Protein AF-A0A971Z7F9-F1 (afdb_monomer_lite)

Radius of gyration: 33.35 Å; chains: 1; bounding box: 84×88×85 Å

Sequence (938 aa):
MILYEGDIRAFKNAVNRNKLASYMASVFERKYSRKITIELQREWNYSLKCLYGIVVNAEVSEDCCIRLDFVLSQYCSRLEALLAGRDLENRQHIVMVELLPWRESMVSDQEDMIRVHDDLGWHDSVHPAYQSAAYGRYISERSGAGDLSSVTFVQTVYMYDYIMNHPEPLLDSQYNNLLTDVHLFFSDEAEKLSALLNKYIAQGGGREILNRLRLRDQFCPEGLEEYLNRLDEDAPFISLYEDQKMASASILRDLDKEGQKSVTLISGMPGTGKTAIAVTLIHNLARKGKRIAYISYTAALMHYIKNIFQTREENIDFMTFHKMLGASRKNEEYLKENVSFLTSYDMIICDESQDMEGFPGWRKALDRLLSMARVSVFLYSSNQRVLGCEFNLPQYLEKQASGMNMTYHTFDLNRNIRFKDKSGGLYWLLHQLQLDTNSNYDDWDPDSYEIKVVDHPGILADYIKEKNSQGFLARMVANFNKGSLKEKDGVKSYVLEEYGFSRPVVSPGNRTFEDWLAPKNDDEMIGTVHMCKGLEFDYAGILIDDLSYDQETGNISASKGFNTEGEYDVRLLGNIYHVLFTRARKGIYIFCRDQALNCYLKDRISYARRKHYWIDYFMNLYSAEAEDRRVKELCDAKWKAVSEEEHLRLRAQLEKARKEAEYYRNRYMAAEKILDILGISPEDMENIQNKLKEIKDSSEQIKDEEERAHYIQSKTSDLLLNRFMPMIEKQAHVDGIEKRLEQVVGAGAWSKISTRSKRFLITAEVVYESIEAYNQLIDFSGVCLQVTKAFECEMTYRYFTHYREYLKNRFGNNYAYNMPQAFYKLRRGKKVELDEDEYTLGSIVYTTGMWKEGNTIRGYERDQALFMDYAQVELLIHPNNAHAVIKRHLREIEKIRVRYRNSAAHKDPIDVIGARECLDYIVEIQRILGSLLDDYRL

Foldseek 3Di:
DFLDKDFLLVLLVCLVVVNSLVSSQVSCCVQPVDGDDPVVSVVCNVQSVLVNVLQVLLLADRQWMKIAQDQDLQQSDTQGIWIWAAAPVRQTEIEGEREAQWAAWAADPFQQKIWTQDPVGTDIWGQVLLVQVVVQVSLVVVLPDDDCPRYYYQGEYENQNYDADVVGNSPDPSCCVSPVRYHYYYNVCSNVSSNVCNRGHRGHPNVVNVVSVVPCVPPAHDFPVRLLVVLVPVPVDDDDHTLLVVLLRVLVVLLPDPPAAAEEEEEEAPQLCLVVSVLVSCSVVQVVVFAEEEEEQAVQLLVVSCVSCVVPGPRYHGYYLVVLVVLVVDDPVCCVPPPPLVAAGSEYEYEACLQLQQDDPSLVSVLSVSVRYRYYYYYDYPLQHQHHDDDDPVVSSVVSCVVVVHHYHYGYRYDNSLQSSQCLVVLLVLVLLVLDPVDPRLQHDCVRAPEAEDAAVVVLLVVQVVCLVVVWFEAEEEADDPVQWDDDPNWIWGDDVVRPDIATEDDPPPDDSVQRRDSPHDNRYYYYLSNLAVAATQEYEYEAEQWEADPVVRHIDGDPPPDPPDDPDSNSVSSSSSSRSSRHRHYYYYYYPHVVSSVSVVVSVLLSLLPCVVVVLVCLVVVLVVLVVVLVVLVVVLVVDDDPVSVVVSVVVNVVSVVVNVLSVLLVVLVVVLCVVLVPDPVNVVVLVVVLVVQLVVLVVPPDPLLSLLSSLQSNLVSLLVSRVVSLVPDPCQVVQLVVLCVLLPVLLSVVQDPQLSSLQSSLVVSVVSCVVVLQSDFSVSSLSSLLNSLWLVCLCQLPVVLLVVLCVVQPVCSVVLPFPLQWDADPNDTDGDDSSSDGLVSNCSQLCAALQLDGPVPCPSSNVSVLVCQQPAWFPDNPPSSVLVSVLNNLSVCCCPQRVSSPTDSDRDDPVSRVVVVVVSSSSSHSSSVSSVGTPD

pLDDT: mean 75.39, std 15.97, range [32.5, 97.06]

Secondary structure (DSSP, 8-state):
--SEEEEHHHHHHHHHTT-HHHHHHHHHHHHHS-PPPHHHHHHHHHHHHHHHHHHHHTT--TT-EEEEEEE-TTT--EEEEEEEEE-TT--EEEEEEEEE---EEEE-SSTTEEEEEETTEEEEEE-HHHHHHHHHHHHHHHTTTTTSTTEEEEEEEEETTPPPPSS-GGG-GGGHHHHTSEEEEEGGGHHHHHHHHHHHHSB--HHHHHHHTTTT---PPPPHHHHHHHHTTT-S-----HHHHHHHHHHHHHHHSTT--EEEEEEE-TTS-HHHHHHHHHHHHHTTT--EEEEES-HHHHHHHHHHHTTT-TTEEEEEHHHHHHHTTS-TTHHHHH--TTS-EEEEEEETGGGGGGSTTHHHHHHHHHHHEEEEEEEE-GGG--SSSS--HHHHHHHHHHHTT-EEEEEEE---TTTTTTHHHHHHHHHHTTS-SS-------TTTSEEEEES-HHHHHHHHHHHHHTT--EEEEE---TTTEEEETTEEEEEEGGGTEEEEBP-TTTS-HHHHHSTTS-TT-EEEHHHHTT--EEEEEEEE-SEEE-TTT--EEEPTT---SS---HHHHHHHHHHHHTSEEEEEEEEESSHHHHHHHHHHHHHHHGGGHHHHHHHHHHHHHHHHHHHHHHHHHHHH--SHHHHHHHHHHHHHHHHHHHHHHHHHHHHHHHHHHTT--HHHHHHHHHHHHHHHHHHTT--SHHHHHHHHHHHHHHHHHHHHHHHHTTSTTHHHHHHHHHHHH-HHHHHHS-HHHHHHHHHHHHHHHHHHTTTTSS-SHHHHHHHHHHHHHHHHIIIIIHHHHHHHHHHGGGHHHH--GGGEEEETTEEEEPPGGG--GGGHHHHTTB-TTSPBPTT-HHHHHHHHHHIIIIIBS-GGGHHHHHHHHHHHHHHHHHHTSSS-S-SSS--HHHHHHHHHHHHHHHHHHHHHHHHB--

Structure (mmCIF, N/CA/C/O backbone):
data_AF-A0A971Z7F9-F1
#
_entry.id   AF-A0A971Z7F9-F1
#
loop_
_atom_site.group_PDB
_atom_site.id
_atom_site.type_symbol
_atom_site.label_atom_id
_atom_site.label_alt_id
_atom_site.label_comp_id
_atom_site.label_asym_id
_atom_site.label_entity_id
_atom_site.label_seq_id
_atom_site.pdbx_PDB_ins_code
_atom_site.Cartn_x
_atom_site.Cartn_y
_atom_site.Cartn_z
_atom_site.occupancy
_atom_site.B_iso_or_equiv
_atom_site.auth_seq_id
_atom_site.auth_comp_id
_atom_site.auth_asym_id
_atom_site.auth_atom_id
_atom_site.pdbx_PDB_model_num
ATOM 1 N N . MET A 1 1 ? -9.200 -8.281 2.532 1.00 58.56 1 MET A N 1
ATOM 2 C CA . MET A 1 1 ? -8.568 -9.621 2.569 1.00 58.56 1 MET A CA 1
ATOM 3 C C . MET A 1 1 ? -9.524 -10.612 3.216 1.00 58.56 1 MET A C 1
ATOM 5 O O . MET A 1 1 ? -10.246 -10.212 4.115 1.00 58.56 1 MET A O 1
ATOM 9 N N . ILE A 1 2 ? -9.536 -11.862 2.742 1.00 70.94 2 ILE A N 1
ATOM 10 C CA . ILE A 1 2 ? -10.261 -13.001 3.329 1.00 70.94 2 ILE A CA 1
ATOM 11 C C . ILE A 1 2 ? -9.290 -14.185 3.324 1.00 70.94 2 ILE A C 1
ATOM 13 O O . ILE A 1 2 ? -8.766 -14.499 2.245 1.00 70.94 2 ILE A O 1
ATOM 17 N N . LEU A 1 3 ? -9.033 -14.812 4.477 1.00 75.12 3 LEU A N 1
ATOM 18 C CA . LEU A 1 3 ? -8.169 -16.003 4.557 1.00 75.12 3 LEU A CA 1
ATOM 19 C C . LEU A 1 3 ? -8.960 -17.311 4.547 1.00 75.12 3 LEU A C 1
ATOM 21 O O . LEU A 1 3 ? -8.474 -18.320 4.036 1.00 75.12 3 LEU A O 1
ATOM 25 N N . TYR A 1 4 ? -10.194 -17.289 5.041 1.00 84.25 4 TYR A N 1
ATOM 26 C CA . TYR A 1 4 ? -11.104 -18.423 4.971 1.00 84.25 4 TYR A CA 1
ATOM 27 C C . TYR A 1 4 ? -12.548 -17.953 4.802 1.00 84.25 4 TYR A C 1
ATOM 29 O O . TYR A 1 4 ? -12.964 -16.960 5.396 1.00 84.25 4 TYR A O 1
ATOM 37 N N . GLU A 1 5 ? -13.319 -18.688 4.005 1.00 88.25 5 GLU A N 1
ATOM 38 C CA . GLU A 1 5 ? -14.769 -18.548 3.929 1.00 88.25 5 GLU A CA 1
ATOM 39 C C . GLU A 1 5 ? -15.397 -19.912 3.654 1.00 88.25 5 GLU A C 1
ATOM 41 O O . GLU A 1 5 ? -14.987 -20.622 2.733 1.00 88.25 5 GLU A O 1
ATOM 46 N N . GLY A 1 6 ? -16.429 -20.258 4.411 1.00 89.88 6 GLY A N 1
ATOM 47 C CA . GLY A 1 6 ? -17.180 -21.487 4.216 1.00 89.88 6 GLY A CA 1
ATOM 48 C C . GLY A 1 6 ? -18.504 -21.448 4.957 1.00 89.88 6 GLY A C 1
ATOM 49 O O . GLY A 1 6 ? -18.742 -20.565 5.779 1.00 89.88 6 GLY A O 1
ATOM 50 N N . ASP A 1 7 ? -19.359 -22.419 4.664 1.00 93.06 7 ASP A N 1
ATOM 51 C CA . ASP A 1 7 ? -20.518 -22.680 5.507 1.00 93.06 7 ASP A CA 1
ATOM 52 C C . ASP A 1 7 ? -20.077 -23.253 6.872 1.00 93.06 7 ASP A C 1
ATOM 54 O O . ASP A 1 7 ? -18.922 -23.670 7.060 1.00 93.06 7 ASP A O 1
ATOM 58 N N . ILE A 1 8 ? -20.975 -23.237 7.859 1.00 93.31 8 ILE A N 1
ATOM 59 C CA . ILE A 1 8 ? -20.665 -23.705 9.215 1.00 93.31 8 ILE A CA 1
ATOM 60 C C . ILE A 1 8 ? -20.261 -25.187 9.207 1.00 93.31 8 ILE A C 1
ATOM 62 O O . ILE A 1 8 ? -19.371 -25.576 9.967 1.00 93.31 8 ILE A O 1
ATOM 66 N N . ARG A 1 9 ? -20.827 -26.019 8.322 1.00 90.12 9 ARG A N 1
ATOM 67 C CA . ARG A 1 9 ? -20.422 -27.430 8.176 1.00 90.12 9 ARG A CA 1
ATOM 68 C C . ARG A 1 9 ? -18.960 -27.556 7.736 1.00 90.12 9 ARG A C 1
ATOM 70 O O . ARG A 1 9 ? -18.195 -28.327 8.321 1.00 90.12 9 ARG A O 1
ATOM 77 N N . ALA A 1 10 ? -18.547 -26.806 6.721 1.00 88.81 10 ALA A N 1
ATOM 78 C CA . ALA A 1 10 ? -17.186 -26.781 6.203 1.00 88.81 10 ALA A CA 1
ATOM 79 C C . ALA A 1 10 ? -16.207 -26.254 7.256 1.00 88.81 10 ALA A C 1
ATOM 81 O O . ALA A 1 10 ? -15.150 -26.854 7.455 1.00 88.81 10 ALA A O 1
ATOM 82 N N . PHE A 1 11 ? -16.589 -25.200 7.983 1.00 90.00 11 PHE A N 1
ATOM 83 C CA . PHE A 1 11 ? -15.796 -24.660 9.088 1.00 90.00 11 PHE A CA 1
ATOM 84 C C . PHE A 1 11 ? -15.592 -25.697 10.193 1.00 90.00 11 PHE A C 1
ATOM 86 O O . PHE A 1 11 ? -14.449 -25.978 10.560 1.00 90.00 11 PHE A O 1
ATOM 93 N N . LYS A 1 12 ? -16.671 -26.354 10.642 1.00 87.94 12 LYS A N 1
ATOM 94 C CA . LYS A 1 12 ? -16.594 -27.413 11.657 1.00 87.94 12 LYS A CA 1
ATOM 95 C C . LYS A 1 12 ? -15.641 -28.534 11.228 1.00 87.94 12 LYS A C 1
ATOM 97 O O . LYS A 1 12 ? -14.785 -28.964 12.000 1.00 87.94 12 LYS A O 1
ATOM 102 N N . ASN A 1 13 ? -15.728 -28.962 9.969 1.00 86.19 13 ASN A N 1
ATOM 103 C CA . ASN A 1 13 ? -14.839 -29.978 9.404 1.00 86.19 13 ASN A CA 1
ATOM 104 C C . ASN A 1 13 ? -13.374 -29.520 9.305 1.00 86.19 13 ASN A C 1
ATOM 106 O O . ASN A 1 13 ? -12.464 -30.317 9.548 1.00 86.19 13 ASN A O 1
ATOM 110 N N . ALA A 1 14 ? -13.127 -28.260 8.941 1.00 84.19 14 ALA A N 1
ATOM 111 C CA . ALA A 1 14 ? -11.783 -27.706 8.799 1.00 84.19 14 ALA A CA 1
ATOM 112 C C . ALA A 1 14 ? -11.054 -27.596 10.150 1.00 84.19 14 ALA A C 1
ATOM 114 O O . ALA A 1 14 ? -9.871 -27.953 10.234 1.00 84.19 14 ALA A O 1
ATOM 115 N N . VAL A 1 15 ? -11.764 -27.165 11.201 1.00 84.06 15 VAL A N 1
ATOM 116 C CA . VAL A 1 15 ? -11.239 -27.104 12.577 1.00 84.06 15 VAL A CA 1
ATOM 117 C C . VAL A 1 15 ? -10.969 -28.510 13.113 1.00 84.06 15 VAL A C 1
ATOM 119 O O . VAL A 1 15 ? -9.854 -28.785 13.551 1.00 84.06 15 VAL A O 1
ATOM 122 N N . ASN A 1 16 ? -11.924 -29.439 12.982 1.00 82.12 16 ASN A N 1
ATOM 123 C CA . ASN A 1 16 ? -11.782 -30.818 13.477 1.00 82.12 16 ASN A CA 1
ATOM 124 C C . ASN A 1 16 ? -10.620 -31.588 12.839 1.00 82.12 16 ASN A C 1
ATOM 126 O O . ASN A 1 16 ? -10.012 -32.448 13.471 1.00 82.12 16 ASN A O 1
ATOM 130 N N . ARG A 1 17 ? -10.281 -31.278 11.584 1.00 81.12 17 ARG A N 1
ATOM 131 C CA . ARG A 1 17 ? -9.128 -31.872 10.888 1.00 81.12 17 ARG A CA 1
ATOM 132 C C . ARG A 1 17 ? -7.799 -31.189 11.225 1.00 81.12 17 ARG A C 1
ATOM 134 O O . ARG A 1 17 ? -6.777 -31.600 10.684 1.00 81.12 17 ARG A O 1
ATOM 141 N N . ASN A 1 18 ? -7.809 -30.155 12.070 1.00 75.00 18 ASN A N 1
ATOM 142 C CA . ASN A 1 18 ? -6.656 -29.325 12.423 1.00 75.00 18 ASN A CA 1
ATOM 143 C C . ASN A 1 18 ? -5.944 -28.737 11.185 1.00 75.00 18 ASN A C 1
ATOM 145 O O . ASN A 1 18 ? -4.719 -28.639 11.133 1.00 75.00 18 ASN A O 1
ATOM 149 N N . LYS A 1 19 ? -6.726 -28.402 10.145 1.00 77.06 19 LYS A N 1
ATOM 150 C CA . LYS A 1 19 ? -6.227 -27.888 8.855 1.00 77.06 19 LYS A CA 1
ATOM 151 C C . LYS A 1 19 ? -6.550 -26.415 8.620 1.00 77.06 19 LYS A C 1
ATOM 153 O O . LYS A 1 19 ? -6.071 -25.849 7.646 1.00 77.06 19 LYS A O 1
ATOM 158 N N . LEU A 1 20 ? -7.364 -25.794 9.472 1.00 81.12 20 LEU A N 1
ATOM 159 C CA . LEU A 1 20 ? -7.842 -24.434 9.233 1.00 81.12 20 LEU A CA 1
ATOM 160 C C . LEU A 1 20 ? -6.712 -23.395 9.297 1.00 81.12 20 LEU A C 1
ATOM 162 O O . LEU A 1 20 ? -6.513 -22.663 8.333 1.00 81.12 20 LEU A O 1
ATOM 166 N N . ALA A 1 21 ? -5.913 -23.382 10.368 1.00 81.06 21 ALA A N 1
ATOM 167 C CA . ALA A 1 21 ? -4.816 -22.421 10.500 1.00 81.06 21 ALA A CA 1
ATOM 168 C C . ALA A 1 21 ? -3.714 -22.629 9.447 1.00 81.06 21 ALA A C 1
ATOM 170 O O . ALA A 1 21 ? -3.137 -21.662 8.960 1.00 81.06 21 ALA A O 1
ATOM 171 N N . SER A 1 22 ? -3.421 -23.875 9.055 1.00 78.75 22 SER A N 1
ATOM 172 C CA . SER A 1 22 ? -2.468 -24.159 7.971 1.00 78.75 22 SER A CA 1
ATOM 173 C C . SER A 1 22 ? -3.017 -23.775 6.598 1.00 78.75 22 SER A C 1
ATOM 175 O O . SER A 1 22 ? -2.277 -23.246 5.771 1.00 78.75 22 SER A O 1
ATOM 177 N N . TYR A 1 23 ? -4.318 -23.956 6.364 1.00 80.75 23 TYR A N 1
ATOM 178 C CA . TYR A 1 23 ? -4.985 -23.445 5.172 1.00 80.75 23 TYR A CA 1
ATOM 179 C C . TYR A 1 23 ? -4.910 -21.917 5.111 1.00 80.75 23 TYR A C 1
ATOM 181 O O . TYR A 1 23 ? -4.454 -21.378 4.106 1.00 80.75 23 TYR A O 1
ATOM 189 N N . MET A 1 24 ? -5.270 -21.218 6.188 1.00 78.75 24 MET A N 1
ATOM 190 C CA . MET A 1 24 ? -5.198 -19.756 6.259 1.00 78.75 24 MET A CA 1
ATOM 191 C C . MET A 1 24 ? -3.762 -19.255 6.071 1.00 78.75 24 MET A C 1
ATOM 193 O O . MET A 1 24 ? -3.553 -18.311 5.314 1.00 78.75 24 MET A O 1
ATOM 197 N N . ALA A 1 25 ? -2.770 -19.945 6.647 1.00 73.50 25 ALA A N 1
ATOM 198 C CA . ALA A 1 25 ? -1.351 -19.669 6.422 1.00 73.50 25 ALA A CA 1
ATOM 199 C C . ALA A 1 25 ? -0.977 -19.793 4.940 1.00 73.50 25 ALA A C 1
ATOM 201 O O . ALA A 1 25 ? -0.375 -18.886 4.382 1.00 73.50 25 ALA A O 1
ATOM 202 N N . SER A 1 26 ? -1.410 -20.869 4.272 1.00 70.50 26 SER A N 1
ATOM 203 C CA . SER A 1 26 ? -1.158 -21.069 2.839 1.00 70.50 26 SER A CA 1
ATOM 204 C C . SER A 1 26 ? -1.862 -20.033 1.956 1.00 70.50 26 SER A C 1
ATOM 206 O O . SER A 1 26 ? -1.373 -19.679 0.887 1.00 70.50 26 SER A O 1
ATOM 208 N N . VAL A 1 27 ? -3.039 -19.543 2.361 1.00 65.31 27 VAL A N 1
ATOM 209 C CA . VAL A 1 27 ? -3.748 -18.472 1.646 1.00 65.31 27 VAL A CA 1
ATOM 210 C C . VAL A 1 27 ? -3.026 -17.142 1.848 1.00 65.31 27 VAL A C 1
ATOM 212 O O . VAL A 1 27 ? -2.862 -16.405 0.880 1.00 65.31 27 VAL A O 1
ATOM 215 N N . PHE A 1 28 ? -2.565 -16.854 3.065 1.00 62.03 28 PHE A N 1
ATOM 216 C CA . PHE A 1 28 ? -1.773 -15.665 3.368 1.00 62.03 28 PHE A CA 1
ATOM 217 C C . PHE A 1 28 ? -0.453 -15.667 2.588 1.00 62.03 28 PHE A C 1
ATOM 219 O O . PHE A 1 28 ? -0.160 -14.707 1.881 1.00 62.03 28 PHE A O 1
ATOM 226 N N . GLU A 1 29 ? 0.291 -16.774 2.628 1.00 59.72 29 GLU A N 1
ATOM 227 C CA . GLU A 1 29 ? 1.546 -16.945 1.889 1.00 59.72 29 GLU A CA 1
ATOM 228 C C . GLU A 1 29 ? 1.350 -16.766 0.382 1.00 59.72 29 GLU A C 1
ATOM 230 O O . GLU A 1 29 ? 2.125 -16.052 -0.247 1.00 59.72 29 GLU A O 1
ATOM 235 N N . ARG A 1 30 ? 0.283 -17.338 -0.194 1.00 55.06 30 ARG A N 1
ATOM 236 C CA . ARG A 1 30 ? -0.040 -17.165 -1.620 1.00 55.06 30 ARG A CA 1
ATOM 237 C C . ARG A 1 30 ? -0.442 -15.740 -1.993 1.00 55.06 30 ARG A C 1
ATOM 239 O O . ARG A 1 30 ? -0.204 -15.345 -3.125 1.00 55.06 30 ARG A O 1
ATOM 246 N N . LYS A 1 31 ? -1.088 -14.997 -1.088 1.00 52.34 31 LYS A N 1
ATOM 247 C CA . LYS A 1 31 ? -1.552 -13.625 -1.357 1.00 52.34 31 LYS A CA 1
ATOM 248 C C . LYS A 1 31 ? -0.472 -12.566 -1.153 1.00 52.34 31 LYS A C 1
ATOM 250 O O . LYS A 1 31 ? -0.516 -11.549 -1.828 1.00 52.34 31 LYS A O 1
ATOM 255 N N . TYR A 1 32 ? 0.455 -12.782 -0.220 1.00 48.69 32 TYR A N 1
ATOM 256 C CA . TYR A 1 32 ? 1.413 -11.755 0.211 1.00 48.69 32 TYR A CA 1
ATOM 257 C C . TYR A 1 32 ? 2.876 -12.138 -0.008 1.00 48.69 32 TYR A C 1
ATOM 259 O O . TYR A 1 32 ? 3.757 -11.367 0.374 1.00 48.69 32 TYR A O 1
ATOM 267 N N . SER A 1 33 ? 3.150 -13.328 -0.554 1.00 42.94 33 SER A N 1
ATOM 268 C CA . SER A 1 33 ? 4.506 -13.854 -0.774 1.00 42.94 33 SER A CA 1
ATOM 269 C C . SER A 1 33 ? 5.385 -13.795 0.489 1.00 42.94 33 SER A C 1
ATOM 271 O O . SER A 1 33 ? 6.610 -13.693 0.427 1.00 42.94 33 SER A O 1
ATOM 273 N N . ARG A 1 34 ? 4.758 -13.842 1.674 1.00 46.56 34 ARG A N 1
ATOM 274 C CA . ARG A 1 34 ? 5.396 -13.748 2.994 1.00 46.56 34 ARG A CA 1
ATOM 275 C C . ARG A 1 34 ? 4.844 -14.823 3.914 1.00 46.56 34 ARG A C 1
ATOM 277 O O . ARG A 1 34 ? 3.639 -15.060 3.944 1.00 46.56 34 ARG A O 1
ATOM 284 N N . LYS A 1 35 ? 5.734 -15.439 4.692 1.00 53.81 35 LYS A N 1
ATOM 285 C CA . LYS A 1 35 ? 5.359 -16.436 5.699 1.00 53.81 35 LYS A CA 1
ATOM 286 C C . LYS A 1 35 ? 4.803 -15.767 6.944 1.00 53.81 35 LYS A C 1
ATOM 288 O O . LYS A 1 35 ? 5.331 -14.746 7.382 1.00 53.81 35 LYS A O 1
ATOM 293 N N . ILE A 1 36 ? 3.771 -16.371 7.523 1.00 68.38 36 ILE A N 1
ATOM 294 C CA . ILE A 1 36 ? 3.320 -16.000 8.864 1.00 68.38 36 ILE A CA 1
ATOM 295 C C . ILE A 1 36 ? 4.308 -16.521 9.909 1.00 68.38 36 ILE A C 1
ATOM 297 O O . ILE A 1 36 ? 4.985 -17.532 9.698 1.00 68.38 36 ILE A O 1
ATOM 301 N N . THR A 1 37 ? 4.394 -15.831 11.042 1.00 71.00 37 THR A N 1
ATOM 302 C CA . THR A 1 37 ? 5.180 -16.305 12.180 1.00 71.00 37 THR A CA 1
ATOM 303 C C . THR A 1 37 ? 4.519 -17.534 12.805 1.00 71.00 37 THR A C 1
ATOM 305 O O . THR A 1 37 ? 3.304 -17.741 12.701 1.00 71.00 37 THR A O 1
ATOM 308 N N . ILE A 1 38 ? 5.324 -18.379 13.451 1.00 74.31 38 ILE A N 1
ATOM 309 C CA . ILE A 1 38 ? 4.820 -19.581 14.132 1.00 74.31 38 ILE A CA 1
ATOM 310 C C . ILE A 1 38 ? 3.890 -19.166 15.278 1.00 74.31 38 ILE A C 1
ATOM 312 O O . ILE A 1 38 ? 2.893 -19.834 15.545 1.00 74.31 38 ILE A O 1
ATOM 316 N N . GLU A 1 39 ? 4.205 -18.049 15.926 1.00 72.06 39 GLU A N 1
ATOM 317 C CA . GLU A 1 39 ? 3.440 -17.429 17.000 1.00 72.06 39 GLU A CA 1
ATOM 318 C C . GLU A 1 39 ? 2.033 -17.050 16.520 1.00 72.06 39 GLU A C 1
ATOM 320 O O . GLU A 1 39 ? 1.055 -17.531 17.088 1.00 72.06 39 GLU A O 1
ATOM 325 N N . LEU A 1 40 ? 1.918 -16.325 15.402 1.00 71.38 40 LEU A N 1
ATOM 326 C CA . LEU A 1 40 ? 0.623 -15.935 14.831 1.00 71.38 40 LEU A CA 1
ATOM 327 C C . LEU A 1 40 ? -0.207 -17.156 14.403 1.00 71.38 40 LEU A C 1
ATOM 329 O O . LEU A 1 40 ? -1.423 -17.200 14.577 1.00 71.38 40 LEU A O 1
ATOM 333 N N . GLN A 1 41 ? 0.442 -18.197 13.872 1.00 78.44 41 GLN A N 1
ATOM 334 C CA . GLN A 1 41 ? -0.249 -19.438 13.521 1.00 78.44 41 GLN A CA 1
ATOM 335 C C . GLN A 1 41 ? -0.768 -20.194 14.755 1.00 78.44 41 GLN A C 1
ATOM 337 O O . GLN A 1 41 ? -1.804 -20.866 14.691 1.00 78.44 41 GLN A O 1
ATOM 342 N N . ARG A 1 42 ? -0.043 -20.134 15.879 1.00 79.38 42 ARG A N 1
ATOM 343 C CA . ARG A 1 42 ? -0.487 -20.706 17.159 1.00 79.38 42 ARG A CA 1
ATOM 344 C C . ARG A 1 42 ? -1.664 -19.928 17.726 1.00 79.38 42 ARG A C 1
ATOM 346 O O . ARG A 1 42 ? -2.625 -20.563 18.150 1.00 79.38 42 ARG A O 1
ATOM 353 N N . GLU A 1 43 ? -1.612 -18.605 17.652 1.00 78.25 43 GLU A N 1
ATOM 354 C CA . GLU A 1 43 ? -2.702 -17.720 18.056 1.00 78.25 43 GLU A CA 1
ATOM 355 C C . GLU A 1 43 ? -3.996 -18.058 17.302 1.00 78.25 43 GLU A C 1
ATOM 357 O O . GLU A 1 43 ? -5.015 -18.317 17.933 1.00 78.25 43 GLU A O 1
ATOM 362 N N . TRP A 1 44 ? -3.945 -18.221 15.970 1.00 83.69 44 TRP A N 1
ATOM 363 C CA . TRP A 1 44 ? -5.127 -18.628 15.186 1.00 83.69 44 TRP A CA 1
ATOM 364 C C . TRP A 1 44 ? -5.654 -19.994 15.594 1.00 83.69 44 TRP A C 1
ATOM 366 O O . TRP A 1 44 ? -6.859 -20.207 15.672 1.00 83.69 44 TRP A O 1
ATOM 376 N N . ASN A 1 45 ? -4.763 -20.951 15.849 1.00 82.81 45 ASN A N 1
ATOM 377 C CA . ASN A 1 45 ? -5.192 -22.271 16.299 1.00 82.81 45 ASN A CA 1
ATOM 378 C C . ASN A 1 45 ? -5.915 -22.219 17.644 1.00 82.81 45 ASN A C 1
ATOM 380 O O . ASN A 1 45 ? -6.760 -23.077 17.890 1.00 82.81 45 ASN A O 1
ATOM 384 N N . TYR A 1 46 ? -5.565 -21.278 18.517 1.00 84.94 46 TYR A N 1
ATOM 385 C CA . TYR A 1 46 ? -6.198 -21.128 19.817 1.00 84.94 46 TYR A CA 1
ATOM 386 C C . TYR A 1 46 ? -7.510 -20.342 19.709 1.00 84.94 46 TYR A C 1
ATOM 388 O O . TYR A 1 46 ? -8.568 -20.892 20.015 1.00 84.94 46 TYR A O 1
ATOM 396 N N . SER A 1 47 ? -7.481 -19.128 19.152 1.00 86.62 47 SER A N 1
ATOM 397 C CA . SER A 1 47 ? -8.662 -18.262 19.032 1.00 86.62 47 SER A CA 1
ATOM 398 C C . SER A 1 47 ? -9.789 -18.905 18.214 1.00 86.62 47 SER A C 1
ATOM 400 O O . SER A 1 47 ? -10.956 -18.874 18.612 1.00 86.62 47 SER A O 1
ATOM 402 N N . LEU A 1 48 ? -9.461 -19.602 17.118 1.00 86.38 48 LEU A N 1
ATOM 403 C CA . LEU A 1 48 ? -10.460 -20.280 16.285 1.00 86.38 48 LEU A CA 1
ATOM 404 C C . LEU A 1 48 ? -11.038 -21.538 16.944 1.00 86.38 48 LEU A C 1
ATOM 406 O O . LEU A 1 48 ? -12.155 -21.931 16.606 1.00 86.38 48 LEU A O 1
ATOM 410 N N . LYS A 1 49 ? -10.326 -22.170 17.889 1.00 86.44 49 LYS A N 1
ATOM 411 C CA . LYS A 1 49 ? -10.893 -23.256 18.707 1.00 86.44 49 LYS A CA 1
ATOM 412 C C . LYS A 1 49 ? -11.906 -22.721 19.710 1.00 86.44 49 LYS A C 1
ATOM 414 O O . LYS A 1 49 ? -12.954 -23.343 19.874 1.00 86.44 49 LYS A O 1
ATOM 419 N N . CYS A 1 50 ? -11.628 -21.571 20.323 1.00 88.75 50 CYS A N 1
ATOM 420 C CA . CYS A 1 50 ? -12.585 -20.888 21.192 1.00 88.75 50 CYS A CA 1
ATOM 421 C C . CYS A 1 50 ? -13.862 -20.545 20.411 1.00 88.75 50 CYS A C 1
ATOM 423 O O . CYS A 1 50 ? -14.958 -20.949 20.802 1.00 88.75 50 CYS A O 1
ATOM 425 N N . LEU A 1 51 ? -13.714 -19.919 19.237 1.00 91.31 51 LEU A N 1
ATOM 426 C CA . LEU A 1 51 ? -14.842 -19.608 18.355 1.00 91.31 51 LEU A CA 1
ATOM 427 C C . LEU A 1 51 ? -15.590 -20.864 17.879 1.00 91.31 51 LEU A C 1
ATOM 429 O O . LEU A 1 51 ? -16.817 -20.862 17.803 1.00 91.31 51 LEU A O 1
ATOM 433 N N . TYR A 1 52 ? -14.878 -21.953 17.581 1.00 91.56 52 TYR A N 1
ATOM 434 C CA . TYR A 1 52 ? -15.495 -23.225 17.200 1.00 91.56 52 TYR A CA 1
ATOM 435 C C . TYR A 1 52 ? -16.439 -23.761 18.282 1.00 91.56 52 TYR A C 1
ATOM 437 O O . TYR A 1 52 ? -17.557 -24.152 17.949 1.00 91.56 52 TYR A O 1
ATOM 445 N N . GLY A 1 53 ? -16.030 -23.742 19.556 1.00 89.88 53 GLY A N 1
ATOM 446 C CA . GLY A 1 53 ? -16.880 -24.182 20.668 1.00 89.88 53 GLY A CA 1
ATOM 447 C C . GLY A 1 53 ? -18.184 -23.384 20.754 1.00 89.88 53 GLY A C 1
ATOM 448 O O . GLY A 1 53 ? -19.263 -23.967 20.835 1.00 89.88 53 GLY A O 1
ATOM 449 N N . ILE A 1 54 ? -18.086 -22.059 20.622 1.00 94.19 54 ILE A N 1
ATOM 450 C CA . ILE A 1 54 ? -19.234 -21.141 20.604 1.00 94.19 54 ILE A CA 1
ATOM 451 C C . ILE A 1 54 ? -20.180 -21.462 19.435 1.00 94.19 54 ILE A C 1
ATOM 453 O O . ILE A 1 54 ? -21.382 -21.634 19.617 1.00 94.19 54 ILE A O 1
ATOM 457 N N . VAL A 1 55 ? -19.645 -21.598 18.218 1.00 93.00 55 VAL A N 1
ATOM 458 C CA . VAL A 1 55 ? -20.444 -21.872 17.010 1.00 93.00 55 VAL A CA 1
ATOM 459 C C . VAL A 1 55 ? -21.118 -23.248 17.059 1.00 93.00 55 VAL A C 1
ATOM 461 O O . VAL A 1 55 ? -22.218 -23.419 16.532 1.00 93.00 55 VAL A O 1
ATOM 464 N N . VAL A 1 56 ? -20.473 -24.249 17.663 1.00 90.62 56 VAL A N 1
ATOM 465 C CA . VAL A 1 56 ? -21.065 -25.581 17.855 1.00 90.62 56 VAL A CA 1
ATOM 466 C C . VAL A 1 56 ? -22.237 -25.518 18.831 1.00 90.62 56 VAL A C 1
ATOM 468 O O . VAL A 1 56 ? -23.292 -26.068 18.518 1.00 90.62 56 VAL A O 1
ATOM 471 N N . ASN A 1 57 ? -22.071 -24.817 19.953 1.00 92.75 57 ASN A N 1
ATOM 472 C CA . ASN A 1 57 ? -23.088 -24.702 21.000 1.00 92.75 57 ASN A CA 1
ATOM 473 C C . ASN A 1 57 ? -24.241 -23.759 20.629 1.00 92.75 57 ASN A C 1
ATOM 475 O O . ASN A 1 57 ? -25.320 -23.863 21.198 1.00 92.75 57 ASN A O 1
ATOM 479 N N . ALA A 1 58 ? -24.040 -22.855 19.669 1.00 92.62 58 ALA A N 1
ATOM 480 C CA . ALA A 1 58 ? -25.073 -21.932 19.208 1.00 92.62 58 ALA A CA 1
ATOM 481 C C . ALA A 1 58 ? -26.216 -22.605 18.422 1.00 92.62 58 ALA A C 1
ATOM 483 O O . ALA A 1 58 ? -27.199 -21.939 18.107 1.00 92.62 58 ALA A O 1
ATOM 484 N N . GLU A 1 59 ? -26.090 -23.886 18.051 1.00 90.19 59 GLU A N 1
ATOM 485 C CA . GLU A 1 59 ? -27.107 -24.642 17.293 1.00 90.19 59 GLU A CA 1
ATOM 486 C C . GLU A 1 59 ? -27.597 -23.937 16.008 1.00 90.19 59 GLU A C 1
ATOM 488 O O . GLU A 1 59 ? -28.734 -24.101 15.570 1.00 90.19 59 GLU A O 1
ATOM 493 N N . VAL A 1 60 ? -26.728 -23.141 15.380 1.00 93.00 60 VAL A N 1
ATOM 494 C CA . VAL A 1 60 ? -27.035 -22.440 14.125 1.00 93.00 60 VAL A CA 1
ATOM 495 C C . VAL A 1 60 ? -27.111 -23.413 12.948 1.00 93.00 60 VAL A C 1
ATOM 497 O O . VAL A 1 60 ? -26.427 -24.445 12.921 1.00 93.00 60 VAL A O 1
ATOM 500 N N . SER A 1 61 ? -27.913 -23.064 11.940 1.00 93.69 61 SER A N 1
ATOM 501 C CA . SER A 1 61 ? -28.011 -23.831 10.698 1.00 93.69 61 SER A CA 1
ATOM 502 C C . SER A 1 61 ? -26.645 -24.037 10.037 1.00 93.69 61 SER A C 1
ATOM 504 O O . SER A 1 61 ? -25.790 -23.152 10.003 1.00 93.69 61 SER A O 1
ATOM 506 N N . GLU A 1 62 ? -26.444 -25.214 9.448 1.00 91.44 62 GLU A N 1
ATOM 507 C CA . GLU A 1 62 ? -25.194 -25.550 8.766 1.00 91.44 62 GLU A CA 1
ATOM 508 C C . GLU A 1 62 ? -24.931 -24.718 7.502 1.00 91.44 62 GLU A C 1
ATOM 510 O O . GLU A 1 62 ? -23.780 -24.647 7.082 1.00 91.44 62 GLU A O 1
ATOM 515 N N . ASP A 1 63 ? -25.968 -24.086 6.936 1.00 90.00 63 ASP A N 1
ATOM 516 C CA . ASP A 1 63 ? -25.913 -23.168 5.782 1.00 90.00 63 ASP A CA 1
ATOM 517 C C . ASP A 1 63 ? -25.694 -21.690 6.187 1.00 90.00 63 ASP A C 1
ATOM 519 O O . ASP A 1 63 ? -25.597 -20.780 5.356 1.00 90.00 63 ASP A O 1
ATOM 523 N N . CYS A 1 64 ? -25.559 -21.404 7.484 1.00 94.81 64 CYS A N 1
ATOM 524 C CA . CYS A 1 64 ? -24.929 -20.151 7.891 1.00 94.81 64 CYS A CA 1
ATOM 525 C C . CYS A 1 64 ? -23.486 -20.138 7.368 1.00 94.81 64 CYS A C 1
ATOM 527 O O . CYS A 1 64 ? -22.868 -21.187 7.170 1.00 94.81 64 CYS A O 1
ATOM 529 N N . CYS A 1 65 ? -22.931 -18.958 7.118 1.00 94.19 65 CYS A N 1
ATOM 530 C CA . CYS A 1 65 ? -21.571 -18.840 6.600 1.00 94.19 65 CYS A CA 1
ATOM 531 C C . CYS A 1 65 ? -20.684 -18.066 7.557 1.00 94.19 65 CYS A C 1
ATOM 533 O O . CYS A 1 65 ? -21.121 -17.109 8.188 1.00 94.19 65 CYS A O 1
ATOM 535 N N . ILE A 1 66 ? -19.421 -18.468 7.610 1.00 93.38 66 ILE A N 1
ATOM 536 C CA . ILE A 1 66 ? -18.378 -17.796 8.368 1.00 93.38 66 ILE A CA 1
ATOM 537 C C . ILE A 1 66 ? -17.252 -17.374 7.435 1.00 93.38 66 ILE A C 1
ATOM 539 O O . ILE A 1 66 ? -16.839 -18.111 6.533 1.00 93.38 66 ILE A O 1
ATOM 543 N N . ARG A 1 67 ? -16.743 -16.175 7.679 1.00 90.31 67 ARG A N 1
ATOM 544 C CA . ARG A 1 67 ? -15.579 -15.603 7.020 1.00 90.31 67 ARG A CA 1
ATOM 545 C C . ARG A 1 67 ? -14.589 -15.190 8.098 1.00 90.31 67 ARG A C 1
ATOM 547 O O . ARG A 1 67 ? -14.972 -14.508 9.040 1.00 90.31 67 ARG A O 1
ATOM 554 N N . LEU A 1 68 ? -13.343 -15.624 7.952 1.00 87.19 68 LEU A N 1
ATOM 555 C CA . LEU A 1 68 ? -12.286 -15.357 8.922 1.00 87.19 68 LEU A CA 1
ATOM 556 C C . LEU A 1 68 ? -11.244 -14.413 8.341 1.00 87.19 68 LEU A C 1
ATOM 558 O O . LEU A 1 68 ? -10.928 -14.474 7.142 1.00 87.19 68 LEU A O 1
ATOM 562 N N . ASP A 1 69 ? -10.695 -13.591 9.225 1.00 73.38 69 ASP A N 1
ATOM 563 C CA . ASP A 1 69 ? -9.645 -12.612 8.947 1.00 73.38 69 ASP A CA 1
ATOM 564 C C . ASP A 1 69 ? -10.027 -11.639 7.859 1.00 73.38 69 ASP A C 1
ATOM 566 O O . ASP A 1 69 ? -9.377 -11.502 6.813 1.00 73.38 69 ASP A O 1
ATOM 570 N N . PHE A 1 70 ? -11.141 -10.970 8.127 1.00 65.50 70 PHE A N 1
ATOM 571 C CA . PHE A 1 70 ? -11.672 -9.970 7.241 1.00 65.50 70 PHE A CA 1
ATOM 572 C C . PHE A 1 70 ? -10.957 -8.641 7.469 1.00 65.50 70 PHE A C 1
ATOM 574 O O . PHE A 1 70 ? -11.180 -7.951 8.457 1.00 65.50 70 PHE A O 1
ATOM 581 N N . VAL A 1 71 ? -10.079 -8.271 6.535 1.00 61.72 71 VAL A N 1
ATOM 582 C CA . VAL A 1 71 ? -9.373 -6.980 6.598 1.00 61.72 71 VAL A CA 1
ATOM 583 C C . VAL A 1 71 ? -10.205 -5.891 5.938 1.00 61.72 71 VAL A C 1
ATOM 585 O O . VAL A 1 71 ? -10.331 -5.866 4.700 1.00 61.72 71 VAL A O 1
ATOM 588 N N . LEU A 1 72 ? -10.678 -4.955 6.758 1.00 56.75 72 LEU A N 1
ATOM 589 C CA . LEU A 1 72 ? -11.380 -3.745 6.338 1.00 56.75 72 LEU A CA 1
ATOM 590 C C . LEU A 1 72 ? -10.396 -2.752 5.710 1.00 56.75 72 LEU A C 1
ATOM 592 O O . LEU A 1 72 ? -9.331 -2.476 6.255 1.00 56.75 72 LEU A O 1
ATOM 596 N N . SER A 1 73 ? -10.710 -2.260 4.506 1.00 48.88 73 SER A N 1
ATOM 597 C CA . SER A 1 73 ? -9.773 -1.474 3.681 1.00 48.88 73 SER A CA 1
ATOM 598 C C . SER A 1 73 ? -9.448 -0.107 4.192 1.00 48.88 73 SER A C 1
ATOM 600 O O . SER A 1 73 ? -8.330 0.342 3.973 1.00 48.88 73 SER A O 1
ATOM 602 N N . GLN A 1 74 ? -10.402 0.530 4.851 1.00 42.69 74 GLN A N 1
ATOM 603 C CA . GLN A 1 74 ? -10.105 1.757 5.543 1.00 42.69 74 GLN A CA 1
ATOM 604 C C . GLN A 1 74 ? -9.276 1.395 6.767 1.00 42.69 74 GLN A C 1
ATOM 606 O O . GLN A 1 74 ? -8.100 1.704 6.744 1.00 42.69 74 GLN A O 1
ATOM 611 N N . TYR A 1 75 ? -9.786 0.631 7.733 1.00 46.78 75 TYR A N 1
ATOM 612 C CA . TYR A 1 75 ? -9.185 0.484 9.068 1.00 46.78 75 TYR A CA 1
ATOM 613 C C . TYR A 1 75 ? -7.849 -0.271 9.161 1.00 46.78 75 TYR A C 1
ATOM 615 O O . TYR A 1 75 ? -7.218 -0.239 10.216 1.00 46.78 75 TYR A O 1
ATOM 623 N N . CYS A 1 76 ? -7.364 -0.905 8.080 1.00 47.09 76 CYS A N 1
ATOM 624 C CA . CYS A 1 76 ? -6.130 -1.716 8.082 1.00 47.09 76 CYS A CA 1
ATOM 625 C C . CYS A 1 76 ? -6.030 -2.616 9.325 1.00 47.09 76 CYS A C 1
ATOM 627 O O . CYS A 1 76 ? -4.949 -2.894 9.840 1.00 47.09 76 CYS A O 1
ATOM 629 N N . SER A 1 77 ? -7.187 -3.014 9.828 1.00 57.47 77 SER A N 1
ATOM 630 C CA . SER A 1 77 ? -7.409 -3.756 11.042 1.00 57.47 77 SER A CA 1
ATOM 631 C C . SER A 1 77 ? -8.202 -4.981 10.636 1.00 57.47 77 SER A C 1
ATOM 633 O O . SER A 1 77 ? -8.890 -5.027 9.601 1.00 57.47 77 SER A O 1
ATOM 635 N N . ARG A 1 78 ? -7.987 -6.023 11.408 1.00 69.31 78 ARG A N 1
ATOM 636 C CA . ARG A 1 78 ? -8.464 -7.347 11.104 1.00 69.31 78 ARG A CA 1
ATOM 637 C C . ARG A 1 78 ? -9.652 -7.588 12.006 1.00 69.31 78 ARG A C 1
ATOM 639 O O . ARG A 1 78 ? -9.538 -7.382 13.198 1.00 69.31 78 ARG A O 1
ATOM 646 N N . LEU A 1 79 ? -10.766 -7.962 11.399 1.00 77.00 79 LEU A N 1
ATOM 647 C CA . LEU A 1 79 ? -11.880 -8.542 12.121 1.00 77.00 79 LEU A CA 1
ATOM 648 C C . LEU A 1 79 ? -11.713 -10.058 12.075 1.00 77.00 79 LEU A C 1
ATOM 650 O O . LEU A 1 79 ? -11.641 -10.629 10.975 1.00 77.00 79 LEU A O 1
ATOM 654 N N . GLU A 1 80 ? -11.629 -10.708 13.235 1.00 86.19 80 GLU A N 1
ATOM 655 C CA . GLU A 1 80 ? -11.327 -12.143 13.299 1.00 86.19 80 GLU A CA 1
ATOM 656 C C . GLU A 1 80 ? -12.417 -12.991 12.651 1.00 86.19 80 GLU A C 1
ATOM 658 O O . GLU A 1 80 ? -12.096 -13.914 11.894 1.00 86.19 80 GLU A O 1
ATOM 663 N N . ALA A 1 81 ? -13.695 -12.677 12.890 1.00 90.56 81 ALA A N 1
ATOM 664 C CA . ALA A 1 81 ? -14.795 -13.432 12.308 1.00 90.56 81 ALA A CA 1
ATOM 665 C C . ALA A 1 81 ? -16.018 -12.589 11.922 1.00 90.56 81 ALA A C 1
ATOM 667 O O . ALA A 1 81 ? -16.488 -11.717 12.647 1.00 90.56 81 ALA A O 1
ATOM 668 N N . LEU A 1 82 ? -16.586 -12.936 10.768 1.00 91.31 82 LEU A N 1
ATOM 669 C CA . LEU A 1 82 ? -17.902 -12.513 10.304 1.00 91.31 82 LEU A CA 1
ATOM 670 C C . LEU A 1 82 ? -18.779 -13.746 10.131 1.00 91.31 82 LEU A C 1
ATOM 672 O O . LEU A 1 82 ? -18.444 -14.625 9.333 1.00 91.31 82 LEU A O 1
ATOM 676 N N . LEU A 1 83 ? -19.909 -13.792 10.826 1.00 94.50 83 LEU A N 1
ATOM 677 C CA . LEU A 1 83 ? -20.898 -14.853 10.693 1.00 94.50 83 LEU A CA 1
ATOM 678 C C . LEU A 1 83 ? -22.184 -14.286 10.099 1.00 94.50 83 LEU A C 1
ATOM 680 O O . LEU A 1 83 ? -22.745 -13.333 10.626 1.00 94.50 83 LEU A O 1
ATOM 684 N N . ALA A 1 84 ? -22.652 -14.874 9.005 1.00 94.31 84 ALA A N 1
ATOM 685 C CA . ALA A 1 84 ? -23.833 -14.423 8.284 1.00 94.31 84 ALA A CA 1
ATOM 686 C C . ALA A 1 84 ? -24.913 -15.501 8.257 1.00 94.31 84 ALA A C 1
ATOM 688 O O . ALA A 1 84 ? -24.634 -16.679 8.002 1.00 94.31 84 ALA A O 1
ATOM 689 N N . GLY A 1 85 ? -26.151 -15.063 8.447 1.00 95.12 85 GLY A N 1
ATOM 690 C CA . GLY A 1 85 ? -27.333 -15.910 8.446 1.00 95.12 85 GLY A CA 1
ATOM 691 C C . GLY A 1 85 ? -28.589 -15.077 8.650 1.00 95.12 85 GLY A C 1
ATOM 692 O O . GLY A 1 85 ? -28.592 -13.859 8.444 1.00 95.12 85 GLY A O 1
ATOM 693 N N . ARG A 1 86 ? -29.667 -15.743 9.042 1.00 95.62 86 ARG A N 1
ATOM 694 C CA . ARG A 1 86 ? -30.954 -15.107 9.304 1.00 95.62 86 ARG A CA 1
ATOM 695 C C . ARG A 1 86 ? -31.454 -15.437 10.700 1.00 95.62 86 ARG A C 1
ATOM 697 O O . ARG A 1 86 ? -31.156 -16.505 11.233 1.00 95.62 86 ARG A O 1
ATOM 704 N N . ASP A 1 87 ? -32.227 -14.532 11.285 1.00 95.62 87 ASP A N 1
ATOM 705 C CA . ASP A 1 87 ? -32.899 -14.809 12.554 1.00 95.62 87 ASP A CA 1
ATOM 706 C C . ASP A 1 87 ? -34.155 -15.672 12.345 1.00 95.62 87 ASP A C 1
ATOM 708 O O . ASP A 1 87 ? -34.502 -16.061 11.227 1.00 95.62 87 ASP A O 1
ATOM 712 N N . LEU A 1 88 ? -34.859 -15.980 13.436 1.00 93.00 88 LEU A N 1
ATOM 713 C CA . LEU A 1 88 ? -36.100 -16.763 13.390 1.00 93.00 88 LEU A CA 1
ATOM 714 C C . LEU A 1 88 ? -37.248 -16.060 12.645 1.00 93.00 88 LEU A C 1
ATOM 716 O O . LEU A 1 88 ? -38.182 -16.725 12.200 1.00 93.00 88 LEU A O 1
ATOM 720 N N . GLU A 1 89 ? -37.170 -14.739 12.484 1.00 94.81 89 GLU A N 1
ATOM 721 C CA . GLU A 1 89 ? -38.120 -13.915 11.731 1.00 94.81 89 GLU A CA 1
ATOM 722 C C . GLU A 1 89 ? -37.659 -13.681 10.280 1.00 94.81 89 GLU A C 1
ATOM 724 O O . GLU A 1 89 ? -38.246 -12.869 9.562 1.00 94.81 89 GLU A O 1
ATOM 729 N N . ASN A 1 90 ? -36.638 -14.419 9.823 1.00 92.31 90 ASN A N 1
ATOM 730 C CA . ASN A 1 90 ? -36.084 -14.378 8.470 1.00 92.31 90 ASN A CA 1
ATOM 731 C C . ASN A 1 90 ? -35.442 -13.025 8.085 1.00 92.31 90 ASN A C 1
ATOM 733 O O . ASN A 1 90 ? -35.260 -12.739 6.895 1.00 92.31 90 ASN A O 1
ATOM 737 N N . ARG A 1 91 ? -35.067 -12.190 9.065 1.00 93.38 91 ARG A N 1
ATOM 738 C CA . ARG A 1 91 ? -34.265 -10.976 8.834 1.00 93.38 91 ARG A CA 1
ATOM 739 C C . ARG A 1 91 ? -32.796 -11.343 8.665 1.00 93.38 91 ARG A C 1
ATOM 741 O O . ARG A 1 91 ? -32.325 -12.303 9.263 1.00 93.38 91 ARG A O 1
ATOM 748 N N . GLN A 1 92 ? -32.081 -10.590 7.834 1.00 93.06 92 GLN A N 1
ATOM 749 C CA . GLN A 1 92 ? -30.687 -10.868 7.490 1.00 93.06 92 GLN A CA 1
ATOM 750 C C . GLN A 1 92 ? -29.743 -10.198 8.484 1.00 93.06 92 GLN A C 1
ATOM 752 O O . GLN A 1 92 ? -29.843 -8.993 8.712 1.00 93.06 92 GLN A O 1
ATOM 757 N N . HIS A 1 93 ? -28.797 -10.966 9.019 1.00 92.94 93 HIS A N 1
ATOM 758 C CA . HIS A 1 93 ? -27.846 -10.481 10.014 1.00 92.94 93 HIS A CA 1
ATOM 759 C C . HIS A 1 93 ? -26.416 -10.872 9.665 1.00 92.94 93 HIS A C 1
ATOM 761 O O . HIS A 1 93 ? -26.155 -11.930 9.081 1.00 92.94 93 HIS A O 1
ATOM 767 N N . ILE A 1 94 ? -25.485 -10.015 10.072 1.00 92.38 94 ILE A N 1
ATOM 768 C CA . ILE A 1 94 ? -24.055 -10.298 10.098 1.00 92.38 94 ILE A CA 1
ATOM 769 C C . ILE A 1 94 ? -23.545 -10.008 11.506 1.00 92.38 94 ILE A C 1
ATOM 771 O O . ILE A 1 94 ? -23.511 -8.856 11.935 1.00 92.38 94 ILE A O 1
ATOM 775 N N . VAL A 1 95 ? -23.127 -11.055 12.213 1.00 94.38 95 VAL A N 1
ATOM 776 C CA . VAL A 1 95 ? -22.471 -10.937 13.515 1.00 94.38 95 VAL A CA 1
ATOM 777 C C . VAL A 1 95 ? -20.968 -10.798 13.300 1.00 94.38 95 VAL A C 1
ATOM 779 O O . VAL A 1 95 ? -20.332 -11.650 12.676 1.00 94.38 95 VAL A O 1
ATOM 782 N N . MET A 1 96 ? -20.417 -9.700 13.800 1.00 92.00 96 MET A N 1
ATOM 783 C CA . MET A 1 96 ? -19.007 -9.336 13.737 1.00 92.00 96 MET A CA 1
ATOM 784 C C . MET A 1 96 ? -18.382 -9.681 15.082 1.00 92.00 96 MET A C 1
ATOM 786 O O . MET A 1 96 ? -18.780 -9.109 16.090 1.00 92.00 96 MET A O 1
ATOM 790 N N . VAL A 1 97 ? -17.443 -10.621 15.106 1.00 93.25 97 VAL A N 1
ATOM 791 C CA . VAL A 1 97 ? -16.828 -11.101 16.345 1.00 93.25 97 VAL A CA 1
ATOM 792 C C . VAL A 1 97 ? -15.345 -10.763 16.333 1.00 93.25 97 VAL A C 1
ATOM 794 O O . VAL A 1 97 ? -14.588 -11.345 15.553 1.00 93.25 97 VAL A O 1
ATOM 797 N N . GLU A 1 98 ? -14.963 -9.845 17.219 1.00 91.31 98 GLU A N 1
ATOM 798 C CA . GLU A 1 98 ? -13.570 -9.581 17.583 1.00 91.31 98 GLU A CA 1
ATOM 799 C C . GLU A 1 98 ? -13.145 -10.540 18.701 1.00 91.31 98 GLU A C 1
ATOM 801 O O . GLU A 1 98 ? -13.890 -10.731 19.670 1.00 91.31 98 GLU A O 1
ATOM 806 N N . LEU A 1 99 ? -11.966 -11.150 18.580 1.00 90.19 99 LEU A N 1
ATOM 807 C CA . LEU A 1 99 ? -11.437 -12.107 19.558 1.00 90.19 99 LEU A CA 1
ATOM 808 C C . LEU A 1 99 ? -10.152 -11.566 20.189 1.00 90.19 99 LEU A C 1
ATOM 810 O O . LEU A 1 99 ? -9.138 -11.462 19.504 1.00 90.19 99 LEU A O 1
ATOM 814 N N . LEU A 1 100 ? -10.151 -11.321 21.504 1.00 89.81 100 LEU A N 1
ATOM 815 C CA . LEU A 1 100 ? -8.994 -10.742 22.201 1.00 89.81 100 LEU A CA 1
ATOM 816 C C . LEU A 1 100 ? -8.446 -11.637 23.334 1.00 89.81 100 LEU A C 1
ATOM 818 O O . LEU A 1 100 ? -9.229 -12.099 24.169 1.00 89.81 100 LEU A O 1
ATOM 822 N N . PRO A 1 101 ? -7.112 -11.847 23.405 1.00 88.81 101 PRO A N 1
ATOM 823 C CA . PRO A 1 101 ? -6.445 -12.690 24.411 1.00 88.81 101 PRO A CA 1
ATOM 824 C C . PRO A 1 101 ? -6.124 -11.988 25.741 1.00 88.81 101 PRO A C 1
ATOM 826 O O . PRO A 1 101 ? -5.289 -12.479 26.502 1.00 88.81 101 PRO A O 1
ATOM 829 N N . TRP A 1 102 ? -6.683 -10.809 26.027 1.00 90.56 102 TRP A N 1
ATOM 830 C CA . TRP A 1 102 ? -6.286 -10.065 27.230 1.00 90.56 102 TRP A CA 1
ATOM 831 C C . TRP A 1 102 ? -6.611 -10.843 28.504 1.00 90.56 102 TRP A C 1
ATOM 833 O O . TRP A 1 102 ? -7.614 -11.548 28.561 1.00 90.56 102 TRP A O 1
ATOM 843 N N . ARG A 1 103 ? -5.777 -10.679 29.536 1.00 89.12 103 ARG A N 1
ATOM 844 C CA . ARG A 1 103 ? -5.926 -11.392 30.815 1.00 89.12 103 ARG A CA 1
ATOM 845 C C . ARG A 1 103 ? -6.491 -10.505 31.913 1.00 89.12 103 ARG A C 1
ATOM 847 O O . ARG A 1 103 ? -7.353 -10.938 32.668 1.00 89.12 103 ARG A O 1
ATOM 854 N N . GLU A 1 104 ? -5.993 -9.274 31.998 1.00 90.31 104 GLU A N 1
ATOM 855 C CA . GLU A 1 104 ? -6.406 -8.283 32.993 1.00 90.31 104 GLU A CA 1
ATOM 856 C C . GLU A 1 104 ? -6.478 -6.896 32.353 1.00 90.31 104 GLU A C 1
ATOM 858 O O . GLU A 1 104 ? -5.844 -6.635 31.325 1.00 90.31 104 GLU A O 1
ATOM 863 N N . SER A 1 105 ? -7.244 -5.993 32.966 1.00 93.50 105 SER A N 1
ATOM 864 C CA . SER A 1 105 ? -7.281 -4.592 32.562 1.00 93.50 105 SER A CA 1
ATOM 865 C C . SER A 1 105 ? -7.415 -3.640 33.750 1.00 93.50 105 SER A C 1
ATOM 867 O O . SER A 1 105 ? -7.723 -4.043 34.871 1.00 93.50 105 SER A O 1
ATOM 869 N N . MET A 1 106 ? -7.143 -2.361 33.503 1.00 92.88 106 MET A N 1
ATOM 870 C CA . MET A 1 106 ? -7.333 -1.249 34.423 1.00 92.88 106 MET A CA 1
ATOM 871 C C . MET A 1 106 ? -7.897 -0.053 33.665 1.00 92.88 106 MET A C 1
ATOM 873 O O . MET A 1 106 ? -7.538 0.208 32.515 1.00 92.88 106 MET A O 1
ATOM 877 N N . VAL A 1 107 ? -8.749 0.707 34.347 1.00 91.19 107 VAL A N 1
ATOM 878 C CA . VAL A 1 107 ? -9.349 1.924 33.804 1.00 91.19 107 VAL A CA 1
ATOM 879 C C . VAL A 1 107 ? -8.247 2.925 33.443 1.00 91.19 107 VAL A C 1
ATOM 881 O O . VAL A 1 107 ? -7.339 3.171 34.243 1.00 91.19 107 VAL A O 1
ATOM 884 N N . SER A 1 108 ? -8.313 3.482 32.233 1.00 88.44 108 SER A N 1
ATOM 885 C CA . SER A 1 108 ? -7.387 4.526 31.801 1.00 88.44 108 SER A CA 1
ATOM 886 C C . SER A 1 108 ? -7.830 5.899 32.300 1.00 88.44 108 SER A C 1
ATOM 888 O O . SER A 1 108 ? -8.995 6.137 32.613 1.00 88.44 108 SER A O 1
ATOM 890 N N . ASP A 1 109 ? -6.872 6.818 32.346 1.00 82.38 109 ASP A N 1
ATOM 891 C CA . ASP A 1 109 ? -7.096 8.247 32.557 1.00 82.38 109 ASP A CA 1
ATOM 892 C C . ASP A 1 109 ? -7.530 8.977 31.274 1.00 82.38 109 ASP A C 1
ATOM 894 O O . ASP A 1 109 ? -7.823 10.168 31.315 1.00 82.38 109 ASP A O 1
ATOM 898 N N . GLN A 1 110 ? -7.520 8.286 30.132 1.00 80.56 110 GLN A N 1
ATOM 899 C CA . GLN A 1 110 ? -7.834 8.833 28.815 1.00 80.56 110 GLN A CA 1
ATOM 900 C C . GLN A 1 110 ? -9.092 8.189 28.231 1.00 80.56 110 GLN A C 1
ATOM 902 O O . GLN A 1 110 ? -9.248 6.970 28.266 1.00 80.56 110 GLN A O 1
ATOM 907 N N . GLU A 1 111 ? -9.935 9.021 27.621 1.00 77.25 111 GLU A N 1
ATOM 908 C CA . GLU A 1 111 ? -11.172 8.610 26.955 1.00 77.25 111 GLU A CA 1
ATOM 909 C C . GLU A 1 111 ? -10.895 7.592 25.832 1.00 77.25 111 GLU A C 1
ATOM 911 O O . GLU A 1 111 ? -9.941 7.733 25.058 1.00 77.25 111 GLU A O 1
ATOM 916 N N . ASP A 1 112 ? -11.737 6.559 25.748 1.00 83.62 112 ASP A N 1
ATOM 917 C CA . ASP A 1 112 ? -11.634 5.413 24.829 1.00 83.62 112 ASP A CA 1
ATOM 918 C C . ASP A 1 112 ? -10.369 4.541 24.961 1.00 83.62 112 ASP A C 1
ATOM 920 O O . ASP A 1 112 ? -10.180 3.622 24.161 1.00 83.62 112 ASP A O 1
ATOM 924 N N . MET A 1 113 ? -9.488 4.806 25.927 1.00 88.69 113 MET A N 1
ATOM 925 C CA . MET A 1 113 ? -8.274 4.019 26.168 1.00 88.69 113 MET A CA 1
ATOM 926 C C . MET A 1 113 ? -8.459 3.103 27.370 1.00 88.69 113 MET A C 1
ATOM 928 O O . MET A 1 113 ? -9.238 3.396 28.265 1.00 88.69 113 MET A O 1
ATOM 932 N N . ILE A 1 114 ? -7.685 2.028 27.446 1.00 91.69 114 ILE A N 1
ATOM 933 C CA . ILE A 1 114 ? -7.670 1.109 28.583 1.00 91.69 114 ILE A CA 1
ATOM 934 C C . ILE A 1 114 ? -6.250 0.585 28.811 1.00 91.69 114 ILE A C 1
ATOM 936 O O . ILE A 1 114 ? -5.483 0.432 27.862 1.00 91.69 114 ILE A O 1
ATOM 940 N N . ARG A 1 115 ? -5.867 0.324 30.065 1.00 91.75 115 ARG A N 1
ATOM 941 C CA . ARG A 1 115 ? -4.619 -0.396 30.358 1.00 91.75 115 ARG A CA 1
ATOM 942 C C . ARG A 1 115 ? -4.888 -1.877 30.409 1.00 91.75 115 ARG A C 1
ATOM 944 O O . ARG A 1 115 ? -5.829 -2.294 31.073 1.00 91.75 115 ARG A O 1
ATOM 951 N N . VAL A 1 116 ? -4.051 -2.664 29.757 1.00 91.06 116 VAL A N 1
ATOM 952 C CA . VAL A 1 116 ? -4.262 -4.103 29.600 1.00 91.06 116 VAL A CA 1
ATOM 953 C C . VAL A 1 116 ? -2.998 -4.862 29.931 1.00 91.06 116 VAL A C 1
ATOM 955 O O . VAL A 1 116 ? -1.897 -4.312 29.864 1.00 91.06 116 VAL A O 1
ATOM 958 N N . HIS A 1 117 ? -3.178 -6.120 30.306 1.00 88.06 117 HIS A N 1
ATOM 959 C CA . HIS A 1 117 ? -2.102 -7.062 30.540 1.00 88.06 117 HIS A CA 1
ATOM 960 C C . HIS A 1 117 ? -2.312 -8.308 29.681 1.00 88.06 117 HIS A C 1
ATOM 962 O O . HIS A 1 117 ? -3.308 -9.027 29.832 1.00 88.06 117 HIS A O 1
ATOM 968 N N . ASP A 1 118 ? -1.352 -8.568 28.802 1.00 82.69 118 ASP A N 1
ATOM 969 C CA . ASP A 1 118 ? -1.304 -9.740 27.935 1.00 82.69 118 ASP A CA 1
ATOM 970 C C . ASP A 1 118 ? 0.119 -10.342 27.902 1.00 82.69 118 ASP A C 1
ATOM 972 O O . ASP A 1 118 ? 0.863 -10.259 28.884 1.00 82.69 118 ASP A O 1
ATOM 976 N N . ASP A 1 119 ? 0.505 -11.006 26.810 1.00 77.00 119 ASP A N 1
ATOM 977 C CA . ASP A 1 119 ? 1.840 -11.595 26.654 1.00 77.00 119 ASP A CA 1
ATOM 978 C C . ASP A 1 119 ? 2.979 -10.560 26.543 1.00 77.00 119 ASP A C 1
ATOM 980 O O . ASP A 1 119 ? 4.147 -10.919 26.717 1.00 77.00 119 ASP A O 1
ATOM 984 N N . LEU A 1 120 ? 2.665 -9.283 26.302 1.00 76.94 120 LEU A N 1
ATOM 985 C CA . LEU A 1 120 ? 3.614 -8.166 26.259 1.00 76.94 120 LEU A CA 1
ATOM 986 C C . LEU A 1 120 ? 3.773 -7.463 27.620 1.00 76.94 120 LEU A C 1
ATOM 988 O O . LEU A 1 120 ? 4.628 -6.585 27.764 1.00 76.94 120 LEU A O 1
ATOM 992 N N . GLY A 1 121 ? 2.998 -7.865 28.631 1.00 86.00 121 GLY A N 1
ATOM 993 C CA . GLY A 1 121 ? 2.940 -7.214 29.939 1.00 86.00 121 GLY A CA 1
ATOM 994 C C . GLY A 1 121 ? 1.938 -6.057 29.974 1.00 86.00 121 GLY A C 1
ATOM 995 O O . GLY A 1 121 ? 1.006 -6.007 29.180 1.00 86.00 121 GLY A O 1
ATOM 996 N N . TRP A 1 122 ? 2.094 -5.136 30.932 1.00 89.56 122 TRP A N 1
ATOM 997 C CA . TRP A 1 122 ? 1.186 -3.992 31.076 1.00 89.56 122 TRP A CA 1
ATOM 998 C C . TRP A 1 122 ? 1.463 -2.912 30.029 1.00 89.56 122 TRP A C 1
ATOM 1000 O O . TRP A 1 122 ? 2.570 -2.369 29.988 1.00 89.56 122 TRP A O 1
ATOM 1010 N N . HIS A 1 123 ? 0.446 -2.533 29.258 1.00 86.94 123 HIS A N 1
ATOM 1011 C CA . HIS A 1 123 ? 0.524 -1.414 28.317 1.00 86.94 123 HIS A CA 1
ATOM 1012 C C . HIS A 1 123 ? -0.832 -0.715 28.119 1.00 86.94 123 HIS A C 1
ATOM 1014 O O . HIS A 1 123 ? -1.882 -1.241 28.488 1.00 86.94 123 HIS A O 1
ATOM 1020 N N . ASP A 1 124 ? -0.809 0.498 27.557 1.00 86.81 124 ASP A N 1
ATOM 1021 C CA . ASP A 1 124 ? -2.020 1.190 27.098 1.00 86.81 124 ASP A CA 1
ATOM 1022 C C . ASP A 1 124 ? -2.493 0.545 25.776 1.00 86.81 124 ASP A C 1
ATOM 1024 O O . ASP A 1 124 ? -1.678 0.199 24.918 1.00 86.81 124 ASP A O 1
ATOM 1028 N N . SER A 1 125 ? -3.803 0.385 25.604 1.00 87.50 125 SER A N 1
ATOM 1029 C CA . SER A 1 125 ? -4.455 -0.047 24.363 1.00 87.50 125 SER A CA 1
ATOM 1030 C C . SER A 1 125 ? -5.775 0.709 24.174 1.00 87.50 125 SER A C 1
ATOM 1032 O O . SER A 1 125 ? -6.275 1.367 25.089 1.00 87.50 125 SER A O 1
ATOM 1034 N N . VAL A 1 126 ? -6.331 0.669 22.968 1.00 88.25 126 VAL A N 1
ATOM 1035 C CA . VAL A 1 126 ? -7.651 1.240 22.688 1.00 88.25 126 VAL A CA 1
ATOM 1036 C C . VAL A 1 126 ? -8.722 0.299 23.237 1.00 88.25 126 VAL A C 1
ATOM 1038 O O . VAL A 1 126 ? -8.595 -0.917 23.140 1.00 88.25 126 VAL A O 1
ATOM 1041 N N . HIS A 1 127 ? -9.794 0.844 23.813 1.00 91.06 127 HIS A N 1
ATOM 1042 C CA . HIS A 1 127 ? -10.892 0.037 24.334 1.00 91.06 127 HIS A CA 1
ATOM 1043 C C . HIS A 1 127 ? -11.480 -0.855 23.222 1.00 91.06 127 HIS A C 1
ATOM 1045 O O . HIS A 1 127 ? -11.798 -0.355 22.143 1.00 91.06 127 HIS A O 1
ATOM 1051 N N . PRO A 1 128 ? -11.713 -2.157 23.445 1.00 90.25 128 PRO A N 1
ATOM 1052 C CA . PRO A 1 128 ? -12.041 -3.077 22.354 1.00 90.25 128 PRO A CA 1
ATOM 1053 C C . PRO A 1 128 ? -13.403 -2.786 21.706 1.00 90.25 128 PRO A C 1
ATOM 1055 O O . PRO A 1 128 ? -13.598 -2.983 20.505 1.00 90.25 128 PRO A O 1
ATOM 1058 N N . ALA A 1 129 ? -14.339 -2.213 22.471 1.00 90.31 129 ALA A N 1
ATOM 1059 C CA . ALA A 1 129 ? -15.603 -1.720 21.923 1.00 90.31 129 ALA A CA 1
ATOM 1060 C C . ALA A 1 129 ? -15.419 -0.579 20.904 1.00 90.31 129 ALA A C 1
ATOM 1062 O O . ALA A 1 129 ? -16.182 -0.503 19.948 1.00 90.31 129 ALA A O 1
ATOM 1063 N N . TYR A 1 130 ? -14.387 0.262 21.044 1.00 86.81 130 TYR A N 1
ATOM 1064 C CA . TYR A 1 130 ? -14.079 1.316 20.071 1.00 86.81 130 TYR A CA 1
ATOM 1065 C C . TYR A 1 130 ? -13.783 0.717 18.691 1.00 86.81 130 TYR A C 1
ATOM 1067 O O . TYR A 1 130 ? -14.334 1.155 17.682 1.00 86.81 130 TYR A O 1
ATOM 1075 N N . GLN A 1 131 ? -12.946 -0.323 18.655 1.00 79.88 131 GLN A N 1
ATOM 1076 C CA . GLN A 1 131 ? -12.539 -1.000 17.426 1.00 79.88 131 GLN A CA 1
ATOM 1077 C C . GLN A 1 131 ? -13.716 -1.732 16.769 1.00 79.88 131 GLN A C 1
ATOM 1079 O O . GLN A 1 131 ? -13.973 -1.548 15.578 1.00 79.88 131 GLN A O 1
ATOM 1084 N N . SER A 1 132 ? -14.491 -2.487 17.553 1.00 85.38 132 SER A N 1
ATOM 1085 C CA . SER A 1 132 ? -15.667 -3.207 17.049 1.00 85.38 132 SER A CA 1
ATOM 1086 C C . SER A 1 132 ? -16.751 -2.250 16.518 1.00 85.38 132 SER A C 1
ATOM 1088 O O . SER A 1 132 ? -17.292 -2.457 15.426 1.00 85.38 132 SER A O 1
ATOM 1090 N N . ALA A 1 133 ? -17.009 -1.139 17.220 1.00 82.19 133 ALA A N 1
ATOM 1091 C CA . ALA A 1 133 ? -17.931 -0.094 16.769 1.00 82.19 133 ALA A CA 1
ATOM 1092 C C . ALA A 1 133 ? -17.462 0.562 15.459 1.00 82.19 133 ALA A C 1
ATOM 1094 O O . ALA A 1 133 ? -18.261 0.741 14.531 1.00 82.19 133 ALA A O 1
ATOM 1095 N N . ALA A 1 134 ? -16.162 0.861 15.344 1.00 76.38 134 ALA A N 1
ATOM 1096 C CA . ALA A 1 134 ? -15.571 1.422 14.133 1.00 76.38 134 ALA A CA 1
ATOM 1097 C C . ALA A 1 134 ? -15.795 0.518 12.911 1.00 76.38 134 ALA A C 1
ATOM 1099 O O . ALA A 1 134 ? -16.134 1.006 11.831 1.00 76.38 134 ALA A O 1
ATOM 1100 N N . TYR A 1 135 ? -15.682 -0.802 13.079 1.00 75.44 135 TYR A N 1
ATOM 1101 C CA . TYR A 1 135 ? -15.917 -1.761 12.001 1.00 75.44 135 TYR A CA 1
ATOM 1102 C C . TYR A 1 135 ? -17.365 -1.779 11.531 1.00 75.44 135 TYR A C 1
ATOM 1104 O O . TYR A 1 135 ? -17.626 -1.741 10.328 1.00 75.44 135 TYR A O 1
ATOM 1112 N N . GLY A 1 136 ? -18.313 -1.847 12.467 1.00 75.44 136 GLY A N 1
ATOM 1113 C CA . GLY A 1 136 ? -19.729 -1.894 12.119 1.00 75.44 136 GLY A CA 1
ATOM 1114 C C . GLY A 1 136 ? -20.174 -0.628 11.391 1.00 75.44 136 GLY A C 1
ATOM 1115 O O . GLY A 1 136 ? -20.852 -0.707 10.367 1.00 75.44 136 GLY A O 1
ATOM 1116 N N . ARG A 1 137 ? -19.703 0.536 11.856 1.00 72.31 137 ARG A N 1
ATOM 1117 C CA . ARG A 1 137 ? -19.950 1.827 11.206 1.00 72.31 137 ARG A CA 1
ATOM 1118 C C . ARG A 1 137 ? -19.335 1.900 9.808 1.00 72.31 137 ARG A C 1
ATOM 1120 O O . ARG A 1 137 ? -19.986 2.340 8.867 1.00 72.31 137 ARG A O 1
ATOM 1127 N N . TYR A 1 138 ? -18.106 1.421 9.650 1.00 71.00 138 TYR A N 1
ATOM 1128 C CA . TYR A 1 138 ? -17.439 1.396 8.352 1.00 71.00 138 TYR A CA 1
ATOM 1129 C C . TYR A 1 138 ? -18.218 0.631 7.289 1.00 71.00 138 TYR A C 1
ATOM 1131 O O . TYR A 1 138 ? -18.409 1.112 6.167 1.00 71.00 138 TYR A O 1
ATOM 1139 N N . ILE A 1 139 ? -18.625 -0.590 7.640 1.00 71.38 139 ILE A N 1
ATOM 1140 C CA . ILE A 1 139 ? -19.323 -1.460 6.707 1.00 71.38 139 ILE A CA 1
ATOM 1141 C C . ILE A 1 139 ? -20.697 -0.861 6.408 1.00 71.38 139 ILE A C 1
ATOM 1143 O O . ILE A 1 139 ? -21.078 -0.818 5.240 1.00 71.38 139 ILE A O 1
ATOM 1147 N N . SER A 1 140 ? -21.414 -0.339 7.407 1.00 68.38 140 SER A N 1
ATOM 1148 C CA . SER A 1 140 ? -22.746 0.238 7.206 1.00 68.38 140 SER A CA 1
ATOM 1149 C C . SER A 1 140 ? -22.732 1.513 6.349 1.00 68.38 140 SER A C 1
ATOM 1151 O O . SER A 1 140 ? -23.534 1.619 5.421 1.00 68.38 140 SER A O 1
ATOM 1153 N N . GLU A 1 141 ? -21.790 2.436 6.566 1.00 62.69 141 GLU A N 1
ATOM 1154 C CA . GLU A 1 141 ? -21.680 3.693 5.805 1.00 62.69 141 GLU A CA 1
ATOM 1155 C C . GLU A 1 141 ? -21.349 3.446 4.324 1.00 62.69 141 GLU A C 1
ATOM 1157 O O . GLU A 1 141 ? -21.973 4.021 3.429 1.00 62.69 141 GLU A O 1
ATOM 1162 N N . ARG A 1 142 ? -20.405 2.542 4.027 1.00 57.69 142 ARG A N 1
ATOM 1163 C CA . ARG A 1 142 ? -20.008 2.237 2.636 1.00 57.69 142 ARG A CA 1
ATOM 1164 C C . ARG A 1 142 ? -20.934 1.273 1.908 1.00 57.69 142 ARG A C 1
ATOM 1166 O O . ARG A 1 142 ? -20.836 1.121 0.690 1.00 57.69 142 ARG A O 1
ATOM 1173 N N . SER A 1 143 ? -21.861 0.667 2.633 1.00 57.75 143 SER A N 1
ATOM 1174 C CA . SER A 1 143 ? -22.961 -0.109 2.065 1.00 57.75 143 SER A CA 1
ATOM 1175 C C . SER A 1 143 ? -24.032 0.771 1.390 1.00 57.75 143 SER A C 1
ATOM 1177 O O . SER A 1 143 ? -24.985 0.246 0.809 1.00 57.75 143 SER A O 1
ATOM 1179 N N . GLY A 1 144 ? -23.880 2.103 1.440 1.00 44.31 144 GLY A N 1
ATOM 1180 C CA . GLY A 1 144 ? -24.831 3.105 0.958 1.00 44.31 144 GLY A CA 1
ATOM 1181 C C . GLY A 1 144 ? -25.256 2.986 -0.517 1.00 44.31 144 GLY A C 1
ATOM 1182 O O . GLY A 1 144 ? -24.441 2.844 -1.431 1.00 44.31 144 GLY A O 1
ATOM 1183 N N . ALA A 1 145 ? -26.576 3.103 -0.714 1.00 35.28 145 ALA A N 1
ATOM 1184 C CA . ALA A 1 145 ? -27.377 2.959 -1.937 1.00 35.28 145 ALA A CA 1
ATOM 1185 C C . ALA A 1 145 ? -27.447 1.535 -2.538 1.00 35.28 145 ALA A C 1
ATOM 1187 O O . ALA A 1 145 ? -26.879 1.260 -3.601 1.00 35.28 145 ALA A O 1
ATOM 1188 N N . GLY A 1 146 ? -28.205 0.639 -1.884 1.00 51.94 146 GLY A N 1
ATOM 1189 C CA . GLY A 1 146 ? -28.874 -0.475 -2.572 1.00 51.94 146 GLY A CA 1
ATOM 1190 C C . GLY A 1 146 ? -29.008 -1.789 -1.796 1.00 51.94 146 GLY A C 1
ATOM 1191 O O . GLY A 1 146 ? -30.097 -2.127 -1.353 1.00 51.94 146 GLY A O 1
ATOM 1192 N N . ASP A 1 147 ? -27.920 -2.555 -1.685 1.00 56.97 147 ASP A N 1
ATOM 1193 C CA . ASP A 1 147 ? -27.997 -4.031 -1.594 1.00 56.97 147 ASP A CA 1
ATOM 1194 C C . ASP A 1 147 ? -27.866 -4.615 -0.165 1.00 56.97 147 ASP A C 1
ATOM 1196 O O . ASP A 1 147 ? -28.216 -5.768 0.097 1.00 56.97 147 ASP A O 1
ATOM 1200 N N . LEU A 1 148 ? -27.371 -3.809 0.783 1.00 65.88 148 LEU A N 1
ATOM 1201 C CA . LEU A 1 148 ? -27.084 -4.209 2.172 1.00 65.88 148 LEU A CA 1
ATOM 1202 C C . LEU A 1 148 ? -27.931 -3.460 3.217 1.00 65.88 148 LEU A C 1
ATOM 1204 O O . LEU A 1 148 ? -27.795 -3.720 4.406 1.00 65.88 148 LEU A O 1
ATOM 1208 N N . SER A 1 149 ? -28.843 -2.574 2.801 1.00 67.75 149 SER A N 1
ATOM 1209 C CA . SER A 1 149 ? -29.746 -1.851 3.717 1.00 67.75 149 SER A CA 1
ATOM 1210 C C . SER A 1 149 ? -30.700 -2.771 4.487 1.00 67.75 149 SER A C 1
ATOM 1212 O O . SER A 1 149 ? -31.215 -2.388 5.533 1.00 67.75 149 SER A O 1
ATOM 1214 N N . SER A 1 150 ? -30.933 -3.985 3.979 1.00 78.88 150 SER A N 1
ATOM 1215 C CA . SER A 1 150 ? -31.738 -5.021 4.631 1.00 78.88 150 SER A CA 1
ATOM 1216 C C . SER A 1 150 ? -30.958 -5.881 5.629 1.00 78.88 150 SER A C 1
ATOM 1218 O O . SER A 1 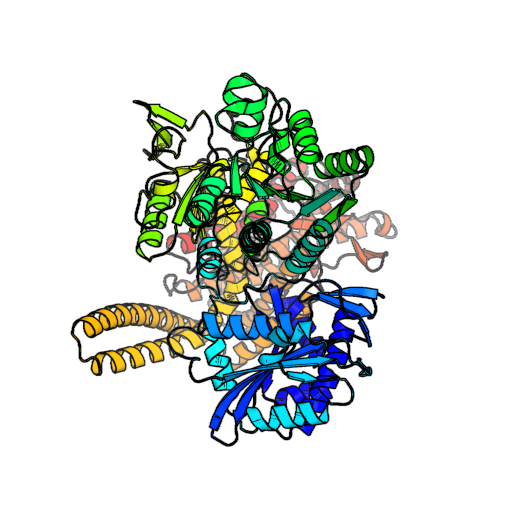150 ? -31.550 -6.781 6.221 1.00 78.88 150 SER A O 1
ATOM 1220 N N . VAL A 1 151 ? -29.644 -5.667 5.764 1.00 85.75 151 VAL A N 1
ATOM 1221 C CA . VAL A 1 151 ? -28.763 -6.463 6.623 1.00 85.75 151 VAL A CA 1
ATOM 1222 C C . VAL A 1 151 ? -28.450 -5.683 7.892 1.00 85.75 151 VAL A C 1
ATOM 1224 O O . VAL A 1 151 ? -27.953 -4.560 7.838 1.00 85.75 151 VAL A O 1
ATOM 1227 N N . THR A 1 152 ? -28.710 -6.290 9.045 1.00 88.88 152 THR A N 1
ATOM 1228 C CA . THR A 1 152 ? -28.324 -5.732 10.342 1.00 88.88 152 THR A CA 1
ATOM 1229 C C . THR A 1 152 ? -26.940 -6.243 10.738 1.00 88.88 152 THR A C 1
ATOM 1231 O O . THR A 1 152 ? -26.668 -7.444 10.687 1.00 88.88 152 THR A O 1
ATOM 1234 N N . PHE A 1 153 ? -26.056 -5.328 11.131 1.00 87.81 153 PHE A N 1
ATOM 1235 C CA . PHE A 1 153 ? -24.732 -5.652 11.660 1.00 87.81 153 PHE A CA 1
ATOM 1236 C C . PHE A 1 153 ? -24.797 -5.701 13.184 1.00 87.81 153 PHE A C 1
ATOM 1238 O O . PHE A 1 153 ? -25.386 -4.815 13.796 1.00 87.81 153 PHE A O 1
ATOM 1245 N N . VAL A 1 154 ? -24.212 -6.741 13.774 1.00 92.50 154 VAL A N 1
ATOM 1246 C CA . VAL A 1 154 ? -24.167 -6.943 15.225 1.00 92.50 154 VAL A CA 1
ATOM 1247 C C . VAL A 1 154 ? -22.707 -6.994 15.653 1.00 92.50 154 VAL A C 1
ATOM 1249 O O . VAL A 1 154 ? -22.002 -7.952 15.340 1.00 92.50 154 VAL A O 1
ATOM 1252 N N . GLN A 1 155 ? -22.250 -5.953 16.340 1.00 92.38 155 GLN A N 1
ATOM 1253 C CA . GLN A 1 155 ? -20.878 -5.795 16.807 1.00 92.38 155 GLN A CA 1
ATOM 1254 C C . GLN A 1 155 ? -20.685 -6.567 18.109 1.00 92.38 155 GLN A C 1
ATOM 1256 O O . GLN A 1 155 ? -21.471 -6.451 19.052 1.00 92.38 155 GLN A O 1
ATOM 1261 N N . THR A 1 156 ? -19.659 -7.408 18.163 1.00 95.06 156 THR A N 1
ATOM 1262 C CA . THR A 1 156 ? -19.394 -8.276 19.307 1.00 95.06 156 THR A CA 1
ATOM 1263 C C . THR A 1 156 ? -17.899 -8.374 19.574 1.00 95.06 156 THR A C 1
ATOM 1265 O O . THR A 1 156 ? -17.093 -8.479 18.651 1.00 95.06 156 THR A O 1
ATOM 1268 N N . VAL A 1 157 ? -17.535 -8.349 20.852 1.00 94.88 157 VAL A N 1
ATOM 1269 C CA . VAL A 1 157 ? -16.177 -8.562 21.353 1.00 94.88 157 VAL A CA 1
ATOM 1270 C C . VAL A 1 157 ? -16.217 -9.735 22.322 1.00 94.88 157 VAL A C 1
ATOM 1272 O O . VAL A 1 157 ? -17.049 -9.762 23.229 1.00 94.88 157 VAL A O 1
ATOM 1275 N N . TYR A 1 158 ? -15.311 -10.692 22.144 1.00 95.00 158 TYR A N 1
ATOM 1276 C CA . TYR A 1 158 ? -15.143 -11.820 23.050 1.00 95.00 158 TYR A CA 1
ATOM 1277 C C . TYR A 1 158 ? -13.712 -11.886 23.585 1.00 95.00 158 TYR A C 1
ATOM 1279 O O . TYR A 1 158 ? -12.754 -12.143 22.850 1.00 95.00 158 TYR A O 1
ATOM 1287 N N . MET A 1 159 ? -13.592 -11.664 24.891 1.00 93.25 159 MET A N 1
ATOM 1288 C CA . MET A 1 159 ? -12.338 -11.662 25.636 1.00 93.25 159 MET A CA 1
ATOM 1289 C C . MET A 1 159 ? -12.037 -13.087 26.128 1.00 93.25 159 MET A C 1
ATOM 1291 O O . MET A 1 159 ? -12.402 -13.465 27.242 1.00 93.25 159 MET A O 1
ATOM 1295 N N . TYR A 1 160 ? -11.432 -13.916 25.276 1.00 90.12 160 TYR A N 1
ATOM 1296 C CA . TYR A 1 160 ? -11.440 -15.375 25.458 1.00 90.12 160 TYR A CA 1
ATOM 1297 C C . TYR A 1 160 ? -10.517 -15.906 26.564 1.00 90.12 160 TYR A C 1
ATOM 1299 O O . TYR A 1 160 ? -10.740 -17.023 27.023 1.00 90.12 160 TYR A O 1
ATOM 1307 N N . ASP A 1 161 ? -9.540 -15.114 27.011 1.00 88.81 161 ASP A N 1
ATOM 1308 C CA . ASP A 1 161 ? -8.641 -15.436 28.134 1.00 88.81 161 ASP A CA 1
ATOM 1309 C C . ASP A 1 161 ? -8.835 -14.490 29.342 1.00 88.81 161 ASP A C 1
ATOM 1311 O O . ASP A 1 161 ? -8.059 -14.528 30.299 1.00 88.81 161 ASP A O 1
ATOM 1315 N N . TYR A 1 162 ? -9.878 -13.649 29.320 1.00 91.44 162 TYR A N 1
ATOM 1316 C CA . TYR A 1 162 ? -10.110 -12.627 30.341 1.00 91.44 162 TYR A CA 1
ATOM 1317 C C . TYR A 1 162 ? -11.096 -13.107 31.402 1.00 91.44 162 TYR A C 1
ATOM 1319 O O . TYR A 1 162 ? -12.239 -13.462 31.091 1.00 91.44 162 TYR A O 1
ATOM 1327 N N . ILE A 1 163 ? -10.684 -13.053 32.666 1.00 86.62 163 ILE A N 1
ATOM 1328 C CA . ILE A 1 163 ? -11.547 -13.342 33.815 1.00 86.62 163 ILE A CA 1
ATOM 1329 C C . ILE A 1 163 ? -12.116 -12.022 34.332 1.00 86.62 163 ILE A C 1
ATOM 1331 O O . ILE A 1 163 ? -11.359 -11.113 34.670 1.00 86.62 163 ILE A O 1
ATOM 1335 N N . MET A 1 164 ? -13.445 -11.917 34.386 1.00 87.69 164 MET A N 1
ATOM 1336 C CA . MET A 1 164 ? -14.127 -10.694 34.811 1.00 87.69 164 MET A CA 1
ATOM 1337 C C . MET A 1 164 ? -13.736 -10.301 36.247 1.00 87.69 164 MET A C 1
ATOM 1339 O O . MET A 1 164 ? -13.749 -11.124 37.166 1.00 87.69 164 MET A O 1
ATOM 1343 N N . ASN A 1 165 ? -13.431 -9.020 36.439 1.00 84.69 165 ASN A N 1
ATOM 1344 C CA . ASN A 1 165 ? -13.154 -8.397 37.726 1.00 84.69 165 ASN A CA 1
ATOM 1345 C C . ASN A 1 165 ? -14.401 -7.688 38.280 1.00 84.69 165 ASN A C 1
ATOM 1347 O O . ASN A 1 165 ? -15.343 -7.355 37.561 1.00 84.69 165 ASN A O 1
ATOM 1351 N N . HIS A 1 166 ? -14.413 -7.417 39.586 1.00 84.44 166 HIS A N 1
ATOM 1352 C CA . HIS A 1 166 ? -15.504 -6.687 40.235 1.00 84.44 166 HIS A CA 1
ATOM 1353 C C . HIS A 1 166 ? -14.963 -5.559 41.129 1.00 84.44 166 HIS A C 1
ATOM 1355 O O . HIS A 1 166 ? -14.370 -5.855 42.170 1.00 84.44 166 HIS A O 1
ATOM 1361 N N . PRO A 1 167 ? -15.195 -4.274 40.784 1.00 87.25 167 PRO A N 1
ATOM 1362 C CA . PRO A 1 167 ? -15.842 -3.772 39.559 1.00 87.25 167 PRO A CA 1
ATOM 1363 C C . PRO A 1 167 ? -15.019 -4.073 38.294 1.00 87.25 167 PRO A C 1
ATOM 1365 O O . PRO A 1 167 ? -13.798 -4.169 38.375 1.00 87.25 167 PRO A O 1
ATOM 1368 N N . GLU A 1 168 ? -15.686 -4.224 37.146 1.00 92.50 168 GLU A N 1
ATOM 1369 C CA . GLU A 1 168 ? -15.035 -4.557 35.869 1.00 92.50 168 GLU A CA 1
ATOM 1370 C C . GLU A 1 168 ? -14.553 -3.284 35.154 1.00 92.50 168 GLU A C 1
ATOM 1372 O O . GLU A 1 168 ? -15.394 -2.473 34.755 1.00 92.50 168 GLU A O 1
ATOM 1377 N N . PRO A 1 169 ? -13.236 -3.099 34.944 1.00 93.06 169 PRO A N 1
ATOM 1378 C CA . PRO A 1 169 ? -12.707 -1.917 34.268 1.00 93.06 169 PRO A CA 1
ATOM 1379 C C . PRO A 1 169 ? -13.216 -1.721 32.837 1.00 93.06 169 PRO A C 1
ATOM 1381 O O . PRO A 1 169 ? -13.449 -0.582 32.444 1.00 93.06 169 PRO A O 1
ATOM 1384 N N . LEU A 1 170 ? -13.440 -2.797 32.073 1.00 92.06 170 LEU A N 1
ATOM 1385 C CA . LEU A 1 170 ? -13.996 -2.733 30.709 1.00 92.06 170 LEU A CA 1
ATOM 1386 C C . LEU A 1 170 ? -15.460 -2.254 30.655 1.00 92.06 170 LEU A C 1
ATOM 1388 O O . LEU A 1 170 ? -15.976 -1.958 29.581 1.00 92.06 170 LEU A O 1
ATOM 1392 N N . LEU A 1 171 ? -16.144 -2.191 31.800 1.00 93.25 171 LEU A N 1
ATOM 1393 C CA . LEU A 1 171 ? -17.531 -1.731 31.927 1.00 93.25 171 LEU A CA 1
ATOM 1394 C C . LEU A 1 171 ? -17.633 -0.406 32.700 1.00 93.25 171 LEU A C 1
ATOM 1396 O O . LEU A 1 171 ? -18.710 -0.051 33.183 1.00 93.25 171 LEU A O 1
ATOM 1400 N N . ASP A 1 172 ? -16.521 0.320 32.852 1.00 93.56 172 ASP A N 1
ATOM 1401 C CA . ASP A 1 172 ? -16.516 1.622 33.516 1.00 93.56 172 ASP A CA 1
ATOM 1402 C C . ASP A 1 172 ? -17.431 2.629 32.800 1.00 93.56 172 ASP A C 1
ATOM 1404 O O . ASP A 1 172 ? -17.563 2.644 31.573 1.00 93.56 172 ASP A O 1
ATOM 1408 N N . SER A 1 173 ? -18.047 3.513 33.588 1.00 90.31 173 SER A N 1
ATOM 1409 C CA . SER A 1 173 ? -19.034 4.485 33.112 1.00 90.31 173 SER A CA 1
ATOM 1410 C C . SER A 1 173 ? -18.531 5.401 31.992 1.00 90.31 173 SER A C 1
ATOM 1412 O O . SER A 1 173 ? -19.340 5.871 31.188 1.00 90.31 173 SER A O 1
ATOM 1414 N N . GLN A 1 174 ? -17.216 5.631 31.903 1.00 88.44 174 GLN A N 1
ATOM 1415 C CA . GLN A 1 174 ? -16.633 6.437 30.834 1.00 88.44 174 GLN A CA 1
ATOM 1416 C C . GLN A 1 174 ? -16.774 5.793 29.442 1.00 88.44 174 GLN A C 1
ATOM 1418 O O . GLN A 1 174 ? -16.783 6.511 28.447 1.00 88.44 174 GLN A O 1
ATOM 1423 N N . TYR A 1 175 ? -16.936 4.465 29.349 1.00 89.38 175 TYR A N 1
ATOM 1424 C CA . TYR A 1 175 ? -17.048 3.749 28.071 1.00 89.38 175 TYR A CA 1
ATOM 1425 C C . TYR A 1 175 ? -18.499 3.493 27.638 1.00 89.38 175 TYR A C 1
ATOM 1427 O O . TYR A 1 175 ? -18.726 2.853 26.611 1.00 89.38 175 TYR A O 1
ATOM 1435 N N . ASN A 1 176 ? -19.497 4.006 28.367 1.00 87.88 176 ASN A N 1
ATOM 1436 C CA . ASN A 1 176 ? -20.920 3.781 28.069 1.00 87.88 176 ASN A CA 1
ATOM 1437 C C . ASN A 1 176 ? -21.302 4.146 26.623 1.00 87.88 176 ASN A C 1
ATOM 1439 O O . ASN A 1 176 ? -22.088 3.439 25.990 1.00 87.88 176 ASN A O 1
ATOM 1443 N N . ASN A 1 177 ? -20.711 5.214 26.077 1.00 83.06 177 ASN A N 1
ATOM 1444 C CA . ASN A 1 177 ? -20.941 5.625 24.690 1.00 83.06 177 ASN A CA 1
ATOM 1445 C C . ASN A 1 177 ? -20.455 4.566 23.684 1.00 83.06 177 ASN A C 1
ATOM 1447 O O . ASN A 1 177 ? -21.113 4.342 22.675 1.00 83.06 177 ASN A O 1
ATOM 1451 N N . LEU A 1 178 ? -19.342 3.880 23.971 1.00 82.81 178 LEU A N 1
ATOM 1452 C CA . LEU A 1 178 ? -18.803 2.812 23.120 1.00 82.81 178 LEU A CA 1
ATOM 1453 C C . LEU A 1 178 ? -19.600 1.512 23.260 1.00 82.81 178 LEU A C 1
ATOM 1455 O O . LEU A 1 178 ? -19.805 0.791 22.288 1.00 82.81 178 LEU A O 1
ATOM 1459 N N . LEU A 1 179 ? -20.045 1.210 24.480 1.00 87.50 179 LEU A N 1
ATOM 1460 C CA . LEU A 1 179 ? -20.748 -0.029 24.819 1.00 87.50 179 LEU A CA 1
ATOM 1461 C C . LEU A 1 179 ? -22.224 -0.031 24.395 1.00 87.50 179 LEU A C 1
ATOM 1463 O O . LEU A 1 179 ? -22.873 -1.070 24.470 1.00 87.50 179 LEU A O 1
ATOM 1467 N N . THR A 1 180 ? -22.763 1.104 23.940 1.00 85.25 180 THR A N 1
ATOM 1468 C CA . THR A 1 180 ? -24.172 1.215 23.522 1.00 85.25 180 THR A CA 1
ATOM 1469 C C . THR A 1 180 ? -24.496 0.287 22.344 1.00 85.25 180 THR A C 1
ATOM 1471 O O . THR A 1 180 ? -25.535 -0.370 22.357 1.00 85.25 180 THR A O 1
ATOM 1474 N N . ASP A 1 181 ? -23.582 0.184 21.374 1.00 80.44 181 ASP A N 1
ATOM 1475 C CA . ASP A 1 181 ? -23.782 -0.577 20.132 1.00 80.44 181 ASP A CA 1
ATOM 1476 C C . ASP A 1 181 ? -22.938 -1.864 20.058 1.00 80.44 181 ASP A C 1
ATOM 1478 O O . ASP A 1 181 ? -22.934 -2.542 19.031 1.00 80.44 181 ASP A O 1
ATOM 1482 N N . VAL A 1 182 ? -22.201 -2.218 21.120 1.00 91.44 182 VAL A N 1
ATOM 1483 C CA . VAL A 1 182 ? -21.262 -3.353 21.117 1.00 91.44 182 VAL A CA 1
ATOM 1484 C C . VAL A 1 182 ? -21.572 -4.332 22.241 1.00 91.44 182 VAL A C 1
ATOM 1486 O O . VAL A 1 182 ? -21.599 -3.976 23.416 1.00 91.44 182 VAL A O 1
ATOM 1489 N N . HIS A 1 183 ? -21.731 -5.606 21.887 1.00 94.69 183 HIS A N 1
ATOM 1490 C CA . HIS A 1 183 ? -21.871 -6.685 22.859 1.00 94.69 183 HIS A CA 1
ATOM 1491 C C . HIS A 1 183 ? -20.496 -7.177 23.326 1.00 94.69 183 HIS A C 1
ATOM 1493 O O . HIS A 1 183 ? -19.741 -7.740 22.535 1.00 94.69 183 HIS A O 1
ATOM 1499 N N . LEU A 1 184 ? -20.177 -6.985 24.606 1.00 95.06 184 LEU A N 1
ATOM 1500 C CA . LEU A 1 184 ? -18.940 -7.465 25.225 1.00 95.06 184 LEU A CA 1
ATOM 1501 C C . LEU A 1 184 ? -19.203 -8.747 26.026 1.00 95.06 184 LEU A C 1
ATOM 1503 O O . LEU A 1 184 ? -20.136 -8.786 26.827 1.00 95.06 184 LEU A O 1
ATOM 1507 N N . PHE A 1 185 ? -18.370 -9.767 25.818 1.00 95.50 185 PHE A N 1
ATOM 1508 C CA . PHE A 1 185 ? -18.421 -11.045 26.530 1.00 95.50 185 PHE A CA 1
ATOM 1509 C C . PHE A 1 185 ? -17.045 -11.437 27.074 1.00 95.50 185 PHE A C 1
ATOM 1511 O O . PHE A 1 185 ? -16.023 -11.228 26.412 1.00 95.50 185 PHE A O 1
ATOM 1518 N N . PHE A 1 186 ? -17.038 -12.064 28.247 1.00 94.50 186 PHE A N 1
ATOM 1519 C CA . PHE A 1 186 ? -15.836 -12.552 28.932 1.00 94.50 186 PHE A CA 1
ATOM 1520 C C . PHE A 1 186 ? -15.676 -14.073 28.813 1.00 94.50 186 PHE A C 1
ATOM 1522 O O . PHE A 1 186 ? -16.577 -14.761 28.329 1.00 94.50 186 PHE A O 1
ATOM 1529 N N . SER A 1 187 ? -14.527 -14.611 29.233 1.00 91.56 187 SER A N 1
ATOM 1530 C CA . SER A 1 187 ? -14.160 -16.021 29.011 1.00 91.56 187 SER A CA 1
ATOM 1531 C C . SER A 1 187 ? -15.160 -17.045 29.576 1.00 91.56 187 SER A C 1
ATOM 1533 O O . SER A 1 187 ? -15.327 -18.124 29.006 1.00 91.56 187 SER A O 1
ATOM 1535 N N . ASP A 1 188 ? -15.874 -16.711 30.653 1.00 90.62 188 ASP A N 1
ATOM 1536 C CA . ASP A 1 188 ? -16.897 -17.542 31.297 1.00 90.62 188 ASP A CA 1
ATOM 1537 C C . ASP A 1 188 ? -18.311 -17.359 30.707 1.00 90.62 188 ASP A C 1
ATOM 1539 O O . ASP A 1 188 ? -19.258 -18.029 31.117 1.00 90.62 188 ASP A O 1
ATOM 1543 N N . GLU A 1 189 ? -18.466 -16.504 29.694 1.00 94.25 189 GLU A N 1
ATOM 1544 C CA . GLU A 1 189 ? -19.752 -16.145 29.087 1.00 94.25 189 GLU A CA 1
ATOM 1545 C C . GLU A 1 189 ? -19.949 -16.707 27.670 1.00 94.25 189 GLU A C 1
ATOM 1547 O O . GLU A 1 189 ? -20.835 -16.267 26.930 1.00 94.25 189 GLU A O 1
ATOM 1552 N N . ALA A 1 190 ? -19.174 -17.725 27.287 1.00 92.38 190 ALA A N 1
ATOM 1553 C CA . ALA A 1 190 ? -19.271 -18.380 25.978 1.00 92.38 190 ALA A CA 1
ATOM 1554 C C . ALA A 1 190 ? -20.700 -18.864 25.638 1.00 92.38 190 ALA A C 1
ATOM 1556 O O . ALA A 1 190 ? -21.120 -18.823 24.477 1.00 92.38 190 ALA A O 1
ATOM 1557 N N . GLU A 1 191 ? -21.480 -19.286 26.639 1.00 94.56 191 GLU A N 1
ATOM 1558 C CA . GLU A 1 191 ? -22.890 -19.668 26.467 1.00 94.56 191 GLU A CA 1
ATOM 1559 C C . GLU A 1 191 ? -23.777 -18.474 26.084 1.00 94.56 191 GLU A C 1
ATOM 1561 O O . GLU A 1 191 ? -24.652 -18.606 25.225 1.00 94.56 191 GLU A O 1
ATOM 1566 N N . LYS A 1 192 ? -23.525 -17.285 26.650 1.00 96.62 192 LYS A N 1
ATOM 1567 C CA . LYS A 1 192 ? -24.270 -16.062 26.313 1.00 96.62 192 LYS A CA 1
ATOM 1568 C C . LYS A 1 192 ? -23.985 -15.627 24.877 1.00 96.62 192 LYS A C 1
ATOM 1570 O O . LYS A 1 192 ? -24.913 -15.266 24.153 1.00 96.62 192 LYS A O 1
ATOM 1575 N N . LEU A 1 193 ? -22.729 -15.731 24.438 1.00 96.12 193 LEU A N 1
ATOM 1576 C CA . LEU A 1 193 ? -22.359 -15.477 23.046 1.00 96.12 193 LEU A CA 1
ATOM 1577 C C . LEU A 1 193 ? -22.983 -16.514 22.096 1.00 96.12 193 LEU A C 1
ATOM 1579 O O . LEU A 1 193 ? -23.495 -16.153 21.039 1.00 96.12 193 LEU A O 1
ATOM 1583 N N . SER A 1 194 ? -23.023 -17.788 22.492 1.00 96.75 194 SER A N 1
ATOM 1584 C CA . SER A 1 194 ? -23.696 -18.843 21.718 1.00 96.75 194 SER A CA 1
ATOM 1585 C C . SER A 1 194 ? -25.192 -18.544 21.547 1.00 96.75 194 SER A C 1
ATOM 1587 O O . SER A 1 194 ? -25.725 -18.638 20.440 1.00 96.75 194 SER A O 1
ATOM 1589 N N . ALA A 1 195 ? -25.859 -18.096 22.615 1.00 97.06 195 ALA A N 1
ATOM 1590 C CA . ALA A 1 195 ? -27.250 -17.656 22.568 1.00 97.06 195 ALA A CA 1
ATOM 1591 C C . ALA A 1 195 ? -27.446 -16.411 21.680 1.00 97.06 195 ALA A C 1
ATOM 1593 O O . ALA A 1 195 ? -28.448 -16.317 20.969 1.00 97.06 195 ALA A O 1
ATOM 1594 N N . LEU A 1 196 ? -26.488 -15.475 21.669 1.00 97.06 196 LEU A N 1
ATOM 1595 C CA . LEU A 1 196 ? -26.512 -14.314 20.776 1.00 97.06 196 LEU A CA 1
ATOM 1596 C C . LEU A 1 196 ? -26.394 -14.725 19.303 1.00 97.06 196 LEU A C 1
ATOM 1598 O O . LEU A 1 196 ? -27.161 -14.235 18.472 1.00 97.06 196 LEU A O 1
ATOM 1602 N N . LEU A 1 197 ? -25.486 -15.650 18.973 1.00 96.62 197 LEU A N 1
ATOM 1603 C CA . LEU A 1 197 ? -25.388 -16.194 17.618 1.00 96.62 197 LEU A CA 1
ATOM 1604 C C . LEU A 1 197 ? -26.695 -16.877 17.210 1.00 96.62 197 LEU A C 1
ATOM 1606 O O . LEU A 1 197 ? -27.205 -16.603 16.129 1.00 96.62 197 LEU A O 1
ATOM 1610 N N . ASN A 1 198 ? -27.289 -17.698 18.079 1.00 96.25 198 ASN A N 1
ATOM 1611 C CA . ASN A 1 198 ? -28.585 -18.312 17.790 1.00 96.25 198 ASN A CA 1
ATOM 1612 C C . ASN A 1 198 ? -29.671 -17.252 17.530 1.00 96.25 198 ASN A C 1
ATOM 1614 O O . ASN A 1 198 ? -30.390 -17.327 16.538 1.00 96.25 198 ASN A O 1
ATOM 1618 N N . LYS A 1 199 ? -29.737 -16.205 18.360 1.00 96.25 199 LYS A N 1
ATOM 1619 C CA . LYS A 1 199 ? -30.717 -15.120 18.217 1.00 96.25 199 LYS A CA 1
ATOM 1620 C C . LYS A 1 199 ? -30.665 -14.447 16.841 1.00 96.25 199 LYS A C 1
ATOM 1622 O O . LYS A 1 199 ? -31.720 -14.182 16.270 1.00 96.25 199 LYS A O 1
ATOM 1627 N N . TYR A 1 200 ? -29.470 -14.152 16.324 1.00 96.00 200 TYR A N 1
ATOM 1628 C CA . TYR A 1 200 ? -29.314 -13.361 15.096 1.00 96.00 200 TYR A CA 1
ATOM 1629 C C . TYR A 1 200 ? -29.092 -14.198 13.831 1.00 96.00 200 TYR A C 1
ATOM 1631 O O . TYR A 1 200 ? -29.453 -13.758 12.746 1.00 96.00 200 TYR A O 1
ATOM 1639 N N . ILE A 1 201 ? -28.522 -15.398 13.930 1.00 95.94 201 ILE A N 1
ATOM 1640 C CA . ILE A 1 201 ? -28.156 -16.223 12.766 1.00 95.94 201 ILE A CA 1
ATOM 1641 C C . ILE A 1 201 ? -28.562 -17.699 12.931 1.00 95.94 201 ILE A C 1
ATOM 1643 O O . ILE A 1 201 ? -27.849 -18.596 12.480 1.00 95.94 201 ILE A O 1
ATOM 1647 N N . ALA A 1 202 ? -29.705 -17.974 13.572 1.00 93.56 202 ALA A N 1
ATOM 1648 C CA . ALA A 1 202 ? -30.260 -19.329 13.700 1.00 93.56 202 ALA A CA 1
ATOM 1649 C C . ALA A 1 202 ? -30.464 -20.038 12.348 1.00 93.56 202 ALA A C 1
ATOM 1651 O O . ALA A 1 202 ? -30.252 -21.247 12.237 1.00 93.56 202 ALA A O 1
ATOM 1652 N N . GLN A 1 203 ? -30.901 -19.306 11.323 1.00 93.00 203 GLN A N 1
ATOM 1653 C CA . GLN A 1 203 ? -31.288 -19.828 10.012 1.00 93.00 203 GLN A CA 1
ATOM 1654 C C . GLN A 1 203 ? -30.220 -19.541 8.942 1.00 93.00 203 GLN A C 1
ATOM 1656 O O . GLN A 1 203 ? -29.466 -18.577 9.048 1.00 93.00 203 GLN A O 1
ATOM 1661 N N . GLY A 1 204 ? -30.171 -20.385 7.902 1.00 90.38 204 GLY A N 1
ATOM 1662 C CA . GLY A 1 204 ? -29.154 -20.366 6.838 1.00 90.38 204 GLY A CA 1
ATOM 1663 C C . GLY A 1 204 ? -29.235 -19.185 5.857 1.00 90.38 204 GLY A C 1
ATOM 1664 O O . GLY A 1 204 ? -29.726 -18.104 6.175 1.00 90.38 204 GLY A O 1
ATOM 1665 N N . GLY A 1 205 ? -28.736 -19.375 4.633 1.00 86.94 205 GLY A N 1
ATOM 1666 C CA . GLY A 1 205 ? -28.641 -18.314 3.623 1.00 86.94 205 GLY A CA 1
ATOM 1667 C C . GLY A 1 205 ? -27.430 -17.390 3.797 1.00 86.94 205 GLY A C 1
ATOM 1668 O O . GLY A 1 205 ? -27.393 -16.297 3.228 1.00 86.94 205 GLY A O 1
ATOM 1669 N N . GLY A 1 206 ? -26.415 -17.818 4.556 1.00 88.94 206 GLY A N 1
ATOM 1670 C CA . GLY A 1 206 ? -25.234 -17.000 4.833 1.00 88.94 206 GLY A CA 1
ATOM 1671 C C . GLY A 1 206 ? -24.420 -16.666 3.580 1.00 88.94 206 GLY A C 1
ATOM 1672 O O . GLY A 1 206 ? -23.864 -15.573 3.476 1.00 88.94 206 GLY A O 1
ATOM 1673 N N . ARG A 1 207 ? -24.376 -17.570 2.589 1.00 88.88 207 ARG A N 1
ATOM 1674 C CA . ARG A 1 207 ? -23.597 -17.365 1.355 1.00 88.88 207 ARG A CA 1
ATOM 1675 C C . ARG A 1 207 ? -24.150 -16.219 0.514 1.00 88.88 207 ARG A C 1
ATOM 1677 O O . ARG A 1 207 ? -23.377 -15.427 -0.016 1.00 88.88 207 ARG A O 1
ATOM 1684 N N . GLU A 1 208 ? -25.474 -16.132 0.408 1.00 86.75 208 GLU A N 1
ATOM 1685 C CA . GLU A 1 208 ? -26.165 -15.049 -0.295 1.00 86.75 208 GLU A CA 1
ATOM 1686 C C . GLU A 1 208 ? -25.792 -13.697 0.327 1.00 86.75 208 GLU A C 1
ATOM 1688 O O . GLU A 1 208 ? -25.342 -12.793 -0.375 1.00 86.75 208 GLU A O 1
ATOM 1693 N N . ILE A 1 209 ? -25.890 -13.601 1.655 1.00 87.31 209 ILE A N 1
ATOM 1694 C CA . ILE A 1 209 ? -25.596 -12.388 2.426 1.00 87.31 209 ILE A CA 1
ATOM 1695 C C . ILE A 1 209 ? -24.117 -11.986 2.268 1.00 87.31 209 ILE A C 1
ATOM 1697 O O . ILE A 1 209 ? -23.814 -10.840 1.933 1.00 87.31 209 ILE A O 1
ATOM 1701 N N . LEU A 1 210 ? -23.179 -12.929 2.421 1.00 83.38 210 LEU A N 1
ATOM 1702 C CA . LEU A 1 210 ? -21.741 -12.658 2.269 1.00 83.38 210 LEU A CA 1
ATOM 1703 C C . LEU A 1 210 ? -21.314 -12.322 0.833 1.00 83.38 210 LEU A C 1
ATOM 1705 O O . LEU A 1 210 ? -20.285 -11.662 0.651 1.00 83.38 210 LEU A O 1
ATOM 1709 N N . ASN A 1 211 ? -22.052 -12.772 -0.185 1.00 78.31 211 ASN A N 1
ATOM 1710 C CA . ASN A 1 211 ? -21.785 -12.420 -1.582 1.00 78.31 211 ASN A CA 1
ATOM 1711 C C . ASN A 1 211 ? -22.188 -10.975 -1.898 1.00 78.31 211 ASN A C 1
ATOM 1713 O O . ASN A 1 211 ? -21.505 -10.327 -2.689 1.00 78.31 211 ASN A O 1
ATOM 1717 N N . ARG A 1 212 ? -23.219 -10.431 -1.237 1.00 75.12 212 ARG A N 1
ATOM 1718 C CA . ARG A 1 212 ? -23.569 -9.004 -1.363 1.00 75.12 212 ARG A CA 1
ATOM 1719 C C . ARG A 1 212 ? -22.456 -8.090 -0.846 1.00 75.12 212 ARG A C 1
ATOM 1721 O O . ARG A 1 212 ? -22.235 -7.024 -1.407 1.00 75.12 212 ARG A O 1
ATOM 1728 N N . LEU A 1 213 ? -21.668 -8.552 0.132 1.00 71.12 213 LEU A N 1
ATOM 1729 C CA . LEU A 1 213 ? -20.433 -7.869 0.541 1.00 71.12 213 LEU A CA 1
ATOM 1730 C C . LEU A 1 213 ? -19.316 -7.908 -0.529 1.00 71.12 213 LEU A C 1
ATOM 1732 O O . LEU A 1 213 ? -18.432 -7.064 -0.471 1.00 71.12 213 LEU A O 1
ATOM 1736 N N . ARG A 1 214 ? -19.322 -8.859 -1.483 1.00 56.91 214 ARG A N 1
ATOM 1737 C CA . ARG A 1 214 ? -18.254 -9.038 -2.501 1.00 56.91 214 ARG A CA 1
ATOM 1738 C C . ARG A 1 214 ? -18.442 -8.199 -3.769 1.00 56.91 214 ARG A C 1
ATOM 1740 O O . ARG A 1 214 ? -17.461 -7.793 -4.382 1.00 56.91 214 ARG A O 1
ATOM 1747 N N . LEU A 1 215 ? -19.680 -7.926 -4.193 1.00 43.22 215 LEU A N 1
ATOM 1748 C CA . LEU A 1 215 ? -19.964 -7.297 -5.500 1.00 43.22 215 LEU A CA 1
ATOM 1749 C C . LEU A 1 215 ? -19.559 -5.806 -5.610 1.00 43.22 215 LEU A C 1
ATOM 1751 O O . LEU A 1 215 ? -19.757 -5.196 -6.660 1.00 43.22 215 LEU A O 1
ATOM 1755 N N . ARG A 1 216 ? -18.949 -5.213 -4.573 1.00 44.25 216 ARG A N 1
ATOM 1756 C CA . ARG A 1 216 ? -18.410 -3.838 -4.582 1.00 44.25 216 ARG A CA 1
ATOM 1757 C C . ARG A 1 216 ? -17.000 -3.717 -3.982 1.00 44.25 216 ARG A C 1
ATOM 1759 O O . ARG A 1 216 ? -16.659 -2.663 -3.458 1.00 44.25 216 ARG A O 1
ATOM 1766 N N . ASP A 1 217 ? -16.148 -4.737 -4.113 1.00 36.81 217 ASP A N 1
ATOM 1767 C CA . ASP A 1 217 ? -14.788 -4.781 -3.526 1.00 36.81 217 ASP A CA 1
ATOM 1768 C C . ASP A 1 217 ? -13.789 -3.675 -3.975 1.00 36.81 217 ASP A C 1
ATOM 1770 O O . ASP A 1 217 ? -12.610 -3.710 -3.624 1.00 36.81 217 ASP A O 1
ATOM 1774 N N . GLN A 1 218 ? -14.230 -2.607 -4.646 1.00 48.19 218 GLN A N 1
ATOM 1775 C CA . GLN A 1 218 ? -13.496 -1.338 -4.687 1.00 48.19 218 GLN A CA 1
ATOM 1776 C C . GLN A 1 218 ? -13.858 -0.443 -3.493 1.00 48.19 218 GLN A C 1
ATOM 1778 O O . GLN A 1 218 ? -14.277 0.704 -3.640 1.00 48.19 218 GLN A O 1
ATOM 1783 N N . PHE A 1 219 ? -13.639 -0.949 -2.281 1.00 49.88 219 PHE A N 1
ATOM 1784 C CA . PHE A 1 219 ? -13.659 -0.132 -1.071 1.00 49.88 219 PHE A CA 1
ATOM 1785 C C . PHE A 1 219 ? -12.399 0.751 -1.031 1.00 49.88 219 PHE A C 1
ATOM 1787 O O . PHE A 1 219 ? -11.392 0.394 -0.416 1.00 49.88 219 PHE A O 1
ATOM 1794 N N . CYS A 1 220 ? -12.436 1.887 -1.733 1.00 47.25 220 CYS A N 1
ATOM 1795 C CA . CYS A 1 220 ? -11.369 2.887 -1.727 1.00 47.25 220 CYS A CA 1
ATOM 1796 C C . CYS A 1 220 ? -11.286 3.559 -0.338 1.00 47.25 220 CYS A C 1
ATOM 1798 O O . CYS A 1 220 ? -12.332 3.944 0.206 1.00 47.25 220 CYS A O 1
ATOM 1800 N N . PRO A 1 221 ? -10.082 3.707 0.249 1.00 52.78 221 PRO A N 1
ATOM 1801 C CA . PRO A 1 221 ? -9.884 4.504 1.457 1.00 52.78 221 PRO A CA 1
ATOM 1802 C C . PRO A 1 221 ? -10.407 5.929 1.253 1.00 52.78 221 PRO A C 1
ATOM 1804 O O . PRO A 1 221 ? -10.237 6.489 0.164 1.00 52.78 221 PRO A O 1
ATOM 1807 N N . GLU A 1 222 ? -11.056 6.483 2.281 1.00 59.06 222 GLU A N 1
ATOM 1808 C CA . GLU A 1 222 ? -11.549 7.868 2.263 1.00 59.06 222 GLU A CA 1
ATOM 1809 C C . GLU A 1 222 ? -10.404 8.837 1.988 1.00 59.06 222 GLU A C 1
ATOM 1811 O O . GLU A 1 222 ? -9.280 8.636 2.452 1.00 59.06 222 GLU A O 1
ATOM 1816 N N . GLY A 1 223 ? -10.700 9.868 1.207 1.00 62.91 223 GLY A N 1
ATOM 1817 C CA . GLY A 1 223 ? -9.769 10.963 0.980 1.00 62.91 223 GLY A CA 1
ATOM 1818 C C . GLY A 1 223 ? -9.807 11.913 2.165 1.00 62.91 223 GLY A C 1
ATOM 1819 O O . GLY A 1 223 ? -10.773 11.918 2.929 1.00 62.91 223 GLY A O 1
ATOM 1820 N N . LEU A 1 224 ? -8.791 12.767 2.290 1.00 67.31 224 LEU A N 1
ATOM 1821 C CA . LEU A 1 224 ? -8.804 13.814 3.312 1.00 67.31 224 LEU A CA 1
ATOM 1822 C C . LEU A 1 224 ? -10.094 14.660 3.238 1.00 67.31 224 LEU A C 1
ATOM 1824 O O . LEU A 1 224 ? -10.672 14.940 4.272 1.00 67.31 224 LEU A O 1
ATOM 1828 N N . GLU A 1 225 ? -10.612 14.984 2.049 1.00 65.38 225 GLU A N 1
ATOM 1829 C CA . GLU A 1 225 ? -11.869 15.742 1.894 1.00 65.38 225 GLU A CA 1
ATOM 1830 C C . GLU A 1 225 ? -13.078 15.069 2.547 1.00 65.38 225 GLU A C 1
ATOM 1832 O O . GLU A 1 225 ? -13.799 15.681 3.328 1.00 65.38 225 GLU A O 1
ATOM 1837 N N . GLU A 1 226 ? -13.285 13.789 2.242 1.00 68.44 226 GLU A N 1
ATOM 1838 C CA . GLU A 1 226 ? -14.406 13.007 2.760 1.00 68.44 226 GLU A CA 1
ATOM 1839 C C . GLU A 1 226 ? -14.288 12.846 4.283 1.00 68.44 226 GLU A C 1
ATOM 1841 O O . GLU A 1 226 ? -15.279 12.982 4.997 1.00 68.44 226 GLU A O 1
ATOM 1846 N N . TYR A 1 227 ? -13.064 12.640 4.787 1.00 70.62 227 TYR A N 1
ATOM 1847 C CA . TYR A 1 227 ? -12.775 12.607 6.220 1.00 70.62 227 TYR A CA 1
ATOM 1848 C C . TYR A 1 227 ? -13.119 13.934 6.909 1.00 70.62 227 TYR A C 1
ATOM 1850 O O . TYR A 1 227 ? -13.708 13.948 7.989 1.00 70.62 227 TYR A O 1
ATOM 1858 N N . LEU A 1 228 ? -12.766 15.055 6.278 1.00 68.81 228 LEU A N 1
ATOM 1859 C CA . LEU A 1 228 ? -13.010 16.390 6.813 1.00 68.81 228 LEU A CA 1
ATOM 1860 C C . LEU A 1 228 ? -14.492 16.765 6.794 1.00 68.81 228 LEU A C 1
ATOM 1862 O O . LEU A 1 228 ? -14.991 17.264 7.795 1.00 68.81 228 LEU A O 1
ATOM 1866 N N . ASN A 1 229 ? -15.220 16.440 5.724 1.00 66.94 229 ASN A N 1
ATOM 1867 C CA . ASN A 1 229 ? -16.665 16.672 5.651 1.00 66.94 229 ASN A CA 1
ATOM 1868 C C . ASN A 1 229 ? -17.424 15.934 6.767 1.00 66.94 229 ASN A C 1
ATOM 1870 O O . ASN A 1 229 ? -18.402 16.452 7.298 1.00 66.94 229 ASN A O 1
ATOM 1874 N N . ARG A 1 230 ? -16.949 14.754 7.185 1.00 67.00 230 ARG A N 1
ATOM 1875 C CA . ARG A 1 230 ? -17.538 14.011 8.310 1.00 67.00 230 ARG A CA 1
ATOM 1876 C C . ARG A 1 230 ? -17.332 14.688 9.663 1.00 67.00 230 ARG A C 1
ATOM 1878 O O . ARG A 1 230 ? -18.193 14.543 10.528 1.00 67.00 230 ARG A O 1
ATOM 1885 N N . LEU A 1 231 ? -16.216 15.402 9.863 1.00 66.06 231 LEU A N 1
ATOM 1886 C CA . LEU A 1 231 ? -15.989 16.183 11.093 1.00 66.06 231 LEU A CA 1
ATOM 1887 C C . LEU A 1 231 ? -17.062 17.262 11.268 1.00 66.06 231 LEU A C 1
ATOM 1889 O O . LEU A 1 231 ? -17.366 17.640 12.396 1.00 66.06 231 LEU A O 1
ATOM 1893 N N . ASP A 1 232 ? -17.651 17.734 10.169 1.00 57.78 232 ASP A N 1
ATOM 1894 C CA . ASP A 1 232 ? -18.622 18.822 10.187 1.00 57.78 232 ASP A CA 1
ATOM 1895 C C . ASP A 1 232 ? -20.066 18.394 10.481 1.00 57.78 232 ASP A C 1
ATOM 1897 O O . ASP A 1 232 ? -20.865 19.264 10.833 1.00 57.78 232 ASP A O 1
ATOM 1901 N N . GLU A 1 233 ? -20.409 17.103 10.385 1.00 55.03 233 GLU A N 1
ATOM 1902 C CA . GLU A 1 233 ? -21.785 16.590 10.542 1.00 55.03 233 GLU A CA 1
ATOM 1903 C C . GLU A 1 233 ? -22.221 16.359 12.009 1.00 55.03 233 GLU A C 1
ATOM 1905 O O . GLU A 1 233 ? -23.202 15.661 12.254 1.00 55.03 233 GLU A O 1
ATOM 1910 N N . ASP A 1 234 ? -21.506 16.911 13.003 1.00 50.47 234 ASP A N 1
ATOM 1911 C CA . ASP A 1 234 ? -21.690 16.604 14.441 1.00 50.47 234 ASP A CA 1
ATOM 1912 C C . ASP A 1 234 ? -21.720 15.085 14.721 1.00 50.47 234 ASP A C 1
ATOM 1914 O O . ASP A 1 234 ? -22.297 14.606 15.700 1.00 50.47 234 ASP A O 1
ATOM 1918 N N . ALA A 1 235 ? -21.071 14.303 13.852 1.00 45.78 235 ALA A N 1
ATOM 1919 C CA . ALA A 1 235 ? -20.968 12.868 13.999 1.00 45.78 235 ALA A CA 1
ATOM 1920 C C . ALA A 1 235 ? -20.171 12.572 15.284 1.00 45.78 235 ALA A C 1
ATOM 1922 O O . ALA A 1 235 ? -18.980 12.880 15.337 1.00 45.78 235 ALA A O 1
ATOM 1923 N N . PRO A 1 236 ? -20.765 11.923 16.303 1.00 40.97 236 PRO A N 1
ATOM 1924 C CA . PRO A 1 236 ? -20.155 11.780 17.630 1.00 40.97 236 PRO A CA 1
ATOM 1925 C C . PRO A 1 236 ? -18.921 10.861 17.665 1.00 40.97 236 PRO A C 1
ATOM 1927 O O . PRO A 1 236 ? -18.387 10.586 18.732 1.00 40.97 236 PRO A O 1
ATOM 1930 N N . PHE A 1 237 ? -18.463 10.353 16.516 1.00 48.50 237 PHE A N 1
ATOM 1931 C CA . PHE A 1 237 ? -17.403 9.357 16.456 1.00 48.50 237 PHE A CA 1
ATOM 1932 C C . PHE A 1 237 ? -16.686 9.377 15.104 1.00 48.50 237 PHE A C 1
ATOM 1934 O O . PHE A 1 237 ? -17.195 8.859 14.107 1.00 48.50 237 PHE A O 1
ATOM 1941 N N . ILE A 1 238 ? -15.489 9.957 15.066 1.00 55.69 238 ILE A N 1
ATOM 1942 C CA . ILE A 1 238 ? -14.556 9.788 13.951 1.00 55.69 238 ILE A CA 1
ATOM 1943 C C . ILE A 1 238 ? -13.432 8.900 14.442 1.00 55.69 238 ILE A C 1
ATOM 1945 O O . ILE A 1 238 ? -12.661 9.264 15.331 1.00 55.69 238 ILE A O 1
ATOM 1949 N N . SER A 1 239 ? -13.410 7.683 13.905 1.00 64.62 239 SER A N 1
ATOM 1950 C CA . SER A 1 239 ? -12.502 6.658 14.385 1.00 64.62 239 SER A CA 1
ATOM 1951 C C . SER A 1 239 ? -11.125 6.864 13.777 1.00 64.62 239 SER A C 1
ATOM 1953 O O . SER A 1 239 ? -10.905 6.588 12.597 1.00 64.62 239 SER A O 1
ATOM 1955 N N . LEU A 1 240 ? -10.191 7.308 14.613 1.00 75.38 240 LEU A N 1
ATOM 1956 C CA . LEU A 1 240 ? -8.776 7.120 14.347 1.00 75.38 240 LEU A CA 1
ATOM 1957 C C . LEU A 1 240 ? -8.450 5.627 14.447 1.00 75.38 240 LEU A C 1
ATOM 1959 O O . LEU A 1 240 ? -9.165 4.840 15.067 1.00 75.38 240 LEU A O 1
ATOM 1963 N N . TYR A 1 241 ? -7.360 5.241 13.809 1.00 75.00 241 TYR A N 1
ATOM 1964 C CA . TYR A 1 241 ? -6.823 3.888 13.879 1.00 75.00 241 TYR A CA 1
ATOM 1965 C C . TYR A 1 241 ? -6.141 3.690 15.222 1.00 75.00 241 TYR A C 1
ATOM 1967 O O . TYR A 1 241 ? -5.739 4.672 15.833 1.00 75.00 241 TYR A O 1
ATOM 1975 N N . GLU A 1 242 ? -5.925 2.449 15.640 1.00 75.56 242 GLU A N 1
ATOM 1976 C CA . GLU A 1 242 ? -5.290 2.136 16.925 1.00 75.56 242 GLU A CA 1
ATOM 1977 C C . GLU A 1 242 ? -3.992 2.934 17.166 1.00 75.56 242 GLU A C 1
ATOM 1979 O O . GLU A 1 242 ? -3.943 3.756 18.079 1.00 75.56 242 GLU A O 1
ATOM 1984 N N . ASP A 1 243 ? -2.998 2.823 16.274 1.00 79.19 243 ASP A N 1
ATOM 1985 C CA . ASP A 1 243 ? -1.719 3.551 16.379 1.00 79.19 243 ASP A CA 1
ATOM 1986 C C . ASP A 1 243 ? -1.904 5.084 16.413 1.00 79.19 243 ASP A C 1
ATOM 1988 O O . ASP A 1 243 ? -1.198 5.809 17.116 1.00 79.19 243 ASP A O 1
ATOM 1992 N N . GLN A 1 244 ? -2.887 5.594 15.666 1.00 85.50 244 GLN A N 1
ATOM 1993 C CA . GLN A 1 244 ? -3.199 7.024 15.592 1.00 85.50 244 GLN A CA 1
ATOM 1994 C C . GLN A 1 244 ? -3.927 7.526 16.847 1.00 85.50 244 GLN A C 1
ATOM 1996 O O . GLN A 1 244 ? -3.684 8.647 17.304 1.00 85.50 244 GLN A O 1
ATOM 2001 N N . LYS A 1 245 ? -4.821 6.706 17.405 1.00 85.56 245 LYS A N 1
ATOM 2002 C CA . LYS A 1 245 ? -5.577 6.969 18.628 1.00 85.56 245 LYS A CA 1
ATOM 2003 C C . LYS A 1 245 ? -4.648 6.915 19.834 1.00 85.56 245 LYS A C 1
ATOM 2005 O O . LYS A 1 245 ? -4.717 7.826 20.650 1.00 85.56 245 LYS A O 1
ATOM 2010 N N . MET A 1 246 ? -3.716 5.959 19.883 1.00 85.25 246 MET A N 1
ATOM 2011 C CA . MET A 1 246 ? -2.649 5.912 20.890 1.00 85.25 246 MET A CA 1
ATOM 2012 C C . MET A 1 246 ? -1.797 7.186 20.874 1.00 85.25 246 MET A C 1
ATOM 2014 O O . MET A 1 246 ? -1.625 7.825 21.914 1.00 85.25 246 MET A O 1
ATOM 2018 N N . ALA A 1 247 ? -1.322 7.607 19.695 1.00 89.75 247 ALA A N 1
ATOM 2019 C CA . ALA A 1 247 ? -0.560 8.850 19.562 1.00 89.75 247 ALA A CA 1
ATOM 2020 C C . ALA A 1 247 ? -1.381 10.072 20.015 1.00 89.75 247 ALA A C 1
ATOM 2022 O O . ALA A 1 247 ? -0.891 10.915 20.767 1.00 89.75 247 ALA A O 1
ATOM 2023 N N . SER A 1 248 ? -2.652 10.144 19.610 1.00 90.06 248 SER A N 1
ATOM 2024 C CA . SER A 1 248 ? -3.559 11.235 19.990 1.00 90.06 248 SER A CA 1
ATOM 2025 C C . SER A 1 248 ? -3.833 11.268 21.494 1.00 90.06 248 SER A C 1
ATOM 2027 O O . SER A 1 248 ? -3.764 12.335 22.093 1.00 90.06 248 SER A O 1
ATOM 2029 N N . ALA A 1 249 ? -4.092 10.119 22.122 1.00 87.62 249 ALA A N 1
ATOM 2030 C CA . ALA A 1 249 ? -4.324 10.012 23.560 1.00 87.62 249 ALA A CA 1
ATOM 2031 C C . ALA A 1 249 ? -3.084 10.429 24.364 1.00 87.62 249 ALA A C 1
ATOM 2033 O O . ALA A 1 249 ? -3.204 11.165 25.338 1.00 87.62 249 ALA A O 1
ATOM 2034 N N . SER A 1 250 ? -1.879 10.047 23.924 1.00 89.12 250 SER A N 1
ATOM 2035 C CA . SER A 1 250 ? -0.638 10.510 24.558 1.00 89.12 250 SER A CA 1
ATOM 2036 C C . SER A 1 250 ? -0.475 12.030 24.475 1.00 89.12 250 SER A C 1
ATOM 2038 O O . SER A 1 250 ? -0.080 12.660 25.455 1.00 89.12 250 SER A O 1
ATOM 2040 N N . ILE A 1 251 ? -0.796 12.627 23.323 1.00 91.88 251 ILE A N 1
ATOM 2041 C CA . ILE A 1 251 ? -0.739 14.081 23.116 1.00 91.88 251 ILE A CA 1
ATOM 2042 C C . ILE A 1 251 ? -1.747 14.807 24.018 1.00 91.88 251 ILE A C 1
ATOM 2044 O O . ILE A 1 251 ? -1.407 15.824 24.624 1.00 91.88 251 ILE A O 1
ATOM 2048 N N . LEU A 1 252 ? -2.977 14.295 24.117 1.00 89.62 252 LEU A N 1
ATOM 2049 C CA . LEU A 1 252 ? -4.026 14.865 24.967 1.00 89.62 252 LEU A CA 1
ATOM 2050 C C . LEU A 1 252 ? -3.662 14.763 26.454 1.00 89.62 252 LEU A C 1
ATOM 2052 O O . LEU A 1 252 ? -3.738 15.765 27.162 1.00 89.62 252 LEU A O 1
ATOM 2056 N N . ARG A 1 253 ? -3.146 13.609 26.895 1.00 87.75 253 ARG A N 1
ATOM 2057 C CA . ARG A 1 253 ? -2.650 13.392 28.262 1.00 87.75 253 ARG A CA 1
ATOM 2058 C C . ARG A 1 253 ? -1.599 14.425 28.669 1.00 87.75 253 ARG A C 1
ATOM 2060 O O . ARG A 1 253 ? -1.622 14.931 29.787 1.00 87.75 253 ARG A O 1
ATOM 2067 N N . ASP A 1 254 ? -0.661 14.744 27.782 1.00 89.81 254 ASP A N 1
ATOM 2068 C CA . ASP A 1 254 ? 0.360 15.756 28.062 1.00 89.81 254 ASP A CA 1
ATOM 2069 C C . ASP A 1 254 ? -0.190 17.185 28.063 1.00 89.81 254 ASP A C 1
ATOM 2071 O O . ASP A 1 254 ? 0.304 18.033 28.806 1.00 89.81 254 ASP A O 1
ATOM 2075 N N . LEU A 1 255 ? -1.229 17.458 27.273 1.00 88.69 255 LEU A N 1
ATOM 2076 C CA . LEU A 1 255 ? -1.901 18.754 27.274 1.00 88.69 255 LEU A CA 1
ATOM 2077 C C . LEU A 1 255 ? -2.643 19.019 28.595 1.00 88.69 255 LEU A C 1
ATOM 2079 O O . LEU A 1 255 ? -2.696 20.165 29.058 1.00 88.69 255 LEU A O 1
ATOM 2083 N N . ASP A 1 256 ? -3.174 17.963 29.213 1.00 85.38 256 ASP A N 1
ATOM 2084 C CA . ASP A 1 256 ? -3.868 18.023 30.501 1.00 85.38 256 ASP A CA 1
ATOM 2085 C C . ASP A 1 256 ? -2.901 18.177 31.690 1.00 85.38 256 ASP A C 1
ATOM 2087 O O . ASP A 1 256 ? -3.271 18.747 32.718 1.00 85.38 256 ASP A O 1
ATOM 2091 N N . LYS A 1 257 ? -1.630 17.767 31.554 1.00 84.88 257 LYS A N 1
ATOM 2092 C CA . LYS A 1 257 ? -0.596 17.991 32.582 1.00 84.88 257 LYS A CA 1
ATOM 2093 C C . LYS A 1 257 ? -0.164 19.457 32.627 1.00 84.88 257 LYS A C 1
ATOM 2095 O O . LYS A 1 257 ? 0.464 19.982 31.702 1.00 84.88 257 LYS A O 1
ATOM 2100 N N . GLU A 1 258 ? -0.449 20.140 33.729 1.00 75.88 258 GLU A N 1
ATOM 2101 C CA . GLU A 1 258 ? 0.016 21.513 33.941 1.00 75.88 258 GLU A CA 1
ATOM 2102 C C . GLU A 1 258 ? 1.530 21.583 34.218 1.00 75.88 258 GLU A C 1
ATOM 2104 O O . GLU A 1 258 ? 2.105 20.730 34.888 1.00 75.88 258 GLU A O 1
ATOM 2109 N N . GLY A 1 259 ? 2.198 22.620 33.697 1.00 74.00 259 GLY A N 1
ATOM 2110 C CA . GLY A 1 259 ? 3.604 22.930 34.000 1.00 74.00 259 GLY A CA 1
ATOM 2111 C C . GLY A 1 259 ? 4.669 22.090 33.281 1.00 74.00 259 GLY A C 1
ATOM 2112 O O . GLY A 1 259 ? 5.837 22.476 33.297 1.00 74.00 259 GLY A O 1
ATOM 2113 N N . GLN A 1 260 ? 4.295 21.000 32.607 1.00 81.94 260 GLN A N 1
ATOM 2114 C CA . GLN A 1 260 ? 5.214 20.176 31.822 1.00 81.94 260 GLN A CA 1
ATOM 2115 C C . GLN A 1 260 ? 5.042 20.448 30.326 1.00 81.94 260 GLN A C 1
ATOM 2117 O O . GLN A 1 260 ? 3.926 20.528 29.817 1.00 81.94 260 GLN A O 1
ATOM 2122 N N . LYS A 1 261 ? 6.162 20.615 29.622 1.00 91.75 261 LYS A N 1
ATOM 2123 C CA . LYS A 1 261 ? 6.179 20.732 28.164 1.00 91.75 261 LYS A CA 1
ATOM 2124 C C . LYS A 1 261 ? 6.519 19.394 27.526 1.00 91.75 261 LYS A C 1
ATOM 2126 O O . LYS A 1 261 ? 7.341 18.656 28.073 1.00 91.75 261 LYS A O 1
ATOM 2131 N N . SER A 1 262 ? 5.967 19.119 26.351 1.00 94.69 262 SER A N 1
ATOM 2132 C CA . SER A 1 262 ? 6.303 17.911 25.599 1.00 94.69 262 SER A CA 1
ATOM 2133 C C . SER A 1 262 ? 6.458 18.142 24.100 1.00 94.69 262 SER A C 1
ATOM 2135 O O . SER A 1 262 ? 5.957 19.110 23.516 1.00 94.69 262 SER A O 1
ATOM 2137 N N . VAL A 1 263 ? 7.215 17.238 23.488 1.00 95.88 263 VAL A N 1
ATOM 2138 C CA . VAL A 1 263 ? 7.467 17.149 22.056 1.00 95.88 263 VAL A CA 1
ATOM 2139 C C . VAL A 1 263 ? 7.105 15.740 21.616 1.00 95.88 263 VAL A C 1
ATOM 2141 O O . VAL A 1 263 ? 7.675 14.773 22.111 1.00 95.88 263 VAL A O 1
ATOM 2144 N N . THR A 1 264 ? 6.174 15.621 20.678 1.00 96.38 264 THR A N 1
ATOM 2145 C CA . THR A 1 264 ? 5.770 14.340 20.095 1.00 96.38 264 THR A CA 1
ATOM 2146 C C . THR A 1 264 ? 6.152 14.304 18.623 1.00 96.38 264 THR A C 1
ATOM 2148 O O . THR A 1 264 ? 5.721 15.158 17.850 1.00 96.38 264 THR A O 1
ATOM 2151 N N . LEU A 1 265 ? 6.942 13.314 18.220 1.00 95.38 265 LEU A N 1
ATOM 2152 C CA . LEU A 1 265 ? 7.239 13.012 16.824 1.00 95.38 265 LEU A CA 1
ATOM 2153 C C . LEU A 1 265 ? 6.361 11.845 16.362 1.00 95.38 265 LEU A C 1
ATOM 2155 O O . LEU A 1 265 ? 6.443 10.753 16.915 1.00 95.38 265 LEU A O 1
ATOM 2159 N N . ILE A 1 266 ? 5.553 12.064 15.328 1.00 94.50 266 ILE A N 1
ATOM 2160 C CA . ILE A 1 266 ? 4.768 11.018 14.671 1.00 94.50 266 ILE A CA 1
ATOM 2161 C C . ILE A 1 266 ? 5.359 10.776 13.284 1.00 94.50 266 ILE A C 1
ATOM 2163 O O . ILE A 1 266 ? 5.195 11.597 12.374 1.00 94.50 266 ILE A O 1
ATOM 2167 N N . SER A 1 267 ? 6.028 9.643 13.109 1.00 90.19 267 SER A N 1
ATOM 2168 C CA . SER A 1 267 ? 6.593 9.226 11.829 1.00 90.19 267 SER A CA 1
ATOM 2169 C C . SER A 1 267 ? 5.645 8.288 11.090 1.00 90.19 267 SER A C 1
ATOM 2171 O O . SER A 1 267 ? 4.843 7.577 11.684 1.00 90.19 267 SER A O 1
ATOM 2173 N N . GLY A 1 268 ? 5.727 8.252 9.765 1.00 82.81 268 GLY A N 1
ATOM 2174 C CA . GLY A 1 268 ? 5.056 7.225 8.970 1.00 82.81 268 GLY A CA 1
ATOM 2175 C C . GLY A 1 268 ? 5.130 7.519 7.482 1.00 82.81 268 GLY A C 1
ATOM 2176 O O . GLY A 1 268 ? 5.326 8.665 7.078 1.00 82.81 268 GLY A O 1
ATOM 2177 N N . MET A 1 269 ? 4.930 6.506 6.646 1.00 74.81 269 MET A N 1
ATOM 2178 C CA . MET A 1 269 ? 4.912 6.669 5.188 1.00 74.81 269 MET A CA 1
ATOM 2179 C C . MET A 1 269 ? 3.741 7.558 4.712 1.00 74.81 269 MET A C 1
ATOM 2181 O O . MET A 1 269 ? 2.773 7.787 5.446 1.00 74.81 269 MET A O 1
ATOM 2185 N N . PRO A 1 270 ? 3.776 8.114 3.489 1.00 74.75 270 PRO A N 1
ATOM 2186 C CA . PRO A 1 270 ? 2.600 8.761 2.914 1.00 74.75 270 PRO A CA 1
ATOM 2187 C C . PRO A 1 270 ? 1.401 7.813 2.877 1.00 74.75 270 PRO A C 1
ATOM 2189 O O . PRO A 1 270 ? 1.521 6.657 2.475 1.00 74.75 270 PRO A O 1
ATOM 2192 N N . GLY A 1 271 ? 0.241 8.331 3.282 1.00 71.75 271 GLY A N 1
ATOM 2193 C CA . GLY A 1 271 ? -0.983 7.544 3.376 1.00 71.75 271 GLY A CA 1
ATOM 2194 C C . GLY A 1 271 ? -1.188 6.821 4.707 1.00 71.75 271 GLY A C 1
ATOM 2195 O O . GLY A 1 271 ? -2.148 6.076 4.808 1.00 71.75 271 GLY A O 1
ATOM 2196 N N . THR A 1 272 ? -0.354 7.033 5.735 1.00 75.06 272 THR A N 1
ATOM 2197 C CA . THR A 1 272 ? -0.569 6.457 7.083 1.00 75.06 272 THR A CA 1
ATOM 2198 C C . THR A 1 272 ? -1.527 7.252 7.978 1.00 75.06 272 THR A C 1
ATOM 2200 O O . THR A 1 272 ? -1.742 6.883 9.128 1.00 75.06 272 THR A O 1
ATOM 2203 N N . GLY A 1 273 ? -2.101 8.351 7.474 1.00 77.94 273 GLY A N 1
ATOM 2204 C CA . GLY A 1 273 ? -3.088 9.171 8.191 1.00 77.94 273 GLY A CA 1
ATOM 2205 C C . GLY A 1 273 ? -2.522 10.154 9.226 1.00 77.94 273 GLY A C 1
ATOM 2206 O O . GLY A 1 273 ? -3.255 10.615 10.091 1.00 77.94 273 GLY A O 1
ATOM 2207 N N . LYS A 1 274 ? -1.244 10.547 9.118 1.00 88.12 274 LYS A N 1
ATOM 2208 C CA . LYS A 1 274 ? -0.632 11.594 9.970 1.00 88.12 274 LYS A CA 1
ATOM 2209 C C . LYS A 1 274 ? -1.456 12.891 10.018 1.00 88.12 274 LYS A C 1
ATOM 2211 O O . LYS A 1 274 ? -1.768 13.385 11.094 1.00 88.12 274 LYS A O 1
ATOM 2216 N N . THR A 1 275 ? -1.863 13.414 8.861 1.00 85.81 275 THR A N 1
ATOM 2217 C CA . THR A 1 275 ? -2.681 14.636 8.782 1.00 85.81 275 THR A CA 1
ATOM 2218 C C . THR A 1 275 ? -4.084 14.434 9.372 1.00 85.81 275 THR A C 1
ATOM 2220 O O . THR A 1 275 ? -4.639 15.369 9.939 1.00 85.81 275 THR A O 1
ATOM 2223 N N . ALA A 1 276 ? -4.638 13.213 9.336 1.00 82.69 276 ALA A N 1
ATOM 2224 C CA . ALA A 1 276 ? -5.913 12.912 9.993 1.00 82.69 276 ALA A CA 1
ATOM 2225 C C . ALA A 1 276 ? -5.811 13.066 11.522 1.00 82.69 276 ALA A C 1
ATOM 2227 O O . ALA A 1 276 ? -6.714 13.643 12.128 1.00 82.69 276 ALA A O 1
ATOM 2228 N N . ILE A 1 277 ? -4.685 12.668 12.136 1.00 87.88 277 ILE A N 1
ATOM 2229 C CA . ILE A 1 277 ? -4.400 12.947 13.557 1.00 87.88 277 ILE A CA 1
ATOM 2230 C C . ILE A 1 277 ? -4.420 14.455 13.815 1.00 87.88 277 ILE A C 1
ATOM 2232 O O . ILE A 1 277 ? -5.136 14.914 14.702 1.00 87.88 277 ILE A O 1
ATOM 2236 N N . ALA A 1 278 ? -3.667 15.231 13.024 1.00 89.56 278 ALA A N 1
ATOM 2237 C CA . ALA A 1 278 ? -3.573 16.680 13.208 1.00 89.56 278 ALA A CA 1
ATOM 2238 C C . ALA A 1 278 ? -4.942 17.354 13.168 1.00 89.56 278 ALA A C 1
ATOM 2240 O O . ALA A 1 278 ? -5.284 18.112 14.070 1.00 89.56 278 ALA A O 1
ATOM 2241 N N . VAL A 1 279 ? -5.742 17.054 12.147 1.00 85.50 279 VAL A N 1
ATOM 2242 C CA . VAL A 1 279 ? -7.052 17.680 11.986 1.00 85.50 279 VAL A CA 1
ATOM 2243 C C . VAL A 1 279 ? -8.020 17.245 13.091 1.00 85.50 279 VAL A C 1
ATOM 2245 O O . VAL A 1 279 ? -8.741 18.083 13.625 1.00 85.50 279 VAL A O 1
ATOM 2248 N N . THR A 1 280 ? -7.992 15.979 13.510 1.00 84.12 280 THR A N 1
ATOM 2249 C CA . THR A 1 280 ? -8.837 15.494 14.618 1.00 84.12 280 THR A CA 1
ATOM 2250 C C . THR A 1 280 ? -8.499 16.192 15.932 1.00 84.12 280 THR A C 1
ATOM 2252 O O . THR A 1 280 ? -9.394 16.615 16.661 1.00 84.12 280 THR A O 1
ATOM 2255 N N . LEU A 1 281 ? -7.205 16.362 16.221 1.00 87.94 281 LEU A N 1
ATOM 2256 C CA . LEU A 1 281 ? -6.745 17.112 17.388 1.00 87.94 281 LEU A CA 1
ATOM 2257 C C . LEU A 1 281 ? -7.176 18.578 17.311 1.00 87.94 281 LEU A C 1
ATOM 2259 O O . LEU A 1 281 ? -7.695 19.093 18.297 1.00 87.94 281 LEU A O 1
ATOM 2263 N N . ILE A 1 282 ? -7.014 19.230 16.152 1.00 87.19 282 ILE A N 1
ATOM 2264 C CA . ILE A 1 282 ? -7.460 20.615 15.942 1.00 87.19 282 ILE A CA 1
ATOM 2265 C C . ILE A 1 282 ? -8.962 20.724 16.206 1.00 87.19 282 ILE A C 1
ATOM 2267 O O . ILE A 1 282 ? -9.355 21.524 17.044 1.00 87.19 282 ILE A O 1
ATOM 2271 N N . HIS A 1 283 ? -9.785 19.885 15.572 1.00 81.62 283 HIS A N 1
ATOM 2272 C CA . HIS A 1 283 ? -11.240 19.902 15.735 1.00 81.62 283 HIS A CA 1
ATOM 2273 C C . HIS A 1 283 ? -11.668 19.721 17.202 1.00 81.62 283 HIS A C 1
ATOM 2275 O O . HIS A 1 283 ? -12.450 20.508 17.730 1.00 81.62 283 HIS A O 1
ATOM 2281 N N . ASN A 1 284 ? -11.122 18.717 17.896 1.00 81.19 284 ASN A N 1
ATOM 2282 C CA . ASN A 1 284 ? -11.526 18.400 19.269 1.00 81.19 284 ASN A CA 1
ATOM 2283 C C . ASN A 1 284 ? -11.062 19.445 20.292 1.00 81.19 284 ASN A C 1
ATOM 2285 O O . ASN A 1 284 ? -11.765 19.727 21.263 1.00 81.19 284 ASN A O 1
ATOM 2289 N N . LEU A 1 285 ? -9.853 19.983 20.124 1.00 85.81 285 LEU A N 1
ATOM 2290 C CA . LEU A 1 285 ? -9.260 20.916 21.082 1.00 85.81 285 LEU A CA 1
ATOM 2291 C C . LEU A 1 285 ? -9.731 22.344 20.866 1.00 85.81 285 LEU A C 1
ATOM 2293 O O . LEU A 1 285 ? -9.874 23.094 21.836 1.00 85.81 285 LEU A O 1
ATOM 2297 N N . ALA A 1 286 ? -9.983 22.720 19.619 1.00 82.69 286 ALA A N 1
ATOM 2298 C CA . ALA A 1 286 ? -10.395 24.066 19.317 1.00 82.69 286 ALA A CA 1
ATOM 2299 C C . ALA A 1 286 ? -11.827 24.321 19.860 1.00 82.69 286 ALA A C 1
ATOM 2301 O O . ALA A 1 286 ? -12.019 25.313 20.567 1.00 82.69 286 ALA A O 1
ATOM 2302 N N . ARG A 1 287 ? -12.756 23.346 19.770 1.00 79.56 287 ARG A N 1
ATOM 2303 C CA . ARG A 1 287 ? -14.076 23.377 20.455 1.00 79.56 287 ARG A CA 1
ATOM 2304 C C . ARG A 1 287 ? -13.980 23.499 21.982 1.00 79.56 287 ARG A C 1
ATOM 2306 O O . ARG A 1 287 ? -14.902 23.993 22.628 1.00 79.56 287 ARG A O 1
ATOM 2313 N N . LYS A 1 288 ? -12.861 23.065 22.576 1.00 84.25 288 LYS A N 1
ATOM 2314 C CA . LYS A 1 288 ? -12.543 23.230 24.010 1.00 84.25 288 LYS A CA 1
ATOM 2315 C C . LYS A 1 288 ? -11.891 24.590 24.323 1.00 84.25 288 LYS A C 1
ATOM 2317 O O . LYS A 1 288 ? -11.405 24.790 25.435 1.00 84.25 288 LYS A O 1
ATOM 2322 N N . GLY A 1 289 ? -11.843 25.512 23.358 1.00 85.69 289 GLY A N 1
ATOM 2323 C CA . GLY A 1 289 ? -11.263 26.849 23.492 1.00 85.69 289 GLY A CA 1
ATOM 2324 C C . GLY A 1 289 ? -9.736 26.868 23.597 1.00 85.69 289 GLY A C 1
ATOM 2325 O O . GLY A 1 289 ? -9.169 27.882 24.001 1.00 85.69 289 GLY A O 1
ATOM 2326 N N . LYS A 1 290 ? -9.053 25.759 23.274 1.00 88.31 290 LYS A N 1
ATOM 2327 C CA . LYS A 1 290 ? -7.586 25.691 23.316 1.00 88.31 290 LYS A CA 1
ATOM 2328 C C . LYS A 1 290 ? -6.988 26.477 22.165 1.00 88.31 290 LYS A C 1
ATOM 2330 O O . LYS A 1 290 ? -7.518 26.469 21.057 1.00 88.31 290 LYS A O 1
ATOM 2335 N N . ARG A 1 291 ? -5.856 27.127 22.410 1.00 89.25 291 ARG A N 1
ATOM 2336 C CA . ARG A 1 291 ? -5.170 27.918 21.394 1.00 89.25 291 ARG A CA 1
ATOM 2337 C C . ARG A 1 291 ? -4.173 27.067 20.617 1.00 89.25 291 ARG A C 1
ATOM 2339 O O . ARG A 1 291 ? -3.187 26.590 21.186 1.00 89.25 291 ARG A O 1
ATOM 2346 N N . ILE A 1 292 ? -4.398 26.922 19.315 1.00 90.25 292 ILE A N 1
ATOM 2347 C CA . ILE A 1 292 ? -3.659 25.977 18.470 1.00 90.25 292 ILE A CA 1
ATOM 2348 C C . ILE A 1 292 ? -3.000 26.714 17.309 1.00 90.25 292 ILE A C 1
ATOM 2350 O O . ILE A 1 292 ? -3.619 27.565 16.679 1.00 90.25 292 ILE A O 1
ATOM 2354 N N . ALA A 1 293 ? -1.755 26.363 16.995 1.00 89.19 293 ALA A N 1
ATOM 2355 C CA . ALA A 1 293 ? -1.107 26.781 15.757 1.00 89.19 293 ALA A CA 1
ATOM 2356 C C . ALA A 1 293 ? -0.871 25.566 14.853 1.00 89.19 293 ALA A C 1
ATOM 2358 O O . ALA A 1 293 ? -0.159 24.632 15.226 1.00 89.19 293 ALA A O 1
ATOM 2359 N N . TYR A 1 294 ? -1.444 25.597 13.649 1.00 90.19 294 TYR A N 1
ATOM 2360 C CA . TYR A 1 294 ? -1.173 24.617 12.603 1.00 90.19 294 TYR A CA 1
ATOM 2361 C C . TYR A 1 294 ? -0.183 25.199 11.597 1.00 90.19 294 TYR A C 1
ATOM 2363 O O . TYR A 1 294 ? -0.465 26.162 10.873 1.00 90.19 294 TYR A O 1
ATOM 2371 N N . ILE A 1 295 ? 0.998 24.595 11.559 1.00 88.25 295 ILE A N 1
ATOM 2372 C CA . ILE A 1 295 ? 2.108 24.987 10.706 1.00 88.25 295 ILE A CA 1
ATOM 2373 C C . ILE A 1 295 ? 2.309 23.881 9.686 1.00 88.25 295 ILE A C 1
ATOM 2375 O O . ILE A 1 295 ? 2.693 22.773 10.038 1.00 88.25 295 ILE A O 1
ATOM 2379 N N . SER A 1 296 ? 2.098 24.177 8.411 1.00 85.00 296 SER A N 1
ATOM 2380 C CA . SER A 1 296 ? 2.435 23.239 7.339 1.00 85.00 296 SER A CA 1
ATOM 2381 C C . SER A 1 296 ? 3.536 23.814 6.463 1.00 85.00 296 SER A C 1
ATOM 2383 O O . SER A 1 296 ? 3.633 25.028 6.240 1.00 85.00 296 SER A O 1
ATOM 2385 N N . TYR A 1 297 ? 4.400 22.936 5.966 1.00 76.12 297 TYR A N 1
ATOM 2386 C CA . TYR A 1 297 ? 5.360 23.320 4.943 1.00 76.12 297 TYR A CA 1
ATOM 2387 C C . TYR A 1 297 ? 4.655 23.724 3.640 1.00 76.12 297 TYR A C 1
ATOM 2389 O O . TYR A 1 297 ? 4.979 24.739 3.012 1.00 76.12 297 TYR A O 1
ATOM 2397 N N . THR A 1 298 ? 3.645 22.948 3.264 1.00 74.69 298 THR A N 1
ATOM 2398 C CA . THR A 1 298 ? 2.948 23.079 1.995 1.00 74.69 298 THR A CA 1
ATOM 2399 C C . THR A 1 298 ? 1.802 24.077 2.136 1.00 74.69 298 THR A C 1
ATOM 2401 O O . THR A 1 298 ? 0.776 23.795 2.750 1.00 74.69 298 THR A O 1
ATOM 2404 N N . ALA A 1 299 ? 1.958 25.261 1.528 1.00 74.75 299 ALA A N 1
ATOM 2405 C CA . ALA A 1 299 ? 0.924 26.302 1.524 1.00 74.75 299 ALA A CA 1
ATOM 2406 C C . ALA A 1 299 ? -0.423 25.773 1.015 1.00 74.75 299 ALA A C 1
ATOM 2408 O O . ALA A 1 299 ? -1.464 26.113 1.559 1.00 74.75 299 ALA A O 1
ATOM 2409 N N . ALA A 1 300 ? -0.370 24.896 0.017 1.00 71.69 300 ALA A N 1
ATOM 2410 C CA . ALA A 1 300 ? -1.500 24.177 -0.539 1.00 71.69 300 ALA A CA 1
ATOM 2411 C C . ALA A 1 300 ? -2.316 23.418 0.531 1.00 71.69 300 ALA A C 1
ATOM 2413 O O . ALA A 1 300 ? -3.483 23.725 0.755 1.00 71.69 300 ALA A O 1
ATOM 2414 N N . LEU A 1 301 ? -1.681 22.501 1.267 1.00 76.25 301 LEU A N 1
ATOM 2415 C CA . LEU A 1 301 ? -2.303 21.764 2.370 1.00 76.25 301 LEU A CA 1
ATOM 2416 C C . LEU A 1 301 ? -2.804 22.701 3.480 1.00 76.25 301 LEU A C 1
ATOM 2418 O O . LEU A 1 301 ? -3.892 22.503 4.011 1.00 76.25 301 LEU A O 1
ATOM 2422 N N . MET A 1 302 ? -2.024 23.736 3.813 1.00 82.12 302 MET A N 1
ATOM 2423 C CA . MET A 1 302 ? -2.416 24.738 4.808 1.00 82.12 302 MET A CA 1
ATOM 2424 C C . MET A 1 302 ? -3.710 25.449 4.410 1.00 82.12 302 MET A C 1
ATOM 2426 O O . MET A 1 302 ? -4.631 25.489 5.213 1.00 82.12 302 MET A O 1
ATOM 2430 N N . HIS A 1 303 ? -3.791 25.977 3.185 1.00 76.81 303 HIS A N 1
ATOM 2431 C CA . HIS A 1 303 ? -4.984 26.654 2.672 1.00 76.81 303 HIS A CA 1
ATOM 2432 C C . HIS A 1 303 ? -6.182 25.709 2.610 1.00 76.81 303 HIS A C 1
ATOM 2434 O O . HIS A 1 303 ? -7.273 26.082 3.024 1.00 76.81 303 HIS A O 1
ATOM 2440 N N . TYR A 1 304 ? -5.957 24.474 2.163 1.00 74.69 304 TYR A N 1
ATOM 2441 C CA . TYR A 1 304 ? -6.992 23.453 2.088 1.00 74.69 304 TYR A CA 1
ATOM 2442 C C . TYR A 1 304 ? -7.636 23.176 3.456 1.00 74.69 304 TYR A C 1
ATOM 2444 O O . TYR A 1 304 ? -8.848 23.298 3.605 1.00 74.69 304 TYR A O 1
ATOM 2452 N N . ILE A 1 305 ? -6.823 22.898 4.480 1.00 78.62 305 ILE A N 1
ATOM 2453 C CA . ILE A 1 305 ? -7.312 22.676 5.849 1.00 78.62 305 ILE A CA 1
ATOM 2454 C C . ILE A 1 305 ? -7.917 23.966 6.417 1.00 78.62 305 ILE A C 1
ATOM 2456 O O . ILE A 1 305 ? -8.987 23.942 7.021 1.00 78.62 305 ILE A O 1
ATOM 2460 N N . LYS A 1 306 ? -7.263 25.109 6.189 1.00 79.62 306 LYS A N 1
ATOM 2461 C CA . LYS A 1 306 ? -7.730 26.413 6.658 1.00 79.62 306 LYS A CA 1
ATOM 2462 C C . LYS A 1 306 ? -9.134 26.731 6.144 1.00 79.62 306 LYS A C 1
ATOM 2464 O O . LYS A 1 306 ? -9.938 27.187 6.941 1.00 79.62 306 LYS A O 1
ATOM 2469 N N . ASN A 1 307 ? -9.439 26.489 4.869 1.00 75.19 307 ASN A N 1
ATOM 2470 C CA . ASN A 1 307 ? -10.747 26.801 4.278 1.00 75.19 307 ASN A CA 1
ATOM 2471 C C . ASN A 1 307 ? -11.891 26.013 4.932 1.00 75.19 307 ASN A C 1
ATOM 2473 O O . ASN A 1 307 ? -13.001 26.524 5.047 1.00 75.19 307 ASN A O 1
ATOM 2477 N N . ILE A 1 308 ? -11.604 24.805 5.412 1.00 69.75 308 ILE A N 1
ATOM 2478 C CA . ILE A 1 308 ? -12.572 23.950 6.105 1.00 69.75 308 ILE A CA 1
ATOM 2479 C C . ILE A 1 308 ? -12.849 24.504 7.511 1.00 69.75 308 ILE A C 1
ATOM 2481 O O . ILE A 1 308 ? -13.998 24.718 7.887 1.00 69.75 308 ILE A O 1
ATOM 2485 N N . PHE A 1 309 ? -11.799 24.872 8.253 1.00 71.12 309 PHE A N 1
ATOM 2486 C CA . PHE A 1 309 ? -11.931 25.449 9.600 1.00 71.12 309 PHE A CA 1
ATOM 2487 C C . PHE A 1 309 ? -12.337 26.934 9.637 1.00 71.12 309 PHE A C 1
ATOM 2489 O O . PHE A 1 309 ? -12.865 27.404 10.645 1.00 71.12 309 PHE A O 1
ATOM 2496 N N . GLN A 1 310 ? -12.110 27.689 8.556 1.00 58.75 310 GLN A N 1
ATOM 2497 C CA . GLN A 1 310 ? -12.300 29.148 8.472 1.00 58.75 310 GLN A CA 1
ATOM 2498 C C . GLN A 1 310 ? -13.732 29.625 8.708 1.00 58.75 310 GLN A C 1
ATOM 2500 O O . GLN A 1 310 ? -13.954 30.825 8.854 1.00 58.75 310 GLN A O 1
ATOM 2505 N N . THR A 1 311 ? -14.695 28.712 8.754 1.00 51.88 311 THR A N 1
ATOM 2506 C CA . THR A 1 311 ? -16.084 29.041 9.058 1.00 51.88 311 THR A CA 1
ATOM 2507 C C . THR A 1 311 ? -16.416 28.981 10.552 1.00 51.88 311 THR A C 1
ATOM 2509 O O . THR A 1 311 ? -17.538 29.347 10.897 1.00 51.88 311 THR A O 1
ATOM 2512 N N . ARG A 1 312 ? -15.513 28.520 11.443 1.00 56.72 312 ARG A N 1
ATOM 2513 C CA . ARG A 1 312 ? -15.945 28.064 12.782 1.00 56.72 312 ARG A CA 1
ATOM 2514 C C . ARG A 1 312 ? -15.150 28.563 14.001 1.00 56.72 312 ARG A C 1
ATOM 2516 O O . ARG A 1 312 ? -15.797 28.754 15.025 1.00 56.72 312 ARG A O 1
ATOM 2523 N N . GLU A 1 313 ? -13.830 28.814 13.955 1.00 65.00 313 GLU A N 1
ATOM 2524 C CA . GLU A 1 313 ? -13.046 28.956 15.210 1.00 65.00 313 GLU A CA 1
ATOM 2525 C C . GLU A 1 313 ? -11.885 29.986 15.182 1.00 65.00 313 GLU A C 1
ATOM 2527 O O . GLU A 1 313 ? -10.923 29.848 14.427 1.00 65.00 313 GLU A O 1
ATOM 2532 N N . GLU A 1 314 ? -11.954 31.027 16.031 1.00 69.88 314 GLU A N 1
ATOM 2533 C CA . GLU A 1 314 ? -10.985 32.150 16.102 1.00 69.88 314 GLU A CA 1
ATOM 2534 C C . GLU A 1 314 ? -9.665 31.810 16.830 1.00 69.88 314 GLU A C 1
ATOM 2536 O O . GLU A 1 314 ? -8.697 32.567 16.776 1.00 69.88 314 GLU A O 1
ATOM 2541 N N . ASN A 1 315 ? -9.604 30.672 17.522 1.00 81.12 315 ASN A N 1
ATOM 2542 C CA . ASN A 1 315 ? -8.484 30.212 18.355 1.00 81.12 315 ASN A CA 1
ATOM 2543 C C . ASN A 1 315 ? -7.446 29.355 17.604 1.00 81.12 315 ASN A C 1
ATOM 2545 O O . ASN A 1 315 ? -6.553 28.781 18.241 1.00 81.12 315 ASN A O 1
ATOM 2549 N N . ILE A 1 316 ? -7.546 29.274 16.271 1.00 84.94 316 ILE A N 1
ATOM 2550 C CA . ILE A 1 316 ? -6.650 28.481 15.422 1.00 84.94 316 ILE A CA 1
ATOM 2551 C C . ILE A 1 316 ? -5.840 29.387 14.487 1.00 84.94 316 ILE A C 1
ATOM 2553 O O . ILE A 1 316 ? -6.371 30.021 13.574 1.00 84.94 316 ILE A O 1
ATOM 2557 N N . ASP A 1 317 ? -4.520 29.375 14.657 1.00 85.44 317 ASP A N 1
ATOM 2558 C CA . ASP A 1 317 ? -3.582 30.102 13.807 1.00 85.44 317 ASP A CA 1
ATOM 2559 C C . ASP A 1 317 ? -3.028 29.182 12.700 1.00 85.44 317 ASP A C 1
ATOM 2561 O O . ASP A 1 317 ? -2.228 28.278 12.950 1.00 85.44 317 ASP A O 1
ATOM 2565 N N . PHE A 1 318 ? -3.426 29.427 11.446 1.00 84.00 318 PHE A N 1
ATOM 2566 C CA . PHE A 1 318 ? -2.926 28.706 10.266 1.00 84.00 318 PHE A CA 1
ATOM 2567 C C . PHE A 1 318 ? -1.767 29.451 9.601 1.00 84.00 318 PHE A C 1
ATOM 2569 O O . PHE A 1 318 ? -1.927 30.582 9.126 1.00 84.00 318 PHE A O 1
ATOM 2576 N N . MET A 1 319 ? -0.600 28.812 9.491 1.00 82.56 319 MET A N 1
ATOM 2577 C CA . MET A 1 319 ? 0.576 29.441 8.888 1.00 82.56 319 MET A CA 1
ATOM 2578 C C . MET A 1 319 ? 1.461 28.477 8.098 1.00 82.56 319 MET A C 1
ATOM 2580 O O . MET A 1 319 ? 1.465 27.266 8.287 1.00 82.56 319 MET A O 1
ATOM 2584 N N . THR A 1 320 ? 2.254 29.045 7.191 1.00 78.56 320 THR A N 1
ATOM 2585 C CA . THR A 1 320 ? 3.332 28.317 6.505 1.00 78.56 320 THR A CA 1
ATOM 2586 C C . THR A 1 320 ? 4.654 28.516 7.232 1.00 78.56 320 THR A C 1
ATOM 2588 O O . THR A 1 320 ? 4.909 29.628 7.710 1.00 78.56 320 THR A O 1
ATOM 2591 N N . PHE A 1 321 ? 5.554 27.533 7.180 1.00 74.19 321 PHE A N 1
ATOM 2592 C CA . PHE A 1 321 ? 6.894 27.656 7.771 1.00 74.19 321 PHE A CA 1
ATOM 2593 C C . PHE A 1 321 ? 7.672 28.897 7.275 1.00 74.19 321 PHE A C 1
ATOM 2595 O O . PHE A 1 321 ? 8.304 29.606 8.057 1.00 74.19 321 PHE A O 1
ATOM 2602 N N . HIS A 1 322 ? 7.551 29.245 5.988 1.00 70.19 322 HIS A N 1
ATOM 2603 C CA . HIS A 1 322 ? 8.153 30.457 5.413 1.00 70.19 322 HIS A CA 1
ATOM 2604 C C . HIS A 1 322 ? 7.653 31.758 6.047 1.00 70.19 322 HIS A C 1
ATOM 2606 O O . HIS A 1 322 ? 8.457 32.644 6.330 1.00 70.19 322 HIS A O 1
ATOM 2612 N N . LYS A 1 323 ? 6.337 31.897 6.256 1.00 68.38 323 LYS A N 1
ATOM 2613 C CA . LYS A 1 323 ? 5.750 33.079 6.910 1.00 68.38 323 LYS A CA 1
ATOM 2614 C C . LYS A 1 323 ? 6.271 33.220 8.339 1.00 68.38 323 LYS A C 1
ATOM 2616 O O . LYS A 1 323 ? 6.647 34.319 8.731 1.00 68.38 323 LYS A O 1
ATOM 2621 N N . MET A 1 324 ? 6.393 32.107 9.061 1.00 67.88 324 MET A N 1
ATOM 2622 C CA . MET A 1 324 ? 6.969 32.072 10.406 1.00 67.88 324 MET A CA 1
ATOM 2623 C C . MET A 1 324 ? 8.460 32.474 10.417 1.00 67.88 324 MET A C 1
ATOM 2625 O O . MET A 1 324 ? 8.895 33.241 11.275 1.00 67.88 324 MET A O 1
ATOM 2629 N N . LEU A 1 325 ? 9.249 32.033 9.431 1.00 62.72 325 LEU A N 1
ATOM 2630 C CA . LEU A 1 325 ? 10.651 32.445 9.276 1.00 62.72 325 LEU A CA 1
ATOM 2631 C C . LEU A 1 325 ? 10.821 33.904 8.829 1.00 62.72 325 LEU A C 1
ATOM 2633 O O . LEU A 1 325 ? 11.726 34.592 9.301 1.00 62.72 325 LEU A O 1
ATOM 2637 N N . GLY A 1 326 ? 9.981 34.379 7.906 1.00 55.34 326 GLY A N 1
ATOM 2638 C CA . GLY A 1 326 ? 9.995 35.750 7.387 1.00 55.34 326 GLY A CA 1
ATOM 2639 C C . GLY A 1 326 ? 9.622 36.777 8.454 1.00 55.34 326 GLY A C 1
ATOM 2640 O O . GLY A 1 326 ? 10.263 37.825 8.542 1.00 55.34 326 GLY A O 1
ATOM 2641 N N . ALA A 1 327 ? 8.683 36.411 9.329 1.00 48.12 327 ALA A N 1
ATOM 2642 C CA . ALA A 1 327 ? 8.414 37.071 10.602 1.00 48.12 327 ALA A CA 1
ATOM 2643 C C . ALA A 1 327 ? 9.700 37.239 11.437 1.00 48.12 327 ALA A C 1
ATOM 2645 O O . ALA A 1 327 ? 9.945 38.295 12.001 1.00 48.12 327 ALA A O 1
ATOM 2646 N N . SER A 1 328 ? 10.602 36.257 11.439 1.00 46.38 328 SER A N 1
ATOM 2647 C CA . SER A 1 328 ? 11.873 36.357 12.165 1.00 46.38 328 SER A CA 1
ATOM 2648 C C . SER A 1 328 ? 12.939 37.248 11.494 1.00 46.38 328 SER A C 1
ATOM 2650 O O . SER A 1 328 ? 13.978 37.481 12.111 1.00 46.38 328 SER A O 1
ATOM 2652 N N . ARG A 1 329 ? 12.728 37.725 10.252 1.00 44.72 329 ARG A N 1
ATOM 2653 C CA . ARG A 1 329 ? 13.683 38.563 9.488 1.00 44.72 329 ARG A CA 1
ATOM 2654 C C . ARG A 1 329 ? 13.247 40.020 9.279 1.00 44.72 329 ARG A C 1
ATOM 2656 O O . ARG A 1 329 ? 14.120 40.848 9.036 1.00 44.72 329 ARG A O 1
ATOM 2663 N N . LYS A 1 330 ? 11.950 40.350 9.320 1.00 41.56 330 LYS A N 1
ATOM 2664 C CA . LYS A 1 330 ? 11.439 41.715 9.075 1.00 41.56 330 LYS A CA 1
ATOM 2665 C C . LYS A 1 330 ? 10.715 42.263 10.310 1.00 41.56 330 LYS A C 1
ATOM 2667 O O . LYS A 1 330 ? 9.703 41.698 10.689 1.00 41.56 330 LYS A O 1
ATOM 2672 N N . ASN A 1 331 ? 11.255 43.360 10.859 1.00 42.28 331 ASN A N 1
ATOM 2673 C CA . ASN A 1 331 ? 10.721 44.294 11.867 1.00 42.28 331 ASN A CA 1
ATOM 2674 C C . ASN A 1 331 ? 9.790 43.737 12.964 1.00 42.28 331 ASN A C 1
ATOM 2676 O O . ASN A 1 331 ? 8.669 43.308 12.702 1.00 42.28 331 ASN A O 1
ATOM 2680 N N . GLU A 1 332 ? 10.193 43.940 14.224 1.00 45.59 332 GLU A N 1
ATOM 2681 C CA . GLU A 1 332 ? 9.369 43.745 15.435 1.00 45.59 332 GLU A CA 1
ATOM 2682 C C . GLU A 1 332 ? 7.991 44.432 15.393 1.00 45.59 332 GLU A C 1
ATOM 2684 O O . GLU A 1 332 ? 7.088 44.042 16.125 1.00 45.59 332 GLU A O 1
ATOM 2689 N N . GLU A 1 333 ? 7.810 45.436 14.537 1.00 42.28 333 GLU A N 1
ATOM 2690 C CA . GLU A 1 333 ? 6.579 46.218 14.393 1.00 42.28 333 GLU A CA 1
ATOM 2691 C C . GLU A 1 333 ? 5.524 45.512 13.515 1.00 42.28 333 GLU A C 1
ATOM 2693 O O . GLU A 1 333 ? 4.370 45.397 13.918 1.00 42.28 333 GLU A O 1
ATOM 2698 N N . TYR A 1 334 ? 5.928 44.892 12.394 1.00 42.44 334 TYR A N 1
ATOM 2699 C CA . TYR A 1 334 ? 5.032 44.064 11.562 1.00 42.44 334 TYR A CA 1
ATOM 2700 C C . TYR A 1 334 ? 4.579 42.798 12.310 1.00 42.44 334 TYR A C 1
ATOM 2702 O O . TYR A 1 334 ? 3.456 42.319 12.138 1.00 42.44 334 TYR A O 1
ATOM 2710 N N . LEU A 1 335 ? 5.458 42.291 13.184 1.00 45.12 335 LEU A N 1
ATOM 2711 C CA . LEU A 1 335 ? 5.196 41.189 14.109 1.00 45.12 335 LEU A CA 1
ATOM 2712 C C . LEU A 1 335 ? 4.180 41.526 15.203 1.00 45.12 335 LEU A C 1
ATOM 2714 O O . LEU A 1 335 ? 3.565 40.603 15.716 1.00 45.12 335 LEU A O 1
ATOM 2718 N N . LYS A 1 336 ? 4.013 42.798 15.584 1.00 43.47 336 LYS A N 1
ATOM 2719 C CA . LYS A 1 336 ? 3.023 43.216 16.592 1.00 43.47 336 LYS A CA 1
ATOM 2720 C C . LYS A 1 336 ? 1.626 43.387 16.000 1.00 43.47 336 LYS A C 1
ATOM 2722 O O . LYS A 1 336 ? 0.652 43.132 16.697 1.00 43.47 336 LYS A O 1
ATOM 2727 N N . GLU A 1 337 ? 1.534 43.801 14.737 1.00 41.59 337 GLU A N 1
ATOM 2728 C CA . GLU A 1 337 ? 0.254 44.117 14.088 1.00 41.59 337 GLU A CA 1
ATOM 2729 C C . GLU A 1 337 ? -0.442 42.909 13.440 1.00 41.59 337 GLU A C 1
ATOM 2731 O O . GLU A 1 337 ? -1.666 42.902 13.364 1.00 41.59 337 GLU A O 1
ATOM 2736 N N . ASN A 1 338 ? 0.297 41.891 12.970 1.00 41.88 338 ASN A N 1
ATOM 2737 C CA . ASN A 1 338 ? -0.279 40.852 12.093 1.00 41.88 338 ASN A CA 1
ATOM 2738 C C . ASN A 1 338 ? -0.235 39.418 12.633 1.00 41.88 338 ASN A C 1
ATOM 2740 O O . ASN A 1 338 ? -0.855 38.533 12.048 1.00 41.88 338 ASN A O 1
ATOM 2744 N N . VAL A 1 339 ? 0.498 39.153 13.713 1.00 48.44 339 VAL A N 1
ATOM 2745 C CA . VAL A 1 339 ? 0.535 37.825 14.335 1.00 48.44 339 VAL A CA 1
ATOM 2746 C C . VAL A 1 339 ? 0.707 38.022 15.832 1.00 48.44 339 VAL A C 1
ATOM 2748 O O . VAL A 1 339 ? 1.662 38.655 16.264 1.00 48.44 339 VAL A O 1
ATOM 2751 N N . SER A 1 340 ? -0.177 37.470 16.654 1.00 44.28 340 SER A N 1
ATOM 2752 C CA . SER A 1 340 ? -0.035 37.511 18.113 1.00 44.28 340 SER A CA 1
ATOM 2753 C C . SER A 1 340 ? 1.089 36.563 18.580 1.00 44.28 340 SER A C 1
ATOM 2755 O O . SER A 1 340 ? 0.880 35.573 19.266 1.00 44.28 340 SER A O 1
ATOM 2757 N N . PHE A 1 341 ? 2.340 36.869 18.216 1.00 47.72 341 PHE A N 1
ATOM 2758 C CA . PHE A 1 341 ? 3.551 36.134 18.616 1.00 47.72 341 PHE A CA 1
ATOM 2759 C C . PHE A 1 341 ? 3.897 36.281 20.113 1.00 47.72 341 PHE A C 1
ATOM 2761 O O . PHE A 1 341 ? 4.905 35.733 20.554 1.00 47.72 341 PHE A O 1
ATOM 2768 N N . LEU A 1 342 ? 3.096 37.021 20.888 1.00 43.38 342 LEU A N 1
ATOM 2769 C CA . LEU A 1 342 ? 3.284 37.260 22.327 1.00 43.38 342 LEU A CA 1
ATOM 2770 C C . LEU A 1 342 ? 2.465 36.322 23.225 1.00 43.38 342 LEU A C 1
ATOM 2772 O O . LEU A 1 342 ? 2.475 36.474 24.443 1.00 43.38 342 LEU A O 1
ATOM 2776 N N . THR A 1 343 ? 1.758 35.359 22.647 1.00 56.12 343 THR A N 1
ATOM 2777 C CA . THR A 1 343 ? 0.861 34.460 23.381 1.00 56.12 343 THR A CA 1
ATOM 2778 C C . THR A 1 343 ? 1.346 33.022 23.301 1.00 56.12 343 THR A C 1
ATOM 2780 O O . THR A 1 343 ? 1.680 32.530 22.225 1.00 56.12 343 THR A O 1
ATOM 2783 N N . SER A 1 344 ? 1.391 32.355 24.453 1.00 75.94 344 SER A N 1
ATOM 2784 C CA . SER A 1 344 ? 1.660 30.923 24.557 1.00 75.94 344 SER A CA 1
ATOM 2785 C C . SER A 1 344 ? 0.551 30.127 23.873 1.00 75.94 344 SER A C 1
ATOM 2787 O O . SER A 1 344 ? -0.627 30.359 24.150 1.00 75.94 344 SER A O 1
ATOM 2789 N N . TYR A 1 345 ? 0.925 29.186 23.010 1.00 87.31 345 TYR A N 1
ATOM 2790 C CA . TYR A 1 345 ? -0.006 28.214 22.445 1.00 87.31 345 TYR A CA 1
ATOM 2791 C C . TYR A 1 345 ? -0.159 27.030 23.397 1.00 87.31 345 TYR A C 1
ATOM 2793 O O . TYR A 1 345 ? 0.811 26.586 24.020 1.00 87.31 345 TYR A O 1
ATOM 2801 N N . ASP A 1 346 ? -1.366 26.480 23.470 1.00 90.62 346 ASP A N 1
ATOM 2802 C CA . ASP A 1 346 ? -1.578 25.189 24.118 1.00 90.62 346 ASP A CA 1
ATOM 2803 C C . ASP A 1 346 ? -0.898 24.093 23.285 1.00 90.62 346 ASP A C 1
ATOM 2805 O O . ASP A 1 346 ? -0.140 23.280 23.817 1.00 90.62 346 ASP A O 1
ATOM 2809 N N . MET A 1 347 ? -1.084 24.141 21.961 1.00 92.81 347 MET A N 1
ATOM 2810 C CA . MET A 1 347 ? -0.516 23.170 21.031 1.00 92.81 347 MET A CA 1
ATOM 2811 C C . MET A 1 347 ? 0.013 23.816 19.748 1.00 92.81 347 MET A C 1
ATOM 2813 O O . MET A 1 347 ? -0.638 24.674 19.153 1.00 92.81 347 MET A O 1
ATOM 2817 N N . ILE A 1 348 ? 1.173 23.352 19.284 1.00 93.06 348 ILE A N 1
ATOM 2818 C CA . ILE A 1 348 ? 1.673 23.606 17.928 1.00 93.06 348 ILE A CA 1
ATOM 2819 C C . ILE A 1 348 ? 1.775 22.277 17.188 1.00 93.06 348 ILE A C 1
ATOM 2821 O O . ILE A 1 348 ? 2.411 21.346 17.677 1.00 93.06 348 ILE A O 1
ATOM 2825 N N . ILE A 1 349 ? 1.198 22.207 15.992 1.00 93.75 349 ILE A N 1
ATOM 2826 C CA . ILE A 1 349 ? 1.304 21.053 15.098 1.00 93.75 349 ILE A CA 1
ATOM 2827 C C . ILE A 1 349 ? 2.094 21.471 13.859 1.00 93.75 349 ILE A C 1
ATOM 2829 O O . ILE A 1 349 ? 1.705 22.400 13.155 1.00 93.75 349 ILE A O 1
ATOM 2833 N N . CYS A 1 350 ? 3.201 20.783 13.594 1.00 91.69 350 CYS A N 1
ATOM 2834 C CA . CYS A 1 350 ? 4.042 20.962 12.417 1.00 91.69 350 CYS A CA 1
ATOM 2835 C C . CYS A 1 350 ? 3.843 19.788 11.449 1.00 91.69 350 CYS A C 1
ATOM 2837 O O . CYS A 1 350 ? 4.399 18.711 11.672 1.00 91.69 350 CYS A O 1
ATOM 2839 N N . ASP A 1 351 ? 3.076 19.996 10.376 1.00 89.94 351 ASP A N 1
ATOM 2840 C CA . ASP A 1 351 ? 2.885 19.007 9.307 1.00 89.94 351 ASP A CA 1
ATOM 2841 C C . ASP A 1 351 ? 3.945 19.147 8.199 1.00 89.94 351 ASP A C 1
ATOM 2843 O O . ASP A 1 351 ? 4.444 20.243 7.917 1.00 89.94 351 ASP A O 1
ATOM 2847 N N . GLU A 1 352 ? 4.287 18.025 7.563 1.00 85.44 352 GLU A N 1
ATOM 2848 C CA . GLU A 1 352 ? 5.345 17.895 6.550 1.00 85.44 352 GLU A CA 1
ATOM 2849 C C . GLU A 1 352 ? 6.720 18.409 7.043 1.00 85.44 352 GLU A C 1
ATOM 2851 O O . GLU A 1 352 ? 7.494 19.023 6.300 1.00 85.44 352 GLU A O 1
ATOM 2856 N N . SER A 1 353 ? 7.031 18.150 8.319 1.00 86.81 353 SER A N 1
ATOM 2857 C CA . SER A 1 353 ? 8.177 18.718 9.046 1.00 86.81 353 SER A CA 1
ATOM 2858 C C . SER A 1 353 ? 9.558 18.358 8.477 1.00 86.81 353 SER A C 1
ATOM 2860 O O . SER A 1 353 ? 10.523 19.080 8.717 1.00 86.81 353 SER A O 1
ATOM 2862 N N . GLN A 1 354 ? 9.670 17.301 7.671 1.00 83.38 354 GLN A N 1
ATOM 2863 C CA . GLN A 1 354 ? 10.928 16.852 7.066 1.00 83.38 354 GLN A CA 1
ATOM 2864 C C . GLN A 1 354 ? 11.577 17.876 6.119 1.00 83.38 354 GLN A C 1
ATOM 2866 O O . GLN A 1 354 ? 12.789 17.841 5.936 1.00 83.38 354 GLN A O 1
ATOM 2871 N N . ASP A 1 355 ? 10.811 18.804 5.532 1.00 78.38 355 ASP A N 1
ATOM 2872 C CA . ASP A 1 355 ? 11.369 19.838 4.638 1.00 78.38 355 ASP A CA 1
ATOM 2873 C C . ASP A 1 355 ? 11.837 21.097 5.392 1.00 78.38 355 ASP A C 1
ATOM 2875 O O . ASP A 1 355 ? 12.387 22.027 4.795 1.00 78.38 355 ASP A O 1
ATOM 2879 N N . MET A 1 356 ? 11.642 21.141 6.715 1.00 77.94 356 MET A N 1
ATOM 2880 C CA . MET A 1 356 ? 12.038 22.261 7.572 1.00 77.94 356 MET A CA 1
ATOM 2881 C C . MET A 1 356 ? 13.536 22.581 7.460 1.00 77.94 356 MET A C 1
ATOM 2883 O O . MET A 1 356 ? 13.943 23.745 7.483 1.00 77.94 356 MET A O 1
ATOM 2887 N N . GLU A 1 357 ? 14.343 21.537 7.277 1.00 71.06 357 GLU A N 1
ATOM 2888 C CA . GLU A 1 357 ? 15.803 21.573 7.171 1.00 71.06 357 GLU A CA 1
ATOM 2889 C C . GLU A 1 357 ? 16.300 22.393 5.970 1.00 71.06 357 GLU A C 1
ATOM 2891 O O . GLU A 1 357 ? 17.418 22.914 5.992 1.00 71.06 357 GLU A O 1
ATOM 2896 N N . GLY A 1 358 ? 15.463 22.567 4.941 1.00 68.94 358 GLY A N 1
ATOM 2897 C CA . GLY A 1 358 ? 15.801 23.298 3.719 1.00 68.94 358 GLY A CA 1
ATOM 2898 C C . GLY A 1 358 ? 15.969 24.814 3.895 1.00 68.94 358 GLY A C 1
ATOM 2899 O O . GLY A 1 358 ? 16.397 25.486 2.956 1.00 68.94 358 GLY A O 1
ATOM 2900 N N . PHE A 1 359 ? 15.653 25.380 5.070 1.00 69.38 359 PHE A N 1
ATOM 2901 C CA . PHE A 1 359 ? 15.640 26.833 5.283 1.00 69.38 359 PHE A CA 1
ATOM 2902 C C . PHE A 1 359 ? 16.830 27.375 6.073 1.00 69.38 359 PHE A C 1
ATOM 2904 O O . PHE A 1 359 ? 17.081 26.950 7.201 1.00 69.38 359 PHE A O 1
ATOM 2911 N N . PRO A 1 360 ? 17.498 28.439 5.593 1.00 70.38 360 PRO A N 1
ATOM 2912 C CA . PRO A 1 360 ? 18.498 29.131 6.393 1.00 70.38 360 PRO A CA 1
ATOM 2913 C C . PRO A 1 360 ? 17.895 29.687 7.694 1.00 70.38 360 PRO A C 1
ATOM 2915 O O . PRO A 1 360 ? 17.031 30.565 7.665 1.00 70.38 360 PRO A O 1
ATOM 2918 N N . GLY A 1 361 ? 18.391 29.213 8.840 1.00 74.12 361 GLY A N 1
ATOM 2919 C CA . GLY A 1 361 ? 17.929 29.637 10.168 1.00 74.12 361 GLY A CA 1
ATOM 2920 C C . GLY A 1 361 ? 16.810 28.784 10.775 1.00 74.12 361 GLY A C 1
ATOM 2921 O O . GLY A 1 361 ? 16.313 29.146 11.841 1.00 74.12 361 GLY A O 1
ATOM 2922 N N . TRP A 1 362 ? 16.454 27.651 10.155 1.00 78.94 362 TRP A N 1
ATOM 2923 C CA . TRP A 1 362 ? 15.403 26.748 10.637 1.00 78.94 362 TRP A CA 1
ATOM 2924 C C . TRP A 1 362 ? 15.596 26.307 12.098 1.00 78.94 362 TRP A C 1
ATOM 2926 O O . TRP A 1 362 ? 14.623 26.261 12.839 1.00 78.94 362 TRP A O 1
ATOM 2936 N N . ARG A 1 363 ? 16.843 26.091 12.551 1.00 83.38 363 ARG A N 1
ATOM 2937 C CA . ARG A 1 363 ? 17.162 25.713 13.944 1.00 83.38 363 ARG A CA 1
ATOM 2938 C C . ARG A 1 363 ? 16.643 26.725 14.961 1.00 83.38 363 ARG A C 1
ATOM 2940 O O . ARG A 1 363 ? 15.899 26.365 15.858 1.00 83.38 363 ARG A O 1
ATOM 2947 N N . LYS A 1 364 ? 16.965 28.010 14.767 1.00 79.38 364 LYS A N 1
ATOM 2948 C CA . LYS A 1 364 ? 16.503 29.089 15.659 1.00 79.38 364 LYS A CA 1
ATOM 2949 C C . LYS A 1 364 ? 14.981 29.194 15.676 1.00 79.38 364 LYS A C 1
ATOM 2951 O O . LYS A 1 364 ? 14.394 29.543 16.693 1.00 79.38 364 LYS A O 1
ATOM 2956 N N . ALA A 1 365 ? 14.354 28.931 14.534 1.00 77.88 365 ALA A N 1
ATOM 2957 C CA . ALA A 1 365 ? 12.909 28.967 14.411 1.00 77.88 365 ALA A CA 1
ATOM 2958 C C . ALA A 1 365 ? 12.252 27.783 15.129 1.00 77.88 365 ALA A C 1
ATOM 2960 O O . ALA A 1 365 ? 11.270 27.980 15.834 1.00 77.88 365 ALA A O 1
ATOM 2961 N N . LEU A 1 366 ? 12.837 26.590 15.016 1.00 84.12 366 LEU A N 1
ATOM 2962 C CA . LEU A 1 366 ? 12.402 25.405 15.741 1.00 84.12 366 LEU A CA 1
ATOM 2963 C C . LEU A 1 366 ? 12.559 25.581 17.255 1.00 84.12 366 LEU A C 1
ATOM 2965 O O . LEU A 1 366 ? 11.597 25.376 17.985 1.00 84.12 366 LEU A O 1
ATOM 2969 N N . ASP A 1 367 ? 13.717 26.050 17.724 1.00 84.50 367 ASP A N 1
ATOM 2970 C CA . ASP A 1 367 ? 13.951 26.315 19.150 1.00 84.50 367 ASP A CA 1
ATOM 2971 C C . ASP A 1 367 ? 12.922 27.329 19.702 1.00 84.50 367 ASP A C 1
ATOM 2973 O O . ASP A 1 367 ? 12.447 27.211 20.833 1.00 84.50 367 ASP A O 1
ATOM 2977 N N . ARG A 1 368 ? 12.520 28.311 18.880 1.00 80.25 368 ARG A N 1
ATOM 2978 C CA . ARG A 1 368 ? 11.454 29.267 19.210 1.00 80.25 368 ARG A CA 1
ATOM 2979 C C . ARG A 1 368 ? 10.064 28.622 19.229 1.00 80.25 368 ARG A C 1
ATOM 2981 O O . ARG A 1 368 ? 9.274 28.954 20.101 1.00 80.25 368 ARG A O 1
ATOM 2988 N N . LEU A 1 369 ? 9.753 27.707 18.313 1.00 85.44 369 LEU A N 1
ATOM 2989 C CA . LEU A 1 369 ? 8.476 26.983 18.325 1.00 85.44 369 LEU A CA 1
ATOM 2990 C C . LEU A 1 369 ? 8.307 26.161 19.605 1.00 85.44 369 LEU A C 1
ATOM 2992 O O . LEU A 1 369 ? 7.280 26.268 20.274 1.00 85.44 369 LEU A O 1
ATOM 2996 N N . LEU A 1 370 ? 9.350 25.422 19.988 1.00 88.25 370 LEU A N 1
ATOM 2997 C CA . LEU A 1 370 ? 9.361 24.620 21.213 1.00 88.25 370 LEU A CA 1
ATOM 2998 C C . LEU A 1 370 ? 9.182 25.489 22.473 1.00 88.25 370 LEU A C 1
ATOM 3000 O O . LEU A 1 370 ? 8.541 25.085 23.449 1.00 88.25 370 LEU A O 1
ATOM 3004 N N . SER A 1 371 ? 9.691 26.726 22.461 1.00 84.25 371 SER A N 1
ATOM 3005 C CA . SER A 1 371 ? 9.515 27.651 23.584 1.00 84.25 371 SER A CA 1
ATOM 3006 C C . SER A 1 371 ? 8.116 28.282 23.653 1.00 84.25 371 SER A C 1
ATOM 3008 O O . SER A 1 371 ? 7.683 28.651 24.747 1.00 84.25 371 SER A O 1
ATOM 3010 N N . MET A 1 372 ? 7.376 28.336 22.544 1.00 84.38 372 MET A N 1
ATOM 3011 C CA . MET A 1 372 ? 6.065 28.993 22.451 1.00 84.38 372 MET A CA 1
ATOM 3012 C C . MET A 1 372 ? 4.863 28.101 22.785 1.00 84.38 372 MET A C 1
ATOM 3014 O O . MET A 1 372 ? 3.789 28.638 23.059 1.00 84.38 372 MET A O 1
ATOM 3018 N N . ALA A 1 373 ? 5.020 26.775 22.771 1.00 88.19 373 ALA A N 1
ATOM 3019 C CA . ALA A 1 373 ? 3.938 25.831 23.049 1.00 88.19 373 ALA A CA 1
ATOM 3020 C C . ALA A 1 373 ? 4.147 25.042 24.344 1.00 88.19 373 ALA A C 1
ATOM 3022 O O . ALA A 1 373 ? 5.281 24.857 24.803 1.00 88.19 373 ALA A O 1
ATOM 3023 N N . ARG A 1 374 ? 3.041 24.549 24.913 1.00 90.38 374 ARG A N 1
ATOM 3024 C CA . ARG A 1 374 ? 3.075 23.488 25.929 1.00 90.38 374 ARG A CA 1
ATOM 3025 C C . ARG A 1 374 ? 3.331 22.129 25.283 1.00 90.38 374 ARG A C 1
ATOM 3027 O O . ARG A 1 374 ? 4.259 21.439 25.690 1.00 90.38 374 ARG A O 1
ATOM 3034 N N . VAL A 1 375 ? 2.573 21.800 24.238 1.00 94.19 375 VAL A N 1
ATOM 3035 C CA . VAL A 1 375 ? 2.725 20.553 23.478 1.00 94.19 375 VAL A CA 1
ATOM 3036 C C . VAL A 1 375 ? 3.084 20.866 22.027 1.00 94.19 375 VAL A C 1
ATOM 3038 O O . VAL A 1 375 ? 2.389 21.627 21.355 1.00 94.19 375 VAL A O 1
ATOM 3041 N N . SER A 1 376 ? 4.183 20.298 21.534 1.00 94.50 376 SER A N 1
ATOM 3042 C CA . SER A 1 376 ? 4.610 20.427 20.133 1.00 94.50 376 SER A CA 1
ATOM 3043 C C . SER A 1 376 ? 4.536 19.076 19.428 1.00 94.50 376 SER A C 1
ATOM 3045 O O . SER A 1 376 ? 5.175 18.124 19.863 1.00 94.50 376 SER A O 1
ATOM 3047 N N . VAL A 1 377 ? 3.788 18.987 18.331 1.00 95.94 377 VAL A N 1
ATOM 3048 C CA . VAL A 1 377 ? 3.602 17.756 17.550 1.00 95.94 377 VAL A CA 1
ATOM 3049 C C . VAL A 1 377 ? 4.256 17.919 16.183 1.00 95.94 377 VAL A C 1
ATOM 3051 O O . VAL A 1 377 ? 3.968 18.875 15.469 1.00 95.94 377 VAL A O 1
ATOM 3054 N N . PHE A 1 378 ? 5.119 16.983 15.797 1.00 94.69 378 PHE A N 1
ATOM 3055 C CA . PHE A 1 378 ? 5.797 16.961 14.502 1.00 94.69 378 PHE A CA 1
ATOM 3056 C C . PHE A 1 378 ? 5.341 15.745 13.705 1.00 94.69 378 PHE A C 1
ATOM 3058 O O . PHE A 1 378 ? 5.575 14.612 14.117 1.00 94.69 378 PHE A O 1
ATOM 3065 N N . LEU A 1 379 ? 4.711 15.975 12.554 1.00 93.25 379 LEU A N 1
ATOM 3066 C CA . LEU A 1 379 ? 4.370 14.917 11.609 1.00 93.25 379 LEU A CA 1
ATOM 3067 C C . LEU A 1 379 ? 5.509 14.783 10.597 1.00 93.25 379 LEU A C 1
ATOM 3069 O O . LEU A 1 379 ? 5.875 15.756 9.929 1.00 93.25 379 LEU A O 1
ATOM 3073 N N . TYR A 1 380 ? 6.100 13.594 10.512 1.00 89.50 380 TYR A N 1
ATOM 3074 C CA . TYR A 1 380 ? 7.358 13.361 9.805 1.00 89.50 380 TYR A CA 1
ATOM 3075 C C . TYR A 1 380 ? 7.284 12.162 8.851 1.00 89.50 380 TYR A C 1
ATOM 3077 O O . TYR A 1 380 ? 6.632 11.151 9.115 1.00 89.50 380 TYR A O 1
ATOM 3085 N N . SER A 1 381 ? 7.970 12.271 7.712 1.00 85.94 381 SER A N 1
ATOM 3086 C CA . SER A 1 381 ? 8.174 11.162 6.776 1.00 85.94 381 SER A CA 1
ATOM 3087 C C . SER A 1 381 ? 9.531 11.285 6.084 1.00 85.94 381 SER A C 1
ATOM 3089 O O . SER A 1 381 ? 9.698 12.122 5.194 1.00 85.94 381 SER A O 1
ATOM 3091 N N . SER A 1 382 ? 10.474 10.403 6.426 1.00 76.31 382 SER A N 1
ATOM 3092 C CA . SER A 1 382 ? 11.839 10.387 5.873 1.00 76.31 382 SER A CA 1
ATOM 3093 C C . SER A 1 382 ? 11.866 10.315 4.341 1.00 76.31 382 SER A C 1
ATOM 3095 O O . SER A 1 382 ? 12.583 11.074 3.692 1.00 76.31 382 SER A O 1
ATOM 3097 N N . ASN A 1 383 ? 11.011 9.473 3.751 1.00 73.88 383 ASN A N 1
ATOM 3098 C CA . ASN A 1 383 ? 10.991 9.185 2.307 1.00 73.88 383 ASN A CA 1
ATOM 3099 C C . ASN A 1 383 ? 10.219 10.240 1.489 1.00 73.88 383 ASN A C 1
ATOM 3101 O O . ASN A 1 383 ? 9.968 10.069 0.301 1.00 73.88 383 ASN A O 1
ATOM 3105 N N . GLN A 1 384 ? 9.777 11.324 2.133 1.00 76.69 384 GLN A N 1
ATOM 3106 C CA . GLN A 1 384 ? 9.083 12.442 1.488 1.00 76.69 384 GLN A CA 1
ATOM 3107 C C . GLN A 1 384 ? 9.873 13.751 1.608 1.00 76.69 384 GLN A C 1
ATOM 3109 O O . GLN A 1 384 ? 9.290 14.830 1.470 1.00 76.69 384 GLN A O 1
ATOM 3114 N N . ARG A 1 385 ? 11.172 13.687 1.921 1.00 79.81 385 ARG A N 1
ATOM 3115 C CA . ARG A 1 385 ? 12.032 14.874 1.943 1.00 79.81 385 ARG A CA 1
ATOM 3116 C C . ARG A 1 385 ? 12.353 15.299 0.516 1.00 79.81 385 ARG A C 1
ATOM 3118 O O . ARG A 1 385 ? 12.946 14.519 -0.224 1.00 79.81 385 ARG A O 1
ATOM 3125 N N . VAL A 1 386 ? 12.008 16.534 0.163 1.00 74.56 386 VAL A N 1
ATOM 3126 C CA . VAL A 1 386 ? 12.241 17.098 -1.180 1.00 74.56 386 VAL A CA 1
ATOM 3127 C C . VAL A 1 386 ? 13.171 18.317 -1.165 1.00 74.56 386 VAL A C 1
ATOM 3129 O O . VAL A 1 386 ? 13.443 18.884 -2.219 1.00 74.56 386 VAL A O 1
ATOM 3132 N N . LEU A 1 387 ? 13.680 18.721 0.009 1.00 70.19 387 LEU A N 1
ATOM 3133 C CA . LEU A 1 387 ? 14.629 19.828 0.191 1.00 70.19 387 LEU A CA 1
ATOM 3134 C C . LEU A 1 387 ? 15.681 19.528 1.275 1.00 70.19 387 LEU A C 1
ATOM 3136 O O . LEU A 1 387 ? 15.383 18.844 2.250 1.00 70.19 387 LEU A O 1
ATOM 3140 N N . GLY A 1 388 ? 16.876 20.124 1.148 1.00 62.06 388 GLY A N 1
ATOM 3141 C CA . GLY A 1 388 ? 17.936 20.105 2.173 1.00 62.06 388 GLY A CA 1
ATOM 3142 C C . GLY A 1 388 ? 18.979 18.982 2.034 1.00 62.06 388 GLY A C 1
ATOM 3143 O O . GLY A 1 388 ? 18.840 18.085 1.206 1.00 62.06 388 GLY A O 1
ATOM 3144 N N . CYS A 1 389 ? 20.052 19.064 2.832 1.00 55.22 389 CYS A N 1
ATOM 3145 C CA . CYS A 1 389 ? 21.097 18.034 2.962 1.00 55.22 389 CYS A CA 1
ATOM 3146 C C . CYS A 1 389 ? 20.776 17.038 4.095 1.00 55.22 389 CYS A C 1
ATOM 3148 O O . CYS A 1 389 ? 19.828 17.262 4.841 1.00 55.22 389 CYS A O 1
ATOM 3150 N N . GLU A 1 390 ? 21.538 15.938 4.223 1.00 55.91 390 GLU A N 1
ATOM 3151 C CA . GLU A 1 390 ? 21.371 14.924 5.283 1.00 55.91 390 GLU A CA 1
ATOM 3152 C C . GLU A 1 390 ? 21.464 15.525 6.698 1.00 55.91 390 GLU A C 1
ATOM 3154 O O . GLU A 1 390 ? 22.523 15.580 7.322 1.00 55.91 390 GLU A O 1
ATOM 3159 N N . PHE A 1 391 ? 20.323 15.969 7.218 1.00 64.19 391 PHE A N 1
ATOM 3160 C CA . PHE A 1 391 ? 20.106 16.278 8.617 1.00 64.19 391 PHE A CA 1
ATOM 3161 C C . PHE A 1 391 ? 19.016 15.344 9.172 1.00 64.19 391 PHE A C 1
ATOM 3163 O O . PHE A 1 391 ? 18.202 14.796 8.431 1.00 64.19 391 PHE A O 1
ATOM 3170 N N . ASN A 1 392 ? 19.084 15.065 10.474 1.00 78.31 392 ASN A N 1
ATOM 3171 C CA . ASN A 1 392 ? 18.200 14.128 11.160 1.00 78.31 392 ASN A CA 1
ATOM 3172 C C . ASN A 1 392 ? 17.337 14.911 12.160 1.00 78.31 392 ASN A C 1
ATOM 3174 O O . ASN A 1 392 ? 17.707 15.069 13.327 1.00 78.31 392 ASN A O 1
ATOM 3178 N N . LEU A 1 393 ? 16.209 15.455 11.683 1.00 84.19 393 LEU A N 1
ATOM 3179 C CA . LEU A 1 393 ? 15.227 16.148 12.522 1.00 84.19 393 LEU A CA 1
ATOM 3180 C C . LEU A 1 393 ? 14.838 15.358 13.791 1.00 84.19 393 LEU A C 1
ATOM 3182 O O . LEU A 1 393 ? 14.870 15.978 14.856 1.00 84.19 393 LEU A O 1
ATOM 3186 N N . PRO A 1 394 ? 14.551 14.036 13.742 1.00 89.06 394 PRO A N 1
ATOM 3187 C CA . PRO A 1 394 ? 14.288 13.244 14.948 1.00 89.06 394 PRO A CA 1
ATOM 3188 C C . PRO A 1 394 ? 15.370 13.380 16.030 1.00 89.06 394 PRO A C 1
ATOM 3190 O O . PRO A 1 394 ? 15.065 13.728 17.169 1.00 89.06 394 PRO A O 1
ATOM 3193 N N . GLN A 1 395 ? 16.644 13.206 15.664 1.00 89.31 395 GLN A N 1
ATOM 3194 C CA . GLN A 1 395 ? 17.767 13.345 16.603 1.00 89.31 395 GLN A CA 1
ATOM 3195 C C . GLN A 1 395 ? 17.892 14.769 17.164 1.00 89.31 395 GLN A C 1
ATOM 3197 O O . GLN A 1 395 ? 18.279 14.966 18.317 1.00 89.31 395 GLN A O 1
ATOM 3202 N N . TYR A 1 396 ? 17.589 15.790 16.359 1.00 89.25 396 TYR A N 1
ATOM 3203 C CA . TYR A 1 396 ? 17.628 17.174 16.830 1.00 89.25 396 TYR A CA 1
ATOM 3204 C C . TYR A 1 396 ? 16.499 17.483 17.811 1.00 89.25 396 TYR A C 1
ATOM 3206 O O . TYR A 1 396 ? 16.754 18.135 18.823 1.00 89.25 396 TYR A O 1
ATOM 3214 N N . LEU A 1 397 ? 15.279 17.015 17.535 1.00 91.94 397 LEU A N 1
ATOM 3215 C CA . LEU A 1 397 ? 14.132 17.179 18.428 1.00 91.94 397 LEU A CA 1
ATOM 3216 C C . LEU A 1 397 ? 14.385 16.512 19.779 1.00 91.94 397 LEU A C 1
ATOM 3218 O O . LEU A 1 397 ? 14.201 17.158 20.806 1.00 91.94 397 LEU A O 1
ATOM 3222 N N . GLU A 1 398 ? 14.892 15.278 19.781 1.00 93.38 398 GLU A N 1
ATOM 3223 C CA . GLU A 1 398 ? 15.257 14.555 21.004 1.00 93.38 398 GLU A CA 1
ATOM 3224 C C . GLU A 1 398 ? 16.296 15.331 21.835 1.00 93.38 398 GLU A C 1
ATOM 3226 O O . GLU A 1 398 ? 16.151 15.512 23.051 1.00 93.38 398 GLU A O 1
ATOM 3231 N N . LYS A 1 399 ? 17.322 15.877 21.166 1.00 92.81 399 LYS A N 1
ATOM 3232 C CA . LYS A 1 399 ? 18.363 16.688 21.809 1.00 92.81 399 LYS A CA 1
ATOM 3233 C C . LYS A 1 399 ? 17.814 17.992 22.395 1.00 92.81 399 LYS A C 1
ATOM 3235 O O . LYS A 1 399 ? 18.205 18.363 23.502 1.00 92.81 399 LYS A O 1
ATOM 3240 N N . GLN A 1 400 ? 16.950 18.702 21.668 1.00 92.31 400 GLN A N 1
ATOM 3241 C CA . GLN A 1 400 ? 16.356 19.953 22.152 1.00 92.31 400 GLN A CA 1
ATOM 3242 C C . GLN A 1 400 ? 15.368 19.708 23.290 1.00 92.31 400 GLN A C 1
ATOM 3244 O O . GLN A 1 400 ? 15.423 20.420 24.290 1.00 92.31 400 GLN A O 1
ATOM 3249 N N . ALA A 1 401 ? 14.532 18.672 23.190 1.00 92.38 401 ALA A N 1
ATOM 3250 C CA . ALA A 1 401 ? 13.622 18.280 24.260 1.00 92.38 401 ALA A CA 1
ATOM 3251 C C . ALA A 1 401 ? 14.395 17.983 25.554 1.00 92.38 401 ALA A C 1
ATOM 3253 O O . ALA A 1 401 ? 14.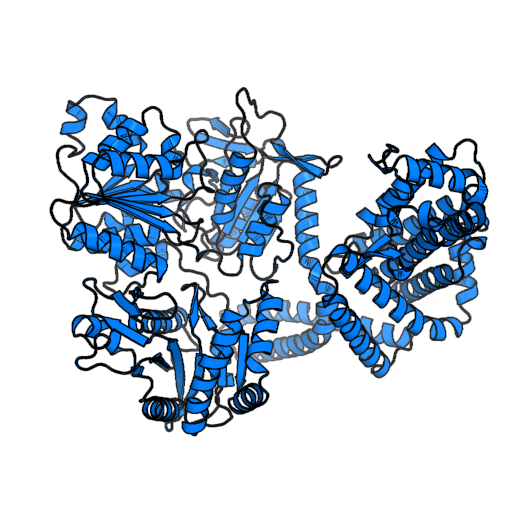081 18.546 26.602 1.00 92.38 401 ALA A O 1
ATOM 3254 N N . SER A 1 402 ? 15.488 17.217 25.457 1.00 92.12 402 SER A N 1
ATOM 3255 C CA . SER A 1 402 ? 16.380 16.941 26.590 1.00 92.12 402 SER A CA 1
ATOM 3256 C C . SER A 1 402 ? 17.012 18.216 27.164 1.00 92.12 402 SER A C 1
ATOM 3258 O O . SER A 1 402 ? 17.026 18.416 28.377 1.00 92.12 402 SER A O 1
ATOM 3260 N N . GLY A 1 403 ? 17.509 19.115 26.305 1.00 91.00 403 GLY A N 1
ATOM 3261 C CA . GLY A 1 403 ? 18.118 20.384 26.724 1.00 91.00 403 GLY A CA 1
ATOM 3262 C C . GLY A 1 403 ? 17.139 21.379 27.362 1.00 91.00 403 GLY A C 1
ATOM 3263 O O . GLY A 1 403 ? 17.555 22.199 28.178 1.00 91.00 403 GLY A O 1
ATOM 3264 N N . MET A 1 404 ? 15.851 21.300 27.016 1.00 89.38 404 MET A N 1
ATOM 3265 C CA . MET A 1 404 ? 14.780 22.158 27.539 1.00 89.38 404 MET A CA 1
ATOM 3266 C C . MET A 1 404 ? 13.942 21.489 28.644 1.00 89.38 404 MET A C 1
ATOM 3268 O O . MET A 1 404 ? 12.953 22.076 29.082 1.00 89.38 404 MET A O 1
ATOM 3272 N N . ASN A 1 405 ? 14.327 20.291 29.106 1.00 89.94 405 ASN A N 1
ATOM 3273 C CA . ASN A 1 405 ? 13.595 19.491 30.097 1.00 89.94 405 ASN A CA 1
ATOM 3274 C C . ASN A 1 405 ? 12.125 19.223 29.699 1.00 89.94 405 ASN A C 1
ATOM 3276 O O . ASN A 1 405 ? 11.206 19.343 30.510 1.00 89.94 405 ASN A O 1
ATOM 3280 N N . MET A 1 406 ? 11.910 18.910 28.421 1.00 92.62 406 MET A N 1
ATOM 3281 C CA . MET A 1 406 ? 10.614 18.543 27.845 1.00 92.62 406 MET A CA 1
ATOM 3282 C C . MET A 1 406 ? 10.511 17.021 27.728 1.00 92.62 406 MET A C 1
ATOM 3284 O O . MET A 1 406 ? 11.501 16.348 27.438 1.00 92.62 406 MET A O 1
ATOM 3288 N N . THR A 1 407 ? 9.308 16.472 27.882 1.00 92.81 407 THR A N 1
ATOM 3289 C CA . THR A 1 407 ? 9.062 15.054 27.580 1.00 92.81 407 THR A CA 1
ATOM 3290 C C . THR A 1 407 ? 9.139 14.827 26.073 1.00 92.81 407 THR A C 1
ATOM 3292 O O . THR A 1 407 ? 8.550 15.597 25.317 1.00 92.81 407 THR A O 1
ATOM 3295 N N . TYR A 1 408 ? 9.843 13.786 25.627 1.00 94.12 408 TYR A N 1
ATOM 3296 C CA . TYR A 1 408 ? 9.934 13.424 24.212 1.00 94.12 408 TYR A CA 1
ATOM 3297 C C . TYR A 1 408 ? 9.217 12.098 23.948 1.00 94.12 408 TYR A C 1
ATOM 3299 O O . TYR A 1 408 ? 9.550 11.080 24.553 1.00 94.12 408 TYR A O 1
ATOM 3307 N N . HIS A 1 409 ? 8.244 12.118 23.039 1.00 94.19 409 HIS A N 1
ATOM 3308 C CA . HIS A 1 409 ? 7.491 10.947 22.598 1.00 94.19 409 HIS A CA 1
ATOM 3309 C C . HIS A 1 409 ? 7.730 10.686 21.113 1.00 94.19 409 HIS A C 1
ATOM 3311 O O . HIS A 1 409 ? 7.840 11.621 20.318 1.00 94.19 409 HIS A O 1
ATOM 3317 N N . THR A 1 410 ? 7.779 9.411 20.731 1.00 93.50 410 THR A N 1
ATOM 3318 C CA . THR A 1 410 ? 7.895 8.979 19.334 1.00 93.50 410 THR A CA 1
ATOM 3319 C C . THR A 1 410 ? 6.829 7.934 19.040 1.00 93.50 410 THR A C 1
ATOM 3321 O O . THR A 1 410 ? 6.611 7.030 19.843 1.00 93.50 410 THR A O 1
ATOM 3324 N N . PHE A 1 411 ? 6.151 8.081 17.904 1.00 91.06 411 PHE A N 1
ATOM 3325 C CA . PHE A 1 411 ? 5.155 7.138 17.405 1.00 91.06 411 PHE A CA 1
ATOM 3326 C C . PHE A 1 411 ? 5.433 6.848 15.935 1.00 91.06 411 PHE A C 1
ATOM 3328 O O . PHE A 1 411 ? 5.528 7.779 15.136 1.00 91.06 411 PHE A O 1
ATOM 3335 N N . ASP A 1 412 ? 5.507 5.572 15.567 1.00 87.19 412 ASP A N 1
ATOM 3336 C CA . ASP A 1 412 ? 5.697 5.143 14.183 1.00 87.19 412 ASP A CA 1
ATOM 3337 C C . ASP A 1 412 ? 4.403 4.527 13.640 1.00 87.19 412 ASP A C 1
ATOM 3339 O O . ASP A 1 412 ? 3.978 3.444 14.041 1.00 87.19 412 ASP A O 1
ATOM 3343 N N . LEU A 1 413 ? 3.761 5.227 12.705 1.00 83.56 413 LEU A N 1
ATOM 3344 C CA . LEU A 1 413 ? 2.572 4.752 12.008 1.00 83.56 413 LEU A CA 1
ATOM 3345 C C . LEU A 1 413 ? 2.987 3.823 10.865 1.00 83.56 413 LEU A C 1
ATOM 3347 O O . LEU A 1 413 ? 3.446 4.274 9.810 1.00 83.56 413 LEU A O 1
ATOM 3351 N N . ASN A 1 414 ? 2.767 2.526 11.053 1.00 66.62 414 ASN A N 1
ATOM 3352 C CA . ASN A 1 414 ? 3.225 1.493 10.121 1.00 66.62 414 ASN A CA 1
ATOM 3353 C C . ASN A 1 414 ? 2.174 1.089 9.071 1.00 66.62 414 ASN A C 1
ATOM 3355 O O . ASN A 1 414 ? 2.487 0.384 8.112 1.00 66.62 414 ASN A O 1
ATOM 3359 N N . ARG A 1 415 ? 0.921 1.536 9.218 1.00 64.38 415 ARG A N 1
ATOM 3360 C CA . ARG A 1 415 ? -0.197 1.116 8.356 1.00 64.38 415 ARG A CA 1
ATOM 3361 C C . ARG A 1 415 ? -0.434 2.107 7.218 1.00 64.38 415 ARG A C 1
ATOM 3363 O O . ARG A 1 415 ? -0.900 3.217 7.456 1.00 64.38 415 ARG A O 1
ATOM 3370 N N . ASN A 1 416 ? -0.152 1.714 5.972 1.00 63.50 416 ASN A N 1
ATOM 3371 C CA . ASN A 1 416 ? -0.480 2.534 4.800 1.00 63.50 416 ASN A CA 1
ATOM 3372 C C . ASN A 1 416 ? -1.960 2.373 4.422 1.00 63.50 416 ASN A C 1
ATOM 3374 O O . ASN A 1 416 ? -2.350 1.413 3.762 1.00 63.50 416 ASN A O 1
ATOM 3378 N N . ILE A 1 417 ? -2.776 3.335 4.841 1.00 64.44 417 ILE A N 1
ATOM 3379 C CA . ILE A 1 417 ? -4.221 3.371 4.606 1.00 64.44 417 ILE A CA 1
ATOM 3380 C C . ILE A 1 417 ? -4.513 3.647 3.133 1.00 64.44 417 ILE A C 1
ATOM 3382 O O . ILE A 1 417 ? -5.380 3.008 2.550 1.00 64.44 417 ILE A O 1
ATOM 3386 N N . ARG A 1 418 ? -3.763 4.564 2.510 1.00 63.00 418 ARG A N 1
ATOM 3387 C CA . ARG A 1 418 ? -4.002 5.022 1.130 1.00 63.00 418 ARG A CA 1
ATOM 3388 C C . ARG A 1 418 ? -3.837 3.907 0.096 1.00 63.00 418 ARG A C 1
ATOM 3390 O O . ARG A 1 418 ? -4.580 3.873 -0.881 1.00 63.00 418 ARG A O 1
ATOM 3397 N N . PHE A 1 419 ? -2.874 3.010 0.314 1.00 57.59 419 PHE A N 1
ATOM 3398 C CA . PHE A 1 419 ? -2.491 1.989 -0.663 1.00 57.59 419 PHE A CA 1
ATOM 3399 C C . PHE A 1 419 ? -2.784 0.550 -0.247 1.00 57.59 419 PHE A C 1
ATOM 3401 O O . PHE A 1 419 ? -2.569 -0.318 -1.081 1.00 57.59 419 PHE A O 1
ATOM 3408 N N . LYS A 1 420 ? -3.283 0.289 0.970 1.00 52.81 420 LYS A N 1
ATOM 3409 C CA . LYS A 1 420 ? -3.706 -1.022 1.511 1.00 52.81 420 LYS A CA 1
ATOM 3410 C C . LYS A 1 420 ? -2.999 -2.262 0.914 1.00 52.81 420 LYS A C 1
ATOM 3412 O O . LYS A 1 420 ? -1.990 -2.688 1.458 1.00 52.81 420 LYS A O 1
ATOM 3417 N N . ASP A 1 421 ? -3.551 -2.809 -0.185 1.00 47.59 421 ASP A N 1
ATOM 3418 C CA . ASP A 1 421 ? -3.134 -4.017 -0.935 1.00 47.59 421 ASP A CA 1
ATOM 3419 C C . ASP A 1 421 ? -2.619 -3.695 -2.372 1.00 47.59 421 ASP A C 1
ATOM 3421 O O . ASP A 1 421 ? -2.169 -4.564 -3.108 1.00 47.59 421 ASP A O 1
ATOM 3425 N N . LYS A 1 422 ? -2.694 -2.424 -2.781 1.00 50.34 422 LYS A N 1
ATOM 3426 C CA . LYS A 1 422 ? -2.364 -1.853 -4.104 1.00 50.34 422 LYS A CA 1
ATOM 3427 C C . LYS A 1 422 ? -0.966 -1.238 -4.166 1.00 50.34 422 LYS A C 1
ATOM 3429 O O . LYS A 1 422 ? -0.504 -0.828 -5.231 1.00 50.34 422 LYS A O 1
ATOM 3434 N N . SER A 1 423 ? -0.275 -1.161 -3.026 1.00 53.41 423 SER A N 1
ATOM 3435 C CA . SER A 1 423 ? 1.074 -0.596 -2.943 1.00 53.41 423 SER A CA 1
ATOM 3436 C C . SER A 1 423 ? 2.094 -1.379 -3.764 1.00 53.41 423 SER A C 1
ATOM 3438 O O . SER A 1 423 ? 3.149 -0.835 -4.073 1.00 53.41 423 SER A O 1
ATOM 3440 N N . GLY A 1 424 ? 1.783 -2.628 -4.132 1.00 58.81 424 GLY A N 1
ATOM 3441 C CA . GLY A 1 424 ? 2.623 -3.434 -5.010 1.00 58.81 424 GLY A CA 1
ATOM 3442 C C . GLY A 1 424 ? 2.963 -2.703 -6.303 1.00 58.81 424 GLY A C 1
ATOM 3443 O O . GLY A 1 424 ? 4.132 -2.646 -6.648 1.00 58.81 424 GLY A O 1
ATOM 3444 N N . GLY A 1 425 ? 1.996 -2.035 -6.946 1.00 65.00 425 GLY A N 1
ATOM 3445 C CA . GLY A 1 425 ? 2.251 -1.270 -8.173 1.00 65.00 425 GLY A CA 1
ATOM 3446 C C . GLY A 1 425 ? 3.143 -0.042 -7.959 1.00 65.00 425 GLY A C 1
ATOM 3447 O O . GLY A 1 425 ? 3.991 0.267 -8.792 1.00 65.00 425 GLY A O 1
ATOM 3448 N N . LEU A 1 426 ? 2.994 0.632 -6.815 1.00 71.06 426 LEU A N 1
ATOM 3449 C CA . LEU A 1 426 ? 3.824 1.774 -6.424 1.00 71.06 426 LEU A CA 1
ATOM 3450 C C . LEU A 1 426 ? 5.280 1.359 -6.166 1.00 71.06 426 LEU A C 1
ATOM 3452 O O . LEU A 1 426 ? 6.193 1.952 -6.737 1.00 71.06 426 LEU A O 1
ATOM 3456 N N . TYR A 1 427 ? 5.497 0.364 -5.301 1.00 70.00 427 TYR A N 1
ATOM 3457 C CA . TYR A 1 427 ? 6.844 -0.114 -4.976 1.00 70.00 427 TYR A CA 1
ATOM 3458 C C . TYR A 1 427 ? 7.492 -0.793 -6.175 1.00 70.00 427 TYR A C 1
ATOM 3460 O O . TYR A 1 427 ? 8.670 -0.572 -6.423 1.00 70.00 427 TYR A O 1
ATOM 3468 N N . TRP A 1 428 ? 6.710 -1.529 -6.968 1.00 75.56 428 TRP A N 1
ATOM 3469 C CA . TRP A 1 428 ? 7.149 -2.052 -8.254 1.00 75.56 428 TRP A CA 1
ATOM 3470 C C . TRP A 1 428 ? 7.658 -0.923 -9.149 1.00 75.56 428 TRP A C 1
ATOM 3472 O O . TRP A 1 428 ? 8.763 -1.024 -9.667 1.00 75.56 428 TRP A O 1
ATOM 3482 N N . LEU A 1 429 ? 6.922 0.184 -9.286 1.00 78.56 429 LEU A N 1
ATOM 3483 C CA . LEU A 1 429 ? 7.349 1.299 -10.130 1.00 78.56 429 LEU A CA 1
ATOM 3484 C C . LEU A 1 429 ? 8.619 1.983 -9.602 1.00 78.56 429 LEU A C 1
ATOM 3486 O O . LEU A 1 429 ? 9.520 2.269 -10.387 1.00 78.56 429 LEU A O 1
ATOM 3490 N N . LEU A 1 430 ? 8.719 2.214 -8.289 1.00 76.44 430 LEU A N 1
ATOM 3491 C CA . LEU A 1 430 ? 9.929 2.764 -7.661 1.00 76.44 430 LEU A CA 1
ATOM 3492 C C . LEU A 1 430 ? 11.145 1.845 -7.859 1.00 76.44 430 LEU A C 1
ATOM 3494 O O . LEU A 1 430 ? 12.231 2.333 -8.176 1.00 76.44 430 LEU A O 1
ATOM 3498 N N . HIS A 1 431 ? 10.943 0.532 -7.742 1.00 76.75 431 HIS A N 1
ATOM 3499 C CA . HIS A 1 431 ? 11.956 -0.483 -8.006 1.00 76.75 431 HIS A CA 1
ATOM 3500 C C . HIS A 1 431 ? 12.368 -0.504 -9.484 1.00 76.75 431 HIS A C 1
ATOM 3502 O O . HIS A 1 431 ? 13.558 -0.446 -9.791 1.00 76.75 431 HIS A O 1
ATOM 3508 N N . GLN A 1 432 ? 11.406 -0.498 -10.419 1.00 78.94 432 GLN A N 1
ATOM 3509 C CA . GLN A 1 432 ? 11.704 -0.452 -11.854 1.00 78.94 432 GLN A CA 1
ATOM 3510 C C . GLN A 1 432 ? 12.496 0.799 -12.228 1.00 78.94 432 GLN A C 1
ATOM 3512 O O . GLN A 1 432 ? 13.341 0.725 -13.118 1.00 78.94 432 GLN A O 1
ATOM 3517 N N . LEU A 1 433 ? 12.245 1.916 -11.540 1.00 78.94 433 LEU A N 1
ATOM 3518 C CA . LEU A 1 433 ? 12.960 3.176 -11.715 1.00 78.94 433 LEU A CA 1
ATOM 3519 C C . LEU A 1 433 ? 14.321 3.234 -10.999 1.00 78.94 433 LEU A C 1
ATOM 3521 O O . LEU A 1 433 ? 15.022 4.230 -11.142 1.00 78.94 433 LEU A O 1
ATOM 3525 N N . GLN A 1 434 ? 14.711 2.187 -10.260 1.00 74.25 434 GLN A N 1
ATOM 3526 C CA . GLN A 1 434 ? 15.941 2.124 -9.452 1.00 74.25 434 GLN A CA 1
ATOM 3527 C C . GLN A 1 434 ? 16.025 3.237 -8.392 1.00 74.25 434 GLN A C 1
ATOM 3529 O O . GLN A 1 434 ? 17.105 3.667 -7.993 1.00 74.25 434 GLN A O 1
ATOM 3534 N N . LEU A 1 435 ? 14.863 3.706 -7.930 1.00 70.75 435 LEU A N 1
ATOM 3535 C CA . LEU A 1 435 ? 14.723 4.799 -6.967 1.00 70.75 435 LEU A CA 1
ATOM 3536 C C . LEU A 1 435 ? 14.508 4.310 -5.528 1.00 70.75 435 LEU A C 1
ATOM 3538 O O . LEU A 1 435 ? 14.599 5.102 -4.591 1.00 70.75 435 LEU A O 1
ATOM 3542 N N . ASP A 1 436 ? 14.246 3.014 -5.356 1.00 65.12 436 ASP A N 1
ATOM 3543 C CA . ASP A 1 436 ? 14.221 2.319 -4.072 1.00 65.12 436 ASP A CA 1
ATOM 3544 C C . ASP A 1 436 ? 14.886 0.942 -4.225 1.00 65.12 436 ASP A C 1
ATOM 3546 O O . ASP A 1 436 ? 14.449 0.110 -5.017 1.00 65.12 436 ASP A O 1
ATOM 3550 N N . THR A 1 437 ? 15.971 0.714 -3.483 1.00 47.44 437 THR A N 1
ATOM 3551 C CA . THR A 1 437 ? 16.764 -0.526 -3.535 1.00 47.44 437 THR A CA 1
ATOM 3552 C C . THR A 1 437 ? 16.323 -1.567 -2.507 1.00 47.44 437 THR A C 1
ATOM 3554 O O . THR A 1 437 ? 16.855 -2.675 -2.502 1.00 47.44 437 THR A O 1
ATOM 3557 N N . ASN A 1 438 ? 15.381 -1.229 -1.618 1.00 41.72 438 ASN A N 1
ATOM 3558 C CA . ASN A 1 438 ? 14.923 -2.118 -0.546 1.00 41.72 438 ASN A CA 1
ATOM 3559 C C . ASN A 1 438 ? 13.621 -2.861 -0.889 1.00 41.72 438 ASN A C 1
ATOM 3561 O O . ASN A 1 438 ? 13.212 -3.759 -0.149 1.00 41.72 438 ASN A O 1
ATOM 3565 N N . SER A 1 439 ? 12.962 -2.509 -1.994 1.00 44.06 439 SER A N 1
ATOM 3566 C CA . SER A 1 439 ? 11.708 -3.113 -2.440 1.00 44.06 439 SER A CA 1
ATOM 3567 C C . SER A 1 439 ? 11.943 -4.094 -3.589 1.00 44.06 439 SER A C 1
ATOM 3569 O O . SER A 1 439 ? 11.853 -3.746 -4.756 1.00 44.06 439 SER A O 1
ATOM 3571 N N . ASN A 1 440 ? 12.196 -5.365 -3.268 1.00 40.19 440 ASN A N 1
ATOM 3572 C CA . ASN A 1 440 ? 12.165 -6.431 -4.272 1.00 40.19 440 ASN A CA 1
ATOM 3573 C C . ASN A 1 440 ? 10.692 -6.812 -4.520 1.00 40.19 440 ASN A C 1
ATOM 3575 O O . ASN A 1 440 ? 10.145 -7.680 -3.840 1.00 40.19 440 ASN A O 1
ATOM 3579 N N . TYR A 1 441 ? 10.006 -6.062 -5.387 1.00 50.44 441 TYR A N 1
ATOM 3580 C CA . TYR A 1 441 ? 8.571 -6.212 -5.648 1.00 50.44 441 TYR A CA 1
ATOM 3581 C C . TYR A 1 441 ? 8.345 -6.531 -7.130 1.00 50.44 441 TYR A C 1
ATOM 3583 O O . TYR A 1 441 ? 8.178 -5.623 -7.934 1.00 50.44 441 TYR A O 1
ATOM 3591 N N . ASP A 1 442 ? 8.317 -7.819 -7.484 1.00 45.97 442 ASP A N 1
ATOM 3592 C CA . ASP A 1 442 ? 7.917 -8.317 -8.816 1.00 45.97 442 ASP A CA 1
ATOM 3593 C C . ASP A 1 442 ? 6.507 -8.954 -8.813 1.00 45.97 442 ASP A C 1
ATOM 3595 O O . ASP A 1 442 ? 6.109 -9.610 -9.779 1.00 45.97 442 ASP A O 1
ATOM 3599 N N . ASP A 1 443 ? 5.739 -8.726 -7.741 1.00 49.38 443 ASP A N 1
ATOM 3600 C CA . ASP A 1 443 ? 4.400 -9.281 -7.488 1.00 49.38 443 ASP A CA 1
ATOM 3601 C C . ASP A 1 443 ? 3.320 -8.173 -7.476 1.00 49.38 443 ASP A C 1
ATOM 3603 O O . ASP A 1 443 ? 2.500 -8.069 -6.563 1.00 49.38 443 ASP A O 1
ATOM 3607 N N . TRP A 1 444 ? 3.337 -7.279 -8.473 1.00 55.19 444 TRP A N 1
ATOM 3608 C CA . TRP A 1 444 ? 2.232 -6.336 -8.694 1.00 55.19 444 TRP A CA 1
ATOM 3609 C C . TRP A 1 444 ? 1.042 -7.060 -9.334 1.00 55.19 444 TRP A C 1
ATOM 3611 O O . TRP A 1 444 ? 1.181 -7.620 -10.417 1.00 55.19 444 TRP A O 1
ATOM 3621 N N . ASP A 1 445 ? -0.125 -6.994 -8.686 1.00 55.12 445 ASP A N 1
ATOM 3622 C CA . ASP A 1 445 ? -1.420 -7.355 -9.271 1.00 55.12 445 ASP A CA 1
ATOM 3623 C C . ASP A 1 445 ? -1.951 -6.189 -10.137 1.00 55.12 445 ASP A C 1
ATOM 3625 O O . ASP A 1 445 ? -2.347 -5.151 -9.579 1.00 55.12 445 ASP A O 1
ATOM 3629 N N . PRO A 1 446 ? -1.985 -6.324 -11.478 1.00 55.09 446 PRO A N 1
ATOM 3630 C CA . PRO A 1 446 ? -2.430 -5.270 -12.386 1.00 55.09 446 PRO A CA 1
ATOM 3631 C C . PRO A 1 446 ? -3.898 -4.873 -12.238 1.00 55.09 446 PRO A C 1
ATOM 3633 O O . PRO A 1 446 ? -4.244 -3.742 -12.586 1.00 55.09 446 PRO A O 1
ATOM 3636 N N . ASP A 1 447 ? -4.741 -5.754 -11.695 1.00 53.66 447 ASP A N 1
ATOM 3637 C CA . ASP A 1 447 ? -6.165 -5.482 -11.479 1.00 53.66 447 ASP A CA 1
ATOM 3638 C C . ASP A 1 447 ? -6.397 -4.646 -10.214 1.00 53.66 447 ASP A C 1
ATOM 3640 O O . ASP A 1 447 ? -7.431 -3.990 -10.047 1.00 53.66 447 ASP A O 1
ATOM 3644 N N . SER A 1 448 ? -5.402 -4.613 -9.323 1.00 56.41 448 SER A N 1
ATOM 3645 C CA . SER A 1 448 ? -5.482 -3.876 -8.069 1.00 56.41 448 SER A CA 1
ATOM 3646 C C . SER A 1 448 ? -5.256 -2.368 -8.260 1.00 56.41 448 SER A C 1
ATOM 3648 O O . SER A 1 448 ? -5.970 -1.573 -7.651 1.00 56.41 448 SER A O 1
ATOM 3650 N N . TYR A 1 449 ? -4.330 -1.923 -9.117 1.00 71.62 449 TYR A N 1
ATOM 3651 C CA . TYR A 1 449 ? -3.946 -0.508 -9.260 1.00 71.62 449 TYR A CA 1
ATOM 3652 C C . TYR A 1 449 ? -3.619 -0.164 -10.713 1.00 71.62 449 TYR A C 1
ATOM 3654 O O . TYR A 1 449 ? -2.732 -0.773 -11.304 1.00 71.62 449 TYR A O 1
ATOM 3662 N N . GLU A 1 450 ? -4.308 0.822 -11.294 1.00 79.69 450 GLU A N 1
ATOM 3663 C CA . GLU A 1 450 ? -4.172 1.122 -12.723 1.00 79.69 450 GLU A CA 1
ATOM 3664 C C . GLU A 1 450 ? -2.862 1.883 -12.997 1.00 79.69 450 GLU A C 1
ATOM 3666 O O . GLU A 1 450 ? -2.714 3.033 -12.596 1.00 79.69 450 GLU A O 1
ATOM 3671 N N . ILE A 1 451 ? -1.920 1.261 -13.713 1.00 85.19 451 ILE A N 1
ATOM 3672 C CA . ILE A 1 451 ? -0.702 1.916 -14.218 1.00 85.19 451 ILE A CA 1
ATOM 3673 C C . ILE A 1 451 ? -0.729 1.883 -15.748 1.00 85.19 451 ILE A C 1
ATOM 3675 O O . ILE A 1 451 ? -0.859 0.808 -16.346 1.00 85.19 451 ILE A O 1
ATOM 3679 N N . LYS A 1 452 ? -0.594 3.048 -16.395 1.00 88.31 452 LYS A N 1
ATOM 3680 C CA . LYS A 1 452 ? -0.384 3.146 -17.852 1.00 88.31 452 LYS A CA 1
ATOM 3681 C C . LYS A 1 452 ? 0.777 4.075 -18.177 1.00 88.31 452 LYS A C 1
ATOM 3683 O O . LYS A 1 452 ? 0.928 5.121 -17.555 1.00 88.31 452 LYS A O 1
ATOM 3688 N N . VAL A 1 453 ? 1.547 3.714 -19.197 1.00 91.00 453 VAL A N 1
ATOM 3689 C CA . VAL A 1 453 ? 2.599 4.559 -19.773 1.00 91.00 453 VAL A CA 1
ATOM 3690 C C . VAL A 1 453 ? 2.161 4.961 -21.178 1.00 91.00 453 VAL A C 1
ATOM 3692 O O . VAL A 1 453 ? 1.726 4.107 -21.952 1.00 91.00 453 VAL A O 1
ATOM 3695 N N . VAL A 1 454 ? 2.237 6.252 -21.495 1.00 91.00 454 VAL A N 1
ATOM 3696 C CA . VAL A 1 454 ? 1.785 6.822 -22.773 1.00 91.00 454 VAL A CA 1
ATOM 3697 C C . VAL A 1 454 ? 2.951 7.399 -23.571 1.00 91.00 454 VAL A C 1
ATOM 3699 O O . VAL A 1 454 ? 3.962 7.813 -23.006 1.00 91.00 454 VAL A O 1
ATOM 3702 N N . ASP A 1 455 ? 2.794 7.456 -24.892 1.00 88.44 455 ASP A N 1
ATOM 3703 C CA . ASP A 1 455 ? 3.828 7.950 -25.817 1.00 88.44 455 ASP A CA 1
ATOM 3704 C C . ASP A 1 455 ? 3.872 9.472 -25.945 1.00 88.44 455 ASP A C 1
ATOM 3706 O O . ASP A 1 455 ? 4.837 10.022 -26.469 1.00 88.44 455 ASP A O 1
ATOM 3710 N N . HIS A 1 456 ? 2.819 10.164 -25.501 1.00 92.25 456 HIS A N 1
ATOM 3711 C CA . HIS A 1 456 ? 2.675 11.600 -25.707 1.00 92.25 456 HIS A CA 1
ATOM 3712 C C . HIS A 1 456 ? 2.056 12.285 -24.480 1.00 92.25 456 HIS A C 1
ATOM 3714 O O . HIS A 1 456 ? 1.047 11.797 -23.958 1.00 92.25 456 HIS A O 1
ATOM 3720 N N . PRO A 1 457 ? 2.570 13.453 -24.045 1.00 92.50 457 PRO A N 1
ATOM 3721 C CA . PRO A 1 457 ? 2.025 14.175 -22.892 1.00 92.50 457 PRO A CA 1
ATOM 3722 C C . PRO A 1 457 ? 0.597 14.695 -23.139 1.00 92.50 457 PRO A C 1
ATOM 3724 O O . PRO A 1 457 ? -0.174 14.867 -22.201 1.00 92.50 457 PRO A O 1
ATOM 3727 N N . GLY A 1 458 ? 0.203 14.887 -24.402 1.00 91.56 458 GLY A N 1
ATOM 3728 C CA . GLY A 1 458 ? -1.187 15.182 -24.780 1.00 91.56 458 GLY A CA 1
ATOM 3729 C C . GLY A 1 458 ? -2.162 14.042 -24.453 1.00 91.56 458 GLY A C 1
ATOM 3730 O O . GLY A 1 458 ? -3.207 14.299 -23.871 1.00 91.56 458 GLY A O 1
ATOM 3731 N N . ILE A 1 459 ? -1.778 12.784 -24.710 1.00 91.44 459 ILE A N 1
ATOM 3732 C CA . ILE A 1 459 ? -2.605 11.604 -24.384 1.00 91.44 459 ILE A CA 1
ATOM 3733 C C . ILE A 1 459 ? -2.779 11.487 -22.866 1.00 91.44 459 ILE A C 1
ATOM 3735 O O . ILE A 1 459 ? -3.855 11.155 -22.374 1.00 91.44 459 ILE A O 1
ATOM 3739 N N . LEU A 1 460 ? -1.717 11.784 -22.109 1.00 93.31 460 LEU A N 1
ATOM 3740 C CA . LEU A 1 460 ? -1.782 11.850 -20.651 1.00 93.31 460 LEU A CA 1
ATOM 3741 C C . LEU A 1 460 ? -2.841 12.867 -20.192 1.00 93.31 460 LEU A C 1
ATOM 3743 O O . LEU A 1 460 ? -3.650 12.553 -19.322 1.00 93.31 460 LEU A O 1
ATOM 3747 N N . ALA A 1 461 ? -2.848 14.064 -20.788 1.00 91.00 461 ALA A N 1
ATOM 3748 C CA . ALA A 1 461 ? -3.825 15.104 -20.475 1.00 91.00 461 ALA A CA 1
ATOM 3749 C C . ALA A 1 461 ? -5.261 14.666 -20.814 1.00 91.00 461 ALA A C 1
ATOM 3751 O O . ALA A 1 461 ? -6.167 14.885 -20.009 1.00 91.00 461 ALA A O 1
ATOM 3752 N N . ASP A 1 462 ? -5.461 13.986 -21.946 1.00 90.62 462 ASP A N 1
ATOM 3753 C CA . ASP A 1 462 ? -6.772 13.468 -22.350 1.00 90.62 462 ASP A CA 1
ATOM 3754 C C . ASP A 1 462 ? -7.317 12.436 -21.351 1.00 90.62 462 ASP A C 1
ATOM 3756 O O . ASP A 1 462 ? -8.481 12.517 -20.961 1.00 90.62 462 ASP A O 1
ATOM 3760 N N . TYR A 1 463 ? -6.475 11.522 -20.852 1.00 90.50 463 TYR A N 1
ATOM 3761 C CA . TYR A 1 463 ? -6.879 10.569 -19.810 1.00 90.50 463 TYR A CA 1
ATOM 3762 C C . TYR A 1 463 ? -7.279 11.256 -18.501 1.00 90.50 463 TYR A C 1
ATOM 3764 O O . TYR A 1 463 ? -8.239 10.843 -17.847 1.00 90.50 463 TYR A O 1
ATOM 3772 N N . ILE A 1 464 ? -6.554 12.302 -18.098 1.00 91.62 464 ILE A N 1
ATOM 3773 C CA . ILE A 1 464 ? -6.884 13.063 -16.887 1.00 91.62 464 ILE A CA 1
ATOM 3774 C C . ILE A 1 464 ? -8.225 13.776 -17.048 1.00 91.62 464 ILE A C 1
ATOM 3776 O O . ILE A 1 464 ? -9.071 13.700 -16.153 1.00 91.62 464 ILE A O 1
ATOM 3780 N N . LYS A 1 465 ? -8.467 14.382 -18.210 1.00 89.25 465 LYS A N 1
ATOM 3781 C CA . LYS A 1 465 ? -9.755 14.986 -18.556 1.00 89.25 465 LYS A CA 1
ATOM 3782 C C . LYS A 1 465 ? -10.894 13.965 -18.567 1.00 89.25 465 LYS A C 1
ATOM 3784 O O . LYS A 1 465 ? -11.960 14.224 -18.008 1.00 89.25 465 LYS A O 1
ATOM 3789 N N . GLU A 1 466 ? -10.664 12.783 -19.137 1.00 89.31 466 GLU A N 1
ATOM 3790 C CA . GLU A 1 466 ? -11.636 11.687 -19.155 1.00 89.31 466 GLU A CA 1
ATOM 3791 C C . GLU A 1 466 ? -12.020 11.260 -17.730 1.00 89.31 466 GLU A C 1
ATOM 3793 O O . GLU A 1 466 ? -13.207 11.195 -17.403 1.00 89.31 466 GLU A O 1
ATOM 3798 N N . LYS A 1 467 ? -11.041 11.035 -16.843 1.00 88.56 467 LYS A N 1
ATOM 3799 C CA . LYS A 1 467 ? -11.313 10.651 -15.448 1.00 88.56 467 LYS A CA 1
ATOM 3800 C C . LYS A 1 467 ? -12.054 11.739 -14.672 1.00 88.56 467 LYS A C 1
ATOM 3802 O O . LYS A 1 467 ? -13.000 11.410 -13.959 1.00 88.56 467 LYS A O 1
ATOM 3807 N N . ASN A 1 468 ? -11.702 13.011 -14.868 1.00 85.06 468 ASN A N 1
ATOM 3808 C CA . ASN A 1 468 ? -12.461 14.128 -14.295 1.00 85.06 468 ASN A CA 1
ATOM 3809 C C . ASN A 1 468 ? -13.919 14.139 -14.787 1.00 85.06 468 ASN A C 1
ATOM 3811 O O . ASN A 1 468 ? -14.835 14.309 -13.985 1.00 85.06 468 ASN A O 1
ATOM 3815 N N . SER A 1 469 ? -14.168 13.866 -16.075 1.00 83.25 469 SER A N 1
ATOM 3816 C CA . SER A 1 469 ? -15.536 13.791 -16.623 1.00 83.25 469 SER A CA 1
ATOM 3817 C C . SER A 1 469 ? -16.384 12.649 -16.037 1.00 83.25 469 SER A C 1
ATOM 3819 O O . SER A 1 469 ? -17.609 12.735 -16.024 1.00 83.25 469 SER A O 1
ATOM 3821 N N . GLN A 1 470 ? -15.739 11.604 -15.504 1.00 83.31 470 GLN A N 1
ATOM 3822 C CA . GLN A 1 470 ? -16.379 10.484 -14.799 1.00 83.31 470 GLN A CA 1
ATOM 3823 C C . GLN A 1 470 ? -16.660 10.790 -13.315 1.00 83.31 470 GLN A C 1
ATOM 3825 O O . GLN A 1 470 ? -17.176 9.931 -12.603 1.00 83.31 470 GLN A O 1
ATOM 3830 N N . GLY A 1 471 ? -16.326 11.996 -12.843 1.00 80.38 471 GLY A N 1
ATOM 3831 C CA . GLY A 1 471 ? -16.510 12.422 -11.455 1.00 80.38 471 GLY A CA 1
ATOM 3832 C C . GLY A 1 471 ? -15.356 12.056 -10.518 1.00 80.38 471 GLY A C 1
ATOM 3833 O O . GLY A 1 471 ? -15.503 12.207 -9.309 1.00 80.38 471 GLY A O 1
ATOM 3834 N N . PHE A 1 472 ? -14.220 11.582 -11.041 1.00 84.00 472 PHE A N 1
ATOM 3835 C CA . PHE A 1 472 ? -13.018 11.335 -10.239 1.00 84.00 472 PHE A CA 1
ATOM 3836 C C . PHE A 1 472 ? -12.150 12.588 -10.135 1.00 84.00 472 PHE A C 1
ATOM 3838 O O . PHE A 1 472 ? -12.012 13.320 -11.107 1.00 84.00 472 PHE A O 1
ATOM 3845 N N . LEU A 1 473 ? -11.474 12.796 -9.004 1.00 84.19 473 LEU A N 1
ATOM 3846 C CA . LEU A 1 473 ? -10.483 13.867 -8.886 1.00 84.19 473 LEU A CA 1
ATOM 3847 C C . LEU A 1 473 ? -9.164 13.435 -9.547 1.00 84.19 473 LEU A C 1
ATOM 3849 O O . LEU A 1 473 ? -8.420 12.635 -8.978 1.00 84.19 473 LEU A O 1
ATOM 3853 N N . ALA A 1 474 ? -8.859 13.957 -10.736 1.00 89.31 474 ALA A N 1
ATOM 3854 C CA . ALA A 1 474 ? -7.646 13.619 -11.482 1.00 89.31 474 ALA A CA 1
ATOM 3855 C C . ALA A 1 474 ? -6.791 14.856 -11.794 1.00 89.31 474 ALA A C 1
ATOM 3857 O O . ALA A 1 474 ? -7.317 15.863 -12.273 1.00 89.31 474 ALA A O 1
ATOM 3858 N N . ARG A 1 475 ? -5.472 14.802 -11.549 1.00 89.44 475 ARG A N 1
ATOM 3859 C CA . ARG A 1 475 ? -4.558 15.947 -11.764 1.00 89.44 475 ARG A CA 1
ATOM 3860 C C . ARG A 1 475 ? -3.236 15.568 -12.416 1.00 89.44 475 ARG A C 1
ATOM 3862 O O . ARG A 1 475 ? -2.699 14.491 -12.172 1.00 89.44 475 ARG A O 1
ATOM 3869 N N . MET A 1 476 ? -2.692 16.486 -13.213 1.00 91.88 476 MET A N 1
ATOM 3870 C CA . MET A 1 476 ? -1.338 16.374 -13.753 1.00 91.88 476 MET A CA 1
ATOM 3871 C C . MET A 1 476 ? -0.309 16.962 -12.787 1.00 91.88 476 MET A C 1
ATOM 3873 O O . MET A 1 476 ? -0.506 18.046 -12.235 1.00 91.88 476 MET A O 1
ATOM 3877 N N . VAL A 1 477 ? 0.805 16.259 -12.603 1.00 91.94 477 VAL A N 1
ATOM 3878 C CA . VAL A 1 477 ? 1.907 16.657 -11.726 1.00 91.94 477 VAL A CA 1
ATOM 3879 C C . VAL A 1 477 ? 3.261 16.362 -12.368 1.00 91.94 477 VAL A C 1
ATOM 3881 O O . VAL A 1 477 ? 3.405 15.419 -13.147 1.00 91.94 477 VAL A O 1
ATOM 3884 N N . ALA A 1 478 ? 4.265 17.167 -12.033 1.00 90.25 478 ALA A N 1
ATOM 3885 C CA . ALA A 1 478 ? 5.636 16.966 -12.491 1.00 90.25 478 ALA A CA 1
ATOM 3886 C C . ALA A 1 478 ? 6.654 17.479 -11.464 1.00 90.25 478 ALA A C 1
ATOM 3888 O O . ALA A 1 478 ? 6.348 18.339 -10.626 1.00 90.25 478 ALA A O 1
ATOM 3889 N N . ASN A 1 479 ? 7.888 16.987 -11.563 1.00 86.56 479 ASN A N 1
ATOM 3890 C CA . ASN A 1 479 ? 9.030 17.671 -10.973 1.00 86.56 479 ASN A CA 1
ATOM 3891 C C . ASN A 1 479 ? 9.467 18.802 -11.913 1.00 86.56 479 ASN A C 1
ATOM 3893 O O . ASN A 1 479 ? 9.607 18.604 -13.116 1.00 86.56 479 ASN A O 1
ATOM 3897 N N . PHE A 1 480 ? 9.626 20.017 -11.397 1.00 74.94 480 PHE A N 1
ATOM 3898 C CA . PHE A 1 480 ? 9.881 21.174 -12.253 1.00 74.94 480 PHE A CA 1
ATOM 3899 C C . PHE A 1 480 ? 11.374 21.450 -12.398 1.00 74.94 480 PHE A C 1
ATOM 3901 O O . PHE A 1 480 ? 12.017 21.966 -11.485 1.00 74.94 480 PHE A O 1
ATOM 3908 N N . ASN A 1 481 ? 11.902 21.190 -13.591 1.00 67.62 481 ASN A N 1
ATOM 3909 C CA . ASN A 1 481 ? 13.232 21.619 -14.008 1.00 67.62 481 ASN A CA 1
ATOM 3910 C C . ASN A 1 481 ? 13.192 23.044 -14.606 1.00 67.62 481 ASN A C 1
ATOM 3912 O O . ASN A 1 481 ? 12.253 23.412 -15.312 1.00 67.62 481 ASN A O 1
ATOM 3916 N N . LYS A 1 482 ? 14.259 23.832 -14.399 1.00 58.19 482 LYS A N 1
ATOM 3917 C CA . LYS A 1 482 ? 14.512 25.097 -15.117 1.00 58.19 482 LYS A CA 1
ATOM 3918 C C . LYS A 1 482 ? 14.451 24.950 -16.644 1.00 58.19 482 LYS A C 1
ATOM 3920 O O . LYS A 1 482 ? 14.053 25.897 -17.305 1.00 58.19 482 LYS A O 1
ATOM 3925 N N . GLY A 1 483 ? 14.845 23.800 -17.197 1.00 62.09 483 GLY A N 1
ATOM 3926 C CA . GLY A 1 483 ? 14.817 23.544 -18.643 1.00 62.09 483 GLY A CA 1
ATOM 3927 C C . GLY A 1 483 ? 13.409 23.402 -19.233 1.00 62.09 483 GLY A C 1
ATOM 3928 O O . GLY A 1 483 ? 13.203 23.748 -20.393 1.00 62.09 483 GLY A O 1
ATOM 3929 N N . SER A 1 484 ? 12.446 22.945 -18.431 1.00 74.62 484 SER A N 1
ATOM 3930 C CA . SER A 1 484 ? 11.068 22.667 -18.867 1.00 74.62 484 SER A CA 1
ATOM 3931 C C . SER A 1 484 ? 10.086 23.760 -18.444 1.00 74.62 484 SER A C 1
ATOM 3933 O O . SER A 1 484 ? 8.942 23.766 -18.885 1.00 74.62 484 SER A O 1
ATOM 3935 N N . LEU A 1 485 ? 10.508 24.710 -17.605 1.00 82.62 485 LEU A N 1
ATOM 3936 C CA . LEU A 1 485 ? 9.709 25.870 -17.225 1.00 82.62 485 LEU A CA 1
ATOM 3937 C C . LEU A 1 485 ? 10.049 27.079 -18.099 1.00 82.62 485 LEU A C 1
ATOM 3939 O O . LEU A 1 485 ? 11.174 27.576 -18.075 1.00 82.62 485 LEU A O 1
ATOM 3943 N N . LYS A 1 486 ? 9.049 27.613 -18.803 1.00 84.44 486 LYS A N 1
ATOM 3944 C CA . LYS A 1 486 ? 9.149 28.886 -19.530 1.00 84.44 486 LYS A CA 1
ATOM 3945 C C . LYS A 1 486 ? 8.164 29.894 -18.956 1.00 84.44 486 LYS A C 1
ATOM 3947 O O . LYS A 1 486 ? 7.052 29.537 -18.579 1.00 84.44 486 LYS A O 1
ATOM 3952 N N . GLU A 1 487 ? 8.572 31.155 -18.885 1.00 84.00 487 GLU A N 1
ATOM 3953 C CA . GLU A 1 487 ? 7.727 32.251 -18.413 1.00 84.00 487 GLU A CA 1
ATOM 3954 C C . GLU A 1 487 ? 7.444 33.210 -19.565 1.00 84.00 487 GLU A C 1
ATOM 3956 O O . GLU A 1 487 ? 8.366 33.663 -20.245 1.00 84.00 487 GLU A O 1
ATOM 3961 N N . LYS A 1 488 ? 6.163 33.499 -19.793 1.00 79.94 488 LYS A N 1
ATOM 3962 C CA . LYS A 1 488 ? 5.709 34.461 -20.796 1.00 79.94 488 LYS A CA 1
ATOM 3963 C C . LYS A 1 488 ? 4.528 35.243 -20.232 1.00 79.94 488 LYS A C 1
ATOM 3965 O O . LYS A 1 488 ? 3.612 34.642 -19.683 1.00 79.94 488 LYS A O 1
ATOM 3970 N N . ASP A 1 489 ? 4.573 36.570 -20.339 1.00 78.25 489 ASP A N 1
ATOM 3971 C CA . ASP A 1 489 ? 3.516 37.480 -19.865 1.00 78.25 489 ASP A CA 1
ATOM 3972 C C . ASP A 1 489 ? 3.133 37.267 -18.382 1.00 78.25 489 ASP A C 1
ATOM 3974 O O . ASP A 1 489 ? 1.970 37.353 -17.999 1.00 78.25 489 ASP A O 1
ATOM 3978 N N . GLY A 1 490 ? 4.124 36.947 -17.538 1.00 74.31 490 GLY A N 1
ATOM 3979 C CA . GLY A 1 490 ? 3.943 36.644 -16.111 1.00 74.31 490 GLY A CA 1
ATOM 3980 C C . GLY A 1 490 ? 3.441 35.227 -15.815 1.00 74.31 490 GLY A C 1
ATOM 3981 O O . GLY A 1 490 ? 3.454 34.805 -14.661 1.00 74.31 490 GLY A O 1
ATOM 3982 N N . VAL A 1 491 ? 3.066 34.454 -16.842 1.00 78.12 491 VAL A N 1
ATOM 3983 C CA . VAL A 1 491 ? 2.583 33.081 -16.694 1.00 78.12 491 VAL A CA 1
ATOM 3984 C C . VAL A 1 491 ? 3.720 32.085 -16.890 1.00 78.12 491 VAL A C 1
ATOM 3986 O O . VAL A 1 491 ? 4.271 31.934 -17.983 1.00 78.12 491 VAL A O 1
ATOM 3989 N N . LYS A 1 492 ? 4.045 31.343 -15.828 1.00 85.62 492 LYS A N 1
ATOM 3990 C CA . LYS A 1 492 ? 4.917 30.168 -15.921 1.00 85.62 492 LYS A CA 1
ATOM 3991 C C . LYS A 1 492 ? 4.155 28.985 -16.510 1.00 85.62 492 LYS A C 1
ATOM 3993 O O . LYS A 1 492 ? 3.049 28.673 -16.071 1.00 85.62 492 LYS A O 1
ATOM 3998 N N . SER A 1 493 ? 4.775 28.316 -17.472 1.00 87.62 493 SER A N 1
ATOM 3999 C CA . SER A 1 493 ? 4.244 27.133 -18.143 1.00 87.62 493 SER A CA 1
ATOM 4000 C C . SER A 1 493 ? 5.300 26.041 -18.213 1.00 87.62 493 SER A C 1
ATOM 4002 O O . SER A 1 493 ? 6.489 26.318 -18.374 1.00 87.62 493 SER A O 1
ATOM 4004 N N . TYR A 1 494 ? 4.848 24.800 -18.106 1.00 88.69 494 TYR A N 1
ATOM 4005 C CA . TYR A 1 494 ? 5.642 23.615 -18.366 1.00 88.69 494 TYR A CA 1
ATOM 4006 C C . TYR A 1 494 ? 5.586 23.332 -19.867 1.00 88.69 494 TYR A C 1
ATOM 4008 O O . TYR A 1 494 ? 4.497 23.269 -20.444 1.00 88.69 494 TYR A O 1
ATOM 4016 N N . VAL A 1 495 ? 6.747 23.234 -20.509 1.00 88.81 495 VAL A N 1
ATOM 4017 C CA . VAL A 1 495 ? 6.889 23.190 -21.965 1.00 88.81 495 VAL A CA 1
ATOM 4018 C C . VAL A 1 495 ? 7.795 22.036 -22.371 1.00 88.81 495 VAL A C 1
ATOM 4020 O O . VAL A 1 495 ? 8.948 21.969 -21.951 1.00 88.81 495 VAL A O 1
ATOM 4023 N N . LEU A 1 496 ? 7.279 21.180 -23.250 1.00 88.31 496 LEU A N 1
ATOM 4024 C CA . LEU A 1 496 ? 8.030 20.164 -23.981 1.00 88.31 496 LEU A CA 1
ATOM 4025 C C . LEU A 1 496 ? 7.872 20.456 -25.479 1.00 88.31 496 LEU A C 1
ATOM 4027 O O . LEU A 1 496 ? 6.871 20.084 -26.098 1.00 88.31 496 LEU A O 1
ATOM 4031 N N . GLU A 1 497 ? 8.825 21.198 -26.043 1.00 86.94 497 GLU A N 1
ATOM 4032 C CA . GLU A 1 497 ? 8.720 21.753 -27.401 1.00 86.94 497 GLU A CA 1
ATOM 4033 C C . GLU A 1 497 ? 8.691 20.668 -28.474 1.00 86.94 497 GLU A C 1
ATOM 4035 O O . GLU A 1 497 ? 7.921 20.768 -29.426 1.00 86.94 497 GLU A O 1
ATOM 4040 N N . GLU A 1 498 ? 9.468 19.604 -28.283 1.00 86.81 498 GLU A N 1
ATOM 4041 C CA . GLU A 1 498 ? 9.536 18.453 -29.185 1.00 86.81 498 GLU A CA 1
ATOM 4042 C C . GLU A 1 498 ? 8.202 17.694 -29.318 1.00 86.81 498 GLU A C 1
ATOM 4044 O O . GLU A 1 498 ? 7.999 16.986 -30.301 1.00 86.81 498 GLU A O 1
ATOM 4049 N N . TYR A 1 499 ? 7.279 17.878 -28.368 1.00 88.00 499 TYR A N 1
ATOM 4050 C CA . TYR A 1 499 ? 5.937 17.288 -28.371 1.00 88.00 499 TYR A CA 1
ATOM 4051 C C . TYR A 1 499 ? 4.838 18.337 -28.609 1.00 88.00 499 TYR A C 1
ATOM 4053 O O . TYR A 1 499 ? 3.653 18.039 -28.472 1.00 88.00 499 TYR A O 1
ATOM 4061 N N . GLY A 1 500 ? 5.203 19.594 -28.900 1.00 89.81 500 GLY A N 1
ATOM 4062 C CA . GLY A 1 500 ? 4.240 20.694 -29.031 1.00 89.81 500 GLY A CA 1
ATOM 4063 C C . GLY A 1 500 ? 3.366 20.888 -27.785 1.00 89.81 500 GLY A C 1
ATOM 4064 O O . GLY A 1 500 ? 2.230 21.348 -27.891 1.00 89.81 500 GLY A O 1
ATOM 4065 N N . PHE A 1 501 ? 3.864 20.504 -26.607 1.00 91.38 501 PHE A N 1
ATOM 4066 C CA . PHE A 1 501 ? 3.086 20.459 -25.376 1.00 91.38 501 PHE A CA 1
ATOM 4067 C C . PHE A 1 501 ? 3.443 21.637 -24.475 1.00 91.38 501 PHE A C 1
ATOM 4069 O O . PHE A 1 501 ? 4.601 21.824 -24.099 1.00 91.38 501 PHE A O 1
ATOM 4076 N N . SER A 1 502 ? 2.440 22.432 -24.108 1.00 91.25 502 SER A N 1
ATOM 4077 C CA . SER A 1 502 ? 2.593 23.545 -23.176 1.00 91.25 502 SER A CA 1
ATOM 4078 C C . SER A 1 502 ? 1.356 23.671 -22.305 1.00 91.25 502 SER A C 1
ATOM 4080 O O . SER A 1 502 ? 0.239 23.737 -22.816 1.00 91.25 502 SER A O 1
ATOM 4082 N N . ARG A 1 503 ? 1.558 23.699 -20.989 1.00 89.44 503 ARG A N 1
ATOM 4083 C CA . ARG A 1 503 ? 0.483 23.856 -20.007 1.00 89.44 503 ARG A CA 1
ATOM 4084 C C . ARG A 1 503 ? 0.913 24.811 -18.894 1.00 89.44 503 ARG A C 1
ATOM 4086 O O . ARG A 1 503 ? 2.078 24.765 -18.485 1.00 89.44 503 ARG A O 1
ATOM 4093 N N . PRO A 1 504 ? 0.014 25.669 -18.388 1.00 87.31 504 PRO A N 1
ATOM 4094 C CA . PRO A 1 504 ? 0.332 26.559 -17.280 1.00 87.31 504 PRO A CA 1
ATOM 4095 C C . PRO A 1 504 ? 0.664 25.754 -16.022 1.00 87.31 504 PRO A C 1
ATOM 4097 O O . PRO A 1 504 ? 0.092 24.692 -15.767 1.00 87.31 504 PRO A O 1
ATOM 4100 N N . VAL A 1 505 ? 1.585 26.273 -15.213 1.00 84.50 505 VAL A N 1
ATOM 4101 C CA . VAL A 1 505 ? 1.885 25.677 -13.911 1.00 84.50 505 VAL A CA 1
ATOM 4102 C C . VAL A 1 505 ? 1.202 26.432 -12.793 1.00 84.50 505 VAL A C 1
ATOM 4104 O O . VAL A 1 505 ? 1.088 27.664 -12.813 1.00 84.50 505 VAL A O 1
ATOM 4107 N N . VAL A 1 506 ? 0.799 25.685 -11.773 1.00 78.12 506 VAL A N 1
ATOM 4108 C CA . VAL A 1 506 ? 0.292 26.279 -10.541 1.00 78.12 506 VAL A CA 1
ATOM 4109 C C . VAL A 1 506 ? 1.440 27.046 -9.882 1.00 78.12 506 VAL A C 1
ATOM 4111 O O . VAL A 1 506 ? 2.529 26.514 -9.658 1.00 78.12 506 VAL A O 1
ATOM 4114 N N . SER A 1 507 ? 1.227 28.334 -9.614 1.00 66.56 507 SER A N 1
ATOM 4115 C CA . SER A 1 507 ? 2.211 29.192 -8.954 1.00 66.56 507 SER A CA 1
ATOM 4116 C C . SER A 1 507 ? 1.515 30.244 -8.083 1.00 66.56 507 SER A C 1
ATOM 4118 O O . SER A 1 507 ? 0.420 30.681 -8.439 1.00 66.56 507 SER A O 1
ATOM 4120 N N . PRO A 1 508 ? 2.135 30.695 -6.973 1.00 54.34 508 PRO A N 1
ATOM 4121 C CA . PRO A 1 508 ? 1.508 31.618 -6.018 1.00 54.34 508 PRO A CA 1
ATOM 4122 C C . PRO A 1 508 ? 1.058 32.987 -6.569 1.00 54.34 508 PRO A C 1
ATOM 4124 O O . PRO A 1 508 ? 0.454 33.745 -5.820 1.00 54.34 508 PRO A O 1
ATOM 4127 N N . GLY A 1 509 ? 1.376 33.333 -7.824 1.00 51.59 509 GLY A N 1
ATOM 4128 C CA . GLY A 1 509 ? 1.080 34.637 -8.436 1.00 51.59 509 GLY A CA 1
ATOM 4129 C C . GLY A 1 509 ? 0.216 34.610 -9.705 1.00 51.59 509 GLY A C 1
ATOM 4130 O O . GLY A 1 509 ? -0.073 35.679 -10.226 1.00 51.59 509 GLY A O 1
ATOM 4131 N N . ASN A 1 510 ? -0.189 33.433 -10.204 1.00 52.16 510 ASN A N 1
ATOM 4132 C CA . ASN A 1 510 ? -0.950 33.305 -11.460 1.00 52.16 510 ASN A CA 1
ATOM 4133 C C . ASN A 1 510 ? -2.456 33.105 -11.251 1.00 52.16 510 ASN A C 1
ATOM 4135 O O . ASN A 1 510 ? -3.258 33.794 -11.874 1.00 52.16 510 ASN A O 1
ATOM 4139 N N . ARG A 1 511 ? -2.832 32.120 -10.426 1.00 55.53 511 ARG A N 1
ATOM 4140 C CA . ARG A 1 511 ? -4.212 31.716 -10.091 1.00 55.53 511 ARG A CA 1
ATOM 4141 C C . ARG A 1 511 ? -4.210 31.024 -8.730 1.00 55.53 511 ARG A C 1
ATOM 4143 O O . ARG A 1 511 ? -3.158 30.532 -8.306 1.00 55.53 511 ARG A O 1
ATOM 4150 N N . THR A 1 512 ? -5.341 31.016 -8.025 1.00 61.09 512 THR A N 1
ATOM 4151 C CA . THR A 1 512 ? -5.401 30.425 -6.685 1.00 61.09 512 THR A CA 1
ATOM 4152 C C . THR A 1 512 ? -5.283 28.909 -6.786 1.00 61.09 512 THR A C 1
ATOM 4154 O O . THR A 1 512 ? -5.904 28.244 -7.606 1.00 61.09 512 THR A O 1
ATOM 4157 N N . PHE A 1 513 ? -4.443 28.346 -5.927 1.00 64.31 513 PHE A N 1
ATOM 4158 C CA . PHE A 1 513 ? -4.305 26.905 -5.734 1.00 64.31 513 PHE A CA 1
ATOM 4159 C C . PHE A 1 513 ? -5.659 26.195 -5.505 1.00 64.31 513 PHE A C 1
ATOM 4161 O O . PHE A 1 513 ? -5.840 25.047 -5.901 1.00 64.31 513 PHE A O 1
ATOM 4168 N N . GLU A 1 514 ? -6.608 26.907 -4.898 1.00 64.06 514 GLU A N 1
ATOM 4169 C CA . GLU A 1 514 ? -7.988 26.476 -4.665 1.00 64.06 514 GLU A CA 1
ATOM 4170 C C . GLU A 1 514 ? -8.719 26.151 -5.976 1.00 64.06 514 GLU A C 1
ATOM 4172 O O . GLU A 1 514 ? -9.401 25.131 -6.052 1.00 64.06 514 GLU A O 1
ATOM 4177 N N . ASP A 1 515 ? -8.497 26.943 -7.031 1.00 67.25 515 ASP A N 1
ATOM 4178 C CA . ASP A 1 515 ? -9.090 26.703 -8.350 1.00 67.25 515 ASP A CA 1
ATOM 4179 C C . ASP A 1 515 ? -8.540 25.428 -8.991 1.00 67.25 515 ASP A C 1
ATOM 4181 O O . ASP A 1 515 ? -9.289 24.679 -9.613 1.00 67.25 515 ASP A O 1
ATOM 4185 N N . TRP A 1 516 ? -7.245 25.146 -8.803 1.00 72.69 516 TRP A N 1
ATOM 4186 C CA . TRP A 1 516 ? -6.631 23.925 -9.323 1.00 72.69 516 TRP A CA 1
ATOM 4187 C C . TRP A 1 516 ? -7.165 22.677 -8.624 1.00 72.69 516 TRP A C 1
ATOM 4189 O O . TRP A 1 516 ? -7.340 21.648 -9.266 1.00 72.69 516 TRP A O 1
ATOM 4199 N N . LEU A 1 517 ? -7.451 22.729 -7.323 1.00 69.31 517 LEU A N 1
ATOM 4200 C CA . LEU A 1 517 ? -8.000 21.579 -6.599 1.00 69.31 517 LEU A CA 1
ATOM 4201 C C . LEU A 1 517 ? -9.502 21.358 -6.812 1.00 69.31 517 LEU A C 1
ATOM 4203 O O . LEU A 1 517 ? -9.970 20.236 -6.634 1.00 69.31 517 LEU A O 1
ATOM 4207 N N . ALA A 1 518 ? -10.255 22.385 -7.204 1.00 65.12 518 ALA A N 1
ATOM 4208 C CA . ALA A 1 518 ? -11.700 22.279 -7.351 1.00 65.12 518 ALA A CA 1
ATOM 4209 C C . ALA A 1 518 ? -12.095 21.268 -8.456 1.00 65.12 518 ALA A C 1
ATOM 4211 O O . ALA A 1 518 ? -11.629 21.389 -9.592 1.00 65.12 518 ALA A O 1
ATOM 4212 N N . PRO A 1 519 ? -13.016 20.315 -8.204 1.00 55.31 519 PRO A N 1
ATOM 4213 C CA . PRO A 1 519 ? -13.418 19.295 -9.185 1.00 55.31 519 PRO A CA 1
ATOM 4214 C C . PRO A 1 519 ? -13.940 19.852 -10.519 1.00 55.31 519 PRO A C 1
ATOM 4216 O O . PRO A 1 519 ? -13.931 19.153 -11.527 1.00 55.31 519 PRO A O 1
ATOM 4219 N N . LYS A 1 520 ? -14.412 21.107 -10.523 1.00 57.19 520 LYS A N 1
ATOM 4220 C CA . LYS A 1 520 ? -15.043 21.770 -11.672 1.00 57.19 520 LYS A CA 1
ATOM 4221 C C . LYS A 1 520 ? -14.111 22.681 -12.487 1.00 57.19 520 LYS A C 1
ATOM 4223 O O . LYS A 1 520 ? -14.579 23.204 -13.493 1.00 57.19 520 LYS A O 1
ATOM 4228 N N . ASN A 1 521 ? -12.845 22.866 -12.093 1.00 56.06 521 ASN A N 1
ATOM 4229 C CA . ASN A 1 521 ? -11.941 23.839 -12.720 1.00 56.06 521 ASN A CA 1
ATOM 4230 C C . ASN A 1 521 ? -10.563 23.260 -13.117 1.00 56.06 521 ASN A C 1
ATOM 4232 O O . ASN A 1 521 ? -10.000 22.412 -12.429 1.00 56.06 521 ASN A O 1
ATOM 4236 N N . ASP A 1 522 ? -10.049 23.794 -14.235 1.00 61.12 522 ASP A N 1
ATOM 4237 C CA . ASP A 1 522 ? -8.646 23.854 -14.698 1.00 61.12 522 ASP A CA 1
ATOM 4238 C C . ASP A 1 522 ? -7.833 22.532 -14.679 1.00 61.12 522 ASP A C 1
ATOM 4240 O O . ASP A 1 522 ? -6.724 22.454 -14.142 1.00 61.12 522 ASP A O 1
ATOM 4244 N N . ASP A 1 523 ? -8.355 21.488 -15.343 1.00 63.62 523 ASP A N 1
ATOM 4245 C CA . ASP A 1 523 ? -7.649 20.220 -15.630 1.00 63.62 523 ASP A CA 1
ATOM 4246 C C . ASP A 1 523 ? -6.435 20.385 -16.566 1.00 63.62 523 ASP A C 1
ATOM 4248 O O . ASP A 1 523 ? -5.655 19.453 -16.772 1.00 63.62 523 ASP A O 1
ATOM 4252 N N . GLU A 1 524 ? -6.250 21.591 -17.099 1.00 75.69 524 GLU A N 1
ATOM 4253 C CA . GLU A 1 524 ? -5.148 21.967 -17.971 1.00 75.69 524 GLU A CA 1
ATOM 4254 C C . GLU A 1 524 ? -3.864 22.327 -17.210 1.00 75.69 524 GLU A C 1
ATOM 4256 O O . GLU A 1 524 ? -2.797 22.369 -17.822 1.00 75.69 524 GLU A O 1
ATOM 4261 N N . MET A 1 525 ? -3.924 22.593 -15.899 1.00 84.19 525 MET A N 1
ATOM 4262 C CA . MET A 1 525 ? -2.744 23.014 -15.136 1.00 84.19 525 MET A CA 1
ATOM 4263 C C . MET A 1 525 ? -1.934 21.841 -14.576 1.00 84.19 525 MET A C 1
ATOM 4265 O O . MET A 1 525 ? -2.473 20.818 -14.144 1.00 84.19 525 MET A O 1
ATOM 4269 N N . ILE A 1 526 ? -0.619 22.045 -14.474 1.00 88.00 526 ILE A N 1
ATOM 4270 C CA . ILE A 1 526 ? 0.307 21.073 -13.881 1.00 88.00 526 ILE A CA 1
ATOM 4271 C C . ILE A 1 526 ? 0.745 21.537 -12.488 1.00 88.00 526 ILE A C 1
ATOM 4273 O O . ILE A 1 526 ? 1.235 22.657 -12.306 1.00 88.00 526 ILE A O 1
ATOM 4277 N N . GLY A 1 527 ? 0.589 20.650 -11.504 1.00 86.62 527 GLY A N 1
ATOM 4278 C CA . GLY A 1 527 ? 1.073 20.838 -10.139 1.00 86.62 527 GLY A CA 1
ATOM 4279 C C . GLY A 1 527 ? 2.533 20.422 -9.959 1.00 86.62 527 GLY A C 1
ATOM 4280 O O . GLY A 1 527 ? 3.023 19.497 -10.605 1.00 86.62 527 GLY A O 1
ATOM 4281 N N . THR A 1 528 ? 3.231 21.087 -9.041 1.00 84.50 528 THR A N 1
ATOM 4282 C CA . THR A 1 528 ? 4.619 20.746 -8.684 1.00 84.50 528 THR A CA 1
ATOM 4283 C C . THR A 1 528 ? 4.642 19.704 -7.567 1.00 84.50 528 THR A C 1
ATOM 4285 O O . THR A 1 528 ? 3.708 19.650 -6.761 1.00 84.50 528 THR A O 1
ATOM 4288 N N . VAL A 1 529 ? 5.742 18.952 -7.433 1.00 82.75 529 VAL A N 1
ATOM 4289 C CA . VAL A 1 529 ? 5.950 18.041 -6.288 1.00 82.75 529 VAL A CA 1
ATOM 4290 C C . VAL A 1 529 ? 5.742 18.727 -4.927 1.00 82.75 529 VAL A C 1
ATOM 4292 O O . VAL A 1 529 ? 5.114 18.159 -4.034 1.00 82.75 529 VAL A O 1
ATOM 4295 N N . HIS A 1 530 ? 6.193 19.977 -4.769 1.00 77.81 530 HIS A N 1
ATOM 4296 C CA . HIS A 1 530 ? 6.040 20.736 -3.521 1.00 77.81 530 HIS A CA 1
ATOM 4297 C C . HIS A 1 530 ? 4.582 21.115 -3.238 1.00 77.81 530 HIS A C 1
ATOM 4299 O O . HIS A 1 530 ? 4.197 21.262 -2.078 1.00 77.81 530 HIS A O 1
ATOM 4305 N N . MET A 1 531 ? 3.775 21.283 -4.289 1.00 76.31 531 MET A N 1
ATOM 4306 C CA . MET A 1 531 ? 2.368 21.663 -4.176 1.00 76.31 531 MET A CA 1
ATOM 4307 C C . MET A 1 531 ? 1.458 20.471 -3.931 1.00 76.31 531 MET A C 1
ATOM 4309 O O . MET A 1 531 ? 0.545 20.578 -3.124 1.00 76.31 531 MET A O 1
ATOM 4313 N N . CYS A 1 532 ? 1.700 19.342 -4.601 1.00 77.56 532 CYS A N 1
ATOM 4314 C CA . CYS A 1 532 ? 0.871 18.153 -4.421 1.00 77.56 532 CYS A CA 1
ATOM 4315 C C . CYS A 1 532 ? 1.184 17.386 -3.128 1.00 77.56 532 CYS A C 1
ATOM 4317 O O . CYS A 1 532 ? 0.445 16.476 -2.753 1.00 77.56 532 CYS A O 1
ATOM 4319 N N . LYS A 1 533 ? 2.281 17.718 -2.438 1.00 78.44 533 LYS A N 1
ATOM 4320 C CA . LYS A 1 533 ? 2.627 17.125 -1.144 1.00 78.44 533 LYS A CA 1
ATOM 4321 C C . LYS A 1 533 ? 1.496 17.342 -0.127 1.00 78.44 533 LYS A C 1
ATOM 4323 O O . LYS A 1 533 ? 0.858 18.387 -0.119 1.00 78.44 533 LYS A O 1
ATOM 4328 N N . GLY A 1 534 ? 1.203 16.331 0.686 1.00 73.75 534 GLY A N 1
ATOM 4329 C CA . GLY A 1 534 ? 0.024 16.325 1.561 1.00 73.75 534 GLY A CA 1
ATOM 4330 C C . GLY A 1 534 ? -1.339 16.140 0.871 1.00 73.75 534 GLY A C 1
ATOM 4331 O O . GLY A 1 534 ? -2.284 15.756 1.546 1.00 73.75 534 GLY A O 1
ATOM 4332 N N . LEU A 1 535 ? -1.451 16.324 -0.452 1.00 78.69 535 LEU A N 1
ATOM 4333 C CA . LEU A 1 535 ? -2.713 16.171 -1.194 1.00 78.69 535 LEU A CA 1
ATOM 4334 C C . LEU A 1 535 ? -2.912 14.743 -1.718 1.00 78.69 535 LEU A C 1
ATOM 4336 O O . LEU A 1 535 ? -1.955 13.962 -1.807 1.00 78.69 535 LEU A O 1
ATOM 4340 N N . GLU A 1 536 ? -4.155 14.429 -2.078 1.00 79.81 536 GLU A N 1
ATOM 4341 C CA . GLU A 1 536 ? -4.591 13.134 -2.603 1.00 79.81 536 GLU A CA 1
ATOM 4342 C C . GLU A 1 536 ? -5.515 13.318 -3.811 1.00 79.81 536 GLU A C 1
ATOM 4344 O O . GLU A 1 536 ? -6.351 14.218 -3.829 1.00 79.81 536 GLU A O 1
ATOM 4349 N N . PHE A 1 537 ? -5.373 12.442 -4.805 1.00 84.88 537 PHE A N 1
ATOM 4350 C CA . PHE A 1 537 ? -6.202 12.391 -6.009 1.00 84.88 537 PHE A CA 1
ATOM 4351 C C . PHE A 1 537 ? -6.742 10.969 -6.205 1.00 84.88 537 PHE A C 1
ATOM 4353 O O . PHE A 1 537 ? -6.170 9.996 -5.711 1.00 84.88 537 PHE A O 1
ATOM 4360 N N . ASP A 1 538 ? -7.820 10.803 -6.965 1.00 83.56 538 ASP A N 1
ATOM 4361 C CA . ASP A 1 538 ? -8.214 9.481 -7.458 1.00 83.56 538 ASP A CA 1
ATOM 4362 C C . ASP A 1 538 ? -7.211 8.978 -8.500 1.00 83.56 538 ASP A C 1
ATOM 4364 O O . ASP A 1 538 ? -6.730 7.850 -8.397 1.00 83.56 538 ASP A O 1
ATOM 4368 N N . TYR A 1 539 ? -6.850 9.839 -9.453 1.00 88.00 539 TYR A N 1
ATOM 4369 C CA . TYR A 1 539 ? -5.896 9.547 -10.522 1.00 88.00 539 TYR A CA 1
ATOM 4370 C C . TYR A 1 539 ? -4.838 10.649 -10.642 1.00 88.00 539 TYR A C 1
ATOM 4372 O O . TYR A 1 539 ? -5.129 11.823 -10.413 1.00 88.00 539 TYR A O 1
ATOM 4380 N N . ALA A 1 540 ? -3.613 10.300 -11.035 1.00 91.88 540 ALA A N 1
ATOM 4381 C CA . ALA A 1 540 ? -2.573 11.293 -11.315 1.00 91.88 540 ALA A CA 1
ATOM 4382 C C . ALA A 1 540 ? -1.871 11.035 -12.648 1.00 91.88 540 ALA A C 1
ATOM 4384 O O . ALA A 1 540 ? -1.528 9.900 -12.972 1.00 91.88 540 ALA A O 1
ATOM 4385 N N . GLY A 1 541 ? -1.638 12.105 -13.405 1.00 94.19 541 GLY A N 1
ATOM 4386 C CA . GLY A 1 541 ? -0.829 12.093 -14.619 1.00 94.19 541 GLY A CA 1
ATOM 4387 C C . GLY A 1 541 ? 0.559 12.624 -14.294 1.00 94.19 541 GLY A C 1
ATOM 4388 O O . GLY A 1 541 ? 0.684 13.778 -13.901 1.00 94.19 541 GLY A O 1
ATOM 4389 N N . ILE A 1 542 ? 1.591 11.802 -14.438 1.00 94.06 542 ILE A N 1
ATOM 4390 C CA . ILE A 1 542 ? 2.952 12.106 -14.002 1.00 94.06 542 ILE A CA 1
ATOM 4391 C C . ILE A 1 542 ? 3.844 12.286 -15.225 1.00 94.06 542 ILE A C 1
ATOM 4393 O O . ILE A 1 542 ? 4.005 11.373 -16.038 1.00 94.06 542 ILE A O 1
ATOM 4397 N N . LEU A 1 543 ? 4.421 13.479 -15.342 1.00 93.00 543 LEU A N 1
ATOM 4398 C CA . LEU A 1 543 ? 5.393 13.819 -16.376 1.00 93.00 543 LEU A CA 1
ATOM 4399 C C . LEU A 1 543 ? 6.809 13.622 -15.817 1.00 93.00 543 LEU A C 1
ATOM 4401 O O . LEU A 1 543 ? 7.165 14.238 -14.812 1.00 93.00 543 LEU A O 1
ATOM 4405 N N . ILE A 1 544 ? 7.592 12.765 -16.473 1.00 91.25 544 ILE A N 1
ATOM 4406 C CA . ILE A 1 544 ? 8.978 12.427 -16.130 1.00 91.25 544 ILE A CA 1
ATOM 4407 C C . ILE A 1 544 ? 9.887 12.978 -17.227 1.00 91.25 544 ILE A C 1
ATOM 4409 O O . ILE A 1 544 ? 9.951 12.420 -18.323 1.00 91.25 544 ILE A O 1
ATOM 4413 N N . ASP A 1 545 ? 10.594 14.070 -16.952 1.00 87.62 545 ASP A N 1
ATOM 4414 C CA . ASP A 1 545 ? 11.524 14.710 -17.895 1.00 87.62 545 ASP A CA 1
ATOM 4415 C C . ASP A 1 545 ? 12.967 14.811 -17.387 1.00 87.62 545 ASP A C 1
ATOM 4417 O O . ASP A 1 545 ? 13.833 15.356 -18.076 1.00 87.62 545 ASP A O 1
ATOM 4421 N N . ASP A 1 546 ? 13.211 14.295 -16.186 1.00 84.62 546 ASP A N 1
ATOM 4422 C CA . ASP A 1 546 ? 14.462 14.409 -15.451 1.00 84.62 546 ASP A CA 1
ATOM 4423 C C . ASP A 1 546 ? 15.212 13.076 -15.309 1.00 84.62 546 ASP A C 1
ATOM 4425 O O . ASP A 1 546 ? 16.386 13.086 -14.947 1.00 84.62 546 ASP A O 1
ATOM 4429 N N . LEU A 1 547 ? 14.611 11.950 -15.710 1.00 86.69 547 LEU A N 1
ATOM 4430 C CA . LEU A 1 547 ? 15.225 10.616 -15.725 1.00 86.69 547 LEU A CA 1
ATOM 4431 C C . LEU A 1 547 ? 15.552 10.145 -17.151 1.00 86.69 547 LEU A C 1
ATOM 4433 O O . LEU A 1 547 ? 14.785 10.377 -18.084 1.00 86.69 547 LEU A O 1
ATOM 4437 N N . SER A 1 548 ? 16.678 9.450 -17.297 1.00 83.38 548 SER A N 1
ATOM 4438 C CA . SER A 1 548 ? 17.133 8.799 -18.531 1.00 83.38 548 SER A CA 1
ATOM 4439 C C . SER A 1 548 ? 17.459 7.329 -18.278 1.00 83.38 548 SER A C 1
ATOM 4441 O O . SER A 1 548 ? 17.984 6.990 -17.212 1.00 83.38 548 SER A O 1
ATOM 4443 N N . TYR A 1 549 ? 17.197 6.470 -19.266 1.00 82.44 549 TYR A N 1
ATOM 4444 C CA . TYR A 1 549 ? 17.551 5.050 -19.231 1.00 82.44 549 TYR A CA 1
ATOM 4445 C C . TYR A 1 549 ? 18.699 4.731 -20.192 1.00 82.44 549 TYR A C 1
ATOM 4447 O O . TYR A 1 549 ? 18.618 4.991 -21.393 1.00 82.44 549 TYR A O 1
ATOM 4455 N N . ASP A 1 550 ? 19.765 4.131 -19.668 1.00 76.56 550 ASP A N 1
ATOM 4456 C CA . ASP A 1 550 ? 20.878 3.628 -20.468 1.00 76.56 550 ASP A CA 1
ATOM 4457 C C . ASP A 1 550 ? 20.626 2.165 -20.861 1.00 76.56 550 ASP A C 1
ATOM 4459 O O . ASP A 1 550 ? 20.663 1.262 -20.025 1.00 76.56 550 ASP A O 1
ATOM 4463 N N . GLN A 1 551 ? 20.388 1.925 -22.152 1.00 71.06 551 GLN A N 1
ATOM 4464 C CA . GLN A 1 551 ? 20.112 0.591 -22.694 1.00 71.06 551 GLN A CA 1
ATOM 4465 C C . GLN A 1 551 ? 21.330 -0.349 -22.675 1.00 71.06 551 GLN A C 1
ATOM 4467 O O . GLN A 1 551 ? 21.150 -1.566 -22.723 1.00 71.06 551 GLN A O 1
ATOM 4472 N N . GLU A 1 552 ? 22.559 0.178 -22.625 1.00 62.47 552 GLU A N 1
ATOM 4473 C CA . GLU A 1 552 ? 23.777 -0.639 -22.603 1.00 62.47 552 GLU A CA 1
ATOM 4474 C C . GLU A 1 552 ? 24.075 -1.150 -21.193 1.00 62.47 552 GLU A C 1
ATOM 4476 O O . GLU A 1 552 ? 24.409 -2.324 -21.011 1.00 62.47 552 GLU A O 1
ATOM 4481 N N . THR A 1 553 ? 23.943 -0.272 -20.194 1.00 64.94 553 THR A N 1
ATOM 4482 C CA . THR A 1 553 ? 24.243 -0.603 -18.793 1.00 64.94 553 THR A CA 1
ATOM 4483 C C . THR A 1 553 ? 23.020 -1.067 -18.003 1.00 64.94 553 THR A C 1
ATOM 4485 O O . THR A 1 553 ? 23.176 -1.721 -16.974 1.00 64.94 553 THR A O 1
ATOM 4488 N N . GLY A 1 554 ? 21.810 -0.765 -18.481 1.00 68.94 554 GLY A N 1
ATOM 4489 C CA . GLY A 1 554 ? 20.550 -1.042 -17.793 1.00 68.94 554 GLY A CA 1
ATOM 4490 C C . GLY A 1 554 ? 20.265 -0.101 -16.620 1.00 68.94 554 GLY A C 1
ATOM 4491 O O . GLY A 1 554 ? 19.351 -0.378 -15.844 1.00 68.94 554 GLY A O 1
ATOM 4492 N N . ASN A 1 555 ? 21.029 0.983 -16.465 1.00 74.88 555 ASN A N 1
ATOM 4493 C CA . ASN A 1 555 ? 20.909 1.905 -15.338 1.00 74.88 555 ASN A CA 1
ATOM 4494 C C . ASN A 1 555 ? 19.967 3.073 -15.642 1.00 74.88 555 ASN A C 1
ATOM 4496 O O . ASN A 1 555 ? 19.930 3.594 -16.760 1.00 74.88 555 ASN A O 1
ATOM 4500 N N . ILE A 1 556 ? 19.253 3.524 -14.612 1.00 79.25 556 ILE A N 1
ATOM 4501 C CA . ILE A 1 556 ? 18.475 4.765 -14.646 1.00 79.25 556 ILE A CA 1
ATOM 4502 C C . ILE A 1 556 ? 19.263 5.850 -13.922 1.00 79.25 556 ILE A C 1
ATOM 4504 O O . ILE A 1 556 ? 19.794 5.643 -12.833 1.00 79.25 556 ILE A O 1
ATOM 4508 N N . SER A 1 557 ? 19.370 7.018 -14.546 1.00 77.00 557 SER A N 1
ATOM 4509 C CA . SER A 1 557 ? 20.121 8.150 -14.003 1.00 77.00 557 SER A CA 1
ATOM 4510 C C . SER A 1 557 ? 19.420 9.471 -14.295 1.00 77.00 557 SER A C 1
ATOM 4512 O O . SER A 1 557 ? 18.506 9.538 -15.119 1.00 77.00 557 SER A O 1
ATOM 4514 N N . ALA A 1 558 ? 19.844 10.534 -13.613 1.00 76.31 558 ALA A N 1
ATOM 4515 C CA . ALA A 1 558 ? 19.404 11.880 -13.950 1.00 76.31 558 ALA A CA 1
ATOM 4516 C C . ALA A 1 558 ? 19.832 12.230 -15.387 1.00 76.31 558 ALA A C 1
ATOM 4518 O O . ALA A 1 558 ? 20.944 11.913 -15.815 1.00 76.31 558 ALA A O 1
ATOM 4519 N N . SER A 1 559 ? 18.954 12.894 -16.134 1.00 70.31 559 SER A N 1
ATOM 4520 C CA . SER A 1 559 ? 19.196 13.219 -17.544 1.00 70.31 559 SER A CA 1
ATOM 4521 C C . SER A 1 559 ? 20.393 14.168 -17.732 1.00 70.31 559 SER A C 1
ATOM 4523 O O . SER A 1 559 ? 20.762 14.941 -16.847 1.00 70.31 559 SER A O 1
ATOM 4525 N N . LYS A 1 560 ? 21.029 14.160 -18.911 1.00 54.78 560 LYS A N 1
ATOM 4526 C CA . LYS A 1 560 ? 22.145 15.082 -19.216 1.00 54.78 560 LYS A CA 1
ATOM 4527 C C . LYS A 1 560 ? 21.637 16.531 -19.314 1.00 54.78 560 LYS A C 1
ATOM 4529 O O . LYS A 1 560 ? 20.702 16.804 -20.058 1.00 54.78 560 LYS A O 1
ATOM 4534 N N . GLY A 1 561 ? 22.262 17.462 -18.583 1.00 52.00 561 GLY A N 1
ATOM 4535 C CA . GLY A 1 561 ? 21.835 18.874 -18.479 1.00 52.00 561 GLY A CA 1
ATOM 4536 C C . GLY A 1 561 ? 21.347 19.285 -17.083 1.00 52.00 561 GLY A C 1
ATOM 4537 O O . GLY A 1 561 ? 21.103 20.465 -16.828 1.00 52.00 561 GLY A O 1
ATOM 4538 N N . PHE A 1 562 ? 21.274 18.330 -16.156 1.00 53.72 562 PHE A N 1
ATOM 4539 C CA . PHE A 1 562 ? 21.184 18.586 -14.724 1.00 53.72 562 PHE A CA 1
ATOM 4540 C C . PHE A 1 562 ? 22.559 19.064 -14.236 1.00 53.72 562 PHE A C 1
ATOM 4542 O O . PHE A 1 562 ? 23.411 18.261 -13.873 1.00 53.72 562 PHE A O 1
ATOM 4549 N N . ASN A 1 563 ? 22.818 20.377 -14.309 1.00 40.00 563 ASN A N 1
ATOM 4550 C CA . ASN A 1 563 ? 24.025 20.995 -13.746 1.00 40.00 563 ASN A CA 1
ATOM 4551 C C . ASN A 1 563 ? 24.086 20.725 -12.233 1.00 40.00 563 ASN A C 1
ATOM 4553 O O . ASN A 1 563 ? 23.487 21.449 -11.438 1.00 40.00 563 ASN A O 1
ATOM 4557 N N . THR A 1 564 ? 24.830 19.698 -11.835 1.00 40.66 564 THR A N 1
ATOM 4558 C CA . THR A 1 564 ? 25.246 19.454 -10.456 1.00 40.66 564 THR A CA 1
ATOM 4559 C C . THR A 1 564 ? 26.603 20.114 -10.226 1.00 40.66 564 THR A C 1
ATOM 4561 O O . THR A 1 564 ? 27.637 19.455 -10.246 1.00 40.66 564 THR A O 1
ATOM 4564 N N . GLU A 1 565 ? 26.611 21.421 -9.961 1.00 37.50 565 GLU A N 1
ATOM 4565 C CA . GLU A 1 565 ? 27.672 21.996 -9.109 1.00 37.50 565 GLU A CA 1
ATOM 4566 C C . GLU A 1 565 ? 27.454 21.643 -7.618 1.00 37.50 565 GLU A C 1
ATOM 4568 O O . GLU A 1 565 ? 28.204 22.066 -6.747 1.00 37.50 565 GLU A O 1
ATOM 4573 N N . GLY A 1 566 ? 26.458 20.809 -7.310 1.00 39.50 566 GLY A N 1
ATOM 4574 C CA . GLY A 1 566 ? 26.313 20.104 -6.042 1.00 39.50 566 GLY A CA 1
ATOM 4575 C C . GLY A 1 566 ? 25.539 18.811 -6.278 1.00 39.50 566 GLY A C 1
ATOM 4576 O O . GLY A 1 566 ? 24.615 18.800 -7.090 1.00 39.50 566 GLY A O 1
ATOM 4577 N N . GLU A 1 567 ? 25.953 17.730 -5.623 1.00 39.97 567 GLU A N 1
ATOM 4578 C CA . GLU A 1 567 ? 25.318 16.408 -5.639 1.00 39.97 567 GLU A CA 1
ATOM 4579 C C . GLU A 1 567 ? 23.787 16.512 -5.493 1.00 39.97 567 GLU A C 1
ATOM 4581 O O . GLU A 1 567 ? 23.266 16.689 -4.393 1.00 39.97 567 GLU A O 1
ATOM 4586 N N . TYR A 1 568 ? 23.040 16.377 -6.592 1.00 49.50 568 TYR A N 1
ATOM 4587 C CA . TYR A 1 568 ? 21.673 15.872 -6.491 1.00 49.50 568 TYR A CA 1
ATOM 4588 C C . TYR A 1 568 ? 21.793 14.360 -6.349 1.00 49.50 568 TYR A C 1
ATOM 4590 O O . TYR A 1 568 ? 21.945 13.629 -7.324 1.00 49.50 568 TYR A O 1
ATOM 4598 N N . ASP A 1 569 ? 21.813 13.928 -5.094 1.00 59.50 569 ASP A N 1
ATOM 4599 C CA . ASP A 1 569 ? 21.785 12.532 -4.687 1.00 59.50 569 ASP A CA 1
ATOM 4600 C C . ASP A 1 569 ? 20.572 11.834 -5.333 1.00 59.50 569 ASP A C 1
ATOM 4602 O O . ASP A 1 569 ? 19.445 12.334 -5.251 1.00 59.50 569 ASP A O 1
ATOM 4606 N N . VAL A 1 570 ? 20.785 10.678 -5.969 1.00 63.12 570 VAL A N 1
ATOM 4607 C CA . VAL A 1 570 ? 19.728 9.813 -6.532 1.00 63.12 570 VAL A CA 1
ATOM 4608 C C . VAL A 1 570 ? 18.613 9.570 -5.505 1.00 63.12 570 VAL A C 1
ATOM 4610 O O . VAL A 1 570 ? 17.439 9.488 -5.867 1.00 63.12 570 VAL A O 1
ATOM 4613 N N . ARG A 1 571 ? 18.948 9.572 -4.207 1.00 66.00 571 ARG A N 1
ATOM 4614 C CA . ARG A 1 571 ? 17.980 9.488 -3.103 1.00 66.00 571 ARG A CA 1
ATOM 4615 C C . ARG A 1 571 ? 16.952 10.623 -3.092 1.00 66.00 571 ARG A C 1
ATOM 4617 O O . ARG A 1 571 ? 15.792 10.387 -2.766 1.00 66.00 571 ARG A O 1
ATOM 4624 N N . LEU A 1 572 ? 17.337 11.852 -3.442 1.00 74.31 572 LEU A N 1
ATOM 4625 C CA . LEU A 1 572 ? 16.416 12.993 -3.465 1.00 74.31 572 LEU A CA 1
ATOM 4626 C C . LEU A 1 572 ? 15.415 12.881 -4.623 1.00 74.31 572 LEU A C 1
ATOM 4628 O O . LEU A 1 572 ? 14.229 13.140 -4.426 1.00 74.31 572 LEU A O 1
ATOM 4632 N N . LEU A 1 573 ? 15.869 12.438 -5.802 1.00 76.69 573 LEU A N 1
ATOM 4633 C CA . LEU A 1 573 ? 14.975 12.099 -6.916 1.00 76.69 573 LEU A CA 1
ATOM 4634 C C . LEU A 1 573 ? 14.043 10.944 -6.537 1.00 76.69 573 LEU A C 1
ATOM 4636 O O . LEU A 1 573 ? 12.844 11.014 -6.808 1.00 76.69 573 LEU A O 1
ATOM 4640 N N . GLY A 1 574 ? 14.561 9.936 -5.830 1.00 76.31 574 GLY A N 1
ATOM 4641 C CA . GLY A 1 574 ? 13.748 8.851 -5.292 1.00 76.31 574 GLY A CA 1
ATOM 4642 C C . GLY A 1 574 ? 12.634 9.348 -4.375 1.00 76.31 574 GLY A C 1
ATOM 4643 O O . GLY A 1 574 ? 11.475 8.995 -4.580 1.00 76.31 574 GLY A O 1
ATOM 4644 N N . ASN A 1 575 ? 12.935 10.262 -3.450 1.00 79.31 575 ASN A N 1
ATOM 4645 C CA . ASN A 1 575 ? 11.923 10.879 -2.590 1.00 79.31 575 ASN A CA 1
ATOM 4646 C C . ASN A 1 575 ? 10.897 11.719 -3.370 1.00 79.31 575 ASN A C 1
ATOM 4648 O O . ASN A 1 575 ? 9.706 11.675 -3.059 1.00 79.31 575 ASN A O 1
ATOM 4652 N N . ILE A 1 576 ? 11.327 12.485 -4.378 1.00 85.00 576 ILE A N 1
ATOM 4653 C CA . ILE A 1 576 ? 10.430 13.280 -5.236 1.00 85.00 576 ILE A CA 1
ATOM 4654 C C . ILE A 1 576 ? 9.416 12.364 -5.920 1.00 85.00 576 ILE A C 1
ATOM 4656 O O . ILE A 1 576 ? 8.207 12.582 -5.816 1.00 85.00 576 ILE A O 1
ATOM 4660 N N . TYR A 1 577 ? 9.893 11.303 -6.563 1.00 86.25 577 TYR A N 1
ATOM 4661 C CA . TYR A 1 577 ? 9.030 10.351 -7.250 1.00 86.25 577 TYR A CA 1
ATOM 4662 C C . TYR A 1 577 ? 8.187 9.519 -6.290 1.00 86.25 577 TYR A C 1
ATOM 4664 O O . TYR A 1 577 ? 7.014 9.273 -6.565 1.00 86.25 577 TYR A O 1
ATOM 4672 N N . HIS A 1 578 ? 8.710 9.199 -5.108 1.00 83.88 578 HIS A N 1
ATOM 4673 C CA . HIS A 1 578 ? 7.922 8.611 -4.032 1.00 83.88 578 HIS A CA 1
ATOM 4674 C C . HIS A 1 578 ? 6.773 9.543 -3.613 1.00 83.88 578 HIS A C 1
ATOM 4676 O O . HIS A 1 578 ? 5.654 9.081 -3.381 1.00 83.88 578 HIS A O 1
ATOM 4682 N N . VAL A 1 579 ? 6.979 10.863 -3.542 1.00 85.12 579 VAL A N 1
ATOM 4683 C CA . VAL A 1 579 ? 5.888 11.822 -3.298 1.00 85.12 579 VAL A CA 1
ATOM 4684 C C . VAL A 1 579 ? 4.884 11.804 -4.451 1.00 85.12 579 VAL A C 1
ATOM 4686 O O . VAL A 1 579 ? 3.693 11.668 -4.176 1.00 85.12 579 VAL A O 1
ATOM 4689 N N . LEU A 1 580 ? 5.331 11.893 -5.708 1.00 88.94 580 LEU A N 1
ATOM 4690 C CA . LEU A 1 580 ? 4.453 11.959 -6.885 1.00 88.94 580 LEU A CA 1
ATOM 4691 C C . LEU A 1 580 ? 3.608 10.688 -7.067 1.00 88.94 580 LEU A C 1
ATOM 4693 O O . LEU A 1 580 ? 2.382 10.775 -7.157 1.00 88.94 580 LEU A O 1
ATOM 4697 N N . PHE A 1 581 ? 4.227 9.505 -7.043 1.00 86.00 581 PHE A N 1
ATOM 4698 C CA . PHE A 1 581 ? 3.517 8.234 -7.223 1.00 86.00 581 PHE A CA 1
ATOM 4699 C C . PHE A 1 581 ? 2.561 7.919 -6.071 1.00 86.00 581 PHE A C 1
ATOM 4701 O O . PHE A 1 581 ? 1.576 7.213 -6.270 1.00 86.00 581 PHE A O 1
ATOM 4708 N N . THR A 1 582 ? 2.796 8.486 -4.881 1.00 80.12 582 THR A N 1
ATOM 4709 C CA . THR A 1 582 ? 1.910 8.288 -3.726 1.00 80.12 582 THR A CA 1
ATOM 4710 C C . THR A 1 582 ? 0.695 9.216 -3.701 1.00 80.12 582 THR A C 1
ATOM 4712 O O . THR A 1 582 ? -0.074 9.154 -2.742 1.00 80.12 582 THR A O 1
ATOM 4715 N N . ARG A 1 583 ? 0.498 10.103 -4.688 1.00 83.62 583 ARG A N 1
ATOM 4716 C CA . ARG A 1 583 ? -0.640 11.044 -4.679 1.00 83.62 583 ARG A CA 1
ATOM 4717 C C . ARG A 1 583 ? -1.963 10.418 -5.118 1.00 83.62 583 ARG A C 1
ATOM 4719 O O . ARG A 1 583 ? -3.001 10.845 -4.624 1.00 83.62 583 ARG A O 1
ATOM 4726 N N . ALA A 1 584 ? -1.941 9.444 -6.025 1.00 84.94 584 ALA A N 1
ATOM 4727 C CA . ALA A 1 584 ? -3.156 8.852 -6.585 1.00 84.94 584 ALA A CA 1
ATOM 4728 C C . ALA A 1 584 ? -3.613 7.610 -5.809 1.00 84.94 584 ALA A C 1
ATOM 4730 O O . ALA A 1 584 ? -2.787 6.797 -5.416 1.00 84.94 584 ALA A O 1
ATOM 4731 N N . ARG A 1 585 ? -4.924 7.441 -5.611 1.00 77.38 585 ARG A N 1
ATOM 4732 C CA . ARG A 1 585 ? -5.512 6.294 -4.888 1.00 77.38 585 ARG A CA 1
ATOM 4733 C C . ARG A 1 585 ? -5.908 5.130 -5.803 1.00 77.38 585 ARG A C 1
ATOM 4735 O O . ARG A 1 585 ? -5.880 3.976 -5.378 1.00 77.38 585 ARG A O 1
ATOM 4742 N N . LYS A 1 586 ? -6.309 5.415 -7.047 1.00 78.00 586 LYS A N 1
ATOM 4743 C CA . LYS A 1 586 ? -6.886 4.429 -7.982 1.00 78.00 586 LYS A CA 1
ATOM 4744 C C . LYS A 1 586 ? -5.953 4.082 -9.138 1.00 78.00 586 LYS A C 1
ATOM 4746 O O . LYS A 1 586 ? -5.935 2.925 -9.555 1.00 78.00 586 LYS A O 1
ATOM 4751 N N . GLY A 1 587 ? -5.174 5.046 -9.627 1.00 84.94 587 GLY A N 1
ATOM 4752 C CA . GLY A 1 587 ? -4.204 4.782 -10.683 1.00 84.94 587 GLY A CA 1
ATOM 4753 C C . GLY A 1 587 ? -3.343 5.970 -11.091 1.00 84.94 587 GLY A C 1
ATOM 4754 O O . GLY A 1 587 ? -3.662 7.126 -10.812 1.00 84.94 587 GLY A O 1
ATOM 4755 N N . ILE A 1 588 ? -2.253 5.671 -11.788 1.00 90.75 588 ILE A N 1
ATOM 4756 C CA . ILE A 1 588 ? -1.315 6.649 -12.336 1.00 90.75 588 ILE A CA 1
ATOM 4757 C C . ILE A 1 588 ? -1.113 6.438 -13.831 1.00 90.75 588 ILE A C 1
ATOM 4759 O O . ILE A 1 588 ? -1.008 5.317 -14.334 1.00 90.75 588 ILE A O 1
ATOM 4763 N N . TYR A 1 589 ? -1.007 7.554 -14.533 1.00 93.62 589 TYR A N 1
ATOM 4764 C CA . TYR A 1 589 ? -0.616 7.609 -15.930 1.00 93.62 589 TYR A CA 1
ATOM 4765 C C . TYR A 1 589 ? 0.742 8.283 -16.013 1.00 93.62 589 TYR A C 1
ATOM 4767 O O . TYR A 1 589 ? 0.986 9.250 -15.298 1.00 93.62 589 TYR A O 1
ATOM 4775 N N . ILE A 1 590 ? 1.640 7.756 -16.835 1.00 94.88 590 ILE A N 1
ATOM 4776 C CA . ILE A 1 590 ? 3.040 8.177 -16.866 1.00 94.88 590 ILE A CA 1
ATOM 4777 C C . ILE A 1 590 ? 3.422 8.524 -18.296 1.00 94.88 590 ILE A C 1
ATOM 4779 O O . ILE A 1 590 ? 3.140 7.771 -19.227 1.00 94.88 590 ILE A O 1
ATOM 4783 N N . PHE A 1 591 ? 4.104 9.648 -18.462 1.00 94.44 591 PHE A N 1
ATOM 4784 C CA . PHE A 1 591 ? 4.804 9.990 -19.690 1.00 94.44 591 PHE A CA 1
ATOM 4785 C C . PHE A 1 591 ? 6.276 10.244 -19.365 1.00 94.44 591 PHE A C 1
ATOM 4787 O O . PHE A 1 591 ? 6.582 11.060 -18.495 1.00 94.44 591 PHE A O 1
ATOM 4794 N N . CYS A 1 592 ? 7.174 9.565 -20.077 1.00 92.62 592 CYS A N 1
ATOM 4795 C CA . CYS A 1 592 ? 8.618 9.772 -19.980 1.00 92.62 592 CYS A CA 1
ATOM 4796 C C . CYS A 1 592 ? 9.123 10.513 -21.220 1.00 92.62 592 CYS A C 1
ATOM 4798 O O . CYS A 1 592 ? 8.866 10.070 -22.339 1.00 92.62 592 CYS A O 1
ATOM 4800 N N . ARG A 1 593 ? 9.862 11.612 -21.014 1.00 90.62 593 ARG A N 1
ATOM 4801 C CA . ARG A 1 593 ? 10.521 12.382 -22.079 1.00 90.62 593 ARG A CA 1
ATOM 4802 C C . ARG A 1 593 ? 11.596 11.557 -22.784 1.00 90.62 593 ARG A C 1
ATOM 4804 O O . ARG A 1 593 ? 11.691 11.615 -24.009 1.00 90.62 593 ARG A O 1
ATOM 4811 N N . ASP A 1 594 ? 12.388 10.814 -22.007 1.00 89.00 594 ASP A N 1
ATOM 4812 C CA . ASP A 1 594 ? 13.362 9.855 -22.522 1.00 89.00 594 ASP A CA 1
ATOM 4813 C C . ASP A 1 594 ? 12.639 8.629 -23.093 1.00 89.00 594 ASP A C 1
ATOM 4815 O O . ASP A 1 594 ? 11.942 7.897 -22.385 1.00 89.00 594 ASP A O 1
ATOM 4819 N N . GLN A 1 595 ? 12.797 8.420 -24.399 1.00 88.06 595 GLN A N 1
ATOM 4820 C CA . GLN A 1 595 ? 12.104 7.357 -25.128 1.00 88.06 595 GLN A CA 1
ATOM 4821 C C . GLN A 1 595 ? 12.595 5.966 -24.716 1.00 88.06 595 GLN A C 1
ATOM 4823 O O . GLN A 1 595 ? 11.803 5.028 -24.654 1.00 88.06 595 GLN A O 1
ATOM 4828 N N . ALA A 1 596 ? 13.881 5.828 -24.371 1.00 82.69 596 ALA A N 1
ATOM 4829 C CA . ALA A 1 596 ? 14.426 4.563 -23.892 1.00 82.69 596 ALA A CA 1
ATOM 4830 C C . ALA A 1 596 ? 13.774 4.147 -22.562 1.00 82.69 596 ALA A C 1
ATOM 4832 O O . ALA A 1 596 ? 13.371 2.992 -22.419 1.00 82.69 596 ALA A O 1
ATOM 4833 N N . LEU A 1 597 ? 13.592 5.093 -21.634 1.00 85.88 597 LEU A N 1
ATOM 4834 C CA . LEU A 1 597 ? 12.880 4.875 -20.377 1.00 85.88 597 LEU A CA 1
ATOM 4835 C C . LEU A 1 597 ? 11.391 4.567 -20.597 1.00 85.88 597 LEU A C 1
ATOM 4837 O O . LEU A 1 597 ? 10.851 3.680 -19.935 1.00 85.88 597 LEU A O 1
ATOM 4841 N N . ASN A 1 598 ? 10.734 5.261 -21.535 1.00 86.56 598 ASN A N 1
ATOM 4842 C CA . ASN A 1 598 ? 9.332 5.010 -21.889 1.00 86.56 598 ASN A CA 1
ATOM 4843 C C . ASN A 1 598 ? 9.127 3.557 -22.352 1.00 86.56 598 ASN A C 1
ATOM 4845 O O . ASN A 1 598 ? 8.310 2.829 -21.780 1.00 86.56 598 ASN A O 1
ATOM 4849 N N . CYS A 1 599 ? 9.933 3.115 -23.325 1.00 78.94 599 CYS A N 1
ATOM 4850 C CA . CYS A 1 599 ? 9.917 1.744 -23.832 1.00 78.94 599 CYS A CA 1
ATOM 4851 C C . CYS A 1 599 ? 10.214 0.728 -22.724 1.00 78.94 599 CYS A C 1
ATOM 4853 O O . CYS A 1 599 ? 9.468 -0.235 -22.562 1.00 78.94 599 CYS A O 1
ATOM 4855 N N . TYR A 1 600 ? 11.240 0.978 -21.906 1.00 82.94 600 TYR A N 1
ATOM 4856 C CA . TYR A 1 600 ? 11.586 0.112 -20.780 1.00 82.94 600 TYR A CA 1
ATOM 4857 C C . TYR A 1 600 ? 10.417 -0.060 -19.796 1.00 82.94 600 TYR A C 1
ATOM 4859 O O . TYR A 1 600 ? 10.063 -1.187 -19.451 1.00 82.94 600 TYR A O 1
ATOM 4867 N N . LEU A 1 601 ? 9.762 1.026 -19.367 1.00 80.62 601 LEU A N 1
ATOM 4868 C CA . LEU A 1 601 ? 8.629 0.930 -18.441 1.00 80.62 601 LEU A CA 1
ATOM 4869 C C . LEU A 1 601 ? 7.431 0.210 -19.066 1.00 80.62 601 LEU A C 1
ATOM 4871 O O . LEU A 1 601 ? 6.798 -0.602 -18.391 1.00 80.62 601 LEU A O 1
ATOM 4875 N N . LYS A 1 602 ? 7.129 0.457 -20.347 1.00 79.81 602 LYS A N 1
ATOM 4876 C CA . LYS A 1 602 ? 6.084 -0.283 -21.072 1.00 79.81 602 LYS A CA 1
ATOM 4877 C C . LYS A 1 602 ? 6.382 -1.775 -21.120 1.00 79.81 602 LYS A C 1
ATOM 4879 O O . LYS A 1 602 ? 5.496 -2.582 -20.823 1.00 79.81 602 LYS A O 1
ATOM 4884 N N . ASP A 1 603 ? 7.625 -2.143 -21.412 1.00 71.44 603 ASP A N 1
ATOM 4885 C CA . ASP A 1 603 ? 8.068 -3.532 -21.406 1.00 71.44 603 ASP A CA 1
ATOM 4886 C C . ASP A 1 603 ? 7.918 -4.148 -20.018 1.00 71.44 603 ASP A C 1
ATOM 4888 O O . ASP A 1 603 ? 7.385 -5.253 -19.891 1.00 71.44 603 ASP A O 1
ATOM 4892 N N . ARG A 1 604 ? 8.309 -3.435 -18.961 1.00 71.56 604 ARG A N 1
ATOM 4893 C CA . ARG A 1 604 ? 8.173 -3.907 -17.580 1.00 71.56 604 ARG A CA 1
ATOM 4894 C C . ARG A 1 604 ? 6.711 -4.064 -17.153 1.00 71.56 604 ARG A C 1
ATOM 4896 O O . ARG A 1 604 ? 6.367 -5.130 -16.647 1.00 71.56 604 ARG A O 1
ATOM 4903 N N . ILE A 1 605 ? 5.834 -3.084 -17.398 1.00 71.81 605 ILE A N 1
ATOM 4904 C CA . ILE A 1 605 ? 4.390 -3.172 -17.068 1.00 71.81 605 ILE A CA 1
ATOM 4905 C C . ILE A 1 605 ? 3.794 -4.401 -17.724 1.00 71.81 605 ILE A C 1
ATOM 4907 O O . ILE A 1 605 ? 3.101 -5.212 -17.110 1.00 71.81 605 ILE A O 1
ATOM 4911 N N . SER A 1 606 ? 4.104 -4.545 -19.000 1.00 63.03 606 SER A N 1
ATOM 4912 C CA . SER A 1 606 ? 3.538 -5.608 -19.784 1.00 63.03 606 SER A CA 1
ATOM 4913 C C . SER A 1 606 ? 4.155 -6.962 -19.332 1.00 63.03 606 SER A C 1
ATOM 4915 O O . SER A 1 606 ? 3.528 -8.006 -19.463 1.00 63.03 606 SER A O 1
ATOM 4917 N N . TYR A 1 607 ? 5.388 -6.987 -18.795 1.00 58.81 607 TYR A N 1
ATOM 4918 C CA . TYR A 1 607 ? 5.998 -8.185 -18.193 1.00 58.81 607 TYR A CA 1
ATOM 4919 C C . TYR A 1 607 ? 5.266 -8.592 -16.914 1.00 58.81 607 TYR A C 1
ATOM 4921 O O . TYR A 1 607 ? 4.943 -9.764 -16.755 1.00 58.81 607 TYR A O 1
ATOM 4929 N N . ALA A 1 608 ? 4.948 -7.631 -16.048 1.00 55.31 608 ALA A N 1
ATOM 4930 C CA . ALA A 1 608 ? 4.197 -7.888 -14.824 1.00 55.31 608 ALA A CA 1
ATOM 4931 C C . ALA A 1 608 ? 2.788 -8.440 -15.116 1.00 55.31 608 ALA A C 1
ATOM 4933 O O . ALA A 1 608 ? 2.370 -9.413 -14.494 1.00 55.31 608 ALA A O 1
ATOM 4934 N N . ARG A 1 609 ? 2.104 -7.921 -16.148 1.00 53.03 609 ARG A N 1
ATOM 4935 C CA . ARG A 1 609 ? 0.789 -8.424 -16.599 1.00 53.03 609 ARG A CA 1
ATOM 4936 C C . ARG A 1 609 ? 0.788 -9.875 -17.099 1.00 53.03 609 ARG A C 1
ATOM 4938 O O . ARG A 1 609 ? -0.250 -10.524 -17.086 1.00 53.03 609 ARG A O 1
ATOM 4945 N N . ARG A 1 610 ? 1.942 -10.423 -17.495 1.00 50.84 610 ARG A N 1
ATOM 4946 C CA . ARG A 1 610 ? 2.060 -11.795 -18.024 1.00 50.84 610 ARG A CA 1
ATOM 4947 C C . ARG A 1 610 ? 2.091 -12.901 -16.977 1.00 50.84 610 ARG A C 1
ATOM 4949 O O . ARG A 1 610 ? 1.935 -14.058 -17.366 1.00 50.84 610 ARG A O 1
ATOM 4956 N N . LYS A 1 611 ? 2.329 -12.609 -15.688 1.00 41.59 611 LYS A N 1
ATOM 4957 C CA . LYS A 1 611 ? 2.585 -13.647 -14.662 1.00 41.59 611 LYS A CA 1
ATOM 4958 C C . LYS A 1 611 ? 1.416 -14.652 -14.475 1.00 41.59 611 LYS A C 1
ATOM 4960 O O . LYS A 1 611 ? 1.616 -15.674 -13.818 1.00 41.59 611 LYS A O 1
ATOM 4965 N N . HIS A 1 612 ? 0.252 -14.461 -15.120 1.00 37.19 612 HIS A N 1
ATOM 4966 C CA . HIS A 1 612 ? -0.911 -15.368 -15.050 1.00 37.19 612 HIS A CA 1
ATOM 4967 C C . HIS A 1 612 ? -1.556 -15.802 -16.389 1.00 37.19 612 HIS A C 1
ATOM 4969 O O . HIS A 1 612 ? -2.546 -16.533 -16.377 1.00 37.19 612 HIS A O 1
ATOM 4975 N N . TYR A 1 613 ? -0.955 -15.496 -17.544 1.00 38.78 613 TYR A N 1
ATOM 4976 C CA . TYR A 1 613 ? -1.654 -15.564 -18.842 1.00 38.78 613 TYR A CA 1
ATOM 4977 C C . TYR A 1 613 ? -2.167 -16.960 -19.266 1.00 38.78 613 TYR A C 1
ATOM 4979 O O . TYR A 1 613 ? -3.215 -17.092 -19.898 1.00 38.78 613 TYR A O 1
ATOM 4987 N N . TRP A 1 614 ? -1.470 -18.039 -18.896 1.00 38.00 614 TRP A N 1
ATOM 4988 C CA . TRP A 1 614 ? -1.900 -19.397 -19.260 1.00 38.00 614 TRP A CA 1
ATOM 4989 C C . TRP A 1 614 ? -3.056 -19.926 -18.394 1.00 38.00 614 TRP A C 1
ATOM 4991 O O . TRP A 1 614 ? -3.781 -20.809 -18.836 1.00 38.00 614 TRP A O 1
ATOM 5001 N N . ILE A 1 615 ? -3.270 -19.376 -17.192 1.00 34.25 615 ILE A N 1
ATOM 5002 C CA . ILE A 1 615 ? -4.438 -19.697 -16.352 1.00 34.25 615 ILE A CA 1
ATOM 5003 C C . ILE A 1 615 ? -5.680 -18.994 -16.920 1.00 34.25 615 ILE A C 1
ATOM 5005 O O . ILE A 1 615 ? -6.737 -19.617 -17.017 1.00 34.25 615 ILE A O 1
ATOM 5009 N N . ASP A 1 616 ? -5.529 -17.759 -17.409 1.00 38.62 616 ASP A N 1
ATOM 5010 C CA . ASP A 1 616 ? -6.602 -17.019 -18.086 1.00 38.62 616 ASP A CA 1
ATOM 5011 C C . ASP A 1 616 ? -7.012 -17.673 -19.415 1.00 38.62 616 ASP A C 1
ATOM 5013 O O . ASP A 1 616 ? -8.201 -17.754 -19.724 1.00 38.62 616 ASP A O 1
ATOM 5017 N N . TYR A 1 617 ? -6.058 -18.245 -20.165 1.00 44.28 617 TYR A N 1
ATOM 5018 C CA . TYR A 1 617 ? -6.324 -19.032 -21.379 1.00 44.28 617 TYR A CA 1
ATOM 5019 C C . TYR A 1 617 ? -7.341 -20.168 -21.149 1.00 44.28 617 TYR A C 1
ATOM 5021 O O . TYR A 1 617 ? -8.214 -20.377 -21.991 1.00 44.28 617 TYR A O 1
ATOM 5029 N N . PHE A 1 618 ? -7.284 -20.851 -19.999 1.00 40.28 618 PHE A N 1
ATOM 5030 C CA . PHE A 1 618 ? -8.214 -21.933 -19.650 1.00 40.28 618 PHE A CA 1
ATOM 5031 C C . PHE A 1 618 ? -9.484 -21.444 -18.929 1.00 40.28 618 PHE A C 1
ATOM 5033 O O . PHE A 1 618 ? -10.544 -22.044 -19.105 1.00 40.28 618 PHE A O 1
ATOM 5040 N N . MET A 1 619 ? -9.427 -20.334 -18.181 1.00 35.41 619 MET A N 1
ATOM 5041 C CA . MET A 1 619 ? -10.613 -19.715 -17.561 1.00 35.41 619 MET A CA 1
ATOM 5042 C C . MET A 1 619 ? -11.564 -19.088 -18.594 1.00 35.41 619 MET A C 1
ATOM 5044 O O . MET A 1 619 ? -12.769 -19.015 -18.356 1.00 35.41 619 MET A O 1
ATOM 5048 N N . ASN A 1 620 ? -11.062 -18.730 -19.782 1.00 43.19 620 ASN A N 1
ATOM 5049 C CA . ASN A 1 620 ? -11.870 -18.217 -20.894 1.00 43.19 620 ASN A CA 1
ATOM 5050 C C . ASN A 1 620 ? -12.955 -19.193 -21.395 1.00 43.19 620 ASN A C 1
ATOM 5052 O O . ASN A 1 620 ? -13.942 -18.740 -21.978 1.00 43.19 620 ASN A O 1
ATOM 5056 N N . LEU A 1 621 ? -12.826 -20.503 -21.129 1.00 39.66 621 LEU A N 1
ATOM 5057 C CA . LEU A 1 621 ? -13.875 -21.496 -21.405 1.00 39.66 621 LEU A CA 1
ATOM 5058 C C . LEU A 1 621 ? -15.134 -21.238 -20.554 1.00 39.66 621 LEU A C 1
ATOM 5060 O O . LEU A 1 621 ? -16.253 -21.349 -21.043 1.00 39.66 621 LEU A O 1
ATOM 5064 N N . TYR A 1 622 ? -14.941 -20.824 -19.296 1.00 40.25 622 TYR A N 1
ATOM 5065 C CA . TYR A 1 622 ? -16.016 -20.421 -18.383 1.00 40.25 622 TYR A CA 1
ATOM 5066 C C . TYR A 1 622 ? -16.555 -19.020 -18.713 1.00 40.25 622 TYR A C 1
ATOM 5068 O O . TYR A 1 622 ? -17.750 -18.761 -18.558 1.00 40.25 622 TYR A O 1
ATOM 5076 N N . SER A 1 623 ? -15.691 -18.123 -19.197 1.00 44.03 623 SER A N 1
ATOM 5077 C CA . SER A 1 623 ? -16.057 -16.747 -19.556 1.00 44.03 623 SER A CA 1
ATOM 5078 C C . SER A 1 623 ? -16.982 -16.674 -20.774 1.00 44.03 623 SER A C 1
ATOM 5080 O O . SER A 1 623 ? -17.883 -15.842 -20.789 1.00 44.03 623 SER A O 1
ATOM 5082 N N . ALA A 1 624 ? -16.834 -17.562 -21.766 1.00 50.78 624 ALA A N 1
ATOM 5083 C CA . ALA A 1 624 ? -17.725 -17.603 -22.933 1.00 50.78 624 ALA A CA 1
ATOM 5084 C C . ALA A 1 624 ? -19.181 -17.941 -22.549 1.00 50.78 624 ALA A C 1
ATOM 5086 O O . ALA A 1 624 ? -20.117 -17.272 -22.986 1.00 50.78 624 ALA A O 1
ATOM 5087 N N . GLU A 1 625 ? -19.377 -18.932 -21.673 1.00 52.91 625 GLU A N 1
ATOM 5088 C CA . GLU A 1 625 ? -20.706 -19.319 -21.175 1.00 52.91 625 GLU A CA 1
ATOM 5089 C C . GLU A 1 625 ? -21.325 -18.281 -20.226 1.00 52.91 625 GLU A C 1
ATOM 5091 O O . GLU A 1 625 ? -22.553 -18.157 -20.139 1.00 52.91 625 GLU A O 1
ATOM 5096 N N . ALA A 1 626 ? -20.489 -17.559 -19.475 1.00 50.66 626 ALA A N 1
ATOM 5097 C CA . ALA A 1 626 ? -20.920 -16.451 -18.628 1.00 50.66 626 ALA A CA 1
ATOM 5098 C C . ALA A 1 626 ? -21.379 -15.252 -19.473 1.00 50.66 626 ALA A C 1
ATOM 5100 O O . ALA A 1 626 ? -22.432 -14.674 -19.198 1.00 50.66 626 ALA A O 1
ATOM 5101 N N . GLU A 1 627 ? -20.663 -14.942 -20.555 1.00 61.97 627 GLU A N 1
ATOM 5102 C CA . GLU A 1 627 ? -20.975 -13.787 -21.397 1.00 61.97 627 GLU A CA 1
ATOM 5103 C C . GLU A 1 627 ? -22.134 -14.037 -22.359 1.00 61.97 627 GLU A C 1
ATOM 5105 O O . GLU A 1 627 ? -22.943 -13.138 -22.594 1.00 61.97 627 GLU A O 1
ATOM 5110 N N . ASP A 1 628 ? -22.336 -15.282 -22.793 1.00 62.66 628 ASP A N 1
ATOM 5111 C CA . ASP A 1 628 ? -23.577 -15.693 -23.453 1.00 62.66 628 ASP A CA 1
ATOM 5112 C C . ASP A 1 628 ? -24.799 -15.561 -22.528 1.00 62.66 628 ASP A C 1
ATOM 5114 O O . ASP A 1 628 ? -25.870 -15.118 -22.963 1.00 62.66 628 ASP A O 1
ATOM 5118 N N . ARG A 1 629 ? -24.645 -15.876 -21.233 1.00 70.00 629 ARG A N 1
ATOM 5119 C CA . ARG A 1 629 ? -25.676 -15.617 -20.214 1.00 70.00 629 ARG A CA 1
ATOM 5120 C C . ARG A 1 629 ? -25.939 -14.123 -20.052 1.00 70.00 629 ARG A C 1
ATOM 5122 O O . ARG A 1 629 ? -27.096 -13.712 -20.101 1.00 70.00 629 ARG A O 1
ATOM 5129 N N . ARG A 1 630 ? -24.888 -13.307 -19.968 1.00 67.81 630 ARG A N 1
ATOM 5130 C CA . ARG A 1 630 ? -24.989 -11.846 -19.850 1.00 67.81 630 ARG A CA 1
ATOM 5131 C C . ARG A 1 630 ? -25.675 -11.201 -21.057 1.00 67.81 630 ARG A C 1
ATOM 5133 O O . ARG A 1 630 ? -26.517 -10.320 -20.892 1.00 67.81 630 ARG A O 1
ATOM 5140 N N . VAL A 1 631 ? -25.368 -11.645 -22.279 1.00 72.12 631 VAL A N 1
ATOM 5141 C CA . VAL A 1 631 ? -26.050 -11.183 -23.502 1.00 72.12 631 VAL A CA 1
ATOM 5142 C C . VAL A 1 631 ? -27.540 -11.520 -23.450 1.00 72.12 631 VAL A C 1
ATOM 5144 O O . VAL A 1 631 ? -28.366 -10.698 -23.859 1.00 72.12 631 VAL A O 1
ATOM 5147 N N . LYS A 1 632 ? -27.895 -12.700 -22.931 1.00 75.06 632 LYS A N 1
ATOM 5148 C CA . LYS A 1 632 ? -29.287 -13.131 -22.766 1.00 75.06 632 LYS A CA 1
ATOM 5149 C C . LYS A 1 632 ? -30.021 -12.282 -21.724 1.00 75.06 632 LYS A C 1
ATOM 5151 O O . LYS A 1 632 ? -31.085 -11.750 -22.023 1.00 75.06 632 LYS A O 1
ATOM 5156 N N . GLU A 1 633 ? -29.406 -12.050 -20.569 1.00 77.00 633 GLU A N 1
AT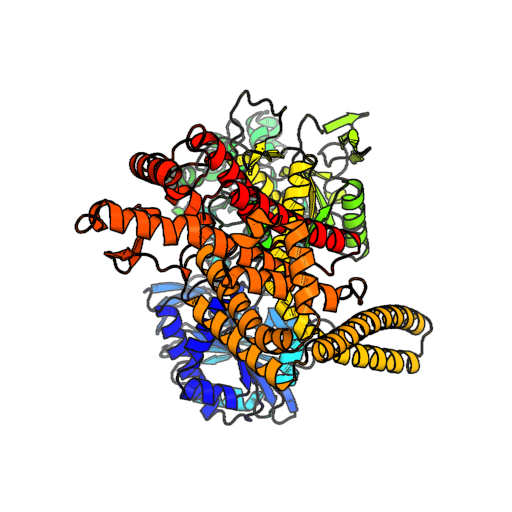OM 5157 C CA . GLU A 1 633 ? -29.946 -11.195 -19.503 1.00 77.00 633 GLU A CA 1
ATOM 5158 C C . GLU A 1 633 ? -30.139 -9.741 -19.957 1.00 77.00 633 GLU A C 1
ATOM 5160 O O . GLU A 1 633 ? -31.174 -9.136 -19.682 1.00 77.00 633 GLU A O 1
ATOM 5165 N N . LEU A 1 634 ? -29.191 -9.179 -20.715 1.00 72.06 634 LEU A N 1
ATOM 5166 C CA . LEU A 1 634 ? -29.308 -7.828 -21.273 1.00 72.06 634 LEU A CA 1
ATOM 5167 C C . LEU A 1 634 ? -30.356 -7.741 -22.395 1.00 72.06 634 LEU A C 1
ATOM 5169 O O . LEU A 1 634 ? -30.998 -6.699 -22.546 1.00 72.06 634 LEU A O 1
ATOM 5173 N N . CYS A 1 635 ? -30.564 -8.811 -23.176 1.00 70.62 635 CYS A N 1
ATOM 5174 C CA . CYS A 1 635 ? -31.682 -8.884 -24.123 1.00 70.62 635 CYS A CA 1
ATOM 5175 C C . CYS A 1 635 ? -33.022 -8.851 -23.377 1.00 70.62 635 CYS A C 1
ATOM 5177 O O . CYS A 1 635 ? -33.909 -8.083 -23.755 1.00 70.62 635 CYS A O 1
ATOM 5179 N N . ASP A 1 636 ? -33.137 -9.628 -22.301 1.00 75.19 636 ASP A N 1
ATOM 5180 C CA . ASP A 1 636 ? -34.344 -9.705 -21.479 1.00 75.19 636 ASP A CA 1
ATOM 5181 C C . ASP A 1 636 ? -34.614 -8.383 -20.741 1.00 75.19 636 ASP A C 1
ATOM 5183 O O . ASP A 1 636 ? -35.760 -7.936 -20.669 1.00 75.19 636 ASP A O 1
ATOM 5187 N N . ALA A 1 637 ? -33.572 -7.713 -20.239 1.00 71.69 637 ALA A N 1
ATOM 5188 C CA . ALA A 1 637 ? -33.672 -6.395 -19.613 1.00 71.69 637 ALA A CA 1
ATOM 5189 C C . ALA A 1 637 ? -34.093 -5.317 -20.621 1.00 71.69 637 ALA A C 1
ATOM 5191 O O . ALA A 1 637 ? -34.988 -4.523 -20.342 1.00 71.69 637 ALA A O 1
ATOM 5192 N N . LYS A 1 638 ? -33.514 -5.327 -21.830 1.00 77.75 638 LYS A N 1
ATOM 5193 C CA . LYS A 1 638 ? -33.895 -4.407 -22.911 1.00 77.75 638 LYS A CA 1
ATOM 5194 C C . LYS A 1 638 ? -35.344 -4.608 -23.350 1.00 77.75 638 LYS A C 1
ATOM 5196 O O . LYS A 1 638 ? -36.000 -3.635 -23.691 1.00 77.75 638 LYS A O 1
ATOM 5201 N N . TRP A 1 639 ? -35.847 -5.842 -23.342 1.00 71.75 639 TRP A N 1
ATOM 5202 C CA . TRP A 1 639 ? -37.249 -6.132 -23.657 1.00 71.75 639 TRP A CA 1
ATOM 5203 C C . TRP A 1 639 ? -38.226 -5.596 -22.597 1.00 71.75 639 TRP A C 1
ATOM 5205 O O . TRP A 1 639 ? -39.371 -5.286 -22.914 1.00 71.75 639 TRP A O 1
ATOM 5215 N N . LYS A 1 640 ? -37.781 -5.481 -21.340 1.00 74.31 640 LYS A N 1
ATOM 5216 C CA . LYS A 1 640 ? -38.584 -5.001 -20.203 1.00 74.31 640 LYS A CA 1
ATOM 5217 C C . LYS A 1 640 ? -38.461 -3.494 -19.943 1.00 74.31 640 LYS A C 1
ATOM 5219 O O . LYS A 1 640 ? -39.177 -2.986 -19.083 1.00 74.31 640 LYS A O 1
ATOM 5224 N N . ALA A 1 641 ? -37.567 -2.796 -20.642 1.00 69.12 641 ALA A N 1
ATOM 5225 C CA . ALA A 1 641 ? -37.319 -1.373 -20.440 1.00 69.12 641 ALA A CA 1
ATOM 5226 C C . ALA A 1 641 ? -38.536 -0.530 -20.856 1.00 69.12 641 ALA A C 1
ATOM 5228 O O . ALA A 1 641 ? -39.115 -0.734 -21.922 1.00 69.12 641 ALA A O 1
ATOM 5229 N N . VAL A 1 642 ? -38.914 0.429 -20.007 1.00 64.38 642 VAL A N 1
ATOM 5230 C CA . VAL A 1 642 ? -40.139 1.238 -20.183 1.00 64.38 642 VAL A CA 1
ATOM 5231 C C . VAL A 1 642 ? -39.815 2.663 -20.655 1.00 64.38 642 VAL A C 1
ATOM 5233 O O . VAL A 1 642 ? -40.688 3.355 -21.173 1.00 64.38 642 VAL A O 1
ATOM 5236 N N . SER A 1 643 ? -38.555 3.099 -20.516 1.00 74.81 643 SER A N 1
ATOM 5237 C CA . SER A 1 643 ? -38.089 4.427 -20.932 1.00 74.81 643 SER A CA 1
ATOM 5238 C C . SER A 1 643 ? -37.106 4.372 -22.105 1.00 74.81 643 SER A C 1
ATOM 5240 O O . SER A 1 643 ? -36.325 3.431 -22.257 1.00 74.81 643 SER A O 1
ATOM 5242 N N . GLU A 1 644 ? -37.131 5.412 -22.938 1.00 70.69 644 GLU A N 1
ATOM 5243 C CA . GLU A 1 644 ? -36.308 5.512 -24.150 1.00 70.69 644 GLU A CA 1
ATOM 5244 C C . GLU A 1 644 ? -34.805 5.662 -23.827 1.00 70.69 644 GLU A C 1
ATOM 5246 O O . GLU A 1 644 ? -33.948 5.107 -24.519 1.00 70.69 644 GLU A O 1
ATOM 5251 N N . GLU A 1 645 ? -34.481 6.326 -22.714 1.00 69.56 645 GLU A N 1
ATOM 5252 C CA . GLU A 1 645 ? -33.112 6.526 -22.222 1.00 69.56 645 GLU A CA 1
ATOM 5253 C C . GLU A 1 645 ? -32.491 5.218 -21.689 1.00 69.56 645 GLU A C 1
ATOM 5255 O O . GLU A 1 645 ? -31.340 4.885 -21.994 1.00 69.56 645 GLU A O 1
ATOM 5260 N N . GLU A 1 646 ? -33.281 4.405 -20.982 1.00 67.69 646 GLU A N 1
ATOM 5261 C CA . GLU A 1 646 ? -32.892 3.064 -20.534 1.00 67.69 646 GLU A CA 1
ATOM 5262 C C . GLU A 1 646 ? -32.694 2.115 -21.724 1.00 67.69 646 GLU A C 1
ATOM 5264 O O . GLU A 1 646 ? -31.716 1.364 -21.779 1.00 67.69 646 GLU A O 1
ATOM 5269 N N . HIS A 1 647 ? -33.552 2.227 -22.741 1.00 74.75 647 HIS A N 1
ATOM 5270 C CA . HIS A 1 647 ? -33.426 1.490 -23.996 1.00 74.75 647 HIS A CA 1
ATOM 5271 C C . HIS A 1 647 ? -32.118 1.806 -24.741 1.00 74.75 647 HIS A C 1
ATOM 5273 O O . HIS A 1 647 ? -31.490 0.895 -25.297 1.00 74.75 647 HIS A O 1
ATOM 5279 N N . LEU A 1 648 ? -31.698 3.076 -24.759 1.00 73.88 648 LEU A N 1
ATOM 5280 C CA . LEU A 1 648 ? -30.467 3.524 -25.415 1.00 73.88 648 LEU A CA 1
ATOM 5281 C C . LEU A 1 648 ? -29.219 3.048 -24.655 1.00 73.88 648 LEU A C 1
ATOM 5283 O O . LEU A 1 648 ? -28.290 2.509 -25.263 1.00 73.88 648 LEU A O 1
ATOM 5287 N N . ARG A 1 649 ? -29.234 3.153 -23.320 1.00 75.19 649 ARG A N 1
ATOM 5288 C CA . ARG A 1 649 ? -28.160 2.660 -22.445 1.00 75.19 649 ARG A CA 1
ATOM 5289 C C . ARG A 1 649 ? -27.986 1.144 -22.554 1.00 75.19 649 ARG A C 1
ATOM 5291 O O . ARG A 1 649 ? -26.867 0.669 -22.758 1.00 75.19 649 ARG A O 1
ATOM 5298 N N . LEU A 1 650 ? -29.083 0.387 -22.487 1.00 76.12 650 LEU A N 1
ATOM 5299 C CA . LEU A 1 650 ? -29.065 -1.073 -22.623 1.00 76.12 650 LEU A CA 1
ATOM 5300 C C . LEU A 1 650 ? -28.628 -1.504 -24.025 1.00 76.12 650 LEU A C 1
ATOM 5302 O O . LEU A 1 650 ? -27.961 -2.523 -24.162 1.00 76.12 650 LEU A O 1
ATOM 5306 N N . ARG A 1 651 ? -28.928 -0.727 -25.075 1.00 75.31 651 ARG A N 1
ATOM 5307 C CA . ARG A 1 651 ? -28.456 -1.009 -26.441 1.00 75.31 651 ARG A CA 1
ATOM 5308 C C . ARG A 1 651 ? -26.934 -0.906 -26.561 1.00 75.31 651 ARG A C 1
ATOM 5310 O O . ARG A 1 651 ? -26.338 -1.806 -27.145 1.00 75.31 651 ARG A O 1
ATOM 5317 N N . ALA A 1 652 ? -26.319 0.128 -25.987 1.00 69.88 652 ALA A N 1
ATOM 5318 C CA . ALA A 1 652 ? -24.862 0.279 -25.981 1.00 69.88 652 ALA A CA 1
ATOM 5319 C C . ALA A 1 652 ? -24.174 -0.841 -25.175 1.00 69.88 652 ALA A C 1
ATOM 5321 O O . ALA A 1 652 ? -23.172 -1.405 -25.614 1.00 69.88 652 ALA A O 1
ATOM 5322 N N . GLN A 1 653 ? -24.754 -1.219 -24.031 1.00 65.19 653 GLN A N 1
ATOM 5323 C CA . GLN A 1 653 ? -24.269 -2.341 -23.220 1.00 65.19 653 GLN A CA 1
ATOM 5324 C C . GLN A 1 653 ? -24.411 -3.687 -23.944 1.00 65.19 653 GLN A C 1
ATOM 5326 O O . GLN A 1 653 ? -23.484 -4.493 -23.916 1.00 65.19 653 GLN A O 1
ATOM 5331 N N . LEU A 1 654 ? -25.531 -3.912 -24.641 1.00 77.12 654 LEU A N 1
ATOM 5332 C CA . LEU A 1 654 ? -25.776 -5.121 -25.429 1.00 77.12 654 LEU A CA 1
ATOM 5333 C C . LEU A 1 654 ? -24.781 -5.263 -26.584 1.00 77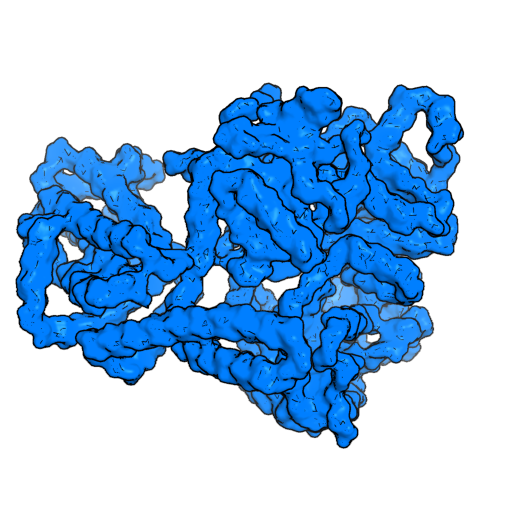.12 654 LEU A C 1
ATOM 5335 O O . LEU A 1 654 ? -24.321 -6.361 -26.876 1.00 77.12 654 LEU A O 1
ATOM 5339 N N . GLU A 1 655 ? -24.465 -4.162 -27.264 1.00 73.94 655 GLU A N 1
ATOM 5340 C CA . GLU A 1 655 ? -23.538 -4.170 -28.395 1.00 73.94 655 GLU A CA 1
ATOM 5341 C C . GLU A 1 655 ? -22.101 -4.460 -27.948 1.00 73.94 655 GLU A C 1
ATOM 5343 O O . GLU A 1 655 ? -21.400 -5.235 -28.598 1.00 73.94 655 GLU A O 1
ATOM 5348 N N . LYS A 1 656 ? -21.692 -3.916 -26.795 1.00 66.94 656 LYS A N 1
ATOM 5349 C CA . LYS A 1 656 ? -20.409 -4.241 -26.164 1.00 66.94 656 LYS A CA 1
ATOM 5350 C C . LYS A 1 656 ? -20.345 -5.714 -25.737 1.00 66.94 656 LYS A C 1
ATOM 5352 O O . LYS A 1 656 ? -19.428 -6.415 -26.154 1.00 66.94 656 LYS A O 1
ATOM 5357 N N . ALA A 1 657 ? -21.361 -6.198 -25.019 1.00 65.75 657 ALA A N 1
ATOM 5358 C CA . ALA A 1 657 ? -21.424 -7.586 -24.555 1.00 65.75 657 ALA A CA 1
ATOM 5359 C C . ALA A 1 657 ? -21.456 -8.597 -25.717 1.00 65.75 657 ALA A C 1
ATOM 5361 O O . ALA A 1 657 ? -20.857 -9.662 -25.628 1.00 65.75 657 ALA A O 1
ATOM 5362 N N . ARG A 1 658 ? -22.108 -8.266 -26.844 1.00 71.19 658 ARG A N 1
ATOM 5363 C CA . ARG A 1 658 ? -22.107 -9.113 -28.051 1.00 71.19 658 ARG A CA 1
ATOM 5364 C C . ARG A 1 658 ? -20.731 -9.216 -28.697 1.00 71.19 658 ARG A C 1
ATOM 5366 O O . ARG A 1 658 ? -20.340 -10.315 -29.070 1.00 71.19 658 ARG A O 1
ATOM 5373 N N . LYS A 1 659 ? -20.002 -8.101 -28.809 1.00 65.06 659 LYS A N 1
ATOM 5374 C CA . LYS A 1 659 ? -18.627 -8.101 -29.336 1.00 65.06 659 LYS A CA 1
ATOM 5375 C C . LYS A 1 659 ? -17.688 -8.913 -28.442 1.00 65.06 659 LYS A C 1
ATOM 5377 O O . LYS A 1 659 ? -16.860 -9.659 -28.951 1.00 65.06 659 LYS A O 1
ATOM 5382 N N . GLU A 1 660 ? -17.852 -8.805 -27.125 1.00 52.97 660 GLU A N 1
ATOM 5383 C CA . GLU A 1 660 ? -17.086 -9.581 -26.144 1.00 52.97 660 GLU A CA 1
ATOM 5384 C C . GLU A 1 660 ? -17.435 -11.083 -26.213 1.00 52.97 660 GLU A C 1
ATOM 5386 O O . GLU A 1 660 ? -16.534 -11.916 -26.290 1.00 52.97 660 GLU A O 1
ATOM 5391 N N . ALA A 1 661 ? -18.718 -11.452 -26.303 1.00 62.81 661 ALA A N 1
ATOM 5392 C CA . ALA A 1 661 ? -19.144 -12.848 -26.451 1.00 62.81 661 ALA A CA 1
ATOM 5393 C C . ALA A 1 661 ? -18.666 -13.483 -27.772 1.00 62.81 661 ALA A C 1
ATOM 5395 O O . ALA A 1 661 ? -18.190 -14.618 -27.787 1.00 62.81 661 ALA A O 1
ATOM 5396 N N . GLU A 1 662 ? -18.745 -12.750 -28.886 1.00 61.66 662 GLU A N 1
ATOM 5397 C CA . GLU A 1 662 ? -18.244 -13.197 -30.191 1.00 61.66 662 GLU A CA 1
ATOM 5398 C C . GLU A 1 662 ? -16.721 -13.403 -30.175 1.00 61.66 662 GLU A C 1
ATOM 5400 O O . GLU A 1 662 ? -16.222 -14.405 -30.694 1.00 61.66 662 GLU A O 1
ATOM 5405 N N . TYR A 1 663 ? -15.987 -12.514 -29.500 1.00 55.44 663 TYR A N 1
ATOM 5406 C CA . TYR A 1 663 ? -14.549 -12.647 -29.277 1.00 55.44 663 TYR A CA 1
ATOM 5407 C C . TYR A 1 663 ? -14.192 -13.944 -28.527 1.00 55.44 663 TYR A C 1
ATOM 5409 O O . TYR A 1 663 ? -13.344 -14.709 -28.996 1.00 55.44 663 TYR A O 1
ATOM 5417 N N . TYR A 1 664 ? -14.868 -14.253 -27.414 1.00 52.88 664 TYR A N 1
ATOM 5418 C CA . TYR A 1 664 ? -14.598 -15.479 -26.650 1.00 52.88 664 TYR A CA 1
ATOM 5419 C C . TYR A 1 664 ? -15.043 -16.755 -27.385 1.00 52.88 664 TYR A C 1
ATOM 5421 O O . TYR A 1 664 ? -14.333 -17.763 -27.357 1.00 52.88 664 TYR A O 1
ATOM 5429 N N . ARG A 1 665 ? -16.167 -16.711 -28.113 1.00 57.03 665 ARG A N 1
ATOM 5430 C CA . ARG A 1 665 ? -16.690 -17.859 -28.874 1.00 57.03 665 ARG A CA 1
ATOM 5431 C C . ARG A 1 665 ? -15.793 -18.242 -30.058 1.00 57.03 665 ARG A C 1
ATOM 5433 O O . ARG A 1 665 ? -15.582 -19.428 -30.309 1.00 57.03 665 ARG A O 1
ATOM 5440 N N . ASN A 1 666 ? -15.209 -17.263 -30.749 1.00 54.81 666 ASN A N 1
ATOM 5441 C CA . ASN A 1 666 ? -14.261 -17.522 -31.839 1.00 54.81 666 ASN A CA 1
ATOM 5442 C C . ASN A 1 666 ? -12.964 -18.182 -31.342 1.00 54.81 666 ASN A C 1
ATOM 5444 O O . ASN A 1 666 ? -12.426 -19.061 -32.015 1.00 54.81 666 ASN A O 1
ATOM 5448 N N . ARG A 1 667 ? -12.492 -17.826 -30.139 1.00 48.81 667 ARG A N 1
ATOM 5449 C CA . ARG A 1 667 ? -11.324 -18.470 -29.510 1.00 48.81 667 ARG A CA 1
ATOM 5450 C C . ARG A 1 667 ? -11.619 -19.902 -29.055 1.00 48.81 667 ARG A C 1
ATOM 5452 O O . ARG A 1 667 ? -10.765 -20.769 -29.211 1.00 48.81 667 ARG A O 1
ATOM 5459 N N . TYR A 1 668 ? -12.830 -20.165 -28.561 1.00 54.06 668 TYR A N 1
ATOM 5460 C CA . TYR A 1 668 ? -13.284 -21.508 -28.184 1.00 54.06 668 TYR A CA 1
ATOM 5461 C C . TYR A 1 668 ? -13.282 -22.486 -29.375 1.00 54.06 668 TYR A C 1
ATOM 5463 O O . TYR A 1 668 ? -12.658 -23.543 -29.308 1.00 54.06 668 TYR A O 1
ATOM 5471 N N . MET A 1 669 ? -13.888 -22.095 -30.502 1.00 53.69 669 MET A N 1
ATOM 5472 C CA . MET A 1 669 ? -13.954 -22.929 -31.717 1.00 53.69 669 MET A CA 1
ATOM 5473 C C . MET A 1 669 ? -12.575 -23.210 -32.334 1.00 53.69 669 MET A C 1
ATOM 5475 O O . MET A 1 669 ? -12.372 -24.242 -32.976 1.00 53.69 669 MET A O 1
ATOM 5479 N N . ALA A 1 670 ? -11.630 -22.281 -32.172 1.00 50.03 670 ALA A N 1
ATOM 5480 C CA . ALA A 1 670 ? -10.253 -22.456 -32.617 1.00 50.03 670 ALA A CA 1
ATOM 5481 C C . ALA A 1 670 ? -9.497 -23.462 -31.727 1.00 50.03 670 ALA A C 1
ATOM 5483 O O . ALA A 1 670 ? -8.781 -24.318 -32.243 1.00 50.03 670 ALA A O 1
ATOM 5484 N N . ALA A 1 671 ? -9.710 -23.412 -30.407 1.00 49.28 671 ALA A N 1
ATOM 5485 C CA . ALA A 1 671 ? -9.093 -24.330 -29.453 1.00 49.28 671 ALA A CA 1
ATOM 5486 C C . ALA A 1 671 ? -9.565 -25.785 -29.635 1.00 49.28 671 ALA A C 1
ATOM 5488 O O . ALA A 1 671 ? -8.740 -26.694 -29.637 1.00 49.28 671 ALA A O 1
ATOM 5489 N N . GLU A 1 672 ? -10.864 -26.014 -29.850 1.00 51.47 672 GLU A N 1
ATOM 5490 C CA . GLU A 1 672 ? -11.434 -27.361 -30.022 1.00 51.47 672 GLU A CA 1
ATOM 5491 C C . GLU A 1 672 ? -10.892 -28.067 -31.281 1.00 51.47 672 GLU A C 1
ATOM 5493 O O . GLU A 1 672 ? -10.486 -29.226 -31.232 1.00 51.47 672 GLU A O 1
ATOM 5498 N N . LYS A 1 673 ? -10.758 -27.338 -32.397 1.00 52.88 673 LYS A N 1
ATOM 5499 C CA . LYS A 1 673 ? -10.201 -27.888 -33.644 1.00 52.88 673 LYS A CA 1
ATOM 5500 C C . LYS A 1 673 ? -8.707 -28.197 -33.574 1.00 52.88 673 LYS A C 1
ATOM 5502 O O . LYS A 1 673 ? -8.252 -29.118 -34.246 1.00 52.88 673 LYS A O 1
ATOM 5507 N N . ILE A 1 674 ? -7.934 -27.447 -32.788 1.00 50.66 674 ILE A N 1
ATOM 5508 C CA . ILE A 1 674 ? -6.514 -27.758 -32.564 1.00 50.66 674 ILE A CA 1
ATOM 5509 C C . ILE A 1 674 ? -6.366 -29.032 -31.739 1.00 50.66 674 ILE A C 1
ATOM 5511 O O . ILE A 1 674 ? -5.503 -29.852 -32.045 1.00 50.66 674 ILE A O 1
ATOM 5515 N N . LEU A 1 675 ? -7.211 -29.217 -30.721 1.00 51.56 675 LEU A N 1
ATOM 5516 C CA . LEU A 1 675 ? -7.220 -30.441 -29.921 1.00 51.56 675 LEU A CA 1
ATOM 5517 C C . LEU A 1 675 ? -7.539 -31.665 -30.793 1.00 51.56 675 LEU A C 1
ATOM 5519 O O . LEU A 1 675 ? -6.850 -32.678 -30.674 1.00 51.56 675 LEU A O 1
ATOM 5523 N N . ASP A 1 676 ? -8.468 -31.529 -31.742 1.00 54.53 676 ASP A N 1
ATOM 5524 C CA . ASP A 1 676 ? -8.770 -32.560 -32.743 1.00 54.53 676 ASP A CA 1
ATOM 5525 C C . ASP A 1 676 ? -7.600 -32.831 -33.709 1.00 54.53 676 ASP A C 1
ATOM 5527 O O . ASP A 1 676 ? -7.257 -33.989 -33.950 1.00 54.53 676 ASP A O 1
ATOM 5531 N N . ILE A 1 677 ? -6.942 -31.790 -34.241 1.00 52.09 677 ILE A N 1
ATOM 5532 C CA . ILE A 1 677 ? -5.782 -31.930 -35.152 1.00 52.09 677 ILE A CA 1
ATOM 5533 C C . ILE A 1 677 ? -4.601 -32.612 -34.454 1.00 52.09 677 ILE A C 1
ATOM 5535 O O . ILE A 1 677 ? -3.924 -33.456 -35.044 1.00 52.09 677 ILE A O 1
ATOM 5539 N N . LEU A 1 678 ? -4.367 -32.266 -33.188 1.00 48.78 678 LEU A N 1
ATOM 5540 C CA . LEU A 1 678 ? -3.317 -32.856 -32.364 1.00 48.78 678 LEU A CA 1
ATOM 5541 C C . LEU A 1 678 ? -3.728 -34.213 -31.772 1.00 48.78 678 LEU A C 1
ATOM 5543 O O . LEU A 1 678 ? -2.904 -34.839 -31.113 1.00 48.78 678 LEU A O 1
ATOM 5547 N N . GLY A 1 679 ? -4.966 -34.672 -32.003 1.00 53.84 679 GLY A N 1
ATOM 5548 C CA . GLY A 1 679 ? -5.517 -35.945 -31.528 1.00 53.84 679 GLY A CA 1
ATOM 5549 C C . GLY A 1 679 ? -5.654 -36.056 -30.006 1.00 53.84 679 GLY A C 1
ATOM 5550 O O . GLY A 1 679 ? -5.663 -37.169 -29.476 1.00 53.84 679 GLY A O 1
ATOM 5551 N N . ILE A 1 680 ? -5.667 -34.930 -29.290 1.00 55.75 680 ILE A N 1
ATOM 5552 C CA . ILE A 1 680 ? -5.660 -34.892 -27.826 1.00 55.75 680 ILE A CA 1
ATOM 5553 C C . ILE A 1 680 ? -7.094 -35.047 -27.328 1.00 55.75 680 ILE A C 1
ATOM 5555 O O . ILE A 1 680 ? -7.934 -34.181 -27.563 1.00 55.75 680 ILE A O 1
ATOM 5559 N N . SER A 1 681 ? -7.378 -36.127 -26.600 1.00 58.38 681 SER A N 1
ATOM 5560 C CA . SER A 1 681 ? -8.702 -36.299 -26.003 1.00 58.38 681 SER A CA 1
ATOM 5561 C C . SER A 1 681 ? -8.905 -35.371 -24.788 1.00 58.38 681 SER A C 1
ATOM 5563 O O . SER A 1 681 ? -7.933 -34.983 -24.130 1.00 58.38 681 SER A O 1
ATOM 5565 N N . PRO A 1 682 ? -10.156 -35.054 -24.411 1.00 53.09 682 PRO A N 1
ATOM 5566 C CA . PRO A 1 682 ? -10.452 -34.329 -23.170 1.00 53.09 682 PRO A CA 1
ATOM 5567 C C . PRO A 1 682 ? -9.852 -34.985 -21.910 1.00 53.09 682 PRO A C 1
ATOM 5569 O O . PRO A 1 682 ? -9.411 -34.291 -20.997 1.00 53.09 682 PRO A O 1
ATOM 5572 N N . GLU A 1 683 ? -9.763 -36.317 -21.880 1.00 56.22 683 GLU A N 1
ATOM 5573 C CA . GLU A 1 683 ? -9.155 -37.086 -20.782 1.00 56.22 683 GLU A CA 1
ATOM 5574 C C . GLU A 1 683 ? -7.622 -36.930 -20.743 1.00 56.22 683 GLU A C 1
ATOM 5576 O O . GLU A 1 683 ? -7.000 -36.849 -19.681 1.00 56.22 683 GLU A O 1
ATOM 5581 N N . ASP A 1 684 ? -6.983 -36.809 -21.907 1.00 57.09 684 ASP A N 1
ATOM 5582 C CA . ASP A 1 684 ? -5.556 -36.500 -21.993 1.00 57.09 684 ASP A CA 1
ATOM 5583 C C . ASP A 1 684 ? -5.246 -35.082 -21.511 1.00 57.09 684 ASP A C 1
ATOM 5585 O O . ASP A 1 684 ? -4.208 -34.858 -20.884 1.00 57.09 684 ASP A O 1
ATOM 5589 N N . MET A 1 685 ? -6.166 -34.145 -21.743 1.00 54.91 685 MET A N 1
ATOM 5590 C CA . MET A 1 685 ? -6.068 -32.772 -21.250 1.00 54.91 685 MET A CA 1
ATOM 5591 C C . MET A 1 685 ? -6.167 -32.696 -19.728 1.00 54.91 685 MET A C 1
ATOM 5593 O O . MET A 1 685 ? -5.345 -32.024 -19.102 1.00 54.91 685 MET A O 1
ATOM 5597 N N . GLU A 1 686 ? -7.103 -33.423 -19.120 1.00 53.69 686 GLU A N 1
ATOM 5598 C CA . GLU A 1 686 ? -7.220 -33.509 -17.660 1.00 53.69 686 GLU A CA 1
ATOM 5599 C C . GLU A 1 686 ? -5.934 -34.080 -17.033 1.00 53.69 686 GLU A C 1
ATOM 5601 O O . GLU A 1 686 ? -5.409 -33.564 -16.043 1.00 53.69 686 GLU A O 1
ATOM 5606 N N . ASN A 1 687 ? -5.334 -35.083 -17.678 1.00 61.50 687 ASN A N 1
ATOM 5607 C CA . ASN A 1 687 ? -4.062 -35.659 -17.250 1.00 61.50 687 ASN A CA 1
ATOM 5608 C C . ASN A 1 687 ? -2.870 -34.692 -17.378 1.00 61.50 687 ASN A C 1
ATOM 5610 O O . ASN A 1 687 ? -2.003 -34.665 -16.499 1.00 61.50 687 ASN A O 1
ATOM 5614 N N . ILE A 1 688 ? -2.805 -33.887 -18.444 1.00 57.25 688 ILE A N 1
ATOM 5615 C CA . ILE A 1 688 ? -1.776 -32.844 -18.603 1.00 57.25 688 ILE A CA 1
ATOM 5616 C C . ILE A 1 688 ? -1.950 -31.768 -17.527 1.00 57.25 688 ILE A C 1
ATOM 5618 O O . ILE A 1 688 ? -0.969 -31.377 -16.898 1.00 57.25 688 ILE A O 1
ATOM 5622 N N . GLN A 1 689 ? -3.183 -31.331 -17.262 1.00 53.12 689 GLN A N 1
ATOM 5623 C CA . GLN A 1 689 ? -3.485 -30.335 -16.231 1.00 53.12 689 GLN A CA 1
ATOM 5624 C C . GLN A 1 689 ? -3.067 -30.807 -14.837 1.00 53.12 689 GLN A C 1
ATOM 5626 O O . GLN A 1 689 ? -2.414 -30.058 -14.106 1.00 53.12 689 GLN A O 1
ATOM 5631 N N . ASN A 1 690 ? -3.372 -32.058 -14.490 1.00 59.72 690 ASN A N 1
ATOM 5632 C CA . ASN A 1 690 ? -2.967 -32.640 -13.213 1.00 59.72 690 ASN A CA 1
ATOM 5633 C C . ASN A 1 690 ? -1.437 -32.679 -13.070 1.00 59.72 690 ASN A C 1
ATOM 5635 O O . ASN A 1 690 ? -0.906 -32.250 -12.047 1.00 59.72 690 ASN A O 1
ATOM 5639 N N . LYS A 1 691 ? -0.710 -33.065 -14.124 1.00 61.38 691 LYS A N 1
ATOM 5640 C CA . LYS A 1 691 ? 0.763 -33.076 -14.110 1.00 61.38 691 LYS A CA 1
ATOM 5641 C C . LYS A 1 691 ? 1.386 -31.681 -14.078 1.00 61.38 691 LYS A C 1
ATOM 5643 O O . LYS A 1 691 ? 2.397 -31.481 -13.414 1.00 61.38 691 LYS A O 1
ATOM 5648 N N . LEU A 1 692 ? 0.800 -30.696 -14.758 1.00 50.44 692 LEU A N 1
ATOM 5649 C CA . LEU A 1 692 ? 1.266 -29.307 -14.684 1.00 50.44 692 LEU A CA 1
ATOM 5650 C C . LEU A 1 692 ? 1.052 -28.716 -13.290 1.00 50.44 692 LEU A C 1
ATOM 5652 O O . LEU A 1 692 ? 1.898 -27.967 -12.800 1.00 50.44 692 LEU A O 1
ATOM 5656 N N . LYS A 1 693 ? -0.044 -29.092 -12.626 1.00 54.88 693 LYS A N 1
ATOM 5657 C CA . LYS A 1 693 ? -0.289 -28.748 -11.227 1.00 54.88 693 LYS A CA 1
ATOM 5658 C C . LYS A 1 693 ? 0.756 -29.384 -10.307 1.00 54.88 693 LYS A C 1
ATOM 5660 O O . LYS A 1 693 ? 1.340 -28.676 -9.500 1.00 54.88 693 LYS A O 1
ATOM 5665 N N . GLU A 1 694 ? 1.089 -30.658 -10.501 1.00 66.38 694 GLU A N 1
ATOM 5666 C CA . GLU A 1 694 ? 2.165 -31.331 -9.755 1.00 66.38 694 GLU A CA 1
ATOM 5667 C C . GLU A 1 694 ? 3.545 -30.690 -9.978 1.00 66.38 694 GLU A C 1
ATOM 5669 O O . GLU A 1 694 ? 4.313 -30.532 -9.026 1.00 66.38 694 GLU A O 1
ATOM 5674 N N . ILE A 1 695 ? 3.868 -30.285 -11.213 1.00 57.66 695 ILE A N 1
ATOM 5675 C CA . ILE A 1 695 ? 5.105 -29.550 -11.534 1.00 57.66 695 ILE A CA 1
ATOM 5676 C C . ILE A 1 695 ? 5.120 -28.205 -10.803 1.00 57.66 695 ILE A C 1
ATOM 5678 O O . ILE A 1 695 ? 6.132 -27.835 -10.205 1.00 57.66 695 ILE A O 1
ATOM 5682 N N . LYS A 1 696 ? 3.998 -27.480 -10.813 1.00 49.94 696 LYS A N 1
ATOM 5683 C CA . LYS A 1 696 ? 3.864 -26.204 -10.108 1.00 49.94 696 LYS A CA 1
ATOM 5684 C C . LYS A 1 696 ? 4.046 -26.383 -8.601 1.00 49.94 696 LYS A C 1
ATOM 5686 O O . LYS A 1 696 ? 4.867 -25.672 -8.026 1.00 49.94 696 LYS A O 1
ATOM 5691 N N . ASP A 1 697 ? 3.372 -27.355 -8.000 1.00 58.53 697 ASP A N 1
ATOM 5692 C CA . ASP A 1 697 ? 3.452 -27.650 -6.566 1.00 58.53 697 ASP A CA 1
ATOM 5693 C C . ASP A 1 697 ? 4.876 -28.098 -6.172 1.00 58.53 697 ASP A C 1
ATOM 5695 O O . ASP A 1 697 ? 5.421 -27.676 -5.153 1.00 58.53 697 ASP A O 1
ATOM 5699 N N . SER A 1 698 ? 5.546 -28.884 -7.022 1.00 64.81 698 SER A N 1
ATOM 5700 C CA . SER A 1 698 ? 6.941 -29.305 -6.808 1.00 64.81 698 SER A CA 1
ATOM 5701 C C . SER A 1 698 ? 7.933 -28.140 -6.917 1.00 64.81 698 SER A C 1
ATOM 5703 O O . SER A 1 698 ? 8.936 -28.108 -6.202 1.00 64.81 698 SER A O 1
ATOM 5705 N N . SER A 1 699 ? 7.641 -27.151 -7.770 1.00 56.16 699 SER A N 1
ATOM 5706 C CA . SER A 1 699 ? 8.469 -25.950 -7.938 1.00 56.16 699 SER A CA 1
ATOM 5707 C C . SER A 1 699 ? 8.468 -25.036 -6.705 1.00 56.16 699 SER A C 1
ATOM 5709 O O . SER A 1 699 ? 9.406 -24.267 -6.520 1.00 56.16 699 SER A O 1
ATOM 5711 N N . GLU A 1 700 ? 7.451 -25.117 -5.837 1.00 56.88 700 GLU A N 1
ATOM 5712 C CA . GLU A 1 700 ? 7.326 -24.270 -4.636 1.00 56.88 700 GLU A CA 1
ATOM 5713 C C . GLU A 1 700 ? 8.431 -24.523 -3.599 1.00 56.88 700 GLU A C 1
ATOM 5715 O O . GLU A 1 700 ? 8.670 -23.699 -2.717 1.00 56.88 700 GLU A O 1
ATOM 5720 N N . GLN A 1 701 ? 9.138 -25.650 -3.711 1.00 60.97 701 GLN A N 1
ATOM 5721 C CA . GLN A 1 701 ? 10.275 -25.976 -2.852 1.00 60.97 701 GLN A CA 1
ATOM 5722 C C . GLN A 1 701 ? 11.583 -25.292 -3.297 1.00 60.97 701 GLN A C 1
ATOM 5724 O O . GLN A 1 701 ? 12.559 -25.295 -2.539 1.00 60.97 701 GLN A O 1
ATOM 5729 N N . ILE A 1 702 ? 11.612 -24.701 -4.498 1.00 55.44 702 ILE A N 1
ATOM 5730 C CA . ILE A 1 702 ? 12.769 -24.007 -5.072 1.00 55.44 702 ILE A CA 1
ATOM 5731 C C . ILE A 1 702 ? 12.709 -22.533 -4.654 1.00 55.44 702 ILE A C 1
ATOM 5733 O O . ILE A 1 702 ? 11.755 -21.825 -4.969 1.00 55.44 702 ILE A O 1
ATOM 5737 N N . LYS A 1 703 ? 13.712 -22.086 -3.888 1.00 47.03 703 LYS A N 1
ATOM 5738 C CA . LYS A 1 703 ? 13.746 -20.737 -3.291 1.00 47.03 703 LYS A CA 1
ATOM 5739 C C . LYS A 1 703 ? 14.233 -19.649 -4.245 1.00 47.03 703 LYS A C 1
ATOM 5741 O O . LYS A 1 703 ? 13.906 -18.489 -4.027 1.00 47.03 703 LYS A O 1
ATOM 5746 N N . ASP A 1 704 ? 15.049 -20.020 -5.223 1.00 51.03 704 ASP A N 1
ATOM 5747 C CA . ASP A 1 704 ? 15.588 -19.106 -6.223 1.00 51.03 704 ASP A CA 1
ATOM 5748 C C . ASP A 1 704 ? 14.592 -18.968 -7.384 1.00 51.03 704 ASP A C 1
ATOM 5750 O O . ASP A 1 704 ? 14.104 -19.969 -7.911 1.00 51.03 704 ASP A O 1
ATOM 5754 N N . GLU A 1 705 ? 14.221 -17.735 -7.731 1.00 43.06 705 GLU A N 1
ATOM 5755 C CA . GLU A 1 705 ? 13.133 -17.464 -8.681 1.00 43.06 705 GLU A CA 1
ATOM 5756 C C . GLU A 1 705 ? 13.523 -17.835 -10.121 1.00 43.06 705 GLU A C 1
ATOM 5758 O O . GLU A 1 705 ? 12.688 -18.356 -10.865 1.00 43.06 705 GLU A O 1
ATOM 5763 N N . GLU A 1 706 ? 14.799 -17.677 -10.490 1.00 47.25 706 GLU A N 1
ATOM 5764 C CA . GLU A 1 706 ? 15.318 -18.108 -11.791 1.00 47.25 706 GLU A CA 1
ATOM 5765 C C . GLU A 1 706 ? 15.394 -19.639 -11.884 1.00 47.25 706 GLU A C 1
ATOM 5767 O O . GLU A 1 706 ? 14.944 -20.216 -12.878 1.00 47.25 706 GLU A O 1
ATOM 5772 N N . GLU A 1 707 ? 15.883 -20.318 -10.839 1.00 52.44 707 GLU A N 1
ATOM 5773 C CA . GLU A 1 707 ? 15.910 -21.788 -10.749 1.00 52.44 707 GLU A CA 1
ATOM 5774 C C . GLU A 1 707 ? 14.484 -22.370 -10.773 1.00 52.44 707 GLU A C 1
ATOM 5776 O O . GLU A 1 707 ? 14.223 -23.397 -11.405 1.00 52.44 707 GLU A O 1
ATOM 5781 N N . ARG A 1 708 ? 13.520 -21.689 -10.141 1.00 51.47 708 ARG A N 1
ATOM 5782 C CA . ARG A 1 708 ? 12.110 -22.095 -10.135 1.00 51.47 708 ARG A CA 1
ATOM 5783 C C . ARG A 1 708 ? 11.457 -21.923 -11.504 1.00 51.47 708 ARG A C 1
ATOM 5785 O O . ARG A 1 708 ? 10.774 -22.838 -11.970 1.00 51.47 708 ARG A O 1
ATOM 5792 N N . ALA A 1 709 ? 11.657 -20.777 -12.153 1.00 47.94 709 ALA A N 1
ATOM 5793 C CA . ALA A 1 709 ? 11.146 -20.524 -13.498 1.00 47.94 709 ALA A CA 1
ATOM 5794 C C . ALA A 1 709 ? 11.722 -21.532 -14.502 1.00 47.94 709 ALA A C 1
ATOM 5796 O O . ALA A 1 709 ? 10.983 -22.124 -15.294 1.00 47.94 709 ALA A O 1
ATOM 5797 N N . HIS A 1 710 ? 13.025 -21.798 -14.399 1.00 53.34 710 HIS A N 1
ATOM 5798 C CA . HIS A 1 710 ? 13.718 -22.815 -15.180 1.00 53.34 710 HIS A CA 1
ATOM 5799 C C . HIS A 1 710 ? 13.130 -24.212 -14.975 1.00 53.34 710 HIS A C 1
ATOM 5801 O O . HIS A 1 710 ? 12.812 -24.895 -15.951 1.00 53.34 710 HIS A O 1
ATOM 5807 N N . TYR A 1 711 ? 12.910 -24.616 -13.724 1.00 59.31 711 TYR A N 1
ATOM 5808 C CA . TYR A 1 711 ? 12.322 -25.911 -13.394 1.00 59.31 711 TYR A CA 1
ATOM 5809 C C . TYR A 1 711 ? 10.936 -26.092 -14.026 1.00 59.31 711 TYR A C 1
ATOM 5811 O O . TYR A 1 711 ? 10.679 -27.108 -14.679 1.00 59.31 711 TYR A O 1
ATOM 5819 N N . ILE A 1 712 ? 10.058 -25.093 -13.881 1.00 52.75 712 ILE A N 1
ATOM 5820 C CA . ILE A 1 712 ? 8.706 -25.121 -14.453 1.00 52.75 712 ILE A CA 1
ATOM 5821 C C . ILE A 1 712 ? 8.784 -25.225 -15.976 1.00 52.75 712 ILE A C 1
ATOM 5823 O O . ILE A 1 712 ? 8.132 -26.087 -16.567 1.00 52.75 712 ILE A O 1
ATOM 5827 N N . GLN A 1 713 ? 9.606 -24.391 -16.615 1.00 55.41 713 GLN A N 1
ATOM 5828 C CA . GLN A 1 713 ? 9.773 -24.379 -18.067 1.00 55.41 713 GLN A CA 1
ATOM 5829 C C . GLN A 1 713 ? 10.293 -25.725 -18.589 1.00 55.41 713 GLN A C 1
ATOM 5831 O O . GLN A 1 713 ? 9.761 -26.278 -19.556 1.00 55.41 713 GLN A O 1
ATOM 5836 N N . SER A 1 714 ? 11.313 -26.269 -17.925 1.00 58.84 714 SER A N 1
ATOM 5837 C CA . SER A 1 714 ? 11.967 -27.523 -18.283 1.00 58.84 714 SER A CA 1
ATOM 5838 C C . SER A 1 714 ? 10.990 -28.696 -18.198 1.00 58.84 714 SER A C 1
ATOM 5840 O O . SER A 1 714 ? 10.767 -29.390 -19.192 1.00 58.84 714 SER A O 1
ATOM 5842 N N . LYS A 1 715 ? 10.320 -28.863 -17.049 1.00 63.22 715 LYS A N 1
ATOM 5843 C CA . LYS A 1 715 ? 9.387 -29.978 -16.826 1.00 63.22 715 LYS A CA 1
ATOM 5844 C C . LYS A 1 715 ? 8.116 -29.865 -17.662 1.00 63.22 715 LYS A C 1
ATOM 5846 O O . LYS A 1 715 ? 7.601 -30.884 -18.115 1.00 63.22 715 LYS A O 1
ATOM 5851 N N . THR A 1 716 ? 7.653 -28.647 -17.932 1.00 56.41 716 THR A N 1
ATOM 5852 C CA . THR A 1 716 ? 6.530 -28.409 -18.849 1.00 56.41 716 THR A CA 1
ATOM 5853 C C . THR A 1 716 ? 6.897 -28.807 -20.277 1.00 56.41 716 THR A C 1
ATOM 5855 O O . THR A 1 716 ? 6.143 -29.524 -20.926 1.00 56.41 716 THR A O 1
ATOM 5858 N N . SER A 1 717 ? 8.080 -28.417 -20.757 1.00 59.50 717 SER A N 1
ATOM 5859 C CA . SER A 1 717 ? 8.529 -28.758 -22.114 1.00 59.50 717 SER A CA 1
ATOM 5860 C C . SER A 1 717 ? 8.694 -30.270 -22.299 1.00 59.50 717 SER A C 1
ATOM 5862 O O . SER A 1 717 ? 8.233 -30.813 -23.302 1.00 59.50 717 SER A O 1
ATOM 5864 N N . ASP A 1 718 ? 9.277 -30.959 -21.312 1.00 64.62 718 ASP A N 1
ATOM 5865 C CA . ASP A 1 718 ? 9.419 -32.420 -21.325 1.00 64.62 718 ASP A CA 1
ATOM 5866 C C . ASP A 1 718 ? 8.052 -33.134 -21.284 1.00 64.62 718 ASP A C 1
ATOM 5868 O O . ASP A 1 718 ? 7.855 -34.139 -21.970 1.00 64.62 718 ASP A O 1
ATOM 5872 N N . LEU A 1 719 ? 7.087 -32.629 -20.503 1.00 64.62 719 LEU A N 1
ATOM 5873 C CA . LEU A 1 719 ? 5.726 -33.175 -20.454 1.00 64.62 719 LEU A CA 1
ATOM 5874 C C . LEU A 1 719 ? 5.048 -33.107 -21.827 1.00 64.62 719 LEU A C 1
ATOM 5876 O O . LEU A 1 719 ? 4.461 -34.095 -22.270 1.00 64.62 719 LEU A O 1
ATOM 5880 N N . LEU A 1 720 ? 5.156 -31.957 -22.497 1.00 59.81 720 LEU A N 1
ATOM 5881 C CA . LEU A 1 720 ? 4.582 -31.738 -23.823 1.00 59.81 720 LEU A CA 1
ATOM 5882 C C . LEU A 1 720 ? 5.248 -32.641 -24.866 1.00 59.81 720 LEU A C 1
ATOM 5884 O O . LEU A 1 720 ? 4.554 -33.353 -25.586 1.00 59.81 720 LEU A O 1
ATOM 5888 N N . LEU A 1 721 ? 6.582 -32.693 -24.897 1.00 65.25 721 LEU A N 1
ATOM 5889 C CA . LEU A 1 721 ? 7.322 -33.528 -25.845 1.00 65.25 721 LEU A CA 1
ATOM 5890 C C . LEU A 1 721 ? 6.958 -35.014 -25.708 1.00 65.25 721 LEU A C 1
ATOM 5892 O O . LEU A 1 721 ? 6.654 -35.677 -26.697 1.00 65.25 721 LEU A O 1
ATOM 5896 N N . ASN A 1 722 ? 6.915 -35.535 -24.480 1.00 67.62 722 ASN A N 1
ATOM 5897 C CA . ASN A 1 722 ? 6.564 -36.936 -24.237 1.00 67.62 722 ASN A CA 1
ATOM 5898 C C . ASN A 1 722 ? 5.120 -37.273 -24.632 1.00 67.62 722 ASN A C 1
ATOM 5900 O O . ASN A 1 722 ? 4.816 -38.433 -24.911 1.00 67.62 722 ASN A O 1
ATOM 5904 N N . ARG A 1 723 ? 4.231 -36.275 -24.652 1.00 66.25 723 ARG A N 1
ATOM 5905 C CA . ARG A 1 723 ? 2.834 -36.453 -25.045 1.00 66.25 723 ARG A CA 1
ATOM 5906 C C . ARG A 1 723 ? 2.637 -36.346 -26.556 1.00 66.25 723 ARG A C 1
ATOM 5908 O O . ARG A 1 723 ? 1.913 -37.163 -27.115 1.00 66.25 723 ARG A O 1
ATOM 5915 N N . PHE A 1 724 ? 3.284 -35.378 -27.201 1.00 61.41 724 PHE A N 1
ATOM 5916 C CA . PHE A 1 724 ? 3.108 -35.106 -28.627 1.00 61.41 724 PHE A CA 1
ATOM 5917 C C . PHE A 1 724 ? 3.898 -36.060 -29.527 1.00 61.41 724 PHE A C 1
ATOM 5919 O O . PHE A 1 724 ? 3.386 -36.491 -30.558 1.00 61.41 724 PHE A O 1
ATOM 5926 N N . MET A 1 725 ? 5.110 -36.463 -29.135 1.00 62.50 725 MET A N 1
ATOM 5927 C CA . MET A 1 725 ? 5.994 -37.270 -29.990 1.00 62.50 725 MET A CA 1
ATOM 5928 C C . MET A 1 725 ? 5.391 -38.602 -30.476 1.00 62.50 725 MET A C 1
ATOM 5930 O O . MET A 1 725 ? 5.460 -38.858 -31.677 1.00 62.50 725 MET A O 1
ATOM 5934 N N . PRO A 1 726 ? 4.726 -39.425 -29.638 1.00 63.03 726 PRO A N 1
ATOM 5935 C CA . PRO A 1 726 ? 4.112 -40.678 -30.101 1.00 63.03 726 PRO A CA 1
ATOM 5936 C C . PRO A 1 726 ? 2.981 -40.486 -31.126 1.00 63.03 726 PRO A C 1
ATOM 5938 O O . PRO A 1 726 ? 2.570 -41.441 -31.790 1.00 63.03 726 PRO A O 1
ATOM 5941 N N . MET A 1 727 ? 2.431 -39.274 -31.211 1.00 59.75 727 MET A N 1
ATOM 5942 C CA . MET A 1 727 ? 1.352 -38.895 -32.126 1.00 59.75 727 MET A CA 1
ATOM 5943 C C . MET A 1 727 ? 1.930 -38.326 -33.428 1.00 59.75 727 MET A C 1
ATOM 5945 O O . MET A 1 727 ? 1.441 -38.656 -34.506 1.00 59.75 727 MET A O 1
ATOM 5949 N N . ILE A 1 728 ? 3.030 -37.573 -33.322 1.00 58.97 728 ILE A N 1
ATOM 5950 C CA . ILE A 1 728 ? 3.818 -37.039 -34.441 1.00 58.97 728 ILE A CA 1
ATOM 5951 C C . ILE A 1 728 ? 4.492 -38.167 -35.237 1.00 58.97 728 ILE A C 1
ATOM 5953 O O . ILE A 1 728 ? 4.399 -38.197 -36.460 1.00 58.97 728 ILE A O 1
ATOM 5957 N N . GLU A 1 729 ? 5.098 -39.150 -34.561 1.00 58.00 729 GLU A N 1
ATOM 5958 C CA . GLU A 1 729 ? 5.798 -40.286 -35.194 1.00 58.00 729 GLU A CA 1
ATOM 5959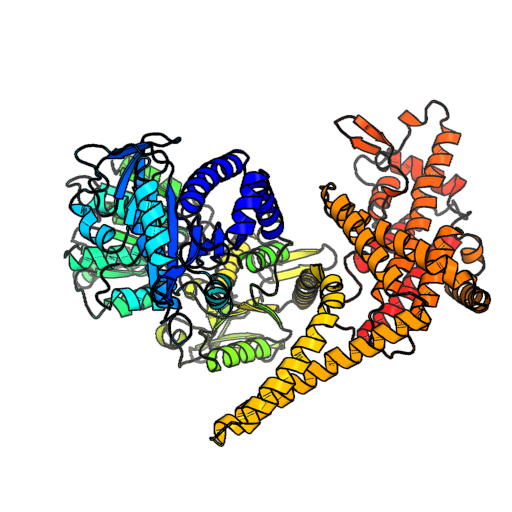 C C . GLU A 1 729 ? 4.873 -41.191 -36.040 1.00 58.00 729 GLU A C 1
ATOM 5961 O O . GLU A 1 729 ? 5.350 -42.003 -36.830 1.00 58.00 729 GLU A O 1
ATOM 5966 N N . LYS A 1 730 ? 3.544 -41.054 -35.913 1.00 57.53 730 LYS A N 1
ATOM 5967 C CA . LYS A 1 730 ? 2.551 -41.798 -36.711 1.00 57.53 730 LYS A CA 1
ATOM 5968 C C . LYS A 1 730 ? 2.142 -41.091 -38.008 1.00 57.53 730 LYS A C 1
ATOM 5970 O O . LYS A 1 730 ? 1.385 -41.668 -38.789 1.00 57.53 730 LYS A O 1
ATOM 5975 N N . GLN A 1 731 ? 2.604 -39.863 -38.247 1.00 56.56 731 GLN A N 1
ATOM 5976 C CA . GLN A 1 731 ? 2.255 -39.077 -39.430 1.00 56.56 731 GLN A CA 1
ATOM 5977 C C . GLN A 1 731 ? 3.355 -39.161 -40.500 1.00 56.56 731 GLN A C 1
ATOM 5979 O O . GLN A 1 731 ? 4.529 -38.948 -40.222 1.00 56.56 731 GLN A O 1
ATOM 5984 N N . ALA A 1 732 ? 2.976 -39.376 -41.765 1.00 50.16 732 ALA A N 1
ATOM 5985 C CA . ALA A 1 732 ? 3.897 -39.403 -42.915 1.00 50.16 732 ALA A CA 1
ATOM 5986 C C . ALA A 1 732 ? 4.549 -38.032 -43.247 1.00 50.16 732 ALA A C 1
ATOM 5988 O O . ALA A 1 732 ? 5.269 -37.910 -44.234 1.00 50.16 732 ALA A O 1
ATOM 5989 N N . HIS A 1 733 ? 4.270 -36.993 -42.451 1.00 60.69 733 HIS A N 1
ATOM 5990 C CA . HIS A 1 733 ? 4.655 -35.595 -42.677 1.00 60.69 733 HIS A CA 1
ATOM 5991 C C . HIS A 1 733 ? 6.029 -35.221 -42.076 1.00 60.69 733 HIS A C 1
ATOM 5993 O O . HIS A 1 733 ? 6.600 -34.187 -42.425 1.00 60.69 733 HIS A O 1
ATOM 5999 N N . VAL A 1 734 ? 6.587 -36.069 -41.202 1.00 64.69 734 VAL A N 1
ATOM 6000 C CA . VAL A 1 734 ? 7.812 -35.776 -40.430 1.00 64.69 734 VAL A CA 1
ATOM 6001 C C . VAL A 1 734 ? 9.056 -35.656 -41.320 1.00 64.69 734 VAL A C 1
ATOM 6003 O O . VAL A 1 734 ? 9.833 -34.717 -41.152 1.00 64.69 734 VAL A O 1
ATOM 6006 N N . ASP A 1 735 ? 9.194 -36.507 -42.342 1.00 65.12 735 ASP A N 1
ATOM 6007 C CA . ASP A 1 735 ? 10.338 -36.478 -43.274 1.00 65.12 735 ASP A CA 1
ATOM 6008 C C . ASP A 1 735 ? 10.445 -35.150 -44.054 1.00 65.12 735 ASP A C 1
ATOM 6010 O O . ASP A 1 735 ? 11.529 -34.737 -44.477 1.00 65.12 735 ASP A O 1
ATOM 6014 N N . GLY A 1 736 ? 9.314 -34.469 -44.276 1.00 71.88 736 GLY A N 1
ATOM 6015 C CA . GLY A 1 736 ? 9.267 -33.159 -44.930 1.00 71.88 736 GLY A CA 1
ATOM 6016 C C . GLY A 1 736 ? 9.686 -32.013 -44.006 1.00 71.88 736 GLY A C 1
ATOM 6017 O O . GLY A 1 736 ? 10.362 -31.085 -44.454 1.00 71.88 736 GLY A O 1
ATOM 6018 N N . ILE A 1 737 ? 9.320 -32.100 -42.723 1.00 78.25 737 ILE A N 1
ATOM 6019 C CA . ILE A 1 737 ? 9.683 -31.129 -41.681 1.00 78.25 737 ILE A CA 1
ATOM 6020 C C . ILE A 1 737 ? 11.181 -31.198 -41.387 1.00 78.25 737 ILE A C 1
ATOM 6022 O O . ILE A 1 737 ? 11.846 -30.163 -41.360 1.00 78.25 737 ILE A O 1
ATOM 6026 N N . GLU A 1 738 ? 11.737 -32.405 -41.246 1.00 80.00 738 GLU A N 1
ATOM 6027 C CA . GLU A 1 738 ? 13.174 -32.576 -41.008 1.00 80.00 738 GLU A CA 1
ATOM 6028 C C . GLU A 1 738 ? 14.015 -31.949 -42.124 1.00 80.00 738 GLU A C 1
ATOM 6030 O O . GLU A 1 738 ? 14.974 -31.238 -41.836 1.00 80.00 738 GLU A O 1
ATOM 6035 N N . LYS A 1 739 ? 13.614 -32.117 -43.391 1.00 80.44 739 LYS A N 1
ATOM 6036 C CA . LYS A 1 739 ? 14.300 -31.483 -44.530 1.00 80.44 739 LYS A CA 1
ATOM 6037 C C . LYS A 1 739 ? 14.234 -29.955 -44.502 1.00 80.44 739 LYS A C 1
ATOM 6039 O O . LYS A 1 739 ? 15.188 -29.309 -44.927 1.00 80.44 739 LYS A O 1
ATOM 6044 N N . ARG A 1 740 ? 13.128 -29.359 -44.038 1.00 81.06 740 ARG A N 1
ATOM 6045 C CA . ARG A 1 740 ? 13.013 -27.895 -43.890 1.00 81.06 740 ARG A CA 1
ATOM 6046 C C . ARG A 1 740 ? 13.900 -27.383 -42.761 1.00 81.06 740 ARG A C 1
ATOM 6048 O O . ARG A 1 740 ? 14.653 -26.436 -42.968 1.00 81.06 740 ARG A O 1
ATOM 6055 N N . LEU A 1 741 ? 13.866 -28.041 -41.605 1.00 84.25 741 LEU A N 1
ATOM 6056 C CA . LEU A 1 741 ? 14.742 -27.710 -40.480 1.00 84.25 741 LEU A CA 1
ATOM 6057 C C . LEU A 1 741 ? 16.220 -27.855 -40.859 1.00 84.25 741 LEU A C 1
ATOM 6059 O O . LEU A 1 741 ? 17.020 -26.980 -40.540 1.00 84.25 741 LEU A O 1
ATOM 6063 N N . GLU A 1 742 ? 16.572 -28.894 -41.618 1.00 87.50 742 GLU A N 1
ATOM 6064 C CA . GLU A 1 742 ? 17.917 -29.087 -42.164 1.00 87.50 742 GLU A CA 1
ATOM 6065 C C . GLU A 1 742 ? 18.346 -27.927 -43.079 1.00 87.50 742 GLU A C 1
ATOM 6067 O O . GLU A 1 742 ? 19.502 -27.511 -43.041 1.00 87.50 742 GLU A O 1
ATOM 6072 N N . GLN A 1 743 ? 17.431 -27.349 -43.864 1.00 84.69 743 GLN A N 1
ATOM 6073 C CA . GLN A 1 743 ? 17.726 -26.175 -44.694 1.00 84.69 743 GLN A CA 1
ATOM 6074 C C . GLN A 1 743 ? 17.924 -24.896 -43.871 1.00 84.69 743 GLN A C 1
ATOM 6076 O O . GLN A 1 743 ? 18.784 -24.087 -44.217 1.00 84.69 743 GLN A O 1
ATOM 6081 N N . VAL A 1 744 ? 17.143 -24.699 -42.802 1.00 82.81 744 VAL A N 1
ATOM 6082 C CA . VAL A 1 744 ? 17.215 -23.490 -41.960 1.00 82.81 744 VAL A CA 1
ATOM 6083 C C . VAL A 1 744 ? 18.429 -23.514 -41.033 1.00 82.81 744 VAL A C 1
ATOM 6085 O O . VAL A 1 744 ? 19.111 -22.500 -40.886 1.00 82.81 744 VAL A O 1
ATOM 6088 N N . VAL A 1 745 ? 18.706 -24.668 -40.425 1.00 85.31 745 VAL A N 1
ATOM 6089 C CA . VAL A 1 745 ? 19.847 -24.879 -39.523 1.00 85.31 745 VAL A CA 1
ATOM 6090 C C . VAL A 1 745 ? 21.146 -25.098 -40.309 1.00 85.31 745 VAL A C 1
ATOM 6092 O O . VAL A 1 745 ? 22.213 -24.711 -39.844 1.00 85.31 745 VAL A O 1
ATOM 6095 N N . GLY A 1 746 ? 21.062 -25.687 -41.504 1.00 86.31 746 GLY A N 1
ATOM 6096 C CA . GLY A 1 746 ? 22.192 -26.093 -42.340 1.00 86.31 746 GLY A CA 1
ATOM 6097 C C . GLY A 1 746 ? 22.518 -27.584 -42.185 1.00 86.31 746 GLY A C 1
ATOM 6098 O O . GLY A 1 746 ? 22.581 -28.100 -41.073 1.00 86.31 746 GLY A O 1
ATOM 6099 N N . ALA A 1 747 ? 22.770 -28.289 -43.295 1.00 84.62 747 ALA A N 1
ATOM 6100 C CA . ALA A 1 747 ? 22.963 -29.748 -43.308 1.00 84.62 747 ALA A CA 1
ATOM 6101 C C . ALA A 1 747 ? 24.136 -30.232 -42.430 1.00 84.62 747 ALA A C 1
ATOM 6103 O O . ALA A 1 747 ? 24.035 -31.246 -41.734 1.00 84.62 747 ALA A O 1
ATOM 6104 N N . GLY A 1 748 ? 25.241 -29.475 -42.417 1.00 83.38 748 GLY A N 1
ATOM 6105 C CA . GLY A 1 748 ? 26.401 -29.751 -41.565 1.00 83.38 748 GLY A CA 1
ATOM 6106 C C . GLY A 1 748 ? 26.054 -29.660 -40.079 1.00 83.38 748 GLY A C 1
ATOM 6107 O O . GLY A 1 748 ? 26.266 -30.620 -39.338 1.00 83.38 748 GLY A O 1
ATOM 6108 N N . ALA A 1 749 ? 25.450 -28.549 -39.659 1.00 86.50 749 ALA A N 1
ATOM 6109 C CA . ALA A 1 749 ? 24.971 -28.344 -38.298 1.00 86.50 749 ALA A CA 1
ATOM 6110 C C . ALA A 1 749 ? 23.867 -29.339 -37.890 1.00 86.50 749 ALA A C 1
ATOM 6112 O O . ALA A 1 749 ? 23.921 -29.903 -36.800 1.00 86.50 749 ALA A O 1
ATOM 6113 N N . TRP A 1 750 ? 22.905 -29.637 -38.768 1.00 88.00 750 TRP A N 1
ATOM 6114 C CA . TRP A 1 750 ? 21.813 -30.583 -38.504 1.00 88.00 750 TRP A CA 1
ATOM 6115 C C . TRP A 1 750 ? 22.316 -31.998 -38.201 1.00 88.00 750 TRP A C 1
ATOM 6117 O O . TRP A 1 750 ? 21.765 -32.690 -37.340 1.00 88.00 750 T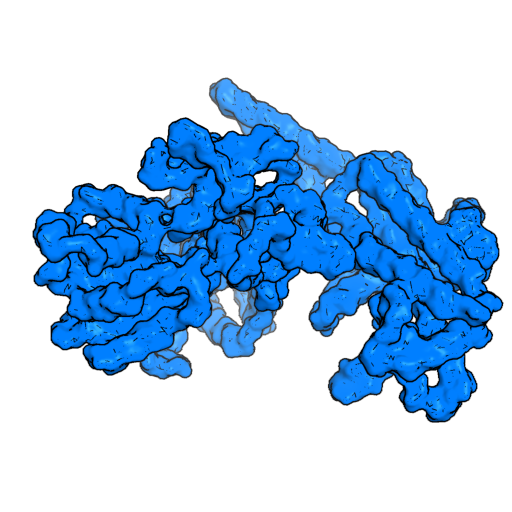RP A O 1
ATOM 6127 N N . SER A 1 751 ? 23.398 -32.434 -38.854 1.00 86.31 751 SER A N 1
ATOM 6128 C CA . SER A 1 751 ? 24.030 -33.729 -38.564 1.00 86.31 751 SER A CA 1
ATOM 6129 C C . SER A 1 751 ? 24.618 -33.824 -37.144 1.00 86.31 751 SER A C 1
ATOM 6131 O O . SER A 1 751 ? 24.701 -34.925 -36.603 1.00 86.31 751 SER A O 1
ATOM 6133 N N . LYS A 1 752 ? 24.943 -32.679 -36.525 1.00 87.94 752 LYS A N 1
ATOM 6134 C CA . LYS A 1 752 ? 25.563 -32.543 -35.194 1.00 87.94 752 LYS A CA 1
ATOM 6135 C C . LYS A 1 752 ? 24.559 -32.333 -34.053 1.00 87.94 752 LYS A C 1
ATOM 6137 O O . LYS A 1 752 ? 24.918 -32.425 -32.880 1.00 87.94 752 LYS A O 1
ATOM 6142 N N . ILE A 1 753 ? 23.296 -32.029 -34.363 1.00 88.50 753 ILE A N 1
ATOM 6143 C CA . ILE A 1 753 ? 22.259 -31.844 -33.335 1.00 88.50 753 ILE A CA 1
ATOM 6144 C C . ILE A 1 753 ? 21.918 -33.186 -32.688 1.00 88.50 753 ILE A C 1
ATOM 6146 O O . ILE A 1 753 ? 21.685 -34.179 -33.386 1.00 88.50 753 ILE A O 1
ATOM 6150 N N . SER A 1 754 ? 21.805 -33.205 -31.356 1.00 86.31 754 SER A N 1
ATOM 6151 C CA . SER A 1 754 ? 21.377 -34.404 -30.635 1.00 86.31 754 SER A CA 1
ATOM 6152 C C . SER A 1 754 ? 19.948 -34.827 -31.001 1.00 86.31 754 SER A C 1
ATOM 6154 O O . SER A 1 754 ? 19.063 -34.008 -31.260 1.00 86.31 754 SER A O 1
ATOM 6156 N N . THR A 1 755 ? 19.666 -36.131 -30.937 1.00 83.56 755 THR A N 1
ATOM 6157 C CA . THR A 1 755 ? 18.313 -36.665 -31.169 1.00 83.56 755 THR A CA 1
ATOM 6158 C C . THR A 1 755 ? 17.268 -36.009 -30.262 1.00 83.56 755 THR A C 1
ATOM 6160 O O . THR A 1 755 ? 16.139 -35.778 -30.689 1.00 83.56 755 THR A O 1
ATOM 6163 N N . ARG A 1 756 ? 17.635 -35.660 -29.019 1.00 81.75 756 ARG A N 1
ATOM 6164 C CA . ARG A 1 756 ? 16.728 -34.998 -28.070 1.00 81.75 756 ARG A CA 1
ATOM 6165 C C . ARG A 1 756 ? 16.309 -33.618 -28.577 1.00 81.75 756 ARG A C 1
ATOM 6167 O O . ARG A 1 756 ? 15.119 -33.326 -28.608 1.00 81.75 756 ARG A O 1
ATOM 6174 N N . SER A 1 757 ? 17.254 -32.799 -29.021 1.00 86.56 757 SER A N 1
ATOM 6175 C CA . SER A 1 757 ? 16.953 -31.445 -29.500 1.00 86.56 757 SER A CA 1
ATOM 6176 C C . SER A 1 757 ? 16.279 -31.440 -30.867 1.00 86.56 757 SER A C 1
ATOM 6178 O O . SER A 1 757 ? 15.402 -30.612 -31.096 1.00 86.56 757 SER A O 1
ATOM 6180 N N . LYS A 1 758 ? 16.584 -32.415 -31.740 1.00 86.31 758 LYS A N 1
ATOM 6181 C CA . LYS A 1 758 ? 15.824 -32.621 -32.986 1.00 86.31 758 LYS A CA 1
ATOM 6182 C C . LYS A 1 758 ? 14.340 -32.830 -32.708 1.00 86.31 758 LYS A C 1
ATOM 6184 O O . LYS A 1 758 ? 13.516 -32.194 -33.350 1.00 86.31 758 LYS A O 1
ATOM 6189 N N . ARG A 1 759 ? 13.988 -33.646 -31.708 1.00 82.75 759 ARG A N 1
ATOM 6190 C CA . ARG A 1 759 ? 12.582 -33.874 -31.325 1.00 82.75 759 ARG A CA 1
ATOM 6191 C C . ARG A 1 759 ? 11.883 -32.597 -30.864 1.00 82.75 759 ARG A C 1
ATOM 6193 O O . ARG A 1 759 ? 10.740 -32.377 -31.247 1.00 82.75 759 ARG A O 1
ATOM 6200 N N . PHE A 1 760 ? 12.563 -31.749 -30.093 1.00 79.69 760 PHE A N 1
ATOM 6201 C CA . PHE A 1 760 ? 12.035 -30.441 -29.692 1.00 79.69 760 PHE A CA 1
ATOM 6202 C C . PHE A 1 760 ? 11.791 -29.525 -30.904 1.00 79.69 760 PHE A C 1
ATOM 6204 O O . PHE A 1 760 ? 10.723 -28.926 -31.002 1.00 79.69 760 PHE A O 1
ATOM 6211 N N . LEU A 1 761 ? 12.728 -29.465 -31.858 1.00 82.56 761 LEU A N 1
ATOM 6212 C CA . LEU A 1 761 ? 12.576 -28.672 -33.088 1.00 82.56 761 LEU A CA 1
ATOM 6213 C C . LEU A 1 761 ? 11.462 -29.208 -33.999 1.00 82.56 761 LEU A C 1
ATOM 6215 O O . LEU A 1 761 ? 10.654 -28.432 -34.494 1.00 82.56 761 LEU A O 1
ATOM 6219 N N . ILE A 1 762 ? 11.367 -30.527 -34.175 1.00 81.31 762 ILE A N 1
ATOM 6220 C CA . ILE A 1 762 ? 10.304 -31.164 -34.968 1.00 81.31 762 ILE A CA 1
ATOM 6221 C C . ILE A 1 762 ? 8.939 -30.932 -34.312 1.00 81.31 762 ILE A C 1
ATOM 6223 O O . ILE A 1 762 ? 7.983 -30.575 -34.992 1.00 81.31 762 ILE A O 1
ATOM 6227 N N . THR A 1 763 ? 8.847 -31.081 -32.986 1.00 74.25 763 THR A N 1
ATOM 6228 C CA . THR A 1 763 ? 7.611 -30.799 -32.237 1.00 74.25 763 THR A CA 1
ATOM 6229 C C . THR A 1 763 ? 7.196 -29.341 -32.406 1.00 74.25 763 THR A C 1
ATOM 6231 O O . THR A 1 763 ? 6.019 -29.067 -32.620 1.00 74.25 763 THR A O 1
ATOM 6234 N N . ALA A 1 764 ? 8.153 -28.411 -32.352 1.00 76.00 764 ALA A N 1
ATOM 6235 C CA . ALA A 1 764 ? 7.895 -26.997 -32.579 1.00 76.00 764 ALA A CA 1
ATOM 6236 C C . ALA A 1 764 ? 7.282 -26.741 -33.967 1.00 76.00 764 ALA A C 1
ATOM 6238 O O . ALA A 1 764 ? 6.252 -26.080 -34.049 1.00 76.00 764 ALA A O 1
ATOM 6239 N N . GLU A 1 765 ? 7.854 -27.311 -35.030 1.00 76.75 765 GLU A N 1
ATOM 6240 C CA . GLU A 1 765 ? 7.352 -27.151 -36.404 1.00 76.75 765 GLU A CA 1
ATOM 6241 C C . GLU A 1 765 ? 5.973 -27.785 -36.619 1.00 76.75 765 GLU A C 1
ATOM 6243 O O . GLU A 1 765 ? 5.106 -27.185 -37.246 1.00 76.75 765 GLU A O 1
ATOM 6248 N N . VAL A 1 766 ? 5.713 -28.968 -36.054 1.00 71.50 766 VAL A N 1
ATOM 6249 C CA . VAL A 1 766 ? 4.384 -29.597 -36.165 1.00 71.50 766 VAL A CA 1
ATOM 6250 C C . VAL A 1 766 ? 3.316 -28.751 -35.472 1.00 71.50 766 VAL A C 1
ATOM 6252 O O . VAL A 1 766 ? 2.222 -28.546 -36.005 1.00 71.50 766 VAL A O 1
ATOM 6255 N N . VAL A 1 767 ? 3.625 -28.249 -34.273 1.00 66.12 767 VAL A N 1
ATOM 6256 C CA . VAL A 1 767 ? 2.724 -27.358 -33.532 1.00 66.12 767 VAL A CA 1
ATOM 6257 C C . VAL A 1 767 ? 2.542 -26.043 -34.293 1.00 66.12 767 VAL A C 1
ATOM 6259 O O . VAL A 1 767 ? 1.424 -25.539 -34.364 1.00 66.12 767 VAL A O 1
ATOM 6262 N N . TYR A 1 768 ? 3.604 -25.526 -34.911 1.00 71.38 768 TYR A N 1
ATOM 6263 C CA . TYR A 1 768 ? 3.559 -24.332 -35.747 1.00 71.38 768 TYR A CA 1
ATOM 6264 C C . TYR A 1 768 ? 2.612 -24.499 -36.943 1.00 71.38 768 TYR A C 1
ATOM 6266 O O . TYR A 1 768 ? 1.669 -23.722 -37.065 1.00 71.38 768 TYR A O 1
ATOM 6274 N N . GLU A 1 769 ? 2.775 -25.543 -37.760 1.00 66.69 769 GLU A N 1
ATOM 6275 C CA . GLU A 1 769 ? 1.912 -25.813 -38.924 1.00 66.69 769 GLU A CA 1
ATOM 6276 C C . GLU A 1 769 ? 0.445 -26.028 -38.531 1.00 66.69 769 GLU A C 1
ATOM 6278 O O . GLU A 1 769 ? -0.476 -25.594 -39.226 1.00 66.69 769 GLU A O 1
ATOM 6283 N N . SER A 1 770 ? 0.216 -26.660 -37.376 1.00 60.94 770 SER A N 1
ATOM 6284 C CA . SER A 1 770 ? -1.130 -26.891 -36.838 1.00 60.94 770 SER A CA 1
ATOM 6285 C C . SER A 1 770 ? -1.835 -25.591 -36.433 1.00 60.94 770 SER A C 1
ATOM 6287 O O . SER A 1 770 ? -3.066 -25.536 -36.416 1.00 60.94 770 SER A O 1
ATOM 6289 N N . ILE A 1 771 ? -1.068 -24.549 -36.103 1.00 59.06 771 ILE A N 1
ATOM 6290 C CA . ILE A 1 771 ? -1.568 -23.252 -35.634 1.00 59.06 771 ILE A CA 1
ATOM 6291 C C . ILE A 1 771 ? -1.563 -22.196 -36.758 1.00 59.06 771 ILE A C 1
ATOM 6293 O O . ILE A 1 771 ? -2.412 -21.302 -36.758 1.00 59.06 771 ILE A O 1
ATOM 6297 N N . GLU A 1 772 ? -0.678 -22.317 -37.754 1.00 59.59 772 GLU A N 1
ATOM 6298 C CA . GLU A 1 772 ? -0.518 -21.380 -38.879 1.00 59.59 772 GLU A CA 1
ATOM 6299 C C . GLU A 1 772 ? -1.831 -21.157 -39.654 1.00 59.59 772 GLU A C 1
ATOM 6301 O O . GLU A 1 772 ? -2.189 -20.021 -39.979 1.00 59.59 772 GLU A O 1
ATOM 6306 N N . ALA A 1 773 ? -2.615 -22.221 -39.866 1.00 55.03 773 ALA A N 1
ATOM 6307 C CA . ALA A 1 773 ? -3.891 -22.173 -40.589 1.00 55.03 773 ALA A CA 1
ATOM 6308 C C . ALA A 1 773 ? -4.978 -21.309 -39.911 1.00 55.03 773 ALA A C 1
ATOM 6310 O O . ALA A 1 773 ? -5.981 -20.970 -40.543 1.00 55.03 773 ALA A O 1
ATOM 6311 N N . TYR A 1 774 ? -4.792 -20.938 -38.640 1.00 54.59 774 TYR A N 1
ATOM 6312 C CA . TYR A 1 774 ? -5.778 -20.217 -37.830 1.00 54.59 774 TYR A CA 1
ATOM 6313 C C . TYR A 1 774 ? -5.491 -18.719 -37.681 1.00 54.59 774 TYR A C 1
ATOM 6315 O O . TYR A 1 774 ? -6.071 -18.070 -36.809 1.00 54.59 774 TYR A O 1
ATOM 6323 N N . ASN A 1 775 ? -4.638 -18.163 -38.551 1.00 50.28 775 ASN A N 1
ATOM 6324 C CA . ASN A 1 775 ? -4.496 -16.726 -38.809 1.00 50.28 775 ASN A CA 1
ATOM 6325 C C . ASN A 1 775 ? -4.484 -15.861 -37.525 1.00 50.28 775 ASN A C 1
ATOM 6327 O O . ASN A 1 775 ? -5.227 -14.887 -37.427 1.00 50.28 775 ASN A O 1
ATOM 6331 N N . GLN A 1 776 ? -3.643 -16.246 -36.550 1.00 48.91 776 GLN A N 1
ATOM 6332 C CA . GLN A 1 776 ? -3.346 -15.515 -35.298 1.00 48.91 776 GLN A CA 1
ATOM 6333 C C . GLN A 1 776 ? -4.413 -15.574 -34.192 1.00 48.91 776 GLN A C 1
ATOM 6335 O O . GLN A 1 776 ? -4.367 -14.804 -33.235 1.00 48.91 776 GLN A O 1
ATOM 6340 N N . LEU A 1 777 ? -5.355 -16.517 -34.257 1.00 43.31 777 LEU A N 1
ATOM 6341 C CA . LEU A 1 777 ? -6.288 -16.757 -33.146 1.00 43.31 777 LEU A CA 1
ATOM 6342 C C . LEU A 1 777 ? -5.633 -17.459 -31.938 1.00 43.31 777 LEU A C 1
ATOM 6344 O O . LEU A 1 777 ? -6.211 -17.461 -30.848 1.00 43.31 777 LEU A O 1
ATOM 6348 N N . ILE A 1 778 ? -4.437 -18.035 -32.115 1.00 48.78 778 ILE A N 1
ATOM 6349 C CA . ILE A 1 778 ? -3.694 -18.806 -31.107 1.00 48.78 778 ILE A CA 1
ATOM 6350 C C . ILE A 1 778 ? -2.246 -18.306 -31.012 1.00 48.78 778 ILE A C 1
ATOM 6352 O O . ILE A 1 778 ? -1.640 -17.925 -32.010 1.00 48.78 778 ILE A O 1
ATOM 6356 N N . ASP A 1 779 ? -1.717 -18.304 -29.788 1.00 50.31 779 ASP A N 1
ATOM 6357 C CA . ASP A 1 779 ? -0.372 -17.845 -29.432 1.00 50.31 779 ASP A CA 1
ATOM 6358 C C . ASP A 1 779 ? 0.714 -18.901 -29.743 1.00 50.31 779 ASP A C 1
ATOM 6360 O O . ASP A 1 779 ? 0.523 -20.097 -29.515 1.00 50.31 779 ASP A O 1
ATOM 6364 N N . PHE A 1 780 ? 1.873 -18.447 -30.230 1.00 59.81 780 PHE A N 1
ATOM 6365 C CA . PHE A 1 780 ? 3.034 -19.268 -30.589 1.00 59.81 780 PHE A CA 1
ATOM 6366 C C . PHE A 1 780 ? 3.984 -19.559 -29.413 1.00 59.81 780 PHE A C 1
ATOM 6368 O O . PHE A 1 780 ? 4.993 -20.238 -29.604 1.00 59.81 780 PHE A O 1
ATOM 6375 N N . SER A 1 781 ? 3.676 -19.128 -28.183 1.00 56.47 781 SER A N 1
ATOM 6376 C CA . SER A 1 781 ? 4.482 -19.416 -26.983 1.00 56.47 781 SER A CA 1
ATOM 6377 C C . SER A 1 781 ? 4.849 -20.891 -26.830 1.00 56.47 781 SER A C 1
ATOM 6379 O O . SER A 1 781 ? 5.995 -21.217 -26.519 1.00 56.47 781 SER A O 1
ATOM 6381 N N . GLY A 1 782 ? 3.905 -21.794 -27.111 1.00 58.72 782 GLY A N 1
ATOM 6382 C CA . GLY A 1 782 ? 4.146 -23.237 -27.089 1.00 58.72 782 GLY A CA 1
ATOM 6383 C C . GLY A 1 782 ? 5.245 -23.680 -28.060 1.00 58.72 782 GLY A C 1
ATOM 6384 O O . GLY A 1 782 ? 6.017 -24.568 -27.722 1.00 58.72 782 GLY A O 1
ATOM 6385 N N . VAL A 1 783 ? 5.373 -23.025 -29.217 1.00 66.94 783 VAL A N 1
ATOM 6386 C CA . VAL A 1 783 ? 6.423 -23.272 -30.218 1.00 66.94 783 VAL A CA 1
ATOM 6387 C C . VAL A 1 783 ? 7.760 -22.696 -29.740 1.00 66.94 783 VAL A C 1
ATOM 6389 O O . VAL A 1 783 ? 8.768 -23.403 -29.712 1.00 66.94 783 VAL A O 1
ATOM 6392 N N . CYS A 1 784 ? 7.769 -21.448 -29.264 1.00 68.69 784 CYS A N 1
ATOM 6393 C CA . CYS A 1 784 ? 8.973 -20.774 -28.763 1.00 68.69 784 CYS A CA 1
ATOM 6394 C C . CYS A 1 784 ? 9.616 -21.496 -27.570 1.00 68.69 784 CYS A C 1
ATOM 6396 O O . CYS A 1 784 ? 10.846 -21.593 -27.491 1.00 68.69 784 CYS A O 1
ATOM 6398 N N . LEU A 1 785 ? 8.800 -22.044 -26.662 1.00 68.31 785 LEU A N 1
ATOM 6399 C CA . LEU A 1 785 ? 9.263 -22.873 -25.546 1.00 68.31 785 LEU A CA 1
ATOM 6400 C C . LEU A 1 785 ? 10.052 -24.093 -26.039 1.00 68.31 785 LEU A C 1
ATOM 6402 O O . LEU A 1 785 ? 11.130 -24.372 -25.515 1.00 68.31 785 LEU A O 1
ATOM 6406 N N . GLN A 1 786 ? 9.551 -24.787 -27.063 1.00 72.06 786 GLN A N 1
ATOM 6407 C CA . GLN A 1 786 ? 10.184 -25.993 -27.602 1.00 72.06 786 GLN A CA 1
ATOM 6408 C C . GLN A 1 786 ? 11.499 -25.657 -28.322 1.00 72.06 786 GLN A C 1
ATOM 6410 O O . GLN A 1 786 ? 12.514 -26.310 -28.081 1.00 72.06 786 GLN A O 1
ATOM 6415 N N . VAL A 1 787 ? 11.532 -24.590 -29.127 1.00 78.75 787 VAL A N 1
ATOM 6416 C CA . VAL A 1 787 ? 12.754 -24.149 -29.832 1.00 78.75 787 VAL A CA 1
ATOM 6417 C C . VAL A 1 787 ? 13.832 -23.686 -28.846 1.00 78.75 787 VAL A C 1
ATOM 6419 O O . VAL A 1 787 ? 14.999 -24.061 -28.970 1.00 78.75 787 VAL A O 1
ATOM 6422 N N . THR A 1 788 ? 13.447 -22.939 -27.808 1.00 77.75 788 THR A N 1
ATOM 6423 C CA . THR A 1 788 ? 14.376 -22.504 -26.751 1.00 77.75 788 THR A CA 1
ATOM 6424 C C . THR A 1 788 ? 14.888 -23.691 -25.935 1.00 77.75 788 THR A C 1
ATOM 6426 O O . THR A 1 788 ? 16.066 -23.735 -25.577 1.00 77.75 788 THR A O 1
ATOM 6429 N N . LYS A 1 789 ? 14.033 -24.691 -25.676 1.00 79.31 789 LYS A N 1
ATOM 6430 C CA . LYS A 1 789 ? 14.434 -25.920 -24.986 1.00 79.31 789 LYS A CA 1
ATOM 6431 C C . LYS A 1 789 ? 15.411 -26.752 -25.818 1.00 79.31 789 LYS A C 1
ATOM 6433 O O . LYS A 1 789 ? 16.382 -27.254 -25.258 1.00 79.31 789 LYS A O 1
ATOM 6438 N N . ALA A 1 790 ? 15.209 -26.843 -27.134 1.00 86.06 790 ALA A N 1
ATOM 6439 C CA . ALA A 1 790 ? 16.164 -27.474 -28.045 1.00 86.06 790 ALA A CA 1
ATOM 6440 C C . ALA A 1 790 ? 17.541 -26.801 -27.959 1.00 86.06 790 ALA A C 1
ATOM 6442 O O . ALA A 1 790 ? 18.553 -27.474 -27.777 1.00 86.06 790 ALA A O 1
ATOM 6443 N N . PHE A 1 791 ? 17.570 -25.466 -28.027 1.00 88.69 791 PHE A N 1
ATOM 6444 C CA . PHE A 1 791 ? 18.802 -24.689 -27.910 1.00 88.69 791 PHE A CA 1
ATOM 6445 C C . PHE A 1 791 ? 19.517 -24.947 -26.579 1.00 88.69 791 PHE A C 1
ATOM 6447 O O . PHE A 1 791 ? 20.716 -25.216 -26.546 1.00 88.69 791 PHE A O 1
ATOM 6454 N N . GLU A 1 792 ? 18.773 -24.907 -25.473 1.00 85.56 792 GLU A N 1
ATOM 6455 C CA . GLU A 1 792 ? 19.317 -25.183 -24.150 1.00 85.56 792 GLU A CA 1
ATOM 6456 C C . GLU A 1 792 ? 19.897 -26.593 -24.034 1.00 85.56 792 GLU A C 1
ATOM 6458 O O . GLU A 1 792 ? 21.011 -26.742 -23.540 1.00 85.56 792 GLU A O 1
ATOM 6463 N N . CYS A 1 793 ? 19.177 -27.616 -24.498 1.00 86.00 793 CYS A N 1
ATOM 6464 C CA . CYS A 1 793 ? 19.667 -28.990 -24.466 1.00 86.00 793 CYS A CA 1
ATOM 6465 C C . CYS A 1 793 ? 21.001 -29.131 -25.215 1.00 86.00 793 CYS A C 1
ATOM 6467 O O . CYS A 1 793 ? 21.917 -29.773 -24.699 1.00 86.00 793 CYS A O 1
ATOM 6469 N N . GLU A 1 794 ? 21.150 -28.487 -26.377 1.00 90.75 794 GLU A N 1
ATOM 6470 C CA . GLU A 1 794 ? 22.410 -28.505 -27.129 1.00 90.75 794 GLU A CA 1
ATOM 6471 C C . GLU A 1 794 ? 23.547 -27.766 -26.412 1.00 90.75 794 GLU A C 1
ATOM 6473 O O . GLU A 1 794 ? 24.692 -28.231 -26.439 1.00 90.75 794 GLU A O 1
ATOM 6478 N N . MET A 1 795 ? 23.257 -26.635 -25.760 1.00 92.75 795 MET A N 1
ATOM 6479 C CA . MET A 1 795 ? 24.267 -25.894 -25.002 1.00 92.75 795 MET A CA 1
ATOM 6480 C C . MET A 1 795 ? 24.693 -26.650 -23.742 1.00 92.75 795 MET A C 1
ATOM 6482 O O . MET A 1 795 ? 25.890 -26.753 -23.480 1.00 92.75 795 MET A O 1
ATOM 6486 N N . THR A 1 796 ? 23.753 -27.236 -22.997 1.00 89.88 796 THR A N 1
ATOM 6487 C CA . THR A 1 796 ? 24.053 -28.083 -21.833 1.00 89.88 796 THR A CA 1
ATOM 6488 C C . THR A 1 796 ? 24.896 -29.286 -22.245 1.00 89.88 796 THR A C 1
ATOM 6490 O O . THR A 1 796 ? 25.921 -29.557 -21.623 1.00 89.88 796 THR A O 1
ATOM 6493 N N . TYR A 1 797 ? 24.552 -29.958 -23.346 1.00 90.19 797 TYR A N 1
ATOM 6494 C CA . TYR A 1 797 ? 25.340 -31.087 -23.837 1.00 90.19 797 TYR A CA 1
ATOM 6495 C C . TYR A 1 797 ? 26.810 -30.703 -24.092 1.00 90.19 797 TYR A C 1
ATOM 6497 O O . TYR A 1 797 ? 27.723 -31.411 -23.667 1.00 90.19 797 TYR A O 1
ATOM 6505 N N . ARG A 1 798 ? 27.064 -29.543 -24.711 1.00 91.94 798 ARG A N 1
ATOM 6506 C CA . ARG A 1 798 ? 28.421 -29.129 -25.115 1.00 91.94 798 ARG A CA 1
ATOM 6507 C C . ARG A 1 798 ? 29.225 -28.429 -24.026 1.00 91.94 798 ARG A C 1
ATOM 6509 O O . ARG A 1 798 ? 30.419 -28.695 -23.888 1.00 91.94 798 ARG A O 1
ATOM 6516 N N . TYR A 1 799 ? 28.603 -27.532 -23.268 1.00 92.50 799 TYR A N 1
ATOM 6517 C CA . TYR A 1 799 ? 29.286 -26.725 -22.252 1.00 92.50 799 TYR A CA 1
ATOM 6518 C C . TYR A 1 799 ? 29.321 -27.410 -20.886 1.00 92.50 799 TYR A C 1
ATOM 6520 O O . TYR A 1 799 ? 30.201 -27.101 -20.087 1.00 92.50 799 TYR A O 1
ATOM 6528 N N . PHE A 1 800 ? 28.425 -28.366 -20.628 1.00 92.12 800 PHE A N 1
ATOM 6529 C CA . PHE A 1 800 ? 28.375 -29.096 -19.366 1.00 92.12 800 PHE A CA 1
ATOM 6530 C C . PHE A 1 800 ? 28.729 -30.573 -19.538 1.00 92.12 800 PHE A C 1
ATOM 6532 O O . PHE A 1 800 ? 29.783 -30.994 -19.064 1.00 92.12 800 PHE A O 1
ATOM 6539 N N . THR A 1 801 ? 27.906 -31.359 -20.239 1.00 90.12 801 THR A N 1
ATOM 6540 C CA . THR A 1 801 ? 28.054 -32.826 -20.296 1.00 90.12 801 THR A CA 1
ATOM 6541 C C . THR A 1 801 ? 29.377 -33.257 -20.920 1.00 90.12 801 THR A C 1
ATOM 6543 O O . THR A 1 801 ? 30.141 -33.995 -20.298 1.00 90.12 801 THR A O 1
ATOM 6546 N N . HIS A 1 802 ? 29.690 -32.762 -22.114 1.00 91.12 802 HIS A N 1
ATOM 6547 C CA . HIS A 1 802 ? 30.890 -33.176 -22.828 1.00 91.12 802 HIS A CA 1
ATOM 6548 C C . HIS A 1 802 ? 32.165 -32.556 -22.235 1.00 91.12 802 HIS A C 1
ATOM 6550 O O . HIS A 1 802 ? 33.189 -33.227 -22.093 1.00 91.12 802 HIS A O 1
ATOM 6556 N N . TYR A 1 803 ? 32.084 -31.311 -21.750 1.00 93.56 803 TYR A N 1
ATOM 6557 C CA . TYR A 1 803 ? 33.185 -30.700 -21.001 1.00 93.56 803 TYR A CA 1
ATOM 6558 C C . TYR A 1 803 ? 33.504 -31.493 -19.723 1.00 93.56 803 TYR A C 1
ATOM 6560 O O . TYR A 1 803 ? 34.665 -31.734 -19.387 1.00 93.56 803 TYR A O 1
ATOM 6568 N N . ARG A 1 804 ? 32.472 -31.976 -19.028 1.00 90.88 804 ARG A N 1
ATOM 6569 C CA . ARG A 1 804 ? 32.620 -32.842 -17.859 1.00 90.88 804 ARG A CA 1
ATOM 6570 C C . ARG A 1 804 ? 33.343 -34.146 -18.195 1.00 90.88 804 ARG A C 1
ATOM 6572 O O . ARG A 1 804 ? 34.224 -34.553 -17.438 1.00 90.88 804 ARG A O 1
ATOM 6579 N N . GLU A 1 805 ? 32.987 -34.798 -19.297 1.00 90.88 805 GLU A N 1
ATOM 6580 C CA . GLU A 1 805 ? 33.659 -36.018 -19.767 1.00 90.88 805 GLU A CA 1
ATOM 6581 C C . GLU A 1 805 ? 35.130 -35.761 -20.100 1.00 90.88 805 GLU A C 1
ATOM 6583 O O . GLU A 1 805 ? 36.000 -36.505 -19.642 1.00 90.88 805 GLU A O 1
ATOM 6588 N N . TYR A 1 806 ? 35.425 -34.664 -20.801 1.00 92.88 806 TYR A N 1
ATOM 6589 C CA . TYR A 1 806 ? 36.793 -34.236 -21.089 1.00 92.88 806 TYR A CA 1
ATOM 6590 C C . TYR A 1 806 ? 37.629 -34.087 -19.810 1.00 92.88 806 TYR A C 1
ATOM 6592 O O . TYR A 1 806 ? 38.727 -34.636 -19.704 1.00 92.88 806 TYR A O 1
ATOM 6600 N N . LEU A 1 807 ? 37.093 -33.403 -18.796 1.00 91.12 807 LEU A N 1
ATOM 6601 C CA . LEU A 1 807 ? 37.776 -33.220 -17.515 1.00 91.12 807 LEU A CA 1
ATOM 6602 C C . LEU A 1 807 ? 37.984 -34.545 -16.767 1.00 91.12 807 LEU A C 1
ATOM 6604 O O . LEU A 1 807 ? 39.048 -34.748 -16.176 1.00 91.12 807 LEU A O 1
ATOM 6608 N N . LYS A 1 808 ? 37.001 -35.456 -16.797 1.00 90.56 808 LYS A N 1
ATOM 6609 C CA . LYS A 1 808 ? 37.126 -36.799 -16.203 1.00 90.56 808 LYS A CA 1
ATOM 6610 C C . LYS A 1 808 ? 38.228 -37.605 -16.888 1.00 90.56 808 LYS A C 1
ATOM 6612 O O . LYS A 1 808 ? 39.061 -38.189 -16.198 1.00 90.56 808 LYS A O 1
ATOM 6617 N N . ASN A 1 809 ? 38.290 -37.566 -18.216 1.00 91.38 809 ASN A N 1
ATOM 6618 C CA . ASN A 1 809 ? 39.317 -38.255 -18.996 1.00 91.38 809 ASN A CA 1
ATOM 6619 C C . ASN A 1 809 ? 40.711 -37.657 -18.771 1.00 91.38 809 ASN A C 1
ATOM 6621 O O . ASN A 1 809 ? 41.683 -38.394 -18.613 1.00 91.38 809 ASN A O 1
ATOM 6625 N N . ARG A 1 810 ? 40.816 -36.325 -18.698 1.00 90.12 810 ARG A N 1
ATOM 6626 C CA . ARG A 1 810 ? 42.092 -35.626 -18.509 1.00 90.12 810 ARG A CA 1
ATOM 6627 C C . ARG A 1 810 ? 42.676 -35.808 -17.111 1.00 90.12 810 ARG A C 1
ATOM 6629 O O . ARG A 1 810 ? 43.885 -35.974 -16.971 1.00 90.12 810 ARG A O 1
ATOM 6636 N N . PHE A 1 811 ? 41.844 -35.717 -16.074 1.00 89.88 811 PHE A N 1
ATOM 6637 C CA . PHE A 1 811 ? 42.317 -35.671 -14.687 1.00 89.88 811 PHE A CA 1
ATOM 6638 C C . PHE A 1 811 ? 42.124 -36.981 -13.916 1.00 89.88 811 PHE A C 1
ATOM 6640 O O . PHE A 1 811 ? 42.723 -37.129 -12.849 1.00 89.88 811 PHE A O 1
ATOM 6647 N N . GLY A 1 812 ? 41.329 -37.930 -14.423 1.00 89.50 812 GLY A N 1
ATOM 6648 C CA . GLY A 1 812 ? 41.089 -39.230 -13.792 1.00 89.50 812 GLY A CA 1
ATOM 6649 C C . GLY A 1 812 ? 40.712 -39.090 -12.315 1.00 89.50 812 GLY A C 1
ATOM 6650 O O . GLY A 1 812 ? 39.772 -38.379 -11.960 1.00 89.50 812 GLY A O 1
ATOM 6651 N N . ASN A 1 813 ? 41.507 -39.698 -11.430 1.00 83.88 813 ASN A N 1
ATOM 6652 C CA . ASN A 1 813 ? 41.305 -39.643 -9.974 1.00 83.88 813 ASN A CA 1
ATOM 6653 C C . ASN A 1 813 ? 41.372 -38.220 -9.380 1.00 83.88 813 ASN A C 1
ATOM 6655 O O . ASN A 1 813 ? 40.848 -37.989 -8.294 1.00 83.88 813 ASN A O 1
ATOM 6659 N N . ASN A 1 814 ? 41.976 -37.256 -10.083 1.00 84.88 814 ASN A N 1
ATOM 6660 C CA . ASN A 1 814 ? 42.079 -35.857 -9.653 1.00 84.88 814 ASN A CA 1
ATOM 6661 C C . ASN A 1 814 ? 40.943 -34.968 -10.189 1.00 84.88 814 ASN A C 1
ATOM 6663 O O . ASN A 1 814 ? 40.986 -33.749 -10.006 1.00 84.88 814 ASN A O 1
ATOM 6667 N N . TYR A 1 815 ? 39.933 -35.543 -10.849 1.00 84.25 815 TYR A N 1
ATOM 6668 C CA . TYR A 1 815 ? 38.802 -34.807 -11.421 1.00 84.25 815 TYR A CA 1
ATOM 6669 C C . TYR A 1 815 ? 38.089 -33.915 -10.393 1.00 84.25 815 TYR A C 1
ATOM 6671 O O . TYR A 1 815 ? 37.899 -32.728 -10.644 1.00 84.25 815 TYR A O 1
ATOM 6679 N N . ALA A 1 816 ? 37.798 -34.431 -9.194 1.00 80.75 816 ALA A N 1
ATOM 6680 C CA . ALA A 1 816 ? 37.100 -33.673 -8.150 1.00 80.75 816 ALA A CA 1
ATOM 6681 C C . ALA A 1 816 ? 37.837 -32.378 -7.737 1.00 80.75 816 ALA A C 1
ATOM 6683 O O . ALA A 1 816 ? 37.203 -31.376 -7.412 1.00 80.75 816 ALA A O 1
ATOM 6684 N N . TYR A 1 817 ? 39.174 -32.363 -7.799 1.00 81.94 817 TYR A N 1
ATOM 6685 C CA . TYR A 1 817 ? 39.994 -31.186 -7.476 1.00 81.94 817 TYR A CA 1
ATOM 6686 C C . TYR A 1 817 ? 40.094 -30.172 -8.633 1.00 81.94 817 TYR A C 1
ATOM 6688 O O . TYR A 1 817 ? 40.455 -29.008 -8.429 1.00 81.94 817 TYR A O 1
ATOM 6696 N N . ASN A 1 818 ? 39.805 -30.613 -9.861 1.00 82.00 818 ASN A N 1
ATOM 6697 C CA . ASN A 1 818 ? 39.928 -29.832 -11.096 1.00 82.00 818 ASN A CA 1
ATOM 6698 C C . ASN A 1 818 ? 38.582 -29.493 -11.744 1.00 82.00 818 ASN A C 1
ATOM 6700 O O . ASN A 1 818 ? 38.550 -28.995 -12.864 1.00 82.00 818 ASN A O 1
ATOM 6704 N N . MET A 1 819 ? 37.481 -29.750 -11.044 1.00 83.94 819 MET A N 1
ATOM 6705 C CA . MET A 1 819 ? 36.146 -29.450 -11.535 1.00 83.94 819 MET A CA 1
ATOM 6706 C C . MET A 1 819 ? 35.837 -27.941 -11.417 1.00 83.94 819 MET A C 1
ATOM 6708 O O . MET A 1 819 ? 36.096 -27.368 -10.352 1.00 83.94 819 MET A O 1
ATOM 6712 N N . PRO A 1 820 ? 35.265 -27.314 -12.465 1.00 87.56 820 PRO A N 1
ATOM 6713 C CA . PRO A 1 820 ? 34.870 -25.909 -12.457 1.00 87.56 820 PRO A CA 1
ATOM 6714 C C . PRO A 1 820 ? 33.892 -25.562 -11.336 1.00 87.56 820 PRO A C 1
ATOM 6716 O O . PRO A 1 820 ? 33.054 -26.379 -10.947 1.00 87.56 820 PRO A O 1
ATOM 6719 N N . GLN A 1 821 ? 33.933 -24.318 -10.856 1.00 83.62 821 GLN A N 1
ATOM 6720 C CA . GLN A 1 821 ? 33.030 -23.868 -9.789 1.00 83.62 821 GLN A CA 1
ATOM 6721 C C . GLN A 1 821 ? 31.554 -23.936 -10.197 1.00 83.62 821 GLN A C 1
ATOM 6723 O O . GLN A 1 821 ? 30.711 -24.299 -9.379 1.00 83.62 821 GLN A O 1
ATOM 6728 N N . ALA A 1 822 ? 31.265 -23.668 -11.473 1.00 84.81 822 ALA A N 1
ATOM 6729 C CA . ALA A 1 822 ? 29.922 -23.698 -12.046 1.00 84.81 822 ALA A CA 1
ATOM 6730 C C . ALA A 1 822 ? 29.276 -25.093 -12.070 1.00 84.81 822 ALA A C 1
ATOM 6732 O O . ALA A 1 822 ? 28.108 -25.198 -12.424 1.00 84.81 822 ALA A O 1
ATOM 6733 N N . PHE A 1 823 ? 30.020 -26.159 -11.747 1.00 87.25 823 PHE A N 1
ATOM 6734 C CA . PHE A 1 823 ? 29.524 -27.541 -11.746 1.00 87.25 823 PHE A CA 1
ATOM 6735 C C . PHE A 1 823 ? 29.095 -28.004 -10.348 1.00 87.25 823 PHE A C 1
ATOM 6737 O O . PHE A 1 823 ? 28.692 -29.152 -10.176 1.00 87.25 823 PHE A O 1
ATOM 6744 N N . TYR A 1 824 ? 29.156 -27.123 -9.346 1.00 83.12 824 TYR A N 1
ATOM 6745 C CA . TYR A 1 824 ? 28.758 -27.426 -7.978 1.00 83.12 824 TYR A CA 1
ATOM 6746 C C . TYR A 1 824 ? 27.602 -26.556 -7.507 1.00 83.12 824 TYR A C 1
ATOM 6748 O O . TYR A 1 824 ? 27.532 -25.367 -7.809 1.00 83.12 824 TYR A O 1
ATOM 6756 N N . LYS A 1 825 ? 26.790 -27.117 -6.610 1.00 79.19 825 LYS A N 1
ATOM 6757 C CA . LYS A 1 825 ? 25.911 -26.344 -5.734 1.00 79.19 825 LYS A CA 1
ATOM 6758 C C . LYS A 1 825 ? 26.039 -26.737 -4.272 1.00 79.19 825 LYS A C 1
ATOM 6760 O O . LYS A 1 825 ? 26.437 -27.850 -3.925 1.00 79.19 825 LYS A O 1
ATOM 6765 N N . LEU A 1 826 ? 25.702 -25.803 -3.390 1.00 72.56 826 LEU A N 1
ATOM 6766 C CA . LEU A 1 826 ? 25.726 -26.022 -1.948 1.00 72.56 826 LEU A CA 1
ATOM 6767 C C . LEU A 1 826 ? 24.405 -26.647 -1.489 1.00 72.56 826 LEU A C 1
ATOM 6769 O O . LEU A 1 826 ? 23.370 -25.989 -1.455 1.00 72.56 826 LEU A O 1
ATOM 6773 N N . ARG A 1 827 ? 24.444 -27.914 -1.063 1.00 69.69 827 ARG A N 1
ATOM 6774 C CA . ARG A 1 827 ? 23.321 -28.590 -0.393 1.00 69.69 827 ARG A CA 1
ATOM 6775 C C . ARG A 1 827 ? 23.718 -28.908 1.046 1.00 69.69 827 ARG A C 1
ATOM 6777 O O . ARG A 1 827 ? 24.632 -29.691 1.290 1.00 69.69 827 ARG A O 1
ATOM 6784 N N . ARG A 1 828 ? 23.033 -28.283 2.015 1.00 65.31 828 ARG A N 1
ATOM 6785 C CA . ARG A 1 828 ? 23.286 -28.449 3.467 1.00 65.31 828 ARG A CA 1
ATOM 6786 C C . ARG A 1 828 ? 24.766 -28.241 3.849 1.00 65.31 828 ARG A C 1
ATOM 6788 O O . ARG A 1 828 ? 25.334 -29.023 4.606 1.00 65.31 828 ARG A O 1
ATOM 6795 N N . GLY A 1 829 ? 25.400 -27.216 3.275 1.00 65.06 829 GLY A N 1
ATOM 6796 C CA . GLY A 1 829 ? 26.802 -26.866 3.542 1.00 65.06 829 GLY A CA 1
ATOM 6797 C C . GLY A 1 829 ? 27.847 -27.757 2.858 1.00 65.06 829 GLY A C 1
ATOM 6798 O O . GLY A 1 829 ? 29.038 -27.531 3.045 1.00 65.06 829 GLY A O 1
ATOM 6799 N N . LYS A 1 830 ? 27.437 -28.745 2.049 1.00 68.50 830 LYS A N 1
ATOM 6800 C CA . LYS A 1 830 ? 28.342 -29.576 1.241 1.00 68.50 830 LYS A CA 1
ATOM 6801 C C . LYS A 1 830 ? 28.244 -29.192 -0.233 1.00 68.50 830 LYS A C 1
ATOM 6803 O O . LYS A 1 830 ? 27.143 -28.965 -0.735 1.00 68.50 830 LYS A O 1
ATOM 6808 N N . LYS A 1 831 ? 29.389 -29.134 -0.921 1.00 75.56 831 LYS A N 1
ATOM 6809 C CA . LYS A 1 831 ? 29.432 -29.013 -2.384 1.00 75.56 831 LYS A CA 1
ATOM 6810 C C . LYS A 1 831 ? 28.991 -30.342 -2.991 1.00 75.56 831 LYS A C 1
ATOM 6812 O O . LYS A 1 831 ? 29.596 -31.373 -2.708 1.00 75.56 831 LYS A O 1
ATOM 6817 N N . VAL A 1 832 ? 27.924 -30.301 -3.776 1.00 80.56 832 VAL A N 1
ATOM 6818 C CA . VAL A 1 832 ? 27.388 -31.434 -4.533 1.00 80.56 832 VAL A CA 1
ATOM 6819 C C . VAL A 1 832 ? 27.477 -31.073 -6.010 1.00 80.56 832 VAL A C 1
ATOM 6821 O O . VAL A 1 832 ? 27.232 -29.920 -6.363 1.00 80.56 832 VAL A O 1
ATOM 6824 N N . GLU A 1 833 ? 27.891 -32.024 -6.841 1.00 82.44 833 GLU A N 1
ATOM 6825 C CA . GLU A 1 833 ? 27.938 -31.857 -8.298 1.00 82.44 833 GLU A CA 1
ATOM 6826 C C . GLU A 1 833 ? 26.517 -31.629 -8.843 1.00 82.44 833 GLU A C 1
ATOM 6828 O O . GLU A 1 833 ? 25.556 -32.197 -8.321 1.00 82.44 833 GLU A O 1
ATOM 6833 N N . LEU A 1 834 ? 26.385 -30.755 -9.839 1.00 83.06 834 LEU A N 1
ATOM 6834 C CA . LEU A 1 834 ? 25.121 -30.479 -10.520 1.00 83.06 834 LEU A CA 1
ATOM 6835 C C . LEU A 1 834 ? 24.715 -31.656 -11.413 1.00 83.06 834 LEU A C 1
ATOM 6837 O O . LEU A 1 834 ? 25.551 -32.269 -12.083 1.00 83.06 834 LEU A O 1
ATOM 6841 N N . ASP A 1 835 ? 23.415 -31.923 -11.463 1.00 79.94 835 ASP A N 1
ATOM 6842 C CA . ASP A 1 835 ? 22.831 -32.793 -12.483 1.00 79.94 835 ASP A CA 1
ATOM 6843 C C . ASP A 1 835 ? 22.584 -32.002 -13.783 1.00 79.94 835 ASP A C 1
ATOM 6845 O O . ASP A 1 835 ? 22.470 -30.777 -13.769 1.00 79.94 835 ASP A O 1
ATOM 6849 N N . GLU A 1 836 ? 22.478 -32.687 -14.928 1.00 76.62 836 GLU A N 1
ATOM 6850 C CA . GLU A 1 836 ? 22.279 -32.028 -16.239 1.00 76.62 836 GLU A CA 1
ATOM 6851 C C . GLU A 1 836 ? 20.993 -31.196 -16.302 1.00 76.62 836 GLU A C 1
ATOM 6853 O O . GLU A 1 836 ? 20.980 -30.122 -16.898 1.00 76.62 836 GLU A O 1
ATOM 6858 N N . ASP A 1 837 ? 19.932 -31.666 -15.643 1.00 68.88 837 ASP A N 1
ATOM 6859 C CA . ASP A 1 837 ? 18.645 -30.970 -15.537 1.00 68.88 837 ASP A CA 1
ATOM 6860 C C . ASP A 1 837 ? 18.733 -29.669 -14.713 1.00 68.88 837 ASP A C 1
ATOM 6862 O O . ASP A 1 837 ? 17.824 -28.845 -14.786 1.00 68.88 837 ASP A O 1
ATOM 6866 N N . GLU A 1 838 ? 19.799 -29.490 -13.925 1.00 72.44 838 GLU A N 1
ATOM 6867 C CA . GLU A 1 838 ? 20.028 -28.328 -13.055 1.00 72.44 838 GLU A CA 1
ATOM 6868 C C . GLU A 1 838 ? 20.971 -27.291 -13.699 1.00 72.44 838 GLU A C 1
ATOM 6870 O O . GLU A 1 838 ? 21.169 -26.203 -13.156 1.00 72.44 838 GLU A O 1
ATOM 6875 N N . TYR A 1 839 ? 21.562 -27.609 -14.856 1.00 80.25 839 TYR A N 1
ATOM 6876 C CA . TYR A 1 839 ? 22.436 -26.705 -15.598 1.00 80.25 839 TYR A CA 1
ATOM 6877 C C . TYR A 1 839 ? 21.626 -25.829 -16.559 1.00 80.25 839 TYR A C 1
ATOM 6879 O O . TYR A 1 839 ? 20.800 -26.327 -17.323 1.00 80.25 839 TYR A O 1
ATOM 6887 N N . THR A 1 840 ? 21.874 -24.517 -16.551 1.00 79.06 840 THR A N 1
ATOM 6888 C CA . THR A 1 840 ? 21.086 -23.551 -17.330 1.00 79.06 840 THR A CA 1
ATOM 6889 C C . THR A 1 840 ? 21.971 -22.722 -18.264 1.00 79.06 840 THR A C 1
ATOM 6891 O O . THR A 1 840 ? 23.184 -22.632 -18.075 1.00 79.06 840 THR A O 1
ATOM 6894 N N . LEU A 1 841 ? 21.374 -22.016 -19.236 1.00 80.50 841 LEU A N 1
ATOM 6895 C CA . LEU A 1 841 ? 22.111 -21.048 -20.068 1.00 80.50 841 LEU A CA 1
ATOM 6896 C C . LEU A 1 841 ? 22.797 -19.942 -19.239 1.00 80.50 841 LEU A C 1
ATOM 6898 O O . LEU A 1 841 ? 23.800 -19.378 -19.670 1.00 80.50 841 LEU A O 1
ATOM 6902 N N . GLY A 1 842 ? 22.281 -19.639 -18.040 1.00 79.38 842 GLY A N 1
ATOM 6903 C CA . GLY A 1 842 ? 22.906 -18.712 -17.095 1.00 79.38 842 GLY A CA 1
ATOM 6904 C C . GLY A 1 842 ? 24.243 -19.220 -16.556 1.00 79.38 842 GLY A C 1
ATOM 6905 O O . GLY A 1 842 ? 25.175 -18.444 -16.363 1.00 79.38 842 GLY A O 1
ATOM 6906 N N . SER A 1 843 ? 24.379 -20.536 -16.404 1.00 84.44 843 SER A N 1
ATOM 6907 C CA . SER A 1 843 ? 25.575 -21.196 -15.878 1.00 84.44 843 SER A CA 1
ATOM 6908 C C . SER A 1 843 ? 26.766 -21.161 -16.847 1.00 84.44 843 SER A C 1
ATOM 6910 O O . SER A 1 843 ? 27.908 -21.391 -16.436 1.00 84.44 843 SER A O 1
ATOM 6912 N N . ILE A 1 844 ? 26.531 -20.850 -18.128 1.00 89.19 844 ILE A N 1
ATOM 6913 C CA . ILE A 1 844 ? 27.549 -20.899 -19.186 1.00 89.19 844 ILE A CA 1
ATOM 6914 C C . ILE A 1 844 ? 28.648 -19.859 -18.961 1.00 89.19 844 ILE A C 1
ATOM 6916 O O . ILE A 1 844 ? 29.817 -20.221 -19.028 1.00 89.19 844 ILE A O 1
ATOM 6920 N N . VAL A 1 845 ? 28.317 -18.614 -18.593 1.00 88.31 845 VAL A N 1
ATOM 6921 C CA . VAL A 1 845 ? 29.335 -17.564 -18.348 1.00 88.31 845 VAL A CA 1
ATOM 6922 C C . VAL A 1 845 ? 30.308 -17.946 -17.225 1.00 88.31 845 VAL A C 1
ATOM 6924 O O . VAL A 1 845 ? 31.510 -17.698 -17.321 1.00 88.31 845 VAL A O 1
ATOM 6927 N N . TYR A 1 846 ? 29.811 -18.630 -16.190 1.00 87.06 846 TYR A N 1
ATOM 6928 C CA . TYR A 1 846 ? 30.623 -19.134 -15.079 1.00 87.06 846 TYR A CA 1
ATOM 6929 C C . TYR A 1 846 ? 31.402 -20.396 -15.454 1.00 87.06 846 TYR A C 1
ATOM 6931 O O . TYR A 1 846 ? 32.505 -20.609 -14.962 1.00 87.06 846 TYR A O 1
ATOM 6939 N N . THR A 1 847 ? 30.859 -21.214 -16.357 1.00 89.75 847 THR A N 1
ATOM 6940 C CA . THR A 1 847 ? 31.545 -22.397 -16.895 1.00 89.75 847 THR A CA 1
ATOM 6941 C C . THR A 1 847 ? 32.722 -22.007 -17.780 1.00 89.75 847 THR A C 1
ATOM 6943 O O . THR A 1 847 ? 33.773 -22.640 -17.720 1.00 89.75 847 THR A O 1
ATOM 6946 N N . THR A 1 848 ? 32.566 -20.940 -18.567 1.00 90.44 848 THR A N 1
ATOM 6947 C CA . THR A 1 848 ? 33.632 -20.393 -19.411 1.00 90.44 848 THR A CA 1
ATOM 6948 C C . THR A 1 848 ? 34.568 -19.445 -18.663 1.00 90.44 848 THR A C 1
ATOM 6950 O O . THR A 1 848 ? 35.591 -19.054 -19.217 1.00 90.44 848 THR A O 1
ATOM 6953 N N . GLY A 1 849 ? 34.215 -19.016 -17.445 1.00 88.62 849 GLY A N 1
ATOM 6954 C CA . GLY A 1 849 ? 34.952 -18.004 -16.679 1.00 88.62 849 GLY A CA 1
ATOM 6955 C C . GLY A 1 849 ? 35.043 -16.642 -17.384 1.00 88.62 849 GLY A C 1
ATOM 6956 O O . GLY A 1 849 ? 35.989 -15.888 -17.152 1.00 88.62 849 GLY A O 1
ATOM 6957 N N . MET A 1 850 ? 34.092 -16.330 -18.272 1.00 89.12 850 MET A N 1
ATOM 6958 C CA . MET A 1 850 ? 34.130 -15.168 -19.168 1.00 89.12 850 MET A CA 1
ATOM 6959 C C . MET A 1 850 ? 32.765 -14.492 -19.275 1.00 89.12 850 MET A C 1
ATOM 6961 O O . MET A 1 850 ? 31.751 -15.157 -19.477 1.00 89.12 850 MET A O 1
ATOM 6965 N N . TRP A 1 851 ? 32.760 -13.161 -19.232 1.00 85.69 851 TRP A N 1
ATOM 6966 C CA . TRP A 1 851 ? 31.594 -12.354 -19.586 1.00 85.69 851 TRP A CA 1
ATOM 6967 C C . TRP A 1 851 ? 31.379 -12.302 -21.109 1.00 85.69 851 TRP A C 1
ATOM 6969 O O . TRP A 1 851 ? 32.302 -12.554 -21.890 1.00 85.69 851 TRP A O 1
ATOM 6979 N N . LYS A 1 852 ? 30.181 -11.901 -21.555 1.00 81.31 852 LYS A N 1
ATOM 6980 C CA . LYS A 1 852 ? 29.828 -11.726 -22.985 1.00 81.31 852 LYS A CA 1
ATOM 6981 C C . LYS A 1 852 ? 30.693 -10.675 -23.706 1.00 81.31 852 LYS A C 1
ATOM 6983 O O . LYS A 1 852 ? 30.850 -10.693 -24.930 1.00 81.31 852 LYS A O 1
ATOM 6988 N N . GLU A 1 853 ? 31.306 -9.761 -22.957 1.00 80.69 853 GLU A N 1
ATOM 6989 C CA . GLU A 1 853 ? 32.278 -8.781 -23.447 1.00 80.69 853 GLU A CA 1
ATOM 6990 C C . GLU A 1 853 ? 33.654 -9.413 -23.728 1.00 80.69 853 GLU A C 1
ATOM 6992 O O . GLU A 1 853 ? 34.491 -8.793 -24.387 1.00 80.69 853 GLU A O 1
ATOM 6997 N N . GLY A 1 854 ? 33.880 -10.659 -23.299 1.00 73.88 854 GLY A N 1
ATOM 6998 C CA . GLY A 1 854 ? 35.138 -11.400 -23.423 1.00 73.88 854 GLY A CA 1
ATOM 6999 C C . GLY A 1 854 ? 36.108 -11.198 -22.258 1.00 73.88 854 GLY A C 1
ATOM 7000 O O . GLY A 1 854 ? 37.195 -11.766 -22.270 1.00 73.88 854 GLY A O 1
ATOM 7001 N N . ASN A 1 855 ? 35.729 -10.406 -21.255 1.00 85.06 855 ASN A N 1
ATOM 7002 C CA . ASN A 1 855 ? 36.548 -10.179 -20.069 1.00 85.06 855 ASN A CA 1
ATOM 7003 C C . ASN A 1 855 ? 36.445 -11.370 -19.108 1.00 85.06 855 ASN A C 1
ATOM 7005 O O . ASN A 1 855 ? 35.362 -11.927 -18.917 1.00 85.06 855 ASN A O 1
ATOM 7009 N N . THR A 1 856 ? 37.558 -11.732 -18.475 1.00 86.06 856 THR A N 1
ATOM 7010 C CA . THR A 1 856 ? 37.611 -12.784 -17.452 1.00 86.06 856 THR A CA 1
ATOM 7011 C C . THR A 1 856 ? 36.812 -12.396 -16.210 1.00 86.06 856 THR A C 1
ATOM 7013 O O . THR A 1 856 ? 36.888 -11.258 -15.741 1.00 86.06 856 THR A O 1
ATOM 7016 N N . ILE A 1 857 ? 36.068 -13.348 -15.647 1.00 87.19 857 ILE A N 1
ATOM 7017 C CA . ILE A 1 857 ? 35.378 -13.163 -14.369 1.00 87.19 857 ILE A CA 1
ATOM 7018 C C . ILE A 1 857 ? 36.413 -13.268 -13.242 1.00 87.19 857 ILE A C 1
ATOM 7020 O O . ILE A 1 857 ? 37.145 -14.253 -13.148 1.00 87.19 857 ILE A O 1
ATOM 7024 N N . ARG A 1 858 ? 36.473 -12.255 -12.371 1.00 84.19 858 ARG A N 1
ATOM 7025 C CA . ARG A 1 858 ? 37.412 -12.220 -11.240 1.00 84.19 858 ARG A CA 1
ATOM 7026 C C . ARG A 1 858 ? 37.220 -13.453 -10.348 1.00 84.19 858 ARG A C 1
ATOM 7028 O O . ARG A 1 858 ? 36.121 -13.670 -9.843 1.00 84.19 858 ARG A O 1
ATOM 7035 N N . GLY A 1 859 ? 38.284 -14.227 -10.129 1.00 84.00 859 GLY A N 1
ATOM 7036 C CA . GLY A 1 859 ? 38.249 -15.471 -9.348 1.00 84.00 859 GLY A CA 1
ATOM 7037 C C . GLY A 1 859 ? 37.896 -16.737 -10.145 1.00 84.00 859 GLY A C 1
ATOM 7038 O O . GLY A 1 859 ? 37.795 -17.812 -9.550 1.00 84.00 859 GLY A O 1
ATOM 7039 N N . TYR A 1 860 ? 37.718 -16.626 -11.466 1.00 89.44 860 TYR A N 1
ATOM 7040 C CA . TYR A 1 860 ? 37.459 -17.736 -12.396 1.00 89.44 860 TYR A CA 1
ATOM 7041 C C . TYR A 1 860 ? 38.576 -17.895 -13.442 1.00 89.44 860 TYR A C 1
ATOM 7043 O O . TYR A 1 860 ? 38.398 -18.579 -14.447 1.00 89.44 860 TYR A O 1
ATOM 7051 N N . GLU A 1 861 ? 39.754 -17.309 -13.218 1.00 90.69 861 GLU A N 1
ATOM 7052 C CA . GLU A 1 861 ? 40.882 -17.336 -14.159 1.00 90.69 861 GLU A CA 1
ATOM 7053 C C . GLU A 1 861 ? 41.318 -18.779 -14.480 1.00 90.69 861 GLU A C 1
ATOM 7055 O O . GLU A 1 861 ? 41.634 -19.113 -15.623 1.00 90.69 861 GLU A O 1
ATOM 7060 N N . ARG A 1 862 ? 41.275 -19.664 -13.474 1.00 89.81 862 ARG A N 1
ATOM 7061 C CA . ARG A 1 862 ? 41.537 -21.102 -13.641 1.00 89.81 862 ARG A CA 1
ATOM 7062 C C . ARG A 1 862 ? 40.466 -21.786 -14.490 1.00 89.81 862 ARG A C 1
ATOM 7064 O O . ARG A 1 862 ? 40.808 -22.581 -15.361 1.00 89.81 862 ARG A O 1
ATOM 7071 N N . ASP A 1 863 ? 39.197 -21.490 -14.228 1.00 89.00 863 ASP A N 1
ATOM 7072 C CA . ASP A 1 863 ? 38.065 -22.114 -14.920 1.00 89.00 863 ASP A CA 1
ATOM 7073 C C . ASP A 1 863 ? 38.029 -21.674 -16.390 1.00 89.00 863 ASP A C 1
ATOM 7075 O O . ASP A 1 863 ? 37.835 -22.506 -17.274 1.00 89.00 863 ASP A O 1
ATOM 7079 N N . GLN A 1 864 ? 38.359 -20.407 -16.665 1.00 92.12 864 GLN A N 1
ATOM 7080 C CA . GLN A 1 864 ? 38.576 -19.911 -18.021 1.00 92.12 864 GLN A CA 1
ATOM 7081 C C . GLN A 1 864 ? 39.718 -20.651 -18.721 1.00 92.12 864 GLN A C 1
ATOM 7083 O O . GLN A 1 864 ? 39.549 -21.090 -19.855 1.00 92.12 864 GLN A O 1
ATOM 7088 N N . ALA A 1 865 ? 40.876 -20.815 -18.074 1.00 90.44 865 ALA A N 1
ATOM 7089 C CA . ALA A 1 865 ? 42.005 -21.519 -18.680 1.00 90.44 865 ALA A CA 1
ATOM 7090 C C . ALA A 1 865 ? 41.658 -22.981 -19.024 1.00 90.44 865 ALA A C 1
ATOM 7092 O O . ALA A 1 865 ? 41.971 -23.445 -20.120 1.00 90.44 865 ALA A O 1
ATOM 7093 N N . LEU A 1 866 ? 40.967 -23.684 -18.120 1.00 92.00 866 LEU A N 1
ATOM 7094 C CA . LEU A 1 866 ? 40.508 -25.060 -18.339 1.00 92.00 866 LEU A CA 1
ATOM 7095 C C . LEU A 1 866 ? 39.473 -25.153 -19.467 1.00 92.00 866 LEU A C 1
ATOM 7097 O O . LEU A 1 866 ? 39.572 -26.043 -20.313 1.00 92.00 866 LEU A O 1
ATOM 7101 N N . PHE A 1 867 ? 38.515 -24.224 -19.508 1.00 94.12 867 PHE A N 1
ATOM 7102 C CA . PHE A 1 867 ? 37.492 -24.209 -20.548 1.00 94.12 867 PHE A CA 1
ATOM 7103 C C . PHE A 1 867 ? 38.083 -23.863 -21.915 1.00 94.12 867 PHE A C 1
ATOM 7105 O O . PHE A 1 867 ? 37.717 -24.479 -22.908 1.00 94.12 867 PHE A O 1
ATOM 7112 N N . MET A 1 868 ? 39.015 -22.909 -21.991 1.00 93.12 868 MET A N 1
ATOM 7113 C CA . MET A 1 868 ? 39.669 -22.541 -23.250 1.00 93.12 868 MET A CA 1
ATOM 7114 C C . MET A 1 868 ? 40.506 -23.687 -23.823 1.00 93.12 868 MET A C 1
ATOM 7116 O O . MET A 1 868 ? 40.534 -23.873 -25.038 1.00 93.12 868 MET A O 1
ATOM 7120 N N . ASP A 1 869 ? 41.142 -24.474 -22.961 1.00 92.19 869 ASP A N 1
ATOM 7121 C CA . ASP A 1 869 ? 41.854 -25.684 -23.357 1.00 92.19 869 ASP A CA 1
ATOM 7122 C C . ASP A 1 869 ? 40.882 -26.756 -23.889 1.00 92.19 869 ASP A C 1
ATOM 7124 O O . ASP A 1 869 ? 41.068 -27.232 -25.007 1.00 92.19 869 ASP A O 1
ATOM 7128 N N . TYR A 1 870 ? 39.774 -27.035 -23.191 1.00 94.19 870 TYR A N 1
ATOM 7129 C CA . TYR A 1 870 ? 38.693 -27.877 -23.729 1.00 94.19 870 TYR A CA 1
ATOM 7130 C C . TYR A 1 870 ? 38.167 -27.351 -25.072 1.00 94.19 870 TYR A C 1
ATOM 7132 O O . TYR A 1 870 ? 37.978 -28.114 -26.023 1.00 94.19 870 TYR A O 1
ATOM 7140 N N . ALA A 1 871 ? 37.983 -26.033 -25.177 1.00 92.56 871 ALA A N 1
ATOM 7141 C CA . ALA A 1 871 ? 37.452 -25.404 -26.370 1.00 92.56 871 ALA A CA 1
ATOM 7142 C C . ALA A 1 871 ? 38.363 -25.625 -27.587 1.00 92.56 871 ALA A C 1
ATOM 7144 O O . ALA A 1 871 ? 37.883 -25.843 -28.696 1.00 92.56 871 ALA A O 1
ATOM 7145 N N . GLN A 1 872 ? 39.680 -25.591 -27.380 1.00 92.06 872 GLN A N 1
ATOM 7146 C CA . GLN A 1 872 ? 40.678 -25.822 -28.423 1.00 92.06 872 GLN A CA 1
ATOM 7147 C C . GLN A 1 872 ? 40.867 -27.303 -28.757 1.00 92.06 872 GLN A C 1
ATOM 7149 O O . GLN A 1 872 ? 41.135 -27.635 -29.915 1.00 92.06 872 GLN A O 1
ATOM 7154 N N . VAL A 1 873 ? 40.770 -28.184 -27.760 1.00 89.50 873 VAL A N 1
ATOM 7155 C CA . VAL A 1 873 ? 41.093 -29.607 -27.913 1.00 89.50 873 VAL A CA 1
ATOM 7156 C C . VAL A 1 873 ? 39.907 -30.406 -28.436 1.00 89.50 873 VAL A C 1
ATOM 7158 O O . VAL A 1 873 ? 40.115 -31.196 -29.350 1.00 89.50 873 VAL A O 1
ATOM 7161 N N . GLU A 1 874 ? 38.693 -30.176 -27.932 1.00 90.56 874 GLU A N 1
ATOM 7162 C CA . GLU A 1 874 ? 37.520 -31.018 -28.229 1.00 90.56 874 GLU A CA 1
ATOM 7163 C C . GLU A 1 874 ? 36.330 -30.233 -28.803 1.00 90.56 874 GLU A C 1
ATOM 7165 O O . GLU A 1 874 ? 35.640 -30.740 -29.683 1.00 90.56 874 GLU A O 1
ATOM 7170 N N . LEU A 1 875 ? 36.087 -28.986 -28.372 1.00 91.12 875 LEU A N 1
ATOM 7171 C CA . LEU A 1 875 ? 34.861 -28.273 -28.767 1.00 91.12 875 LEU A CA 1
ATOM 7172 C C . LEU A 1 875 ? 34.922 -27.685 -30.184 1.00 91.12 875 LEU A C 1
ATOM 7174 O O . LEU A 1 875 ? 33.992 -27.895 -30.952 1.00 91.12 875 LEU A O 1
ATOM 7178 N N . LEU A 1 876 ? 35.962 -26.915 -30.535 1.00 92.25 876 LEU A N 1
ATOM 7179 C CA . LEU A 1 876 ? 35.993 -26.075 -31.745 1.00 92.25 876 LEU A CA 1
ATOM 7180 C C . LEU A 1 876 ? 36.798 -26.686 -32.896 1.00 92.25 876 LEU A C 1
ATOM 7182 O O . LEU A 1 876 ? 37.906 -27.194 -32.701 1.00 92.25 876 LEU A O 1
ATOM 7186 N N . ILE A 1 877 ? 36.294 -26.551 -34.127 1.00 86.25 877 ILE A N 1
ATOM 7187 C CA . ILE A 1 877 ? 36.987 -27.005 -35.349 1.00 86.25 877 ILE A CA 1
ATOM 7188 C C . ILE A 1 877 ? 38.285 -26.215 -35.583 1.00 86.25 877 ILE A C 1
ATOM 7190 O O . ILE A 1 877 ? 39.310 -26.793 -35.942 1.00 86.25 877 ILE A O 1
ATOM 7194 N N . HIS A 1 878 ? 38.265 -24.898 -35.348 1.00 83.69 878 HIS A N 1
ATOM 7195 C CA . HIS A 1 878 ? 39.394 -23.998 -35.605 1.00 83.69 878 HIS A CA 1
ATOM 7196 C C . HIS A 1 878 ? 39.989 -23.429 -34.299 1.00 83.69 878 HIS A C 1
ATOM 7198 O O . HIS A 1 878 ? 39.564 -22.370 -33.830 1.00 83.69 878 HIS A O 1
ATOM 7204 N N . PRO A 1 879 ? 41.012 -24.077 -33.707 1.00 75.50 879 PRO A N 1
ATOM 7205 C CA . PRO A 1 879 ? 41.514 -23.725 -32.374 1.00 75.50 879 PRO A CA 1
ATOM 7206 C C . PRO A 1 879 ? 42.273 -22.387 -32.317 1.00 75.50 879 PRO A C 1
ATOM 7208 O O . PRO A 1 879 ? 42.320 -21.747 -31.265 1.00 75.50 879 PRO A O 1
ATOM 7211 N N . ASN A 1 880 ? 42.819 -21.920 -33.447 1.00 77.12 880 ASN A N 1
ATOM 7212 C CA . ASN A 1 880 ? 43.688 -20.736 -33.520 1.00 77.12 880 ASN A CA 1
ATOM 7213 C C . ASN A 1 880 ? 42.981 -19.408 -33.178 1.00 77.12 880 ASN A C 1
ATOM 7215 O O . ASN A 1 880 ? 43.657 -18.412 -32.943 1.00 77.12 880 ASN A O 1
ATOM 7219 N N . ASN A 1 881 ? 41.641 -19.382 -33.137 1.00 82.00 881 ASN A N 1
ATOM 7220 C CA . ASN A 1 881 ? 40.851 -18.198 -32.776 1.00 82.00 881 ASN A CA 1
ATOM 7221 C C . ASN A 1 881 ? 39.786 -18.490 -31.700 1.00 82.00 881 ASN A C 1
ATOM 7223 O O . ASN A 1 881 ? 38.754 -17.818 -31.629 1.00 82.00 881 ASN A O 1
ATOM 7227 N N . ALA A 1 882 ? 40.025 -19.500 -30.855 1.00 85.81 882 ALA A N 1
ATOM 7228 C CA . ALA A 1 882 ? 39.043 -19.984 -29.886 1.00 85.81 882 ALA A CA 1
ATOM 7229 C C . ALA A 1 882 ? 38.459 -18.866 -29.005 1.00 85.81 882 ALA A C 1
ATOM 7231 O O . ALA A 1 882 ? 37.262 -18.845 -28.745 1.00 85.81 882 ALA A O 1
ATOM 7232 N N . HIS A 1 883 ? 39.272 -17.893 -28.586 1.00 86.94 883 HIS A N 1
ATOM 7233 C CA . HIS A 1 883 ? 38.815 -16.826 -27.694 1.00 86.94 883 HIS A CA 1
ATOM 7234 C C . HIS A 1 883 ? 37.781 -15.894 -28.349 1.00 86.94 883 HIS A C 1
ATOM 7236 O O . HIS A 1 883 ? 36.772 -15.558 -27.729 1.00 86.94 883 HIS A O 1
ATOM 7242 N N . ALA A 1 884 ? 37.981 -15.508 -29.615 1.00 87.12 884 ALA A N 1
ATOM 7243 C CA . ALA A 1 884 ? 37.015 -14.671 -30.329 1.00 87.12 884 ALA A CA 1
ATOM 7244 C C . ALA A 1 884 ? 35.725 -15.441 -30.651 1.00 87.12 884 ALA A C 1
ATOM 7246 O O . ALA A 1 884 ? 34.632 -14.883 -30.550 1.00 87.12 884 ALA A O 1
ATOM 7247 N N . VAL A 1 885 ? 35.857 -16.729 -30.982 1.00 90.50 885 VAL A N 1
ATOM 7248 C CA . VAL A 1 885 ? 34.734 -17.633 -31.258 1.00 90.50 885 VAL A CA 1
ATOM 7249 C C . VAL A 1 885 ? 33.873 -17.821 -30.004 1.00 90.50 885 VAL A C 1
ATOM 7251 O O . VAL A 1 885 ? 32.676 -17.545 -30.044 1.00 90.50 885 VAL A O 1
ATOM 7254 N N . ILE A 1 886 ? 34.475 -18.156 -28.857 1.00 92.94 886 ILE A N 1
ATOM 7255 C CA . ILE A 1 886 ? 33.756 -18.290 -27.580 1.00 92.94 886 ILE A CA 1
ATOM 7256 C C . ILE A 1 886 ? 33.128 -16.963 -27.144 1.00 92.94 886 ILE A C 1
ATOM 7258 O O . ILE A 1 886 ? 31.980 -16.953 -26.707 1.00 92.94 886 ILE A O 1
ATOM 7262 N N . LYS A 1 887 ? 33.807 -15.825 -27.335 1.00 91.31 887 LYS A N 1
ATOM 7263 C CA . LYS A 1 887 ? 33.218 -14.501 -27.075 1.00 91.31 887 LYS A CA 1
ATOM 7264 C C . LYS A 1 887 ? 31.957 -14.255 -27.910 1.00 91.31 887 LYS A C 1
ATOM 7266 O O . LYS A 1 887 ? 30.970 -13.752 -27.378 1.00 91.31 887 LYS A O 1
ATOM 7271 N N . ARG A 1 888 ? 31.960 -14.612 -29.200 1.00 93.81 888 ARG A N 1
ATOM 7272 C CA . ARG A 1 888 ? 30.753 -14.547 -30.041 1.00 93.81 888 ARG A CA 1
ATOM 7273 C C . ARG A 1 888 ? 29.670 -15.486 -29.507 1.00 93.81 888 ARG A C 1
ATOM 7275 O O . ARG A 1 888 ? 28.530 -15.055 -29.389 1.00 93.81 888 ARG A O 1
ATOM 7282 N N . HIS A 1 889 ? 30.019 -16.717 -29.128 1.00 93.38 889 HIS A N 1
ATOM 7283 C CA . HIS A 1 889 ? 29.048 -17.682 -28.599 1.00 93.38 889 HIS A CA 1
ATOM 7284 C C . HIS A 1 889 ? 28.358 -17.142 -27.348 1.00 93.38 889 HIS A C 1
ATOM 7286 O O . HIS A 1 889 ? 27.138 -17.161 -27.274 1.00 93.38 889 HIS A O 1
ATOM 7292 N N . LEU A 1 890 ? 29.117 -16.571 -26.410 1.00 90.69 890 LEU A N 1
ATOM 7293 C CA . LEU A 1 890 ? 28.562 -15.968 -25.197 1.00 90.69 890 LEU A CA 1
ATOM 7294 C C . LEU A 1 890 ? 27.604 -14.811 -25.505 1.00 90.69 890 LEU A C 1
ATOM 7296 O O . LEU A 1 890 ? 26.603 -14.666 -24.815 1.00 90.69 890 LEU A O 1
ATOM 7300 N N . ARG A 1 891 ? 27.858 -14.013 -26.551 1.00 87.50 891 ARG A N 1
ATOM 7301 C CA . ARG A 1 891 ? 26.931 -12.952 -26.980 1.00 87.50 891 ARG A CA 1
ATOM 7302 C C . ARG A 1 891 ? 25.631 -13.506 -27.543 1.00 87.50 891 ARG A C 1
ATOM 7304 O O . ARG A 1 891 ? 24.576 -13.005 -27.179 1.00 87.50 891 ARG A O 1
ATOM 7311 N N . GLU A 1 892 ? 25.702 -14.522 -28.397 1.00 89.00 892 GLU A N 1
ATOM 7312 C CA . GLU A 1 892 ? 24.509 -15.133 -28.995 1.00 89.00 892 GLU A CA 1
ATOM 7313 C C . GLU A 1 892 ? 23.694 -15.929 -27.964 1.00 89.00 892 GLU A C 1
ATOM 7315 O O . GLU A 1 892 ? 22.471 -15.817 -27.910 1.00 89.00 892 GLU A O 1
ATOM 7320 N N . ILE A 1 893 ? 24.366 -16.660 -27.072 1.00 88.06 893 ILE A N 1
ATOM 7321 C CA . ILE A 1 893 ? 23.733 -17.367 -25.952 1.00 88.06 893 ILE A CA 1
ATOM 7322 C C . ILE A 1 893 ? 23.086 -16.366 -24.992 1.00 88.06 893 ILE A C 1
ATOM 7324 O O . ILE A 1 893 ? 21.952 -16.579 -24.570 1.00 88.06 893 ILE A O 1
ATOM 7328 N N . GLU A 1 894 ? 23.759 -15.256 -24.671 1.00 82.12 894 GLU A N 1
ATOM 7329 C CA . GLU A 1 894 ? 23.186 -14.202 -23.831 1.00 82.12 894 GLU A CA 1
ATOM 7330 C C . GLU A 1 894 ? 22.002 -13.524 -24.515 1.00 82.12 894 GLU A C 1
ATOM 7332 O O . GLU A 1 894 ? 20.987 -13.265 -23.874 1.00 82.12 894 GLU A O 1
ATOM 7337 N N . LYS A 1 895 ? 22.103 -13.256 -25.819 1.00 80.50 895 LYS A N 1
ATOM 7338 C CA . LYS A 1 895 ? 21.000 -12.714 -26.611 1.00 80.50 895 LYS A CA 1
ATOM 7339 C C . LYS A 1 895 ? 19.782 -13.621 -26.487 1.00 80.50 895 LYS A C 1
ATOM 7341 O O . LYS A 1 895 ? 18.702 -13.111 -26.210 1.00 80.50 895 LYS A O 1
ATOM 7346 N N . ILE A 1 896 ? 19.966 -14.940 -26.570 1.00 76.00 896 ILE A N 1
ATOM 7347 C CA . ILE A 1 896 ? 18.876 -15.897 -26.376 1.00 76.00 896 ILE A CA 1
ATOM 7348 C C . ILE A 1 896 ? 18.379 -15.926 -24.927 1.00 76.00 896 ILE A C 1
ATOM 7350 O O . ILE A 1 896 ? 17.173 -15.870 -24.683 1.00 76.00 896 ILE A O 1
ATOM 7354 N N . ARG A 1 897 ? 19.290 -15.931 -23.950 1.00 72.94 897 ARG A N 1
ATOM 7355 C CA . ARG A 1 897 ? 18.956 -15.930 -22.519 1.00 72.94 897 ARG A CA 1
ATOM 7356 C C . ARG A 1 897 ? 18.152 -14.691 -22.112 1.00 72.94 897 ARG A C 1
ATOM 7358 O O . ARG A 1 897 ? 17.194 -14.808 -21.360 1.00 72.94 897 ARG A O 1
ATOM 7365 N N . VAL A 1 898 ? 18.531 -13.512 -22.594 1.00 63.09 898 VAL A N 1
ATOM 7366 C CA . VAL A 1 898 ? 17.938 -12.230 -22.189 1.00 63.09 898 VAL A CA 1
ATOM 7367 C C . VAL A 1 898 ? 16.705 -11.899 -23.022 1.00 63.09 898 VAL A C 1
ATOM 7369 O O . VAL A 1 898 ? 15.684 -11.517 -22.455 1.00 63.09 898 VAL A O 1
ATOM 7372 N N . ARG A 1 899 ? 16.770 -12.057 -24.352 1.00 58.41 899 ARG A N 1
ATOM 7373 C CA . ARG A 1 899 ? 15.649 -11.696 -25.233 1.00 58.41 899 ARG A CA 1
ATOM 7374 C C . ARG A 1 899 ? 14.550 -12.746 -25.266 1.00 58.41 899 ARG A C 1
ATOM 7376 O O . ARG A 1 899 ? 13.398 -12.363 -25.406 1.00 58.41 899 ARG A O 1
ATOM 7383 N N . TYR A 1 900 ? 14.878 -14.032 -25.127 1.00 58.50 900 TYR A N 1
ATOM 7384 C CA . TYR A 1 900 ? 13.918 -15.114 -25.395 1.00 58.50 900 TYR A CA 1
ATOM 7385 C C . TYR A 1 900 ? 13.590 -15.971 -24.161 1.00 58.50 900 TYR A C 1
ATOM 7387 O O . TYR A 1 900 ? 12.614 -16.715 -24.176 1.00 58.50 900 TYR A O 1
ATOM 7395 N N . ARG A 1 901 ? 14.340 -15.835 -23.054 1.00 51.50 901 ARG A N 1
ATOM 7396 C CA . ARG A 1 901 ? 14.122 -16.608 -21.813 1.00 51.50 901 ARG A CA 1
ATOM 7397 C C . ARG A 1 901 ? 13.427 -15.847 -20.683 1.00 51.50 901 ARG A C 1
ATOM 7399 O O . ARG A 1 901 ? 13.063 -16.457 -19.684 1.00 51.50 901 ARG A O 1
ATOM 7406 N N . ASN A 1 902 ? 13.202 -14.545 -20.851 1.00 41.62 902 ASN A N 1
ATOM 7407 C CA . ASN A 1 902 ? 12.514 -13.707 -19.872 1.00 41.62 902 ASN A CA 1
ATOM 7408 C C . ASN A 1 902 ? 11.055 -13.459 -20.304 1.00 41.62 902 ASN A C 1
ATOM 7410 O O . ASN A 1 902 ? 10.737 -12.433 -20.905 1.00 41.62 902 ASN A O 1
ATOM 7414 N N . SER A 1 903 ? 10.171 -14.440 -20.080 1.00 37.03 903 SER A N 1
ATOM 7415 C CA . SER A 1 903 ? 8.721 -14.381 -20.379 1.00 37.03 903 SER A CA 1
ATOM 7416 C C . SER A 1 903 ? 8.363 -13.863 -21.783 1.00 37.03 903 SER A C 1
ATOM 7418 O O . SER A 1 903 ? 7.315 -13.251 -21.967 1.00 37.03 903 SER A O 1
ATOM 7420 N N . ALA A 1 904 ? 9.245 -14.019 -22.769 1.00 35.69 904 ALA A N 1
ATOM 7421 C CA . ALA A 1 904 ? 9.154 -13.365 -24.070 1.00 35.69 904 ALA A CA 1
ATOM 7422 C C . ALA A 1 904 ? 8.529 -14.286 -25.121 1.00 35.69 904 ALA A C 1
ATOM 7424 O O . ALA A 1 904 ? 9.152 -14.647 -26.108 1.00 35.69 904 ALA A O 1
ATOM 7425 N N . ALA A 1 905 ? 7.268 -14.632 -24.902 1.00 36.09 905 ALA A N 1
ATOM 7426 C CA . ALA A 1 905 ? 6.313 -14.811 -25.981 1.00 36.09 905 ALA A CA 1
ATOM 7427 C C . ALA A 1 905 ? 4.952 -14.381 -25.413 1.00 36.09 905 ALA A C 1
ATOM 7429 O O . ALA A 1 905 ? 4.368 -15.029 -24.561 1.00 36.09 905 ALA A O 1
ATOM 7430 N N . HIS A 1 906 ? 4.596 -13.154 -25.793 1.00 38.41 906 HIS A N 1
ATOM 7431 C CA . HIS A 1 906 ? 3.287 -12.497 -25.729 1.00 38.41 906 HIS A CA 1
ATOM 7432 C C . HIS A 1 906 ? 2.671 -12.127 -24.366 1.00 38.41 906 HIS A C 1
ATOM 7434 O O . HIS A 1 906 ? 2.706 -12.850 -23.380 1.00 38.41 906 HIS A O 1
ATOM 7440 N N . LYS A 1 907 ? 2.253 -10.855 -24.296 1.00 38.94 907 LYS A N 1
ATOM 7441 C CA . LYS A 1 907 ? 1.731 -10.125 -23.119 1.00 38.94 907 LYS A CA 1
ATOM 7442 C C . LYS A 1 907 ? 0.218 -9.936 -23.179 1.00 38.94 907 LYS A C 1
ATOM 7444 O O . LYS A 1 907 ? -0.363 -9.514 -22.193 1.00 38.94 907 LYS A O 1
ATOM 7449 N N . ASP A 1 908 ? -0.359 -10.235 -24.337 1.00 32.50 908 ASP A N 1
ATOM 7450 C CA . ASP A 1 908 ? -1.720 -9.974 -24.794 1.00 32.50 908 ASP A CA 1
ATOM 7451 C C . ASP A 1 908 ? -1.977 -10.881 -26.023 1.00 32.50 908 ASP A C 1
ATOM 7453 O O . ASP A 1 908 ? -1.017 -11.498 -26.510 1.00 32.50 908 ASP A O 1
ATOM 7457 N N . PRO A 1 909 ? -3.218 -10.984 -26.555 1.00 36.19 909 PRO A N 1
ATOM 7458 C CA . PRO A 1 909 ? -3.475 -11.691 -27.806 1.00 36.19 909 PRO A CA 1
ATOM 7459 C C . PRO A 1 909 ? -2.543 -11.133 -28.872 1.00 36.19 909 PRO A C 1
ATOM 7461 O O . PRO A 1 909 ? -2.503 -9.920 -29.074 1.00 36.19 909 PRO A O 1
ATOM 7464 N N . ILE A 1 910 ? -1.764 -12.001 -29.510 1.00 41.91 910 ILE A N 1
ATOM 7465 C CA . ILE A 1 910 ? -0.800 -11.531 -30.490 1.00 41.91 910 ILE A CA 1
ATOM 7466 C C . ILE A 1 910 ? -1.549 -10.924 -31.669 1.00 41.91 910 ILE A C 1
ATOM 7468 O O . ILE A 1 910 ? -2.367 -11.597 -32.295 1.00 41.91 910 ILE A O 1
ATOM 7472 N N . ASP A 1 911 ? -1.272 -9.661 -31.974 1.00 40.22 911 ASP A N 1
ATOM 7473 C CA . ASP A 1 911 ? -1.688 -9.082 -33.241 1.00 40.22 911 ASP A CA 1
ATOM 7474 C C . ASP A 1 911 ? -0.856 -9.665 -34.404 1.00 40.22 911 ASP A C 1
ATOM 7476 O O . ASP A 1 911 ? 0.102 -10.423 -34.225 1.00 40.22 911 ASP A O 1
ATOM 7480 N N . VAL A 1 912 ? -1.217 -9.307 -35.636 1.00 40.34 912 VAL A N 1
ATOM 7481 C CA . VAL A 1 912 ? -0.523 -9.755 -36.857 1.00 40.34 912 VAL A CA 1
ATOM 7482 C C . VAL A 1 912 ? 0.986 -9.515 -36.808 1.00 40.34 912 VAL A C 1
ATOM 7484 O O . VAL A 1 912 ? 1.761 -10.285 -37.379 1.00 40.34 912 VAL A O 1
ATOM 7487 N N . ILE A 1 913 ? 1.400 -8.435 -36.149 1.00 44.38 913 ILE A N 1
ATOM 7488 C CA . ILE A 1 913 ? 2.779 -7.966 -36.130 1.00 44.38 913 ILE A CA 1
ATOM 7489 C C . ILE A 1 913 ? 3.579 -8.791 -35.123 1.00 44.38 913 ILE A C 1
ATOM 7491 O O . ILE A 1 913 ? 4.599 -9.367 -35.497 1.00 44.38 913 ILE A O 1
ATOM 7495 N N . GLY A 1 914 ? 3.072 -8.970 -33.902 1.00 48.78 914 GLY A N 1
ATOM 7496 C CA . GLY A 1 914 ? 3.727 -9.791 -32.889 1.00 48.78 914 GLY A CA 1
ATOM 7497 C C . GLY A 1 914 ? 3.839 -11.263 -33.296 1.00 48.78 914 GLY A C 1
ATOM 7498 O O . GLY A 1 914 ? 4.811 -11.923 -32.941 1.00 48.78 914 GLY A O 1
ATOM 7499 N N . ALA A 1 915 ? 2.885 -11.798 -34.069 1.00 49.34 915 ALA A N 1
ATOM 7500 C CA . ALA A 1 915 ? 2.922 -13.200 -34.496 1.00 49.34 915 ALA A CA 1
ATOM 7501 C C . ALA A 1 915 ? 4.039 -13.425 -35.520 1.00 49.34 915 ALA A C 1
ATOM 7503 O O . ALA A 1 915 ? 4.704 -14.462 -35.528 1.00 49.34 915 ALA A O 1
ATOM 7504 N N . ARG A 1 916 ? 4.282 -12.407 -36.351 1.00 52.44 916 ARG A N 1
ATOM 7505 C CA . ARG A 1 916 ? 5.384 -12.375 -37.305 1.00 52.44 916 ARG A CA 1
ATOM 7506 C C . ARG A 1 916 ? 6.733 -12.213 -36.608 1.00 52.44 916 ARG A C 1
ATOM 7508 O O . ARG A 1 916 ? 7.665 -12.920 -36.963 1.00 52.44 916 ARG A O 1
ATOM 7515 N N . GLU A 1 917 ? 6.816 -11.369 -35.583 1.00 56.91 917 GLU A N 1
ATOM 7516 C CA . GLU A 1 917 ? 8.016 -11.262 -34.739 1.00 56.91 917 GLU A CA 1
ATOM 7517 C C . GLU A 1 917 ? 8.335 -12.594 -34.047 1.00 56.91 917 GLU A C 1
ATOM 7519 O O . GLU A 1 917 ? 9.490 -13.005 -33.989 1.00 56.91 917 GLU A O 1
ATOM 7524 N N . CYS A 1 918 ? 7.307 -13.319 -33.598 1.00 57.72 918 CYS A N 1
ATOM 7525 C CA . CYS A 1 918 ? 7.456 -14.637 -32.991 1.00 57.72 918 CYS A CA 1
ATOM 7526 C C . CYS A 1 918 ? 8.007 -15.686 -33.971 1.00 57.72 918 CYS A C 1
ATOM 7528 O O . CYS A 1 918 ? 8.864 -16.495 -33.610 1.00 57.72 918 CYS A O 1
ATOM 7530 N N . LEU A 1 919 ? 7.550 -15.641 -35.224 1.00 62.56 919 LEU A N 1
ATOM 7531 C CA . LEU A 1 919 ? 8.078 -16.463 -36.310 1.00 62.56 919 LEU A CA 1
ATOM 7532 C C . LEU A 1 919 ? 9.533 -16.106 -36.637 1.00 62.56 919 LEU A C 1
ATOM 7534 O O . LEU A 1 919 ? 10.377 -16.994 -36.765 1.00 62.56 919 LEU A O 1
ATOM 7538 N N . ASP A 1 920 ? 9.841 -14.811 -36.711 1.00 65.94 920 ASP A N 1
ATOM 7539 C CA . ASP A 1 920 ? 11.202 -14.330 -36.930 1.00 65.94 920 ASP A CA 1
ATOM 7540 C C . ASP A 1 920 ? 12.137 -14.794 -35.796 1.00 65.94 920 ASP A C 1
ATOM 7542 O O . ASP A 1 920 ? 13.274 -15.184 -36.069 1.00 65.94 920 ASP A O 1
ATOM 7546 N N . TYR A 1 921 ? 11.654 -14.862 -34.547 1.00 70.06 921 TYR A N 1
ATOM 7547 C CA . TYR A 1 921 ? 12.411 -15.398 -33.408 1.00 70.06 921 TYR A CA 1
ATOM 7548 C C . TYR A 1 921 ? 12.682 -16.896 -33.506 1.00 70.06 921 TYR A C 1
ATOM 7550 O O . TYR A 1 921 ? 13.804 -17.326 -33.236 1.00 70.06 921 TYR A O 1
ATOM 7558 N N . ILE A 1 922 ? 11.687 -17.697 -33.894 1.00 72.50 922 ILE A N 1
ATOM 7559 C CA . ILE A 1 922 ? 11.860 -19.143 -34.091 1.00 72.50 922 ILE A CA 1
ATOM 7560 C C . ILE A 1 922 ? 12.974 -19.392 -35.112 1.00 72.50 922 ILE A C 1
ATOM 7562 O O . ILE A 1 922 ? 13.930 -20.123 -34.832 1.00 72.50 922 ILE A O 1
ATOM 7566 N N . VAL A 1 923 ? 12.899 -18.705 -36.253 1.00 79.38 923 VAL A N 1
ATOM 7567 C CA . VAL A 1 923 ? 13.898 -18.798 -37.322 1.00 79.38 923 VAL A CA 1
ATOM 7568 C C . VAL A 1 923 ? 15.262 -18.276 -36.857 1.00 79.38 923 VAL A C 1
ATOM 7570 O O . VAL A 1 923 ? 16.297 -18.850 -37.196 1.00 79.38 923 VAL A O 1
ATOM 7573 N N . GLU A 1 924 ? 15.301 -17.205 -36.065 1.00 81.19 924 GLU A N 1
ATOM 7574 C CA . GLU A 1 924 ? 16.542 -16.644 -35.528 1.00 81.19 924 GLU A CA 1
ATOM 7575 C C . GLU A 1 924 ? 17.244 -17.607 -34.558 1.00 81.19 924 GLU A C 1
ATOM 7577 O O . GLU A 1 924 ? 18.449 -17.821 -34.700 1.00 81.19 924 GLU A O 1
ATOM 7582 N N . ILE A 1 925 ? 16.522 -18.243 -33.626 1.00 82.00 925 ILE A N 1
ATOM 7583 C CA . ILE A 1 925 ? 17.109 -19.234 -32.706 1.00 82.00 925 ILE A CA 1
ATOM 7584 C C . ILE A 1 925 ? 17.644 -20.437 -33.491 1.00 82.00 925 ILE A C 1
ATOM 7586 O O . ILE A 1 925 ? 18.763 -20.882 -33.229 1.00 82.00 925 ILE A O 1
ATOM 7590 N N . GLN A 1 926 ? 16.892 -20.936 -34.480 1.00 85.56 926 GLN A N 1
ATOM 7591 C CA . GLN A 1 926 ? 17.332 -22.034 -35.349 1.00 85.56 926 GLN A CA 1
ATOM 7592 C C . GLN A 1 926 ? 18.617 -21.673 -36.119 1.00 85.56 926 GLN A C 1
ATOM 7594 O O . GLN A 1 926 ? 19.543 -22.482 -36.189 1.00 85.56 926 GLN A O 1
ATOM 7599 N N . ARG A 1 927 ? 18.724 -20.439 -36.635 1.00 86.62 927 ARG A N 1
ATOM 7600 C CA . ARG A 1 927 ? 19.930 -19.940 -37.322 1.00 86.62 927 ARG A CA 1
ATOM 7601 C C . ARG A 1 927 ? 21.122 -19.764 -36.388 1.00 86.62 927 ARG A C 1
ATOM 7603 O O . ARG A 1 927 ? 22.234 -20.130 -36.759 1.00 86.62 927 ARG A O 1
ATOM 7610 N N . ILE A 1 928 ? 20.913 -19.209 -35.193 1.00 88.75 928 ILE A N 1
ATOM 7611 C CA . ILE A 1 928 ? 21.976 -19.070 -34.187 1.00 88.75 928 ILE A CA 1
ATOM 7612 C C . ILE A 1 928 ? 22.483 -20.455 -33.782 1.00 88.75 928 ILE A C 1
ATOM 7614 O O . ILE A 1 928 ? 23.693 -20.666 -33.719 1.00 88.75 928 ILE A O 1
ATOM 7618 N N . LEU A 1 929 ? 21.573 -21.409 -33.561 1.00 89.31 929 LEU A N 1
ATOM 7619 C CA . LEU A 1 929 ? 21.929 -22.791 -33.262 1.00 89.31 929 LEU A CA 1
ATOM 7620 C C . LEU A 1 929 ? 22.786 -23.394 -34.380 1.00 89.31 929 LEU A C 1
ATOM 7622 O O . LEU A 1 929 ? 23.858 -23.922 -34.094 1.00 89.31 929 LEU A O 1
ATOM 7626 N N . GLY A 1 930 ? 22.354 -23.252 -35.637 1.00 88.88 930 GLY A N 1
ATOM 7627 C CA . GLY A 1 930 ? 23.114 -23.685 -36.811 1.00 88.88 930 GLY A CA 1
ATOM 7628 C C . GLY A 1 930 ? 24.514 -23.077 -36.862 1.00 88.88 930 GLY A C 1
ATOM 7629 O O . GLY A 1 930 ? 25.505 -23.800 -36.933 1.00 88.88 930 GLY A O 1
ATOM 7630 N N . SER A 1 931 ? 24.605 -21.753 -36.703 1.00 91.06 931 SER A N 1
ATOM 7631 C CA . SER A 1 931 ? 25.886 -21.045 -36.697 1.00 91.06 931 SER A CA 1
ATOM 7632 C C . SER A 1 931 ? 26.830 -21.545 -35.606 1.00 91.06 931 SER A C 1
ATOM 7634 O O . SER A 1 931 ? 28.012 -21.680 -35.885 1.00 91.06 931 SER A O 1
ATOM 7636 N N . LEU A 1 932 ? 26.347 -21.797 -34.385 1.00 91.44 932 LEU A N 1
ATOM 7637 C CA . LEU A 1 932 ? 27.185 -22.304 -33.291 1.00 91.44 932 LEU A CA 1
ATOM 7638 C C . LEU A 1 932 ? 27.696 -23.720 -33.590 1.00 91.44 932 LEU A C 1
ATOM 7640 O O . LEU A 1 932 ? 28.862 -24.027 -33.353 1.00 91.44 932 LEU A O 1
ATOM 7644 N N . LEU A 1 933 ? 26.827 -24.578 -34.129 1.00 90.12 933 LEU A N 1
ATOM 7645 C CA . LEU A 1 933 ? 27.145 -25.967 -34.473 1.00 90.12 933 LEU A CA 1
ATOM 7646 C C . LEU A 1 933 ? 28.156 -26.087 -35.613 1.00 90.12 933 LEU A C 1
ATOM 7648 O O . LEU A 1 933 ? 28.942 -27.039 -35.639 1.00 90.12 933 LEU A O 1
ATOM 7652 N N . ASP A 1 934 ? 28.178 -25.134 -36.539 1.00 89.44 934 ASP A N 1
ATOM 7653 C CA . ASP A 1 934 ? 29.196 -25.087 -37.588 1.00 89.44 934 ASP A CA 1
ATOM 7654 C C . ASP A 1 934 ? 30.603 -24.874 -37.018 1.00 89.44 934 ASP A C 1
ATOM 7656 O O . ASP A 1 934 ? 31.564 -25.418 -37.559 1.00 89.44 934 ASP A O 1
ATOM 7660 N N . ASP A 1 935 ? 30.738 -24.182 -35.884 1.00 89.44 935 ASP A N 1
ATOM 7661 C CA . ASP A 1 935 ? 32.027 -23.998 -35.213 1.00 89.44 935 ASP A CA 1
ATOM 7662 C C . ASP A 1 935 ? 32.459 -25.205 -34.367 1.00 89.44 935 ASP A C 1
ATOM 7664 O O . ASP A 1 935 ? 33.641 -25.310 -34.013 1.00 89.44 935 ASP A O 1
ATOM 7668 N N . TYR A 1 936 ? 31.534 -26.114 -34.036 1.00 90.38 936 TYR A N 1
ATOM 7669 C CA . TYR A 1 936 ? 31.793 -27.258 -33.159 1.00 90.38 936 TYR A CA 1
ATOM 7670 C C . TYR A 1 936 ? 32.279 -28.503 -33.910 1.00 90.38 936 TYR A C 1
ATOM 7672 O O . TYR A 1 936 ? 31.845 -28.784 -35.027 1.00 90.38 936 TYR A O 1
ATOM 7680 N N . ARG A 1 937 ? 33.182 -29.283 -33.302 1.00 84.69 937 ARG A N 1
ATOM 7681 C CA . ARG A 1 937 ? 33.655 -30.565 -33.866 1.00 84.69 937 ARG A CA 1
ATOM 7682 C C . ARG A 1 937 ? 32.595 -31.658 -33.812 1.00 84.69 937 ARG A C 1
ATOM 7684 O O . ARG A 1 937 ? 32.527 -32.466 -34.736 1.00 84.69 937 ARG A O 1
ATOM 7691 N N . LEU A 1 938 ? 31.811 -31.655 -32.734 1.00 64.00 938 LEU A N 1
ATOM 7692 C CA . LEU A 1 938 ? 30.724 -32.584 -32.439 1.00 64.00 938 LEU A CA 1
ATOM 7693 C C . LEU A 1 938 ? 29.384 -31.864 -32.385 1.00 64.00 938 LEU A C 1
ATOM 7695 O O . LEU A 1 938 ? 29.282 -30.757 -31.797 1.00 64.00 938 LEU A O 1
#